Protein 7M3W (pdb70)

B-factor: mean 64.28, std 18.41, range [33.6, 178.97]

Foldseek 3Di:
DDDDDADCVVLVQWDWDADPLQEIETEQEDPDQSAQEPSNLQSLLPVQVRLLVHPSHQEYEYAYPDQARYPYHDLVLLVQLLPDPVSVVVSLVSLLSNLVSLLVRLRAYEYQGGAEQEAPRLSSQQSGPAHEFEQAHWYFPCQVQLFFFSQRHLQLPVCVFQNPVVSCVCRNPRDTDGPVVCVVSGRHHYYDHNVCRRVVRVVVRSVSSVDDRCVSRVVSNVVSVSSVVCSVRSVVRSVRRSVRSNPDQNVQSSVCVVVVHGRDGD/DDDDDAADLVVLVQWDWDQDPLQEIETEQEDPDQSAQEPSNLQSLLPCQVRLLPHPSHQAYEYAYPDQAGYAYHDLNLLVQLLPDPVSVVVSLVSLLSNLVRLLVRLRAYEYQGGAEQEAVRLQSQQSGPAHEHEQAHWYFPCQVQLFFFSQRHLQLPVCVFQNPVVSCVCRNPRPTDGPNNCVVSGSHHYYDHSVCRVVVRVVVRSVSSVDDRCVSRVVSNVVSVSSVVCSVVSSVRSVRRSVRSNPDQNVQSSVCVVVVHGGDGD/DDDDDADDLPVQVQWDWDADPLQEIEIEQEDPDQSAQEPSNLQSLLPVQVRLLVHPSHQEYEYAYPDQHRYPYHDPNLLVLLQPPPVSVVVSLVSLLSNLVSLLVRLRAYEYQGGAEAEAPSLSNQQSGPAHEFEQAHWYFPCQVQLFFFSQRHLQLPVCVFQNDVVSCVCRNPRDTDGPNNCCVRGSHVYYDHNVCRVVVRVVVRSVSSVDDRCVSSVVSNVVSVSSVVCSVRSSVRSVRRSVRSNPDRNVQSVVCVVVVHGGDGD

Nearest PDB structures (foldseek):
  7m3w-assembly1_B  TM=1.004E+00  e=3.078E-55  Mycobacterium avium subsp. paratuberculosis K-10
  3q1t-assembly1_C  TM=1.002E+00  e=2.397E-49  Mycobacterium avium 104
  3qk8-assembly1_A  TM=9.993E-01  e=1.112E-45  Mycobacterium marinum M
  3qk8-assembly1_B  TM=9.950E-01  e=5.186E-44  Mycobacterium marinum M
  1wz8-assembly1_E  TM=9.823E-01  e=2.712E-31  Thermus thermophilus HB8

Secondary structure (DSSP, 8-state):
-------GGG-TTEEEEE-TTSEEEEEE--HHHHEE-HHHHHHHHHSHHHHHT-TT-SEEEEEESSS-SB-EE-HHHHHHHHH-HHHHHHHHHHHHHHHHHHHT--S-EEEEE-S-EEHHHHHHHHHSSEEEEETT-EEE--HHHHTS---SSHHHHTHHHH-HHHHHHHHHH---EEHHHHHHHTSSSEEE-GGGHHHHHHHHHHHHHTS-HHHHHHHHHHHTHHHHTTHHHHHHHHHHHHHHTTSHHHHHHHHHHHTTS-----/--------GGG-TTEEEEE-TTSEEEEEE--HHHHEE-HHHHHHHHHHHHHHHT-TT--EEEEEESSS-SB-EE-HHHHHHHHH-HHHHHHHHHHHHHHHHHHHT--S-EEEEE-S-EEHHHHHHHHHSSEEEEETT-EEE--HHHHTS---SSHHHHHHHHH-HHHHHHHHHH---EEHHHHHHHTSSSEEE-GGGHHHHHHHHHHHHHTS-HHHHHHHHHHHHHHHHTTHHHHHHHHHHHHHHTTSHHHHHHHHHHHTTS-----/--------GGG-TTEEEEE-TTSEEEEEE--HHHHEE-HHHHHHHHHHHHHHHT-TT-SEEEEEESSS-SB-EE-HHHHHHHHH-HHHHHHHHHHHHHHHHHHHT--S-EEEEE-S-EEHHHHHHHHHSSEEEEETT-EEE--HHHHTS---SSHHHHHHHHH-HHHHHHHHHH---EEHHHHHHHTSSSEEE-GGGHHHHHHHHHHHHHTS-HHHHHHHHHHHHHHHHTTHHHHHHHHHHHHHHTTSHHHHHHHHHHHTTS-----

Organism: Mycolicibacterium paratuberculosis (strain ATCC BAA-968 / K-10) (NCBI:txid262316)

Solvent-accessible surface area: 28340 Å² total; per-residue (Å²): 199,121,80,116,134,49,54,41,151,80,4,94,29,10,85,32,86,87,36,124,81,7,11,1,24,0,0,0,67,26,121,55,109,5,26,0,16,58,86,6,15,61,0,0,0,34,0,0,68,44,0,48,70,18,126,54,3,51,0,0,9,0,44,8,66,56,89,2,1,0,36,2,30,21,92,96,9,20,58,53,4,35,67,70,140,125,6,41,54,78,5,56,76,1,5,97,28,5,0,98,22,5,8,41,2,33,3,2,2,0,0,5,0,31,18,31,0,33,9,11,0,0,0,0,0,7,10,8,2,0,2,0,0,0,90,90,0,23,4,42,7,14,14,7,131,35,2,0,0,3,0,14,0,0,2,5,0,4,3,6,7,8,7,3,8,6,0,6,24,24,1,3,32,2,79,69,3,85,0,93,57,0,30,85,20,6,1,0,0,39,23,31,76,58,141,66,1,72,72,37,0,42,31,17,0,16,140,6,3,62,12,0,48,95,0,6,25,58,3,4,77,1,1,2,42,4,5,57,92,9,16,105,8,5,95,53,1,6,26,31,11,13,118,8,11,73,19,107,21,0,97,36,3,9,36,3,51,113,119,100,65,89,27,161,22,153,189,152,115,80,118,136,47,52,41,140,84,6,96,30,10,92,34,80,90,35,122,66,10,9,1,22,0,0,0,74,27,119,56,108,6,20,0,17,55,88,6,14,71,0,1,0,29,0,0,67,46,0,48,73,18,128,55,2,41,0,0,7,0,36,6,69,53,91,3,1,0,36,2,25,22,81,101,9,23,61,53,4,31,67,69,140,125,3,43,49,80,6,59,77,2,6,91,30,6,0,40,34,5,4,64,2,29,3,2,2,0,0,5,0,24,15,32,0,36,10,13,0,0,0,0,0,7,10,7,2,0,2,0,0,0,91,91,0,22,1,42,7,15,15,6,61,27,2,0,1,3,0,12,0,0,2,0,0,2,2,6,8,9,8,2,6,5,0,5,24,26,0,3,38,18,81,76,2,84,0,97,56,0,24,79,22,4,0,0,0,39,21,34,77,57,142,66,2,83,75,37,0,42,40,25,0,12,157,5,1,101,12,0,57,96,1,7,23,59,4,3,77,1,1,1,36,12,5,46,135,21,5,107,10,0,80,49,2,6,25,31,11,14,117,8,11,80,20,108,24,0,108,41,3,7,31,3,124,111,102,103,101,90,36,78,29,168,191,148,119,80,116,136,46,50,34,137,87,5,98,30,10,97,35,75,99,34,156,58,2,8,2,23,0,0,0,69,28,119,55,105,5,23,0,20,56,88,6,12,73,0,1,0,34,0,0,68,48,0,47,71,17,125,53,4,73,0,0,9,0,34,11,60,51,69,2,0,0,37,2,28,22,90,102,9,18,62,56,4,35,66,70,137,123,4,43,50,80,5,57,78,2,9,97,24,4,1,95,21,5,8,42,1,30,3,2,1,0,0,5,0,90,14,33,0,38,8,13,0,0,0,0,0,7,10,6,2,0,2,0,0,0,90,94,0,22,2,44,6,14,15,7,61,35,2,0,1,2,0,12,0,0,2,4,0,4,2,7,7,9,8,3,7,6,0,5,26,24,0,3,42,17,83,76,2,78,0,95,54,0,29,85,23,5,1,0,0,36,22,30,76,30,120,70,0,82,80,38,0,42,30,17,0,12,144,9,4,80,21,1,69,98,1,7,27,58,3,4,75,1,1,3,39,17,6,53,133,9,17,104,13,4,92,51,1,6,26,31,13,14,118,6,12,77,19,108,22,0,105,46,3,6,35,3,58,124,112,98,109,89,31,70,31,154

Sequence (800 aa):
VSHPPVDYHDFPSLRCELGDDGVLTVVLDSPGLNSVGPQMHRDLADIWPVIDRDPAVRAVLVRGEGKAFSSGGSFDLIDETIGDYQGRVRIMREARDLVHHNMINCDTPVVSAIRGPAVGAGLVVALLADISVAGRTAKLIDGHTKLGVAAGDHAAICWPLLVGMAKAKYYLLTCETLLGEEAERIGLVSLCVDDDDVLSTAAGIAGKLAQGAQHAIQWTKRSLNHWYRMMMGPTFETSVGLEFLSFSGPDVQEGLAAHREKRAARFTPVSHPPVDYHHDFPSLRCELGDDGVLTVVLDSPGLNSVGPQMHRDLADIWPVIDRDPAVRAVLVRGEGKAFSSGGSFDLIDETIGDYQGRVRIMREARDLVHHNMINCDTPVVSAIRGPAVGAGLVVALLADISVAGRTAKLIDGHTKLGVAAGDHAAICWPLLVGMAKAKYYLLTCETLLGEEAERIGLVSLCVDDDDVLSTAAGIAGKLAQGAQHAIQWTKRSLNHWYRMMMGPTFETSVGLEFLSFSGPDVQEGLAAHREKRAARFTPVSHPPVDYHDFPSLRCELGDDGVLTVVLDSPGLNSVGPQMHRDLADIWPVIDRDPAVRAVLVRGEGKAFSSGGSFDLIDETIGDYQGRVRIMREARDLVHHNMINCDTPVVSAIRGPAVGAGLVVALLADISVAGRTAKLIDGHTKLGVAAGDHAAICWPLLVGMAKAKYYLLTCETLLGEEAERIGLVSLCVDDDDVLSTAAGIAGKLAQGAQQHAIQWTKRSLNHWYRMMMGPTFETSVGLEFLSFSGPDVQEGLAAHREKRAARFT

Structure (mmCIF, N/CA/C/O backbone):
data_7M3W
#
_entry.id   7M3W
#
_cell.length_a   131.600
_cell.length_b   131.600
_cell.length_c   107.810
_cell.angle_alpha   90.000
_cell.angle_beta   90.000
_cell.angle_gamma   90.000
#
_symmetry.space_group_name_H-M   'P 42 21 2'
#
loop_
_entity.id
_entity.type
_entity.pdbx_description
1 polymer 'Enoyl-CoA hydratase EchA15'
2 water water
#
loop_
_atom_site.group_PDB
_atom_site.id
_atom_site.type_symbol
_atom_site.label_atom_id
_atom_site.label_alt_id
_atom_site.label_comp_id
_atom_site.label_asym_id
_atom_site.label_entity_id
_atom_site.label_seq_id
_atom_site.pdbx_PDB_ins_code
_atom_site.Cartn_x
_atom_site.Cartn_y
_atom_site.Cartn_z
_atom_site.occupancy
_atom_site.B_iso_or_equiv
_atom_site.auth_seq_id
_atom_site.auth_comp_id
_atom_site.auth_asym_id
_atom_site.auth_atom_id
_atom_site.pdbx_PDB_model_num
ATOM 1 N N . VAL A 1 25 ? -67.91779 39.28578 -4.86140 1.000 86.24068 3 VAL A N 1
ATOM 2 C CA . VAL A 1 25 ? -67.35192 37.99399 -5.26894 1.000 94.57444 3 VAL A CA 1
ATOM 3 C C . VAL A 1 25 ? -67.93079 36.80786 -4.49182 1.000 91.36522 3 VAL A C 1
ATOM 4 O O . VAL A 1 25 ? -67.80891 36.73857 -3.27031 1.000 89.49065 3 VAL A O 1
ATOM 8 N N . SER A 1 26 ? -68.56116 35.87629 -5.20614 1.000 94.02546 4 SER A N 1
ATOM 9 C CA . SER A 1 26 ? -69.20789 34.72949 -4.57567 1.000 106.54837 4 SER A CA 1
ATOM 10 C C . SER A 1 26 ? -68.16778 33.64930 -4.26363 1.000 118.77453 4 SER A C 1
ATOM 11 O O . SER A 1 26 ? -67.46519 33.17554 -5.16414 1.000 104.48367 4 SER A O 1
ATOM 14 N N . HIS A 1 27 ? -68.07413 33.25453 -2.98716 1.000 146.75714 5 HIS A N 1
ATOM 15 C CA . HIS A 1 27 ? -67.11767 32.26800 -2.49162 1.000 145.44411 5 HIS A CA 1
ATOM 16 C C . HIS A 1 27 ? -67.83956 31.10102 -1.81983 1.000 161.81276 5 HIS A C 1
ATOM 17 O O . HIS A 1 27 ? -68.85227 31.31000 -1.14241 1.000 163.82175 5 HIS A O 1
ATOM 19 N N . PRO A 1 28 ? -67.35224 29.87044 -1.99570 1.000 170.99739 6 PRO A N 1
ATOM 20 C CA . PRO A 1 28 ? -68.11346 28.71095 -1.53403 1.000 171.11956 6 PRO A CA 1
ATOM 21 C C . PRO A 1 28 ? -68.24986 28.71556 -0.01958 1.000 177.61586 6 PRO A C 1
ATOM 22 O O . PRO A 1 28 ? -67.37694 29.23465 0.69699 1.000 178.97496 6 PRO A O 1
ATOM 26 N N . PRO A 1 29 ? -69.32819 28.13154 0.49976 1.000 175.56411 7 PRO A N 1
ATOM 27 C CA . PRO A 1 29 ? -69.56393 28.16137 1.94953 1.000 168.35407 7 PRO A CA 1
ATOM 28 C C . PRO A 1 29 ? -68.63845 27.22583 2.71489 1.000 161.51634 7 PRO A C 1
ATOM 29 O O . PRO A 1 29 ? -68.01757 26.31532 2.15973 1.000 160.90427 7 PRO A O 1
ATOM 33 N N . VAL A 1 30 ? -68.55561 27.47573 4.02267 1.000 144.53829 8 VAL A N 1
ATOM 34 C CA . VAL A 1 30 ? -67.63354 26.78303 4.91770 1.000 125.17390 8 VAL A CA 1
ATOM 35 C C . VAL A 1 30 ? -68.43406 26.07506 6.00345 1.000 119.03242 8 VAL A C 1
ATOM 36 O O . VAL A 1 30 ? -69.18615 26.71475 6.75206 1.000 106.71458 8 VAL A O 1
ATOM 40 N N . ASP A 1 31 ? -68.26568 24.75786 6.08835 1.000 126.07984 9 ASP A N 1
ATOM 41 C CA . ASP A 1 31 ? -68.70204 23.97732 7.23542 1.000 121.24457 9 ASP A CA 1
ATOM 42 C C . ASP A 1 31 ? -67.71394 22.83458 7.42219 1.000 116.53771 9 ASP A C 1
ATOM 43 O O . ASP A 1 31 ? -67.23317 22.25501 6.44393 1.000 115.61561 9 ASP A O 1
ATOM 45 N N . TYR A 1 32 ? -67.41212 22.51908 8.67999 1.000 104.65240 10 TYR A N 1
ATOM 46 C CA . TYR A 1 32 ? -66.36663 21.56475 9.01987 1.000 91.32525 10 TYR A CA 1
ATOM 47 C C . TYR A 1 32 ? -66.88174 20.13707 9.11161 1.000 96.90784 10 TYR A C 1
ATOM 48 O O . TYR A 1 32 ? -66.21954 19.28927 9.72081 1.000 82.99913 10 TYR A O 1
ATOM 57 N N . HIS A 1 33 ? -68.05650 19.85859 8.53936 1.000 114.77070 11 HIS A N 1
ATOM 58 C CA . HIS A 1 33 ? -68.51244 18.48076 8.41622 1.000 114.98534 11 HIS A CA 1
ATOM 59 C C . HIS A 1 33 ? -67.53323 17.64045 7.60714 1.000 112.36483 11 HIS A C 1
ATOM 60 O O . HIS A 1 33 ? -67.49922 16.41598 7.76482 1.000 110.56395 11 HIS A O 1
ATOM 67 N N . ASP A 1 34 ? -66.72150 18.27568 6.76690 1.000 97.90635 12 ASP A N 1
ATOM 68 C CA . ASP A 1 34 ? -65.77352 17.58747 5.90544 1.000 92.55937 12 ASP A CA 1
ATOM 69 C C . ASP A 1 34 ? -64.51136 17.12809 6.63658 1.000 81.89332 12 ASP A C 1
ATOM 70 O O . ASP A 1 34 ? -63.64885 16.49938 6.01748 1.000 84.71721 12 ASP A O 1
ATOM 75 N N . PHE A 1 35 ? -64.38177 17.40293 7.93051 1.000 78.92564 13 PHE A N 1
ATOM 76 C CA . PHE A 1 35 ? -63.21838 16.99965 8.72195 1.000 71.70210 13 PHE A CA 1
ATOM 77 C C . PHE A 1 35 ? -63.73272 16.21340 9.91942 1.000 69.30348 13 PHE A C 1
ATOM 78 O O . PHE A 1 35 ? -63.74890 16.71390 11.05132 1.000 68.59773 13 PHE A O 1
ATOM 86 N N . PRO A 1 36 ? -64.12606 14.95621 9.70844 1.000 70.63028 14 PRO A N 1
ATOM 87 C CA . PRO A 1 36 ? -64.89798 14.24206 10.73808 1.000 72.01714 14 PRO A CA 1
ATOM 88 C C . PRO A 1 36 ? -64.12172 13.88529 11.99378 1.000 72.70257 14 PRO A C 1
ATOM 89 O O . PRO A 1 36 ? -64.75692 13.67512 13.03486 1.000 77.13185 14 PRO A O 1
ATOM 93 N N . SER A 1 37 ? -62.79044 13.79050 11.94527 1.000 67.49450 15 SER A N 1
ATOM 94 C CA . SER A 1 37 ? -62.04947 13.36108 13.12624 1.000 65.77207 15 SER A CA 1
ATOM 95 C C . SER A 1 37 ? -61.79967 14.48594 14.12260 1.000 68.52545 15 SER A C 1
ATOM 96 O O . SER A 1 37 ? -61.39215 14.20391 15.25684 1.000 73.15493 15 SER A O 1
ATOM 99 N N . LEU A 1 38 ? -62.05508 15.73599 13.74310 1.000 72.62808 16 LEU A N 1
ATOM 100 C CA . LEU A 1 38 ? -61.74781 16.90560 14.55936 1.000 70.50015 16 LEU A CA 1
ATOM 101 C C . LEU A 1 38 ? -63.04003 17.58448 15.00287 1.000 69.47915 16 LEU A C 1
ATOM 102 O O . LEU A 1 38 ? -63.95107 17.78984 14.19032 1.000 70.88208 16 LEU A O 1
ATOM 107 N N . ARG A 1 39 ? -63.13582 17.89235 16.29637 1.000 68.57055 17 ARG A N 1
ATOM 108 C CA . ARG A 1 39 ? -64.26473 18.64940 16.82909 1.000 73.37429 17 ARG A CA 1
ATOM 109 C C . ARG A 1 39 ? -63.93680 20.13490 16.76447 1.000 74.85710 17 ARG A C 1
ATOM 110 O O . ARG A 1 39 ? -62.91047 20.57005 17.29560 1.000 78.27764 17 ARG A O 1
ATOM 118 N N . CYS A 1 40 ? -64.80988 20.91133 16.12537 1.000 75.85237 18 CYS A N 1
ATOM 119 C CA . CYS A 1 40 ? -64.55703 22.32706 15.87838 1.000 76.80169 18 CYS A CA 1
ATOM 120 C C . CYS A 1 40 ? -65.71554 23.15149 16.40957 1.000 86.71632 18 CYS A C 1
ATOM 121 O O . CYS A 1 40 ? -66.85739 22.98729 15.96599 1.000 83.08717 18 CYS A O 1
ATOM 124 N N . GLU A 1 41 ? -65.41782 24.04159 17.34834 1.000 97.88767 19 GLU A N 1
ATOM 125 C CA . GLU A 1 41 ? -66.42061 24.88269 17.98651 1.000 103.45609 19 GLU A CA 1
ATOM 126 C C . GLU A 1 41 ? -66.02213 26.34368 17.80831 1.000 96.78634 19 GLU A C 1
ATOM 127 O O . GLU A 1 41 ? -64.89956 26.73719 18.15271 1.000 92.96026 19 GLU A O 1
ATOM 133 N N . LEU A 1 42 ? -66.93174 27.13233 17.24091 1.000 85.74498 20 LEU A N 1
ATOM 134 C CA . LEU A 1 42 ? -66.71126 28.54946 16.99029 1.000 82.44560 20 LEU A CA 1
ATOM 135 C C . LEU A 1 42 ? -67.38956 29.35376 18.09077 1.000 80.99053 20 LEU A C 1
ATOM 136 O O . LEU A 1 42 ? -68.59677 29.21068 18.31141 1.000 79.01779 20 LEU A O 1
ATOM 141 N N . GLY A 1 43 ? -66.61173 30.21027 18.77417 1.000 83.75214 21 GLY A N 1
ATOM 142 C CA . GLY A 1 43 ? -67.13447 30.98567 19.88196 1.000 86.34994 21 GLY A CA 1
ATOM 143 C C . GLY A 1 43 ? -67.63076 32.37196 19.48180 1.000 86.53507 21 GLY A C 1
ATOM 144 O O . GLY A 1 43 ? -67.44933 32.83422 18.35629 1.000 83.62700 21 GLY A O 1
ATOM 145 N N . ASP A 1 44 ? -68.27269 33.04100 20.44599 1.000 99.59482 22 ASP A N 1
ATOM 146 C CA . ASP A 1 44 ? -68.78045 34.38754 20.19773 1.000 103.04130 22 ASP A CA 1
ATOM 147 C C . ASP A 1 44 ? -67.64790 35.37877 19.94665 1.000 101.18674 22 ASP A C 1
ATOM 148 O O . ASP A 1 44 ? -67.84689 36.37814 19.24478 1.000 100.85142 22 ASP A O 1
ATOM 150 N N . ASP A 1 45 ? -66.45766 35.12348 20.50677 1.000 89.07859 23 ASP A N 1
ATOM 151 C CA . ASP A 1 45 ? -65.31092 36.00816 20.32865 1.000 77.70327 23 ASP A CA 1
ATOM 152 C C . ASP A 1 45 ? -64.65039 35.86804 18.96301 1.000 79.49159 23 ASP A C 1
ATOM 153 O O . ASP A 1 45 ? -63.88501 36.75696 18.57090 1.000 76.63063 23 ASP A O 1
ATOM 158 N N . GLY A 1 46 ? -64.96802 34.81090 18.21634 1.000 81.42801 24 GLY A N 1
ATOM 159 C CA . GLY A 1 46 ? -64.30374 34.49969 16.96888 1.000 77.47964 24 GLY A CA 1
ATOM 160 C C . GLY A 1 46 ? -63.22141 33.44124 17.05153 1.000 79.73337 24 GLY A C 1
ATOM 161 O O . GLY A 1 46 ? -62.60025 33.13546 16.02346 1.000 75.24039 24 GLY A O 1
ATOM 162 N N . VAL A 1 47 ? -62.96648 32.87903 18.23159 1.000 75.58478 25 VAL A N 1
ATOM 163 C CA . VAL A 1 47 ? -61.94927 31.83892 18.37932 1.000 73.23873 25 VAL A CA 1
ATOM 164 C C . VAL A 1 47 ? -62.54465 30.48421 18.01101 1.000 73.17960 25 VAL A C 1
ATOM 165 O O . VAL A 1 47 ? -63.56499 30.06019 18.57262 1.000 76.99735 25 VAL A O 1
ATOM 169 N N . LEU A 1 48 ? -61.89451 29.79124 17.08065 1.000 70.61351 26 LEU A N 1
ATOM 170 C CA . LEU A 1 48 ? -62.26768 28.42966 16.71089 1.000 75.83151 26 LEU A CA 1
ATOM 171 C C . LEU A 1 48 ? -61.45010 27.42403 17.51360 1.000 76.30011 26 LEU A C 1
ATOM 172 O O . LEU A 1 48 ? -60.21944 27.37484 17.39395 1.000 70.41728 26 LEU A O 1
ATOM 177 N N . THR A 1 49 ? -62.12842 26.62434 18.32853 1.000 81.11562 27 THR A N 1
ATOM 178 C CA . THR A 1 49 ? -61.46099 25.57135 19.07762 1.000 74.60354 27 THR A CA 1
ATOM 179 C C . THR A 1 49 ? -61.43559 24.31070 18.22357 1.000 73.79486 27 THR A C 1
ATOM 180 O O . THR A 1 49 ? -62.49105 23.81318 17.81668 1.000 77.34834 27 THR A O 1
ATOM 184 N N . VAL A 1 50 ? -60.23375 23.80963 17.94517 1.000 64.47890 28 VAL A N 1
ATOM 185 C CA . VAL A 1 50 ? -60.02700 22.57079 17.19879 1.000 68.14070 28 VAL A CA 1
ATOM 186 C C . VAL A 1 50 ? -59.44876 21.54731 18.16574 1.000 62.89792 28 VAL A C 1
ATOM 187 O O . VAL A 1 50 ? -58.32484 21.71098 18.65527 1.000 61.68413 28 VAL A O 1
ATOM 191 N N . VAL A 1 51 ? -60.20258 20.48398 18.42689 1.000 62.85390 29 VAL A N 1
ATOM 192 C CA . VAL A 1 51 ? -59.85873 19.51092 19.45566 1.000 63.64625 29 VAL A CA 1
ATOM 193 C C . VAL A 1 51 ? -59.50568 18.18562 18.79866 1.000 67.06667 29 VAL A C 1
ATOM 194 O O . VAL A 1 51 ? -60.28595 17.64889 18.00203 1.000 69.37209 29 VAL A O 1
ATOM 198 N N . LEU A 1 52 ? -58.33273 17.65766 19.14145 1.000 67.01898 30 LEU A N 1
ATOM 199 C CA . LEU A 1 52 ? -57.91162 16.32703 18.72105 1.000 62.44355 30 LEU A CA 1
ATOM 200 C C . LEU A 1 52 ? -58.40564 15.34599 19.77017 1.000 67.16699 30 LEU A C 1
ATOM 201 O O . LEU A 1 52 ? -57.88097 15.31107 20.88549 1.000 68.85129 30 LEU A O 1
ATOM 206 N N . ASP A 1 53 ? -59.40255 14.54027 19.41184 1.000 73.01528 31 ASP A N 1
ATOM 207 C CA . ASP A 1 53 ? -60.05258 13.62577 20.34710 1.000 76.01117 31 ASP A CA 1
ATOM 208 C C . ASP A 1 53 ? -60.17480 12.26088 19.67839 1.000 78.58810 31 ASP A C 1
ATOM 209 O O . ASP A 1 53 ? -60.92541 12.10158 18.70824 1.000 77.91672 31 ASP A O 1
ATOM 214 N N . SER A 1 54 ? -59.43422 11.28731 20.19458 1.000 77.97856 32 SER A N 1
ATOM 215 C CA . SER A 1 54 ? -59.35012 9.95625 19.60914 1.000 75.34230 32 SER A CA 1
ATOM 216 C C . SER A 1 54 ? -58.71716 9.02061 20.63761 1.000 76.07105 32 SER A C 1
ATOM 217 O O . SER A 1 54 ? -58.01310 9.48061 21.53922 1.000 79.72541 32 SER A O 1
ATOM 220 N N . PRO A 1 55 ? -58.95954 7.71257 20.52253 1.000 78.31595 33 PRO A N 1
ATOM 221 C CA . PRO A 1 55 ? -58.43434 6.77487 21.52365 1.000 78.71232 33 PRO A CA 1
ATOM 222 C C . PRO A 1 55 ? -56.91445 6.74240 21.54716 1.000 76.40110 33 PRO A C 1
ATOM 223 O O . PRO A 1 55 ? -56.24837 6.98848 20.53870 1.000 74.73029 33 PRO A O 1
ATOM 227 N N . GLY A 1 56 ? -56.36965 6.42097 22.72127 1.000 76.72500 34 GLY A N 1
ATOM 228 C CA . GLY A 1 56 ? -54.93905 6.21565 22.86138 1.000 76.53904 34 GLY A CA 1
ATOM 229 C C . GLY A 1 56 ? -54.14351 7.49751 22.99781 1.000 75.58907 34 GLY A C 1
ATOM 230 O O . GLY A 1 56 ? -53.13547 7.68601 22.30723 1.000 72.18618 34 GLY A O 1
ATOM 231 N N . LEU A 1 57 ? -54.58908 8.38082 23.89792 1.000 77.67696 35 LEU A N 1
ATOM 232 C CA . LEU A 1 57 ? -53.98272 9.69946 24.09487 1.000 71.95279 35 LEU A CA 1
ATOM 233 C C . LEU A 1 57 ? -54.01061 10.51429 22.80441 1.000 72.59446 35 LEU A C 1
ATOM 234 O O . LEU A 1 57 ? -53.01040 11.11410 22.39919 1.000 71.95419 35 LEU A O 1
ATOM 239 N N . ASN A 1 58 ? -55.18476 10.54536 22.16878 1.000 69.44542 36 ASN A N 1
ATOM 240 C CA . ASN A 1 58 ? -55.41503 11.32273 20.95316 1.000 67.95612 36 ASN A CA 1
ATOM 241 C C . ASN A 1 58 ? -54.41123 10.93997 19.86367 1.000 71.12121 36 ASN A C 1
ATOM 242 O O . ASN A 1 58 ? -53.67668 11.77671 19.33047 1.000 72.74315 36 ASN A O 1
ATOM 247 N N . SER A 1 59 ? -54.38472 9.64794 19.54538 1.000 70.75117 37 SER A N 1
ATOM 248 C CA . SER A 1 59 ? -53.48570 9.15303 18.51476 1.000 68.38660 37 SER A CA 1
ATOM 249 C C . SER A 1 59 ? -54.03617 9.49340 17.13430 1.000 65.15159 37 SER A C 1
ATOM 250 O O . SER A 1 59 ? -55.24980 9.46906 16.89868 1.000 65.23713 37 SER A O 1
ATOM 253 N N . VAL A 1 60 ? -53.12951 9.84135 16.23037 1.000 61.38879 38 VAL A N 1
ATOM 254 C CA . VAL A 1 60 ? -53.48373 10.30778 14.89787 1.000 62.87716 38 VAL A CA 1
ATOM 255 C C . VAL A 1 60 ? -53.67038 9.09582 13.99474 1.000 65.79126 38 VAL A C 1
ATOM 256 O O . VAL A 1 60 ? -52.70054 8.43576 13.62115 1.000 69.38733 38 VAL A O 1
ATOM 260 N N . GLY A 1 61 ? -54.92041 8.81238 13.63054 1.000 68.35907 39 GLY A N 1
ATOM 261 C CA . GLY A 1 61 ? -55.21565 7.73727 12.71234 1.000 66.03273 39 GLY A CA 1
ATOM 262 C C . GLY A 1 61 ? -55.07867 8.16493 11.26540 1.000 66.13912 39 GLY A C 1
ATOM 263 O O . GLY A 1 61 ? -54.62794 9.27462 10.94322 1.000 65.07650 39 GLY A O 1
ATOM 264 N N . PRO A 1 62 ? -55.44400 7.25604 10.35638 1.000 64.82567 40 PRO A N 1
ATOM 265 C CA . PRO A 1 62 ? -55.39139 7.60318 8.92757 1.000 62.26554 40 PRO A CA 1
ATOM 266 C C . PRO A 1 62 ? -56.25662 8.79649 8.57503 1.000 63.89958 40 PRO A C 1
ATOM 267 O O . PRO A 1 62 ? -55.85934 9.62386 7.74726 1.000 62.24179 40 PRO A O 1
ATOM 271 N N . GLN A 1 63 ? -57.44259 8.90038 9.17883 1.000 65.36256 41 GLN A N 1
ATOM 272 C CA . GLN A 1 63 ? -58.34325 9.99822 8.85206 1.000 63.72388 41 GLN A CA 1
ATOM 273 C C . GLN A 1 63 ? -57.86508 11.30624 9.46827 1.000 62.11760 41 GLN A C 1
ATOM 274 O O . GLN A 1 63 ? -57.85906 12.34960 8.80369 1.000 61.96449 41 GLN A O 1
ATOM 280 N N . MET A 1 64 ? -57.46963 11.27536 10.74690 1.000 63.50674 42 MET A N 1
ATOM 281 C CA . MET A 1 64 ? -57.01942 12.49923 11.40981 1.000 61.80426 42 MET A CA 1
ATOM 282 C C . MET A 1 64 ? -55.70503 13.01925 10.83911 1.000 55.59846 42 MET A C 1
ATOM 283 O O . MET A 1 64 ? -55.41853 14.21105 10.96074 1.000 52.29838 42 MET A O 1
ATOM 288 N N . HIS A 1 65 ? -54.90608 12.15900 10.21062 1.000 59.59459 43 HIS A N 1
ATOM 289 C CA . HIS A 1 65 ? -53.70916 12.64323 9.54046 1.000 53.25879 43 HIS A CA 1
ATOM 290 C C . HIS A 1 65 ? -54.09182 13.51374 8.35675 1.000 56.26150 43 HIS A C 1
ATOM 291 O O . HIS A 1 65 ? -53.47976 14.56115 8.12581 1.000 58.58890 43 HIS A O 1
ATOM 298 N N . ARG A 1 66 ? -55.13736 13.11835 7.62382 1.000 56.02289 44 ARG A N 1
ATOM 299 C CA . ARG A 1 66 ? -55.60192 13.92578 6.50018 1.000 60.70408 44 ARG A CA 1
ATOM 300 C C . ARG A 1 66 ? -56.33807 15.17287 6.97754 1.000 63.52709 44 ARG A C 1
ATOM 301 O O . ARG A 1 66 ? -56.13812 16.26404 6.42902 1.000 60.83098 44 ARG A O 1
ATOM 309 N N . ASP A 1 67 ? -57.19625 15.02767 7.99304 1.000 58.67317 45 ASP A N 1
ATOM 310 C CA . ASP A 1 67 ? -57.96631 16.16179 8.49101 1.000 57.72340 45 ASP A CA 1
ATOM 311 C C . ASP A 1 67 ? -57.05035 17.27452 8.98971 1.000 56.78100 45 ASP A C 1
ATOM 312 O O . ASP A 1 67 ? -57.21517 18.44497 8.62357 1.000 57.76433 45 ASP A O 1
ATOM 317 N N . LEU A 1 68 ? -56.06673 16.92428 9.81844 1.000 56.32493 46 LEU A N 1
ATOM 318 C CA . LEU A 1 68 ? -55.11283 17.91797 10.29750 1.000 52.96504 46 LEU A CA 1
ATOM 319 C C . LEU A 1 68 ? -54.40037 18.61676 9.14286 1.000 58.09831 46 LEU A C 1
ATOM 320 O O . LEU A 1 68 ? -54.12796 19.82114 9.21160 1.000 56.05285 46 LEU A O 1
ATOM 325 N N . ALA A 1 69 ? -54.09991 17.88469 8.06730 1.000 55.42007 47 ALA A N 1
ATOM 326 C CA . ALA A 1 69 ? -53.37362 18.48987 6.95536 1.000 52.11119 47 ALA A CA 1
ATOM 327 C C . ALA A 1 69 ? -54.25398 19.45755 6.17383 1.000 52.38903 47 ALA A C 1
ATOM 328 O O . ALA A 1 69 ? -53.81318 20.55356 5.81044 1.000 52.87118 47 ALA A O 1
ATOM 330 N N . ASP A 1 70 ? -55.50493 19.08889 5.92933 1.000 53.02086 48 ASP A N 1
ATOM 331 C CA . ASP A 1 70 ? -56.33029 19.78051 4.94913 1.000 57.82644 48 ASP A CA 1
ATOM 332 C C . ASP A 1 70 ? -57.27457 20.81807 5.54990 1.000 57.70495 48 ASP A C 1
ATOM 333 O O . ASP A 1 70 ? -57.97492 21.50430 4.79349 1.000 54.94553 48 ASP A O 1
ATOM 338 N N . ILE A 1 71 ? -57.30564 20.96230 6.87692 1.000 53.80339 49 ILE A N 1
ATOM 339 C CA . ILE A 1 71 ? -58.26981 21.87046 7.49394 1.000 58.42487 49 ILE A CA 1
ATOM 340 C C . ILE A 1 71 ? -57.84528 23.33298 7.36451 1.000 60.53704 49 ILE A C 1
ATOM 341 O O . ILE A 1 71 ? -58.69996 24.22897 7.32340 1.000 58.51200 49 ILE A O 1
ATOM 346 N N . TRP A 1 72 ? -56.54422 23.60561 7.28689 1.000 54.92333 50 TRP A N 1
ATOM 347 C CA . TRP A 1 72 ? -56.06000 24.96860 7.46467 1.000 51.97063 50 TRP A CA 1
ATOM 348 C C . TRP A 1 72 ? -56.47104 25.89950 6.32571 1.000 53.16856 50 TRP A C 1
ATOM 349 O O . TRP A 1 72 ? -56.88610 27.03292 6.60155 1.000 56.47714 50 TRP A O 1
ATOM 360 N N . PRO A 1 73 ? -56.41912 25.48363 5.05569 1.000 54.82382 51 PRO A N 1
ATOM 361 C CA . PRO A 1 73 ? -56.93337 26.37648 4.00026 1.000 54.00969 51 PRO A CA 1
ATOM 362 C C . PRO A 1 73 ? -58.39043 26.75918 4.18348 1.000 55.65566 51 PRO A C 1
ATOM 363 O O . PRO A 1 73 ? -58.77704 27.86963 3.80198 1.000 61.16496 51 PRO A O 1
ATOM 367 N N . VAL A 1 74 ? -59.20830 25.88443 4.77171 1.000 60.45399 52 VAL A N 1
ATOM 368 C CA . VAL A 1 74 ? -60.62221 26.19652 4.96660 1.000 58.96081 52 VAL A CA 1
ATOM 369 C C . VAL A 1 74 ? -60.80288 27.19912 6.09748 1.000 59.07596 52 VAL A C 1
ATOM 370 O O . VAL A 1 74 ? -61.58513 28.14873 5.98173 1.000 67.76330 52 VAL A O 1
ATOM 374 N N . ILE A 1 75 ? -60.06806 27.02091 7.19632 1.000 57.54685 53 ILE A N 1
ATOM 375 C CA . ILE A 1 75 ? -60.12295 27.97828 8.29756 1.000 61.51949 53 ILE A CA 1
ATOM 376 C C . ILE A 1 75 ? -59.70361 29.36312 7.82114 1.000 60.81407 53 ILE A C 1
ATOM 377 O O . ILE A 1 75 ? -60.31955 30.37466 8.18236 1.000 65.64635 53 ILE A O 1
ATOM 382 N N . ASP A 1 76 ? -58.64920 29.43339 7.00368 1.000 61.44986 54 ASP A N 1
ATOM 383 C CA . ASP A 1 76 ? -58.14238 30.73464 6.58350 1.000 61.74836 54 ASP A CA 1
ATOM 384 C C . ASP A 1 76 ? -59.11737 31.44053 5.64570 1.000 62.75499 54 ASP A C 1
ATOM 385 O O . ASP A 1 76 ? -59.13333 32.67655 5.59026 1.000 65.50954 54 ASP A O 1
ATOM 390 N N . ARG A 1 77 ? -59.94425 30.68136 4.92184 1.000 65.77440 55 ARG A N 1
ATOM 391 C CA . ARG A 1 77 ? -60.96980 31.24242 4.05113 1.000 64.44126 55 ARG A CA 1
ATOM 392 C C . ARG A 1 77 ? -62.27143 31.50423 4.78863 1.000 67.61997 55 ARG A C 1
ATOM 393 O O . ARG A 1 77 ? -63.25566 31.91057 4.15991 1.000 72.62584 55 ARG A O 1
ATOM 395 N N . ASP A 1 78 ? -62.29768 31.29729 6.10360 1.000 66.32605 56 ASP A N 1
ATOM 396 C CA . ASP A 1 78 ? -63.52933 31.41805 6.86918 1.000 70.73476 56 ASP A CA 1
ATOM 397 C C . ASP A 1 78 ? -63.70329 32.85219 7.35461 1.000 68.50702 56 ASP A C 1
ATOM 398 O O . ASP A 1 78 ? -62.92878 33.30040 8.21056 1.000 74.41589 56 ASP A O 1
ATOM 403 N N . PRO A 1 79 ? -64.70903 33.58753 6.88057 1.000 69.18074 57 PRO A N 1
ATOM 404 C CA . PRO A 1 79 ? -64.91298 34.95726 7.37836 1.000 69.30039 57 PRO A CA 1
ATOM 405 C C . PRO A 1 79 ? -65.25192 35.03612 8.85729 1.000 70.04469 57 PRO A C 1
ATOM 406 O O . PRO A 1 79 ? -65.03354 36.08575 9.47382 1.000 76.89872 57 PRO A O 1
ATOM 410 N N . ALA A 1 80 ? -65.82631 33.98580 9.43897 1.000 70.45705 58 ALA A N 1
ATOM 411 C CA . ALA A 1 80 ? -66.23344 34.03770 10.83855 1.000 73.11752 58 ALA A CA 1
ATOM 412 C C . ALA A 1 80 ? -65.08724 33.78179 11.81070 1.000 74.26788 58 ALA A C 1
ATOM 413 O O . ALA A 1 80 ? -65.22340 34.09414 13.00123 1.000 82.51723 58 ALA A O 1
ATOM 415 N N . VAL A 1 81 ? -63.97618 33.21880 11.34704 1.000 68.64944 59 VAL A N 1
ATOM 416 C CA . VAL A 1 81 ? -62.88502 32.81212 12.22369 1.000 75.14278 59 VAL A CA 1
ATOM 417 C C . VAL A 1 81 ? -61.79950 33.87736 12.21206 1.000 79.08978 59 VAL A C 1
ATOM 418 O O . VAL A 1 81 ? -61.26054 34.21930 11.14993 1.000 81.75716 59 VAL A O 1
ATOM 422 N N . ARG A 1 82 ? -61.44780 34.36948 13.40288 1.000 84.23522 60 ARG A N 1
ATOM 423 C CA . ARG A 1 82 ? -60.37712 35.34128 13.56631 1.000 84.49099 60 ARG A CA 1
ATOM 424 C C . ARG A 1 82 ? -59.16562 34.77265 14.28012 1.000 78.32003 60 ARG A C 1
ATOM 425 O O . ARG A 1 82 ? -58.10603 35.40624 14.25204 1.000 75.43231 60 ARG A O 1
ATOM 433 N N . ALA A 1 83 ? -59.30271 33.61859 14.93180 1.000 70.67628 61 ALA A N 1
ATOM 434 C CA . ALA A 1 83 ? -58.21270 32.96260 15.64124 1.000 65.47109 61 ALA A CA 1
ATOM 435 C C . ALA A 1 83 ? -58.55690 31.48872 15.82468 1.000 64.90709 61 ALA A C 1
ATOM 436 O O . ALA A 1 83 ? -59.71600 31.08781 15.70646 1.000 68.97711 61 ALA A O 1
ATOM 438 N N . VAL A 1 84 ? -57.53261 30.68146 16.10047 1.000 60.59322 62 VAL A N 1
ATOM 439 C CA . VAL A 1 84 ? -57.67990 29.23660 16.26330 1.000 63.40275 62 VAL A CA 1
ATOM 440 C C . VAL A 1 84 ? -57.00479 28.81709 17.56252 1.000 62.10852 62 VAL A C 1
ATOM 441 O O . VAL A 1 84 ? -55.87907 29.24484 17.84133 1.000 60.62474 62 VAL A O 1
ATOM 445 N N . LEU A 1 85 ? -57.69240 27.99169 18.36009 1.000 65.66383 63 LEU A N 1
ATOM 446 C CA . LEU A 1 85 ? -57.12457 27.39745 19.57147 1.000 61.13960 63 LEU A CA 1
ATOM 447 C C . LEU A 1 85 ? -57.13294 25.88012 19.41547 1.000 62.69463 63 LEU A C 1
ATOM 448 O O . LEU A 1 85 ? -58.20341 25.26696 19.37463 1.000 70.32527 63 LEU A O 1
ATOM 453 N N . VAL A 1 86 ? -55.94279 25.27472 19.32589 1.000 56.64380 64 VAL A N 1
ATOM 454 C CA . VAL A 1 86 ? -55.78991 23.83226 19.13805 1.000 58.06181 64 VAL A CA 1
ATOM 455 C C . VAL A 1 86 ? -55.38650 23.19136 20.45539 1.000 60.50159 64 VAL A C 1
ATOM 456 O O . VAL A 1 86 ? -54.48239 23.67812 21.14664 1.000 64.08106 64 VAL A O 1
ATOM 460 N N . ARG A 1 87 ? -56.01301 22.06674 20.77960 1.000 61.08118 65 ARG A N 1
ATOM 461 C CA . ARG A 1 87 ? -55.69734 21.35025 22.00622 1.000 60.10579 65 ARG A CA 1
ATOM 462 C C . ARG A 1 87 ? -56.07125 19.89418 21.81364 1.000 65.36355 65 ARG A C 1
ATOM 463 O O . ARG A 1 87 ? -56.76543 19.52980 20.86241 1.000 67.93833 65 ARG A O 1
ATOM 471 N N . GLY A 1 88 ? -55.60376 19.06635 22.73779 1.000 65.48920 66 GLY A N 1
ATOM 472 C CA . GLY A 1 88 ? -56.00718 17.67950 22.80955 1.000 64.33644 66 GLY A CA 1
ATOM 473 C C . GLY A 1 88 ? -57.04226 17.49306 23.90370 1.000 73.77391 66 GLY A C 1
ATOM 474 O O . GLY A 1 88 ? -57.05952 18.22112 24.89452 1.000 75.21974 66 GLY A O 1
ATOM 475 N N . GLU A 1 89 ? -57.91956 16.51393 23.70415 1.000 72.65770 67 GLU A N 1
ATOM 476 C CA . GLU A 1 89 ? -58.94235 16.19391 24.68728 1.000 72.48961 67 GLU A CA 1
ATOM 477 C C . GLU A 1 89 ? -58.31094 15.43464 25.84586 1.000 75.66286 67 GLU A C 1
ATOM 478 O O . GLU A 1 89 ? -57.52120 14.50879 25.63988 1.000 77.79674 67 GLU A O 1
ATOM 484 N N . GLY A 1 90 ? -58.65467 15.83848 27.06468 1.000 76.22392 68 GLY A N 1
ATOM 485 C CA . GLY A 1 90 ? -58.11382 15.19339 28.24585 1.000 85.37258 68 GLY A CA 1
ATOM 486 C C . GLY A 1 90 ? -56.76247 15.75938 28.64869 1.000 89.66607 68 GLY A C 1
ATOM 487 O O . GLY A 1 90 ? -56.47114 16.94114 28.45695 1.000 87.78622 68 GLY A O 1
ATOM 488 N N . LYS A 1 91 ? -55.93986 14.89546 29.24268 1.000 98.62999 69 LYS A N 1
ATOM 489 C CA . LYS A 1 91 ? -54.62024 15.27152 29.74421 1.000 95.21925 69 LYS A CA 1
ATOM 490 C C . LYS A 1 91 ? -53.50334 14.94072 28.75574 1.000 90.11261 69 LYS A C 1
ATOM 491 O O . LYS A 1 91 ? -52.44623 14.44522 29.15429 1.000 91.76920 69 LYS A O 1
ATOM 493 N N . ALA A 1 92 ? -53.70991 15.19392 27.46286 1.000 82.93528 70 ALA A N 1
ATOM 494 C CA . ALA A 1 92 ? -52.70504 14.89479 26.44894 1.000 74.45000 70 ALA A CA 1
ATOM 495 C C . ALA A 1 92 ? -53.02064 15.66779 25.17459 1.000 69.44653 70 ALA A C 1
ATOM 496 O O . ALA A 1 92 ? -54.18036 15.74712 24.76463 1.000 71.69661 70 ALA A O 1
ATOM 498 N N . PHE A 1 93 ? -51.98600 16.20965 24.53560 1.000 62.14656 71 PHE A N 1
ATOM 499 C CA . PHE A 1 93 ? -52.19822 16.84696 23.24301 1.000 62.34304 71 PHE A CA 1
ATOM 500 C C . PHE A 1 93 ? -52.44192 15.79912 22.16549 1.000 61.44372 71 PHE A C 1
ATOM 501 O O . PHE A 1 93 ? -53.57130 15.64880 21.68996 1.000 62.34461 71 PHE A O 1
ATOM 509 N N . SER A 1 94 ? -51.39460 15.07169 21.77832 1.000 61.57534 72 SER A N 1
ATOM 510 C CA . SER A 1 94 ? -51.54107 13.95040 20.86102 1.000 65.23521 72 SER A CA 1
ATOM 511 C C . SER A 1 94 ? -50.31798 13.05471 20.96711 1.000 67.67211 72 SER A C 1
ATOM 512 O O . SER A 1 94 ? -49.18340 13.53560 20.97585 1.000 65.33881 72 SER A O 1
ATOM 515 N N . SER A 1 95 ? -50.56210 11.74995 20.99717 1.000 70.36696 73 SER A N 1
ATOM 516 C CA . SER A 1 95 ? -49.50206 10.76211 21.11096 1.000 70.26485 73 SER A CA 1
ATOM 517 C C . SER A 1 95 ? -48.87737 10.39362 19.77080 1.000 75.13244 73 SER A C 1
ATOM 518 O O . SER A 1 95 ? -48.03505 9.48942 19.73341 1.000 78.42265 73 SER A O 1
ATOM 521 N N . GLY A 1 96 ? -49.26962 11.05629 18.68222 1.000 68.75716 74 GLY A N 1
ATOM 522 C CA . GLY A 1 96 ? -48.66459 10.84036 17.37882 1.000 66.88774 74 GLY A CA 1
ATOM 523 C C . GLY A 1 96 ? -49.39569 9.83053 16.51522 1.000 64.64870 74 GLY A C 1
ATOM 524 O O . GLY A 1 96 ? -50.51879 9.39988 16.79606 1.000 65.17819 74 GLY A O 1
ATOM 525 N N . GLY A 1 97 ? -48.70555 9.41887 15.45367 1.000 68.61145 75 GLY A N 1
ATOM 526 C CA . GLY A 1 97 ? -49.31630 8.52717 14.47996 1.000 65.32056 75 GLY A CA 1
ATOM 527 C C . GLY A 1 97 ? -49.65991 7.17215 15.07539 1.000 66.94310 75 GLY A C 1
ATOM 528 O O . GLY A 1 97 ? -48.89178 6.59239 15.84622 1.000 69.72734 75 GLY A O 1
ATOM 529 N N . SER A 1 98 ? -50.82503 6.65700 14.68765 1.000 69.45725 76 SER A N 1
ATOM 530 C CA . SER A 1 98 ? -51.31166 5.38362 15.18625 1.000 68.01342 76 SER A CA 1
ATOM 531 C C . SER A 1 98 ? -50.53736 4.23408 14.54998 1.000 71.42198 76 SER A C 1
ATOM 532 O O . SER A 1 98 ? -49.77817 4.41121 13.59287 1.000 67.38421 76 SER A O 1
ATOM 535 N N . PHE A 1 99 ? -50.72410 3.03620 15.11551 1.000 74.39575 77 PHE A N 1
ATOM 536 C CA . PHE A 1 99 ? -50.04654 1.85629 14.58552 1.000 73.16651 77 PHE A CA 1
ATOM 537 C C . PHE A 1 99 ? -50.53458 1.50104 13.18486 1.000 69.15037 77 PHE A C 1
ATOM 538 O O . PHE A 1 99 ? -49.74535 1.02891 12.35904 1.000 70.44748 77 PHE A O 1
ATOM 546 N N . ASP A 1 100 ? -51.82031 1.72107 12.89570 1.000 70.59468 78 ASP A N 1
ATOM 547 C CA . ASP A 1 100 ? -52.32493 1.47970 11.54685 1.000 73.02064 78 ASP A CA 1
ATOM 548 C C . ASP A 1 100 ? -51.76309 2.48512 10.54986 1.000 72.50062 78 ASP A C 1
ATOM 549 O O . ASP A 1 100 ? -51.54787 2.14959 9.38055 1.000 68.94147 78 ASP A O 1
ATOM 554 N N . LEU A 1 101 ? -51.53348 3.72139 10.98588 1.000 70.92120 79 LEU A N 1
ATOM 555 C CA . LEU A 1 101 ? -50.92423 4.70321 10.10194 1.000 64.61491 79 LEU A CA 1
ATOM 556 C C . LEU A 1 101 ? -49.49094 4.31271 9.76316 1.000 66.81886 79 LEU A C 1
ATOM 557 O O . LEU A 1 101 ? -49.07334 4.41021 8.60444 1.000 70.08605 79 LEU A O 1
ATOM 562 N N . ILE A 1 102 ? -48.72787 3.85283 10.75800 1.000 67.64234 80 ILE A N 1
ATOM 563 C CA . ILE A 1 102 ? -47.36375 3.39529 10.50549 1.000 67.93847 80 ILE A CA 1
ATOM 564 C C . ILE A 1 102 ? -47.37243 2.10982 9.68069 1.000 65.86033 80 ILE A C 1
ATOM 565 O O . ILE A 1 102 ? -46.50937 1.90600 8.82014 1.000 65.26056 80 ILE A O 1
ATOM 570 N N . ASP A 1 103 ? -48.33860 1.21890 9.93500 1.000 66.60519 81 ASP A N 1
ATOM 571 C CA . ASP A 1 103 ? -48.43952 -0.01745 9.15815 1.000 71.04052 81 ASP A CA 1
ATOM 572 C C . ASP A 1 103 ? -48.66739 0.25895 7.67761 1.000 69.30010 81 ASP A C 1
ATOM 573 O O . ASP A 1 103 ? -48.03529 -0.36666 6.81659 1.000 68.27096 81 ASP A O 1
ATOM 578 N N . GLU A 1 104 ? -49.56764 1.19156 7.36096 1.000 66.32028 82 GLU A N 1
ATOM 579 C CA . GLU A 1 104 ? -49.85222 1.48972 5.96259 1.000 65.39308 82 GLU A CA 1
ATOM 580 C C . GLU A 1 104 ? -48.65494 2.12359 5.27260 1.000 68.67528 82 GLU A C 1
ATOM 581 O O . GLU A 1 104 ? -48.36876 1.80374 4.11322 1.000 72.14512 82 GLU A O 1
ATOM 587 N N . THR A 1 105 ? -47.94555 3.02473 5.96265 1.000 64.14010 83 THR A N 1
ATOM 588 C CA . THR A 1 105 ? -46.73493 3.60142 5.38456 1.000 62.56555 83 THR A CA 1
ATOM 589 C C . THR A 1 105 ? -45.72283 2.52259 5.02643 1.000 66.21433 83 THR A C 1
ATOM 590 O O . THR A 1 105 ? -45.09533 2.58681 3.96328 1.000 67.73411 83 THR A O 1
ATOM 594 N N . ILE A 1 106 ? -45.53631 1.53212 5.90703 1.000 65.03404 84 ILE A N 1
ATOM 595 C CA . ILE A 1 106 ? -44.53262 0.49855 5.66021 1.000 67.79678 84 ILE A CA 1
ATOM 596 C C . ILE A 1 106 ? -44.96376 -0.43400 4.53370 1.000 70.14246 84 ILE A C 1
ATOM 597 O O . ILE A 1 106 ? -44.12818 -0.89533 3.74589 1.000 68.15419 84 ILE A O 1
ATOM 602 N N . GLY A 1 107 ? -46.25989 -0.69788 4.40575 1.000 70.78697 85 GLY A N 1
ATOM 603 C CA . GLY A 1 107 ? -46.69719 -1.81469 3.59258 1.000 71.60440 85 GLY A CA 1
ATOM 604 C C . GLY A 1 107 ? -47.17083 -1.52599 2.18248 1.000 71.63438 85 GLY A C 1
ATOM 605 O O . GLY A 1 107 ? -47.17787 -2.43497 1.34498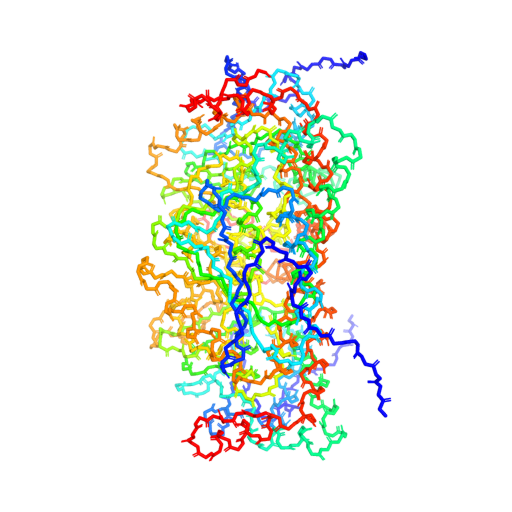 1.000 77.75374 85 GLY A O 1
ATOM 606 N N . ASP A 1 108 ? -47.60925 -0.29868 1.90587 1.000 66.16638 86 ASP A N 1
ATOM 607 C CA . ASP A 1 108 ? -48.27256 0.01339 0.64481 1.000 66.51388 86 ASP A CA 1
ATOM 608 C C . ASP A 1 108 ? -47.66683 1.27016 0.03713 1.000 59.00806 86 ASP A C 1
ATOM 609 O O . ASP A 1 108 ? -47.63640 2.31605 0.69165 1.000 60.69127 86 ASP A O 1
ATOM 614 N N . TYR A 1 109 ? -47.22806 1.18184 -1.22642 1.000 61.62264 87 TYR A N 1
ATOM 615 C CA . TYR A 1 109 ? -46.62981 2.34135 -1.89411 1.000 58.60537 87 TYR A CA 1
ATOM 616 C C . TYR A 1 109 ? -47.65052 3.46057 -2.08376 1.000 60.34307 87 TYR A C 1
ATOM 617 O O . TYR A 1 109 ? -47.36932 4.62313 -1.76306 1.000 58.27277 87 TYR A O 1
ATOM 626 N N . GLN A 1 110 ? -48.84111 3.13519 -2.61499 1.000 53.81712 88 GLN A N 1
ATOM 627 C CA . GLN A 1 110 ? -49.83053 4.18011 -2.87316 1.000 54.78730 88 GLN A CA 1
ATOM 628 C C . GLN A 1 110 ? -50.33427 4.81111 -1.57923 1.000 57.15516 88 GLN A C 1
ATOM 629 O O . GLN A 1 110 ? -50.56349 6.02758 -1.52455 1.000 55.29686 88 GLN A O 1
ATOM 635 N N . GLY A 1 111 ? -50.48230 4.01275 -0.52102 1.000 56.97710 89 GLY A N 1
ATOM 636 C CA . GLY A 1 111 ? -50.82823 4.58152 0.77061 1.000 55.38390 89 GLY A CA 1
ATOM 637 C C . GLY A 1 111 ? -49.71160 5.44040 1.33124 1.000 57.49678 89 GLY A C 1
ATOM 638 O O . GLY A 1 111 ? -49.96404 6.48656 1.94100 1.000 56.71337 89 GLY A O 1
ATOM 639 N N . ARG A 1 112 ? -48.45900 5.01662 1.12301 1.000 55.23505 90 ARG A N 1
ATOM 640 C CA . ARG A 1 112 ? -47.31842 5.78860 1.60818 1.000 55.97753 90 ARG A CA 1
ATOM 641 C C . ARG A 1 112 ? -47.24463 7.15425 0.92858 1.000 54.13568 90 ARG A C 1
ATOM 642 O O . ARG A 1 112 ? -46.97107 8.16713 1.57947 1.000 50.53500 90 ARG A O 1
ATOM 650 N N . VAL A 1 113 ? -47.51792 7.20631 -0.37353 1.000 51.80353 91 VAL A N 1
ATOM 651 C CA . VAL A 1 113 ? -47.50635 8.48020 -1.07960 1.000 49.80978 91 VAL A CA 1
ATOM 652 C C . VAL A 1 113 ? -48.62021 9.38094 -0.55853 1.000 52.61139 91 VAL A C 1
ATOM 653 O O . VAL A 1 113 ? -48.43072 10.58972 -0.38424 1.000 56.56702 91 VAL A O 1
ATOM 657 N N . ARG A 1 114 ? -49.79363 8.81011 -0.28089 1.000 57.48505 92 ARG A N 1
ATOM 658 C CA . ARG A 1 114 ? -50.89388 9.62092 0.22578 1.000 52.98573 92 ARG A CA 1
ATOM 659 C C . ARG A 1 114 ? -50.54500 10.20088 1.58818 1.000 56.82574 92 ARG A C 1
ATOM 660 O O . ARG A 1 114 ? -50.67382 11.41120 1.81177 1.000 56.16246 92 ARG A O 1
ATOM 668 N N . ILE A 1 115 ? -50.04745 9.35311 2.49619 1.000 57.86799 93 ILE A N 1
ATOM 669 C CA . ILE A 1 115 ? -49.66374 9.82161 3.82818 1.000 57.35395 93 ILE A CA 1
ATOM 670 C C . ILE A 1 115 ? -48.53383 10.83817 3.74170 1.000 50.22106 93 ILE A C 1
ATOM 671 O O . ILE A 1 115 ? -48.52996 11.83837 4.46544 1.000 53.24315 93 ILE A O 1
ATOM 676 N N . MET A 1 116 ? -47.58187 10.61845 2.82903 1.000 52.79629 94 MET A N 1
ATOM 677 C CA . MET A 1 116 ? -46.45288 11.53541 2.65574 1.000 49.25197 94 MET A CA 1
ATOM 678 C C . MET A 1 116 ? -46.92006 12.90713 2.18619 1.000 55.03594 94 MET A C 1
ATOM 679 O O . MET A 1 116 ? -46.40165 13.94095 2.63447 1.000 46.92376 94 MET A O 1
ATOM 684 N N . ARG A 1 117 ? -47.88307 12.92794 1.25839 1.000 54.19135 95 ARG A N 1
ATOM 685 C CA . ARG A 1 117 ? -48.44881 14.18212 0.78573 1.000 55.62026 95 ARG A CA 1
ATOM 686 C C . ARG A 1 117 ? -49.13380 14.92499 1.92247 1.000 55.16705 95 ARG A C 1
ATOM 687 O O . ARG A 1 117 ? -49.07849 16.15885 1.99703 1.000 55.66454 95 ARG A O 1
ATOM 695 N N . GLU A 1 118 ? -49.78311 14.18863 2.82207 1.000 55.12059 96 GLU A N 1
ATOM 696 C CA . GLU A 1 118 ? -50.47063 14.82952 3.93461 1.000 54.00152 96 GLU A CA 1
ATOM 697 C C . GLU A 1 118 ? -49.48153 15.41781 4.92400 1.000 47.05008 96 GLU A C 1
ATOM 698 O O . GLU A 1 118 ? -49.69445 16.51928 5.43840 1.000 45.27821 96 GLU A O 1
ATOM 704 N N . ALA A 1 119 ? -48.39826 14.68938 5.20983 1.000 47.81480 97 ALA A N 1
ATOM 705 C CA . ALA A 1 119 ? -47.38324 15.19933 6.12753 1.000 51.99794 97 ALA A CA 1
ATOM 706 C C . ALA A 1 119 ? -46.74055 16.46494 5.57705 1.000 47.85864 97 ALA A C 1
ATOM 707 O O . ALA A 1 119 ? -46.51940 17.43419 6.31245 1.000 40.31611 97 ALA A O 1
ATOM 709 N N . ARG A 1 120 ? -46.45508 16.47712 4.27557 1.000 48.46730 98 ARG A N 1
ATOM 710 C CA . ARG A 1 120 ? -45.94095 17.67830 3.63542 1.000 44.72410 98 ARG A CA 1
ATOM 711 C C . ARG A 1 120 ? -46.95319 18.81449 3.73212 1.000 50.72407 98 ARG A C 1
ATOM 712 O O . ARG A 1 120 ? -46.61434 19.93145 4.14352 1.000 49.59640 98 ARG A O 1
ATOM 720 N N . ASP A 1 121 ? -48.21492 18.54020 3.37817 1.000 45.94706 99 ASP A N 1
ATOM 721 C CA . ASP A 1 121 ? -49.21058 19.60450 3.32541 1.000 43.69043 99 ASP A CA 1
ATOM 722 C C . ASP A 1 121 ? -49.62742 20.09367 4.70307 1.000 44.04622 99 ASP A C 1
ATOM 723 O O . ASP A 1 121 ? -50.16814 21.19412 4.80556 1.000 46.18360 99 ASP A O 1
ATOM 728 N N . LEU A 1 122 ? -49.42776 19.30129 5.75724 1.000 46.54930 100 LEU A N 1
ATOM 729 C CA . LEU A 1 122 ? -49.71587 19.79191 7.10214 1.000 42.86776 100 LEU A CA 1
ATOM 730 C C . LEU A 1 122 ? -48.82753 20.98483 7.43955 1.000 47.59282 100 LEU A C 1
ATOM 731 O O . LEU A 1 122 ? -49.31286 22.06372 7.80182 1.000 47.71312 100 LEU A O 1
ATOM 736 N N . VAL A 1 123 ? -47.51579 20.81122 7.29087 1.000 47.22469 101 VAL A N 1
ATOM 737 C CA . VAL A 1 123 ? -46.57272 21.88666 7.56695 1.000 44.64219 101 VAL A CA 1
ATOM 738 C C . VAL A 1 123 ? -46.83050 23.06610 6.64354 1.000 44.12892 101 VAL A C 1
ATOM 739 O O . VAL A 1 123 ? -46.94400 24.21282 7.09065 1.000 46.68720 101 VAL A O 1
ATOM 743 N N . HIS A 1 124 ? -46.92637 22.80738 5.33949 1.000 39.28860 102 HIS A N 1
ATOM 744 C CA A HIS A 1 124 ? -47.08391 23.89149 4.37389 0.519 45.93516 102 HIS A CA 1
ATOM 745 C CA B HIS A 1 124 ? -47.04290 23.93594 4.43344 0.481 44.28107 102 HIS A CA 1
ATOM 746 C C . HIS A 1 124 ? -48.36492 24.67056 4.62603 1.000 50.51196 102 HIS A C 1
ATOM 747 O O . HIS A 1 124 ? -48.39348 25.90200 4.51691 1.000 50.11076 102 HIS A O 1
ATOM 760 N N . ASN A 1 125 ? -49.44403 23.96521 4.97112 1.000 50.06270 103 ASN A N 1
ATOM 761 C CA . ASN A 1 125 ? -50.72107 24.65145 5.14764 1.000 47.34635 103 ASN A CA 1
ATOM 762 C C . ASN A 1 125 ? -50.79418 25.42464 6.45617 1.000 50.04334 103 ASN A C 1
ATOM 763 O O . ASN A 1 125 ? -51.37585 26.51447 6.49495 1.000 50.78342 103 ASN A O 1
ATOM 768 N N . MET A 1 126 ? -50.22268 24.89010 7.53653 1.000 49.59330 104 MET A N 1
ATOM 769 C CA . MET A 1 126 ? -50.17683 25.66482 8.76915 1.000 43.74129 104 MET A CA 1
ATOM 770 C C . MET A 1 126 ? -49.36400 26.93219 8.56267 1.000 49.21003 104 MET A C 1
ATOM 771 O O . MET A 1 126 ? -49.76453 28.01540 9.00649 1.000 57.76995 104 MET A O 1
ATOM 776 N N . ILE A 1 127 ? -48.24369 26.82496 7.84195 1.000 51.09785 105 ILE A N 1
ATOM 777 C CA . ILE A 1 127 ? -47.39330 27.98782 7.58845 1.000 51.77925 105 ILE A CA 1
ATOM 778 C C . ILE A 1 127 ? -48.10407 29.00380 6.70318 1.000 51.57125 105 ILE A C 1
ATOM 779 O O . ILE A 1 127 ? -47.98655 30.21504 6.91415 1.000 54.23698 105 ILE A O 1
ATOM 784 N N . ASN A 1 128 ? -48.84778 28.53756 5.70339 1.000 52.99074 106 ASN A N 1
ATOM 785 C CA . ASN A 1 128 ? -49.50797 29.42522 4.75713 1.000 50.11668 106 ASN A CA 1
ATOM 786 C C . ASN A 1 128 ? -50.88806 29.86766 5.22810 1.000 50.25041 106 ASN A C 1
ATOM 787 O O . ASN A 1 128 ? -51.62047 30.50265 4.46358 1.000 47.94509 106 ASN A O 1
ATOM 792 N N . CYS A 1 129 ? -51.24688 29.55891 6.46998 1.000 50.04119 107 CYS A N 1
ATOM 793 C CA . CYS A 1 129 ? -52.49779 30.00905 7.06534 1.000 50.47263 107 CYS A CA 1
ATOM 794 C C . CYS A 1 129 ? -52.24422 31.34616 7.74772 1.000 57.01552 107 CYS A C 1
ATOM 795 O O . CYS A 1 129 ? -51.53355 31.39912 8.75222 1.000 56.59770 107 CYS A O 1
ATOM 798 N N . ASP A 1 130 ? -52.83321 32.42801 7.21514 1.000 58.61115 108 ASP A N 1
ATOM 799 C CA . ASP A 1 130 ? -52.63480 33.74201 7.82079 1.000 54.41896 108 ASP A CA 1
ATOM 800 C C . ASP A 1 130 ? -53.35166 33.87670 9.16104 1.000 57.18678 108 ASP A C 1
ATOM 801 O O . ASP A 1 130 ? -52.95641 34.71559 9.97284 1.000 62.45845 108 ASP A O 1
ATOM 806 N N . THR A 1 131 ? -54.37790 33.06861 9.41452 1.000 58.71292 109 THR A N 1
ATOM 807 C CA . THR A 1 131 ? -55.16168 33.18730 10.64563 1.000 57.08833 109 THR A CA 1
ATOM 808 C C . THR A 1 131 ? -54.33299 32.76937 11.85803 1.000 54.03581 109 THR A C 1
ATOM 809 O O . THR A 1 131 ? -53.67214 31.72840 11.81716 1.000 54.55461 109 THR A O 1
ATOM 813 N N . PRO A 1 132 ? -54.35597 33.53380 12.95250 1.000 57.74139 110 PRO A N 1
ATOM 814 C CA . PRO A 1 132 ? -53.53932 33.17892 14.12712 1.000 54.82468 110 PRO A CA 1
ATOM 815 C C . PRO A 1 132 ? -53.97222 31.86599 14.77149 1.000 53.51246 110 PRO A C 1
ATOM 816 O O . PRO A 1 132 ? -55.16256 31.57412 14.90336 1.000 57.69016 110 PRO A O 1
ATOM 820 N N . VAL A 1 133 ? -52.98556 31.08042 15.19677 1.000 53.98774 111 VAL A N 1
ATOM 821 C CA . VAL A 1 133 ? -53.21112 29.77733 15.81468 1.000 56.34905 111 VAL A CA 1
ATOM 822 C C . VAL A 1 133 ? -52.49467 29.73189 17.16078 1.000 56.36454 111 VAL A C 1
ATOM 823 O O . VAL A 1 133 ? -51.31274 30.08860 17.25017 1.000 53.95635 111 VAL A O 1
ATOM 827 N N . VAL A 1 134 ? -53.20246 29.27574 18.19820 1.000 54.43400 112 VAL A N 1
ATOM 828 C CA . VAL A 1 134 ? -52.65086 29.11010 19.54069 1.000 53.66777 112 VAL A CA 1
ATOM 829 C C . VAL A 1 134 ? -52.83057 27.65641 19.95338 1.000 57.18452 112 VAL A C 1
ATOM 830 O O . VAL A 1 134 ? -53.92762 27.10353 19.82111 1.000 62.91597 112 VAL A O 1
ATOM 834 N N . SER A 1 135 ? -51.76820 27.04444 20.47036 1.000 57.20732 113 SER A N 1
ATOM 835 C CA . SER A 1 135 ? -51.80001 25.65249 20.90357 1.000 56.76207 113 SER A CA 1
ATOM 836 C C . SER A 1 135 ? -51.75181 25.57478 22.42611 1.000 56.12530 113 SER A C 1
ATOM 837 O O . SER A 1 135 ? -51.11721 26.40739 23.08292 1.000 56.28573 113 SER A O 1
ATOM 840 N N . ALA A 1 136 ? -52.48584 24.61585 22.98458 1.000 58.45824 114 ALA A N 1
ATOM 841 C CA . ALA A 1 136 ? -52.52387 24.36199 24.42431 1.000 58.72648 114 ALA A CA 1
ATOM 842 C C . ALA A 1 136 ? -51.94367 22.96780 24.64110 1.000 57.97357 114 ALA A C 1
ATOM 843 O O . ALA A 1 136 ? -52.62904 21.96191 24.43872 1.000 60.78460 114 ALA A O 1
ATOM 845 N N . ILE A 1 137 ? -50.66662 22.91113 24.99200 1.000 58.93710 115 ILE A N 1
ATOM 846 C CA . ILE A 1 137 ? -49.91862 21.66427 25.10144 1.000 61.23282 115 ILE A CA 1
ATOM 847 C C . ILE A 1 137 ? -49.89449 21.24509 26.57039 1.000 65.88398 115 ILE A C 1
ATOM 848 O O . ILE A 1 137 ? -49.06066 21.71564 27.34942 1.000 66.64761 115 ILE A O 1
ATOM 853 N N . ARG A 1 138 ? -50.80665 20.35621 26.95934 1.000 68.20628 116 ARG A N 1
ATOM 854 C CA . ARG A 1 138 ? -50.76989 19.69736 28.26385 1.000 70.15362 116 ARG A CA 1
ATOM 855 C C . ARG A 1 138 ? -50.54924 18.20999 28.02406 1.000 68.93801 116 ARG A C 1
ATOM 856 O O . ARG A 1 138 ? -51.28258 17.58787 27.24803 1.000 70.34504 116 ARG A O 1
ATOM 858 N N . GLY A 1 139 ? -49.50255 17.65508 28.62011 1.000 65.43777 117 GLY A N 1
ATOM 859 C CA . GLY A 1 139 ? -49.26334 16.24473 28.46470 1.000 59.87676 117 GLY A CA 1
ATOM 860 C C . GLY A 1 139 ? -48.41631 15.98547 27.24354 1.000 63.97442 117 GLY A C 1
ATOM 861 O O . GLY A 1 139 ? -47.74203 16.88259 26.73202 1.000 68.78453 117 GLY A O 1
ATOM 862 N N . PRO A 1 140 ? -48.43163 14.75177 26.74610 1.000 60.98535 118 PRO A N 1
ATOM 863 C CA . PRO A 1 140 ? -47.54572 14.40578 25.63108 1.000 61.68312 118 PRO A CA 1
ATOM 864 C C . PRO A 1 140 ? -47.99079 15.03650 24.31598 1.000 61.73918 118 PRO A C 1
ATOM 865 O O . PRO A 1 140 ? -49.18522 15.15546 24.03018 1.000 61.49209 118 PRO A O 1
ATOM 869 N N . ALA A 1 141 ? -47.00305 15.44502 23.51636 1.000 56.83190 119 ALA A N 1
ATOM 870 C CA . ALA A 1 141 ? -47.20564 15.87135 22.13472 1.000 56.58017 119 ALA A CA 1
ATOM 871 C C . ALA A 1 141 ? -46.14234 15.17974 21.29392 1.000 57.93489 119 ALA A C 1
ATOM 872 O O . ALA A 1 141 ? -44.94795 15.42742 21.47923 1.000 60.01120 119 ALA A O 1
ATOM 874 N N . VAL A 1 142 ? -46.56372 14.28729 20.40211 1.000 54.92539 120 VAL A N 1
ATOM 875 C CA . VAL A 1 142 ? -45.63769 13.44353 19.66006 1.000 61.60046 120 VAL A CA 1
ATOM 876 C C . VAL A 1 142 ? -45.96535 13.50989 18.17512 1.000 61.03566 120 VAL A C 1
ATOM 877 O O . VAL A 1 142 ? -47.13204 13.60154 17.78095 1.000 59.69418 120 VAL A O 1
ATOM 881 N N . GLY A 1 143 ? -44.91700 13.43945 17.35199 1.000 59.98613 121 GLY A N 1
ATOM 882 C CA . GLY A 1 143 ? -45.03933 13.32319 15.91185 1.000 58.00763 121 GLY A CA 1
ATOM 883 C C . GLY A 1 143 ? -46.01024 14.28950 15.27000 1.000 57.04085 121 GLY A C 1
ATOM 884 O O . GLY A 1 143 ? -45.84115 15.50696 15.38639 1.000 54.63979 121 GLY A O 1
ATOM 885 N N . ALA A 1 144 ? -47.03016 13.75039 14.58754 1.000 62.03043 122 ALA A N 1
ATOM 886 C CA . ALA A 1 144 ? -48.00404 14.58456 13.88355 1.000 59.58839 122 ALA A CA 1
ATOM 887 C C . ALA A 1 144 ? -48.72104 15.54557 14.82021 1.000 58.07763 122 ALA A C 1
ATOM 888 O O . ALA A 1 144 ? -49.17347 16.61198 14.38559 1.000 57.30157 122 ALA A O 1
ATOM 890 N N . GLY A 1 145 ? -48.84822 15.18797 16.09868 1.000 61.90033 123 GLY A N 1
ATOM 891 C CA . GLY A 1 145 ? -49.42625 16.11955 17.05208 1.000 61.88266 123 GLY A CA 1
ATOM 892 C C . GLY A 1 145 ? -48.46706 17.23623 17.42573 1.000 58.74269 123 GLY A C 1
ATOM 893 O O . GLY A 1 145 ? -48.85974 18.40510 17.50384 1.000 55.90365 123 GLY A O 1
ATOM 894 N N . LEU A 1 146 ? -47.19104 16.89628 17.64107 1.000 55.81788 124 LEU A N 1
ATOM 895 C CA . LEU A 1 146 ? -46.19016 17.91279 17.94594 1.000 52.31634 124 LEU A CA 1
ATOM 896 C C . LEU A 1 146 ? -46.01851 18.88600 16.78927 1.000 52.99934 124 LEU A C 1
ATOM 897 O O . LEU A 1 146 ? -45.65723 20.04743 17.00684 1.000 48.61614 124 LEU A O 1
ATOM 902 N N . VAL A 1 147 ? -46.27247 18.43233 15.55880 1.000 51.19720 125 VAL A N 1
ATOM 903 C CA . VAL A 1 147 ? -46.22596 19.32394 14.40323 1.000 49.64224 125 VAL A CA 1
ATOM 904 C C . VAL A 1 147 ? -47.23519 20.45370 14.56119 1.000 51.52780 125 VAL A C 1
ATOM 905 O O . VAL A 1 147 ? -46.92516 21.62299 14.31349 1.000 50.82853 125 VAL A O 1
ATOM 909 N N . VAL A 1 148 ? -48.47432 20.11184 14.92215 1.000 50.32330 126 VAL A N 1
ATOM 910 C CA . VAL A 1 148 ? -49.50206 21.12587 15.13279 1.000 49.75395 126 VAL A CA 1
ATOM 911 C C . VAL A 1 148 ? -49.18176 21.96346 16.36337 1.000 50.49665 126 VAL A C 1
ATOM 912 O O . VAL A 1 148 ? -49.43431 23.17456 16.39583 1.000 46.03932 126 VAL A O 1
ATOM 916 N N . ALA A 1 149 ? -48.64822 21.32476 17.40581 1.000 53.40992 127 ALA A N 1
ATOM 917 C CA . ALA A 1 149 ? -48.37731 22.02847 18.65575 1.000 54.63632 127 ALA A CA 1
ATOM 918 C C . ALA A 1 149 ? -47.31073 23.10489 18.48124 1.000 51.66191 127 ALA A C 1
ATOM 919 O O . ALA A 1 149 ? -47.43365 24.19828 19.04467 1.000 52.14415 127 ALA A O 1
ATOM 921 N N . LEU A 1 150 ? -46.24158 22.80772 17.73182 1.000 49.91834 128 LEU A N 1
ATOM 922 C CA . LEU A 1 150 ? -45.11725 23.73283 17.63596 1.000 46.56495 128 LEU A CA 1
ATOM 923 C C . LEU A 1 150 ? -45.20366 24.67365 16.44606 1.000 49.13255 128 LEU A C 1
ATOM 924 O O . LEU A 1 150 ? -44.61997 25.76405 16.49797 1.000 50.24319 128 LEU A O 1
ATOM 929 N N . LEU A 1 151 ? -45.90515 24.29137 15.37560 1.000 46.89976 129 LEU A N 1
ATOM 930 C CA . LEU A 1 151 ? -46.06744 25.20516 14.25163 1.000 44.16197 129 LEU A CA 1
ATOM 931 C C . LEU A 1 151 ? -47.16188 26.23108 14.48345 1.000 50.33053 129 LEU A C 1
ATOM 932 O O . LEU A 1 151 ? -47.31756 27.14162 13.66001 1.000 52.72030 129 LEU A O 1
ATOM 937 N N . ALA A 1 152 ? -47.92470 26.09777 15.56643 1.000 53.88410 130 ALA A N 1
ATOM 938 C CA . ALA A 1 152 ? -48.83787 27.15391 15.96376 1.000 48.05708 130 ALA A CA 1
ATOM 939 C C . ALA A 1 152 ? -48.05625 28.43017 16.24358 1.000 52.45076 130 ALA A C 1
ATOM 940 O O . ALA A 1 152 ? -46.87810 28.39934 16.60830 1.000 49.59977 130 ALA A O 1
ATOM 942 N N . ASP A 1 153 ? -48.73791 29.56507 16.09615 1.000 53.15632 131 ASP A N 1
ATOM 943 C CA . ASP A 1 153 ? -48.08064 30.85442 16.27390 1.000 50.89705 131 ASP A CA 1
ATOM 944 C C . ASP A 1 153 ? -47.60288 31.03755 17.70647 1.000 55.09318 131 ASP A C 1
ATOM 945 O O . ASP A 1 153 ? -46.43560 31.36842 17.95043 1.000 58.98677 131 ASP A O 1
ATOM 950 N N . ILE A 1 154 ? -48.49698 30.83854 18.66548 1.000 52.09519 132 ILE A N 1
ATOM 951 C CA . ILE A 1 154 ? -48.18359 30.93873 20.08159 1.000 53.47538 132 ILE A CA 1
ATOM 952 C C . ILE A 1 154 ? -48.47758 29.58948 20.72080 1.000 55.79619 132 ILE A C 1
ATOM 953 O O . ILE A 1 154 ? -49.59251 29.06754 20.59802 1.000 56.98532 132 ILE A O 1
ATOM 958 N N . SER A 1 155 ? -47.48024 29.02187 21.39046 1.000 58.63453 133 SER A N 1
ATOM 959 C CA . SER A 1 155 ? -47.59678 27.71576 22.02201 1.000 55.28649 133 SER A CA 1
ATOM 960 C C . SER A 1 155 ? -47.50207 27.87254 23.53668 1.000 54.55323 133 SER A C 1
ATOM 961 O O . SER A 1 155 ? -46.57994 28.52358 24.04574 1.000 51.54452 133 SER A O 1
ATOM 964 N N . VAL A 1 156 ? -48.48638 27.32104 24.24371 1.000 55.90302 134 VAL A N 1
ATOM 965 C CA . VAL A 1 156 ? -48.52913 27.32365 25.70191 1.000 61.44514 134 VAL A CA 1
ATOM 966 C C . VAL A 1 156 ? -48.31732 25.88601 26.16628 1.000 62.30775 134 VAL A C 1
ATOM 967 O O . VAL A 1 156 ? -49.15189 25.01247 25.90521 1.000 58.91552 134 VAL A O 1
ATOM 971 N N . ALA A 1 157 ? -47.21393 25.63435 26.86075 1.000 61.91223 135 ALA A N 1
ATOM 972 C CA . ALA A 1 157 ? -46.86810 24.29228 27.30620 1.000 61.26747 135 ALA A CA 1
ATOM 973 C C . ALA A 1 157 ? -46.91564 24.21016 28.82560 1.000 68.87323 135 ALA A C 1
ATOM 974 O O . ALA A 1 157 ? -46.46859 25.12962 29.52034 1.000 71.82483 135 ALA A O 1
ATOM 976 N N . GLY A 1 158 ? -47.47423 23.10967 29.33437 1.000 66.73244 136 GLY A N 1
ATOM 977 C CA . GLY A 1 158 ? -47.43904 22.84705 30.76061 1.000 66.45693 136 GLY A CA 1
ATOM 978 C C . GLY A 1 158 ? -46.05909 22.44414 31.24209 1.000 67.71756 136 GLY A C 1
ATOM 979 O O . GLY A 1 158 ? -45.20679 21.99400 30.47355 1.000 65.20729 136 GLY A O 1
ATOM 980 N N . ARG A 1 159 ? -45.84096 22.61891 32.55100 1.000 67.32556 137 ARG A N 1
ATOM 981 C CA . ARG A 1 159 ? -44.52579 22.35068 33.12936 1.000 63.37393 137 ARG A CA 1
ATOM 982 C C . ARG A 1 159 ? -44.08111 20.91654 32.87899 1.000 68.28523 137 ARG A C 1
ATOM 983 O O . ARG A 1 159 ? -42.91771 20.67222 32.53571 1.000 72.31045 137 ARG A O 1
ATOM 991 N N . THR A 1 160 ? -44.98545 19.95329 33.05570 1.000 67.09970 138 THR A N 1
ATOM 992 C CA . THR A 1 160 ? -44.65457 18.54091 32.94243 1.000 65.31131 138 THR A CA 1
ATOM 993 C C . THR A 1 160 ? -45.06711 17.95110 31.59836 1.000 64.21931 138 THR A C 1
ATOM 994 O O . THR A 1 160 ? -45.13193 16.72522 31.46426 1.000 73.88887 138 THR A O 1
ATOM 998 N N . ALA A 1 161 ? -45.35179 18.78939 30.60380 1.000 63.62427 139 ALA A N 1
ATOM 999 C CA . ALA A 1 161 ? -45.78417 18.28692 29.30579 1.000 62.25272 139 ALA A CA 1
ATOM 1000 C C . ALA A 1 161 ? -44.60901 17.66651 28.55912 1.000 65.76209 139 ALA A C 1
ATOM 1001 O O . ALA A 1 161 ? -43.58783 18.32494 28.33588 1.000 68.51460 139 ALA A O 1
ATOM 1003 N N . LYS A 1 162 ? -44.75457 16.40668 28.15565 1.000 60.07011 140 LYS A N 1
ATOM 1004 C CA . LYS A 1 162 ? -43.68913 15.71657 27.43820 1.000 65.83097 140 LYS A CA 1
ATOM 1005 C C . LYS A 1 162 ? -43.74937 16.06228 25.94688 1.000 65.58960 140 LYS A C 1
ATOM 1006 O O . LYS A 1 162 ? -44.74967 15.78062 25.27518 1.000 60.08992 140 LYS A O 1
ATOM 1008 N N . LEU A 1 163 ? -42.66945 16.66216 25.42697 1.000 59.48469 141 LEU A N 1
ATOM 1009 C CA . LEU A 1 163 ? -42.54020 17.01632 24.01229 1.000 58.94177 141 LEU A CA 1
ATOM 1010 C C . LEU A 1 163 ? -41.47089 16.11617 23.39298 1.000 62.20501 141 LEU A C 1
ATOM 1011 O O . LEU A 1 163 ? -40.28831 16.22621 23.73661 1.000 65.70415 141 LEU A O 1
ATOM 1016 N N . ILE A 1 164 ? -41.88624 15.21322 22.49793 1.000 63.31752 142 ILE A N 1
ATOM 1017 C CA . ILE A 1 164 ? -41.00192 14.20463 21.90800 1.000 60.85733 142 ILE A CA 1
ATOM 1018 C C . ILE A 1 164 ? -41.24863 14.13208 20.40458 1.000 58.34603 142 ILE A C 1
ATOM 1019 O O . ILE A 1 164 ? -42.33445 13.72884 19.97233 1.000 60.77212 142 ILE A O 1
ATOM 1024 N N . ASP A 1 165 ? -40.23379 14.48151 19.60671 1.000 54.71011 143 ASP A N 1
ATOM 1025 C CA . ASP A 1 165 ? -40.31211 14.24930 18.16399 1.000 55.73796 143 ASP A CA 1
ATOM 1026 C C . ASP A 1 165 ? -40.41586 12.75546 17.85110 1.000 58.33801 143 ASP A C 1
ATOM 1027 O O . ASP A 1 165 ? -41.32244 12.31962 17.12690 1.000 57.13814 143 ASP A O 1
ATOM 1032 N N . GLY A 1 166 ? -39.48055 11.95908 18.37417 1.000 54.95427 144 GLY A N 1
ATOM 1033 C CA . GLY A 1 166 ? -39.63067 10.52011 18.46107 1.000 52.21572 144 GLY A CA 1
ATOM 1034 C C . GLY A 1 166 ? -39.23244 9.70878 17.24732 1.000 56.42049 144 GLY A C 1
ATOM 1035 O O . GLY A 1 166 ? -39.27626 8.47211 17.31412 1.000 56.67881 144 GLY A O 1
ATOM 1036 N N . HIS A 1 167 ? -38.80380 10.34548 16.15901 1.000 55.51180 145 HIS A N 1
ATOM 1037 C CA . HIS A 1 167 ? -38.59741 9.60588 14.91991 1.000 49.25632 145 HIS A CA 1
ATOM 1038 C C . HIS A 1 167 ? -37.39903 8.66495 15.00906 1.000 50.95381 145 HIS A C 1
ATOM 1039 O O . HIS A 1 167 ? -37.51075 7.47675 14.68842 1.000 55.69007 145 HIS A O 1
ATOM 1046 N N . THR A 1 168 ? -36.24120 9.16451 15.44268 1.000 54.00847 146 THR A N 1
ATOM 1047 C CA . THR A 1 168 ? -35.06549 8.29847 15.43798 1.000 55.59089 146 THR A CA 1
ATOM 1048 C C . THR A 1 168 ? -35.20641 7.14474 16.42311 1.000 51.43554 146 THR A C 1
ATOM 1049 O O . THR A 1 168 ? -34.61604 6.08589 16.20707 1.000 49.21537 146 THR A O 1
ATOM 1053 N N . LYS A 1 169 ? -35.96960 7.32253 17.50357 1.000 56.35292 147 LYS A N 1
ATOM 1054 C CA . LYS A 1 169 ? -36.25859 6.19219 18.38589 1.000 60.20115 147 LYS A CA 1
ATOM 1055 C C . LYS A 1 169 ? -37.16351 5.17111 17.70900 1.000 61.04012 147 LYS A C 1
ATOM 1056 O O . LYS A 1 169 ? -37.10366 3.97951 18.03507 1.000 60.27124 147 LYS A O 1
ATOM 1062 N N . LEU A 1 170 ? -38.02157 5.62614 16.78916 1.000 59.23181 148 LEU A N 1
ATOM 1063 C CA . LEU A 1 170 ? -38.85989 4.73201 15.99828 1.000 56.23737 148 LEU A CA 1
ATOM 1064 C C . LEU A 1 170 ? -38.07656 4.08034 14.86878 1.000 56.53890 148 LEU A C 1
ATOM 1065 O O . LEU A 1 170 ? -38.43349 2.98514 14.42016 1.000 60.08727 148 LEU A O 1
ATOM 1070 N N . GLY A 1 171 ? -37.02663 4.73093 14.39564 1.000 55.17083 149 GLY A N 1
ATOM 1071 C CA . GLY A 1 171 ? -36.20691 4.20732 13.33143 1.000 54.70534 149 GLY A CA 1
ATOM 1072 C C . GLY A 1 171 ? -36.36159 4.87188 11.98071 1.000 51.28585 149 GLY A C 1
ATOM 1073 O O . GLY A 1 171 ? -36.06311 4.22914 10.96309 1.000 58.53542 149 GLY A O 1
ATOM 1074 N N . VAL A 1 172 ? -36.83085 6.11986 11.93260 1.000 52.11273 150 VAL A N 1
ATOM 1075 C CA . VAL A 1 172 ? -36.97282 6.86415 10.68957 1.000 52.41321 150 VAL A CA 1
ATOM 1076 C C . VAL A 1 172 ? -36.45627 8.27787 10.91107 1.000 50.26693 150 VAL A C 1
ATOM 1077 O O . VAL A 1 172 ? -36.34374 8.75734 12.04191 1.000 45.86392 150 VAL A O 1
ATOM 1081 N N . ALA A 1 173 ? -36.13588 8.93910 9.80338 1.000 49.24969 151 ALA A N 1
ATOM 1082 C CA . ALA A 1 173 ? -35.63795 10.30377 9.84777 1.000 47.49741 151 ALA A CA 1
ATOM 1083 C C . ALA A 1 173 ? -36.74227 11.25289 10.30992 1.000 49.95809 151 ALA A C 1
ATOM 1084 O O . ALA A 1 173 ? -37.92803 11.04347 10.03786 1.000 50.26735 151 ALA A O 1
ATOM 1086 N N . ALA A 1 174 ? -36.34377 12.31536 11.01059 1.000 42.64727 152 ALA A N 1
ATOM 1087 C CA . ALA A 1 174 ? -37.30663 13.24393 11.60018 1.000 44.25107 152 ALA A CA 1
ATOM 1088 C C . ALA A 1 174 ? -37.75780 14.21893 10.51662 1.000 50.69802 152 ALA A C 1
ATOM 1089 O O . ALA A 1 174 ? -37.22761 15.32206 10.35693 1.000 51.15136 152 ALA A O 1
ATOM 1091 N N . GLY A 1 175 ? -38.75779 13.78993 9.74470 1.000 50.22516 153 GLY A N 1
ATOM 1092 C CA . GLY A 1 175 ? -39.17428 14.55758 8.59012 1.000 47.06966 153 GLY A CA 1
ATOM 1093 C C . GLY A 1 175 ? -40.62301 15.00838 8.54572 1.000 48.68170 153 GLY A C 1
ATOM 1094 O O . GLY A 1 175 ? -41.17609 15.12842 7.45112 1.000 48.47823 153 GLY A O 1
ATOM 1095 N N . ASP A 1 176 ? -41.25892 15.29029 9.68981 1.000 53.16020 154 ASP A N 1
ATOM 1096 C CA . ASP A 1 176 ? -42.64152 15.76412 9.66781 1.000 53.81568 154 ASP A CA 1
ATOM 1097 C C . ASP A 1 176 ? -42.81243 17.23888 10.02101 1.000 54.14796 154 ASP A C 1
ATOM 1098 O O . ASP A 1 176 ? -43.92333 17.76030 9.85742 1.000 51.44388 154 ASP A O 1
ATOM 1103 N N . HIS A 1 177 ? -41.75549 17.91905 10.48836 1.000 48.95641 155 HIS A N 1
ATOM 1104 C CA . HIS A 1 177 ? -41.77451 19.36381 10.72640 1.000 47.91814 155 HIS A CA 1
ATOM 1105 C C . HIS A 1 177 ? -40.41874 19.90562 11.18427 1.000 47.18725 155 HIS A C 1
ATOM 1106 O O . HIS A 1 177 ? -40.03021 21.01370 10.79444 1.000 39.77473 155 HIS A O 1
ATOM 1113 N N . ALA A 1 178 ? -39.68750 19.12412 11.99156 1.000 46.20250 156 ALA A N 1
ATOM 1114 C CA . ALA A 1 178 ? -38.58385 19.67334 12.77802 1.000 41.16601 156 ALA A CA 1
ATOM 1115 C C . ALA A 1 178 ? -37.48794 20.29177 11.91927 1.000 40.77941 156 ALA A C 1
ATOM 1116 O O . ALA A 1 178 ? -36.83477 21.24620 12.35205 1.000 38.20711 156 ALA A O 1
ATOM 1118 N N . ALA A 1 179 ? -37.26509 19.77784 10.71049 1.000 42.72915 157 ALA A N 1
ATOM 1119 C CA . ALA A 1 179 ? -36.21219 20.34211 9.87414 1.000 36.02305 157 ALA A CA 1
ATOM 1120 C C . ALA A 1 179 ? -36.55837 21.71003 9.29518 1.000 39.75219 157 ALA A C 1
ATOM 1121 O O . ALA A 1 179 ? -35.68451 22.33770 8.68775 1.000 45.70341 157 ALA A O 1
ATOM 1123 N N . ILE A 1 180 ? -37.80055 22.17970 9.42926 1.000 40.62414 158 ILE A N 1
ATOM 1124 C CA . ILE A 1 180 ? -38.16736 23.49956 8.91970 1.000 39.32364 158 ILE A CA 1
ATOM 1125 C C . ILE A 1 180 ? -38.12888 24.57253 9.99101 1.000 37.03101 158 ILE A C 1
ATOM 1126 O O . ILE A 1 180 ? -38.18140 25.75986 9.64847 1.000 38.15361 158 ILE A O 1
ATOM 1131 N N . CYS A 1 181 ? -38.05584 24.20545 11.27337 1.000 38.27747 159 CYS A N 1
ATOM 1132 C CA . CYS A 1 181 ? -38.23075 25.21120 12.31050 1.000 38.94649 159 CYS A CA 1
ATOM 1133 C C . CYS A 1 181 ? -37.27012 25.07987 13.49352 1.000 41.78932 159 CYS A C 1
ATOM 1134 O O . CYS A 1 181 ? -36.82235 26.10567 14.01991 1.000 46.65146 159 CYS A O 1
ATOM 1137 N N . TRP A 1 182 ? -36.95961 23.85748 13.93433 1.000 36.36953 160 TRP A N 1
ATOM 1138 C CA . TRP A 1 182 ? -36.25279 23.67629 15.20653 1.000 40.70200 160 TRP A CA 1
ATOM 1139 C C . TRP A 1 182 ? -34.95418 24.47168 15.35873 1.000 41.77374 160 TRP A C 1
ATOM 1140 O O . TRP A 1 182 ? -34.72912 25.01152 16.45681 1.000 44.76733 160 TRP A O 1
ATOM 1151 N N . PRO A 1 183 ? -34.05292 24.55420 14.36863 1.000 41.42789 161 PRO A N 1
ATOM 1152 C CA . PRO A 1 183 ? -32.88119 25.43505 14.54912 1.000 40.06646 161 PRO A CA 1
ATOM 1153 C C . PRO A 1 183 ? -33.25829 26.87689 14.82480 1.000 41.99682 161 PRO A C 1
ATOM 1154 O O . PRO A 1 183 ? -32.60586 27.53648 15.64305 1.000 49.48070 161 PRO A O 1
ATOM 1158 N N . LEU A 1 184 ? -34.31728 27.37718 14.18727 1.000 42.93390 162 LEU A N 1
ATOM 1159 C CA . LEU A 1 184 ? -34.77689 28.74455 14.38766 1.000 41.38329 162 LEU A CA 1
ATOM 1160 C C . LEU A 1 184 ? -35.62216 28.90880 15.64414 1.000 47.04440 162 LEU A C 1
ATOM 1161 O O . LEU A 1 184 ? -36.08315 30.02065 15.92441 1.000 50.59900 162 LEU A O 1
ATOM 1166 N N . LEU A 1 185 ? -35.82460 27.84318 16.41536 1.000 45.90433 163 LEU A N 1
ATOM 1167 C CA . LEU A 1 185 ? -36.48920 27.93347 17.70511 1.000 40.85056 163 LEU A CA 1
ATOM 1168 C C . LEU A 1 185 ? -35.49777 27.81142 18.85626 1.000 42.68290 163 LEU A C 1
ATOM 1169 O O . LEU A 1 185 ? -35.49125 28.64032 19.76741 1.000 48.74491 163 LEU A O 1
ATOM 1174 N N . VAL A 1 186 ? -34.63112 26.80502 18.81842 1.000 45.60943 164 VAL A N 1
ATOM 1175 C CA . VAL A 1 186 ? -33.73869 26.50656 19.93321 1.000 47.29641 164 VAL A CA 1
ATOM 1176 C C . VAL A 1 186 ? -32.26328 26.62248 19.57618 1.000 44.48770 164 VAL A C 1
ATOM 1177 O O . VAL A 1 186 ? -31.41640 26.47390 20.46736 1.000 43.24120 164 VAL A O 1
ATOM 1181 N N . GLY A 1 187 ? -31.91588 26.87203 18.32660 1.000 39.75670 165 GLY A N 1
ATOM 1182 C CA . GLY A 1 187 ? -30.50560 26.81468 17.99936 1.000 38.89873 165 GLY A CA 1
ATOM 1183 C C . GLY A 1 187 ? -30.09663 25.42120 17.57692 1.000 48.72641 165 GLY A C 1
ATOM 1184 O O . GLY A 1 187 ? -30.71396 24.42068 17.93871 1.000 54.79506 165 GLY A O 1
ATOM 1185 N N . MET A 1 188 ? -29.03647 25.35148 16.77473 1.000 45.32533 166 MET A N 1
ATOM 1186 C CA . MET A 1 188 ? -28.68524 24.06682 16.18517 1.000 44.12937 166 MET A CA 1
ATOM 1187 C C . MET A 1 188 ? -28.20423 23.06894 17.23431 1.000 50.51712 166 MET A C 1
ATOM 1188 O O . MET A 1 188 ? -28.44208 21.86238 17.09278 1.000 50.85013 166 MET A O 1
ATOM 1193 N N . ALA A 1 189 ? -27.53740 23.54252 18.29081 1.000 50.00701 167 ALA A N 1
ATOM 1194 C CA . ALA A 1 189 ? -26.98350 22.61986 19.27815 1.000 47.93478 167 ALA A CA 1
ATOM 1195 C C . ALA A 1 189 ? -28.08747 21.90570 20.05024 1.000 52.46432 167 ALA A C 1
ATOM 1196 O O . ALA A 1 189 ? -27.98044 20.70358 20.32516 1.000 53.43726 167 ALA A O 1
ATOM 1198 N N . LYS A 1 190 ? -29.14504 22.62741 20.43170 1.000 50.58438 168 LYS A N 1
ATOM 1199 C CA . LYS A 1 190 ? -30.26088 21.97206 21.10683 1.000 48.52698 168 LYS A CA 1
ATOM 1200 C C . LYS A 1 190 ? -31.10281 21.17029 20.12171 1.000 49.42748 168 LYS A C 1
ATOM 1201 O O . LYS A 1 190 ? -31.61642 20.09861 20.46478 1.000 50.68421 168 LYS A O 1
ATOM 1207 N N . ALA A 1 191 ? -31.27031 21.68129 18.89889 1.000 46.43057 169 ALA A N 1
ATOM 1208 C CA . ALA A 1 191 ? -32.05218 20.96521 17.89530 1.000 45.58100 169 ALA A CA 1
ATOM 1209 C C . ALA A 1 191 ? -31.46731 19.58339 17.62901 1.000 53.36042 169 ALA A C 1
ATOM 1210 O O . ALA A 1 191 ? -32.17443 18.57054 17.69105 1.000 51.99090 169 ALA A O 1
ATOM 1212 N N . LYS A 1 192 ? -30.16528 19.52345 17.34543 1.000 51.68736 170 LYS A N 1
ATOM 1213 C CA . LYS A 1 192 ? -29.53340 18.24659 17.04680 1.000 47.02499 170 LYS A CA 1
ATOM 1214 C C . LYS A 1 192 ? -29.58128 17.31921 18.25248 1.000 45.95048 170 LYS A C 1
ATOM 1215 O O . LYS A 1 192 ? -29.73333 16.10201 18.10769 1.000 49.10477 170 LYS A O 1
ATOM 1221 N N . TYR A 1 193 ? -29.46890 17.87224 19.45363 1.000 44.65554 171 TYR A N 1
ATOM 1222 C CA . TYR A 1 193 ? -29.45426 17.02170 20.63686 1.000 51.50491 171 TYR A CA 1
ATOM 1223 C C . TYR A 1 193 ? -30.78044 16.28625 20.80976 1.000 55.81042 171 TYR A C 1
ATOM 1224 O O . TYR A 1 193 ? -30.81304 15.05508 20.94192 1.000 51.94134 171 TYR A O 1
ATOM 1233 N N . TYR A 1 194 ? -31.89066 17.02518 20.81171 1.000 53.93081 172 TYR A N 1
ATOM 1234 C CA . TYR A 1 194 ? -33.17492 16.38653 21.05877 1.000 51.15938 172 TYR A CA 1
ATOM 1235 C C . TYR A 1 194 ? -33.67162 15.60180 19.84646 1.000 47.75913 172 TYR A C 1
ATOM 1236 O O . TYR A 1 194 ? -34.33190 14.57653 20.01989 1.000 49.84638 172 TYR A O 1
ATOM 1245 N N . LEU A 1 195 ? -33.35241 16.02736 18.62160 1.000 45.22907 173 LEU A N 1
ATOM 1246 C CA . LEU A 1 195 ? -33.87186 15.30733 17.46016 1.000 44.68512 173 LEU A CA 1
ATOM 1247 C C . LEU A 1 195 ? -33.10417 14.02367 17.16708 1.000 52.85355 173 LEU A C 1
ATOM 1248 O O . LEU A 1 195 ? -33.69551 13.04540 16.68914 1.000 54.08234 173 LEU A O 1
ATOM 1253 N N . LEU A 1 196 ? -31.79845 14.00306 17.42213 1.000 52.32902 174 LEU A N 1
ATOM 1254 C CA . LEU A 1 196 ? -31.02704 12.79936 17.14751 1.000 46.82395 174 LEU A CA 1
ATOM 1255 C C . LEU A 1 196 ? -31.15865 11.76320 18.25286 1.000 50.99199 174 LEU A C 1
ATOM 1256 O O . LEU A 1 196 ? -31.09880 10.56253 17.96878 1.000 57.96384 174 LEU A O 1
ATOM 1261 N N . THR A 1 197 ? -31.29716 12.20078 19.50965 1.000 50.85218 175 THR A N 1
ATOM 1262 C CA . THR A 1 197 ? -31.34435 11.30207 20.66013 1.000 49.30249 175 THR A CA 1
ATOM 1263 C C . THR A 1 197 ? -32.74362 11.06729 21.20585 1.000 54.27554 175 THR A C 1
ATOM 1264 O O . THR A 1 197 ? -32.93857 10.10984 21.96367 1.000 63.53040 175 THR A O 1
ATOM 1268 N N . CYS A 1 198 ? -33.69311 11.95090 20.90497 1.000 56.04148 176 CYS A N 1
ATOM 1269 C CA . CYS A 1 198 ? -35.08082 11.84941 21.35667 1.000 58.09372 176 CYS A CA 1
ATOM 1270 C C . CYS A 1 198 ? -35.21070 11.80873 22.87646 1.000 57.90859 176 CYS A C 1
ATOM 1271 O O . CYS A 1 198 ? -36.20849 11.30588 23.40227 1.000 61.57108 176 CYS A O 1
ATOM 1274 N N . GLU A 1 199 ? -34.23267 12.35176 23.59710 1.000 58.22333 177 GLU A N 1
ATOM 1275 C CA . GLU A 1 199 ? -34.40474 12.55454 25.02770 1.000 61.39599 177 GLU A CA 1
ATOM 1276 C C . GLU A 1 199 ? -35.61459 13.44019 25.26775 1.000 61.26021 177 GLU A C 1
ATOM 1277 O O . GLU A 1 199 ? -35.82406 14.43475 24.56881 1.000 62.53183 177 GLU A O 1
ATOM 1283 N N . THR A 1 200 ? -36.41734 13.06626 26.25423 1.000 64.17573 178 THR A N 1
ATOM 1284 C CA . THR A 1 200 ? -37.66209 13.77672 26.50832 1.000 67.92496 178 THR A CA 1
ATOM 1285 C C . THR A 1 200 ? -37.38936 15.21277 26.93087 1.000 66.26300 178 THR A C 1
ATOM 1286 O O . THR A 1 200 ? -36.53508 15.47429 27.78207 1.000 71.79598 178 THR A O 1
ATOM 1290 N N . LEU A 1 201 ? -38.09585 16.14411 26.30099 1.000 64.19985 179 LEU A N 1
ATOM 1291 C CA . LEU A 1 201 ? -38.02161 17.56397 26.62083 1.000 62.06057 179 LEU A CA 1
ATOM 1292 C C . LEU A 1 201 ? -39.29856 17.96087 27.34821 1.000 65.06532 179 LEU A C 1
ATOM 1293 O O . LEU A 1 201 ? -40.38082 17.96739 26.75157 1.000 64.73379 179 LEU A O 1
ATOM 1298 N N . LEU A 1 202 ? -39.17387 18.29487 28.63006 1.000 59.30810 180 LEU A N 1
ATOM 1299 C CA . LEU A 1 202 ? -40.33895 18.72546 29.38294 1.000 61.50099 180 LEU A CA 1
ATOM 1300 C C . LEU A 1 202 ? -40.66606 20.17859 29.05331 1.000 65.68472 180 LEU A C 1
ATOM 1301 O O . LEU A 1 202 ? -39.82279 20.93446 28.56230 1.000 69.13497 180 LEU A O 1
ATOM 1306 N N . GLY A 1 203 ? -41.91174 20.56566 29.34534 1.000 63.37730 181 GLY A N 1
ATOM 1307 C CA . GLY A 1 203 ? -42.40213 21.86584 28.90912 1.000 59.59450 181 GLY A CA 1
ATOM 1308 C C . GLY A 1 203 ? -41.64664 23.03202 29.51426 1.000 62.25920 181 GLY A C 1
ATOM 1309 O O . GLY A 1 203 ? -41.38486 24.02951 28.83671 1.000 66.33659 181 GLY A O 1
ATOM 1310 N N . GLU A 1 204 ? -41.28427 22.92502 30.79399 1.000 63.35789 182 GLU A N 1
ATOM 1311 C CA . GLU A 1 204 ? -40.56716 24.01342 31.45281 1.000 65.70159 182 GLU A CA 1
ATOM 1312 C C . GLU A 1 204 ? -39.21675 24.27008 30.79171 1.000 65.75631 182 GLU A C 1
ATOM 1313 O O . GLU A 1 204 ? -38.82434 25.42618 30.59085 1.000 62.43739 182 GLU A O 1
ATOM 1319 N N . GLU A 1 205 ? -38.48219 23.20153 30.46357 1.000 64.11418 183 GLU A N 1
ATOM 1320 C CA . GLU A 1 205 ? -37.19999 23.36262 29.78721 1.000 59.57646 183 GLU A CA 1
ATOM 1321 C C . GLU A 1 205 ? -37.38179 23.77172 28.33288 1.000 60.42252 183 GLU A C 1
ATOM 1322 O O . GLU A 1 205 ? -36.52505 24.46582 27.77820 1.000 61.60330 183 GLU A O 1
ATOM 1328 N N . ALA A 1 206 ? -38.48811 23.36546 27.70461 1.000 60.83204 184 ALA A N 1
ATOM 1329 C CA . ALA A 1 206 ? -38.73535 23.74705 26.31847 1.000 57.26485 184 ALA A CA 1
ATOM 1330 C C . ALA A 1 206 ? -38.87211 25.26000 26.17429 1.000 62.04665 184 ALA A C 1
ATOM 1331 O O . ALA A 1 206 ? -38.38913 25.84439 25.19587 1.000 58.48521 184 ALA A O 1
ATOM 1333 N N . GLU A 1 207 ? -39.52463 25.91433 27.14004 1.000 58.40894 185 GLU A N 1
ATOM 1334 C CA . GLU A 1 207 ? -39.64996 27.36740 27.08260 1.000 58.66450 185 GLU A CA 1
ATOM 1335 C C . GLU A 1 207 ? -38.29458 28.03731 27.28276 1.000 61.63391 185 GLU A C 1
ATOM 1336 O O . GLU A 1 207 ? -37.97987 29.03376 26.61966 1.000 63.05621 185 GLU A O 1
ATOM 1342 N N . ARG A 1 208 ? -37.46256 27.46881 28.15696 1.000 62.04187 186 ARG A N 1
ATOM 1343 C CA . ARG A 1 208 ? -36.16394 28.05727 28.46874 1.000 58.31381 186 ARG A CA 1
ATOM 1344 C C . ARG A 1 208 ? -35.25281 28.08633 27.24444 1.000 61.84938 186 ARG A C 1
ATOM 1345 O O . ARG A 1 208 ? -34.54508 29.07611 27.00895 1.000 62.59465 186 ARG A O 1
ATOM 1353 N N . ILE A 1 209 ? -35.25787 27.01047 26.44900 1.000 57.90043 187 ILE A N 1
ATOM 1354 C CA . ILE A 1 209 ? -34.41916 26.95847 25.25451 1.000 52.73549 187 ILE A CA 1
ATOM 1355 C C . ILE A 1 209 ? -35.09260 27.63807 24.07673 1.000 55.25498 187 ILE A C 1
ATOM 1356 O O . ILE A 1 209 ? -34.45325 27.84254 23.03493 1.000 56.88100 187 ILE A O 1
ATOM 1361 N N . GLY A 1 210 ? -36.36480 27.99021 24.21128 1.000 53.19719 188 GLY A N 1
ATOM 1362 C CA . GLY A 1 210 ? -37.05012 28.76341 23.20473 1.000 52.44888 188 GLY A CA 1
ATOM 1363 C C . GLY A 1 210 ? -37.92063 27.98182 22.25872 1.000 51.21080 188 GLY A C 1
ATOM 1364 O O . GLY A 1 210 ? -38.28926 28.51773 21.21180 1.000 55.14804 188 GLY A O 1
ATOM 1365 N N . LEU A 1 211 ? -38.27219 26.74206 22.59149 1.000 51.68581 189 LEU A N 1
ATOM 1366 C CA . LEU A 1 211 ? -39.09440 25.94689 21.69151 1.000 49.75943 189 LEU A CA 1
ATOM 1367 C C . LEU A 1 211 ? -40.56428 26.35180 21.73805 1.000 55.07359 189 LEU A C 1
ATOM 1368 O O . LEU A 1 211 ? -41.24135 26.30674 20.70290 1.000 55.77164 189 LEU A O 1
ATOM 1373 N N . VAL A 1 212 ? -41.07104 26.77505 22.89985 1.000 55.17690 190 VAL A N 1
A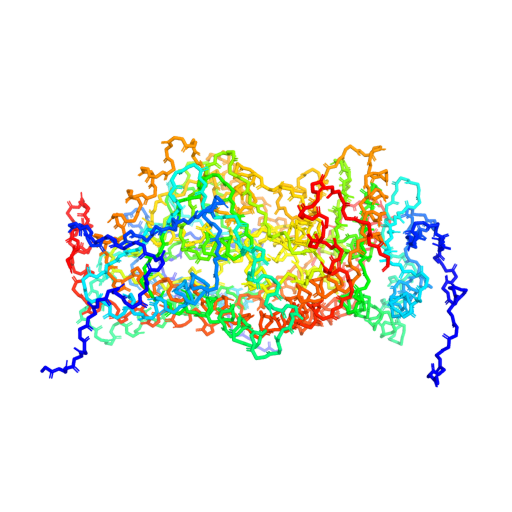TOM 1374 C CA . VAL A 1 212 ? -42.45849 27.20376 23.02108 1.000 55.11334 190 VAL A CA 1
ATOM 1375 C C . VAL A 1 212 ? -42.51851 28.63548 23.55076 1.000 57.98021 190 VAL A C 1
ATOM 1376 O O . VAL A 1 212 ? -41.57098 29.15025 24.15053 1.000 57.46593 190 VAL A O 1
ATOM 1380 N N . SER A 1 213 ? -43.67341 29.27357 23.33479 1.000 57.09663 191 SER A N 1
ATOM 1381 C CA . SER A 1 213 ? -43.81734 30.68871 23.66747 1.000 57.05698 191 SER A CA 1
ATOM 1382 C C . SER A 1 213 ? -43.91444 30.90569 25.17390 1.000 62.04302 191 SER A C 1
ATOM 1383 O O . SER A 1 213 ? -43.26270 31.80335 25.72320 1.000 62.64743 191 SER A O 1
ATOM 1386 N N . LEU A 1 214 ? -44.72396 30.09826 25.85997 1.000 59.75738 192 LEU A N 1
ATOM 1387 C CA . LEU A 1 214 ? -44.99366 30.29937 27.27534 1.000 58.99754 192 LEU A CA 1
ATOM 1388 C C . LEU A 1 214 ? -45.02165 28.96080 27.98998 1.000 63.64086 192 LEU A C 1
ATOM 1389 O O . LEU A 1 214 ? -45.35479 27.93351 27.39754 1.000 65.16791 192 LEU A O 1
ATOM 1394 N N . CYS A 1 215 ? -44.71162 28.98766 29.28312 1.000 64.29272 193 CYS A N 1
ATOM 1395 C CA . CYS A 1 215 ? -44.85278 27.81424 30.13312 1.000 64.94775 193 CYS A CA 1
ATOM 1396 C C . CYS A 1 215 ? -45.57263 28.21722 31.41162 1.000 62.58518 193 CYS A C 1
ATOM 1397 O O . CYS A 1 215 ? -45.11039 29.10346 32.13356 1.000 67.83781 193 CYS A O 1
ATOM 1400 N N . VAL A 1 216 ? -46.69521 27.56149 31.69802 1.000 68.91529 194 VAL A N 1
ATOM 1401 C CA . VAL A 1 216 ? -47.47232 27.82486 32.89887 1.000 70.37685 194 VAL A CA 1
ATOM 1402 C C . VAL A 1 216 ? -47.72584 26.50595 33.61643 1.000 73.95445 194 VAL A C 1
ATOM 1403 O O . VAL A 1 216 ? -47.46513 25.42381 33.08789 1.000 72.41094 194 VAL A O 1
ATOM 1407 N N . ASP A 1 217 ? -48.25643 26.61382 34.83463 1.000 71.31758 195 ASP A N 1
ATOM 1408 C CA . ASP A 1 217 ? -48.64250 25.42894 35.58596 1.000 72.42557 195 ASP A CA 1
ATOM 1409 C C . ASP A 1 217 ? -49.61918 24.59449 34.76346 1.000 76.00086 195 ASP A C 1
ATOM 1410 O O . ASP A 1 217 ? -50.41278 25.12569 33.97995 1.000 79.09080 195 ASP A O 1
ATOM 1415 N N . ASP A 1 218 ? -49.56552 23.27156 34.96022 1.000 76.57297 196 ASP A N 1
ATOM 1416 C CA . ASP A 1 218 ? -50.31543 22.35889 34.09698 1.000 77.51268 196 ASP A CA 1
ATOM 1417 C C . ASP A 1 218 ? -51.79994 22.69899 34.06317 1.000 82.01513 196 ASP A C 1
ATOM 1418 O O . ASP A 1 218 ? -52.42081 22.66762 32.99381 1.000 80.62461 196 ASP A O 1
ATOM 1423 N N . ASP A 1 219 ? -52.38554 23.04386 35.21576 1.000 82.88903 197 ASP A N 1
ATOM 1424 C CA . ASP A 1 219 ? -53.80504 23.38582 35.25161 1.000 85.90309 197 ASP A CA 1
ATOM 1425 C C . ASP A 1 219 ? -54.13111 24.70869 34.56700 1.000 87.28240 197 ASP A C 1
ATOM 1426 O O . ASP A 1 219 ? -55.31674 25.00312 34.37418 1.000 89.45750 197 ASP A O 1
ATOM 1431 N N . ASP A 1 220 ? -53.13049 25.50171 34.18480 1.000 80.44371 198 ASP A N 1
ATOM 1432 C CA . ASP A 1 220 ? -53.36238 26.81386 33.59859 1.000 74.72413 198 ASP A CA 1
ATOM 1433 C C . ASP A 1 220 ? -53.05092 26.85894 32.11075 1.000 74.76597 198 ASP A C 1
ATOM 1434 O O . ASP A 1 220 ? -53.06369 27.94259 31.52576 1.000 73.69800 198 ASP A O 1
ATOM 1439 N N . VAL A 1 221 ? -52.76907 25.71549 31.48446 1.000 74.82994 199 VAL A N 1
ATOM 1440 C CA . VAL A 1 221 ? -52.33295 25.71432 30.08710 1.000 73.41625 199 VAL A CA 1
ATOM 1441 C C . VAL A 1 221 ? -53.47561 26.10088 29.15590 1.000 68.66040 199 VAL A C 1
ATOM 1442 O O . VAL A 1 221 ? -53.30355 26.91441 28.24035 1.000 68.66425 199 VAL A O 1
ATOM 1446 N N . LEU A 1 222 ? -54.64476 25.48501 29.33665 1.000 69.05900 200 LEU A N 1
ATOM 1447 C CA . LEU A 1 222 ? -55.75121 25.76773 28.43012 1.000 70.30006 200 LEU A CA 1
ATOM 1448 C C . LEU A 1 222 ? -56.34785 27.14622 28.69564 1.000 71.41646 200 LEU A C 1
ATOM 1449 O O . LEU A 1 222 ? -56.66382 27.88043 27.75079 1.000 68.43808 200 LEU A O 1
ATOM 1454 N N . SER A 1 223 ? -56.49822 27.52390 29.96980 1.000 70.86446 201 SER A N 1
ATOM 1455 C CA . SER A 1 223 ? -57.01352 28.85548 30.27193 1.000 72.61193 201 SER A CA 1
ATOM 1456 C C . SER A 1 223 ? -56.08027 29.94013 29.74380 1.000 74.34900 201 SER A C 1
ATOM 1457 O O . SER A 1 223 ? -56.53895 30.94277 29.18592 1.000 80.36632 201 SER A O 1
ATOM 1460 N N . THR A 1 224 ? -54.76595 29.74770 29.88566 1.000 72.47053 202 THR A N 1
ATOM 1461 C CA . THR A 1 224 ? -53.81686 30.74092 29.38754 1.000 70.39655 202 THR A CA 1
ATOM 1462 C C . THR A 1 224 ? -53.87748 30.83338 27.87173 1.000 67.68291 202 THR A C 1
ATOM 1463 O O . THR A 1 224 ? -53.91287 31.93227 27.30438 1.000 63.29321 202 THR A O 1
ATOM 1467 N N . ALA A 1 225 ? -53.89136 29.68162 27.20116 1.000 66.11029 203 ALA A N 1
ATOM 1468 C CA . ALA A 1 225 ? -53.99294 29.67236 25.74857 1.000 66.23466 203 ALA A CA 1
ATOM 1469 C C . ALA A 1 225 ? -55.32564 30.25569 25.28527 1.000 69.28746 203 ALA A C 1
ATOM 1470 O O . ALA A 1 225 ? -55.36664 31.04971 24.33639 1.000 66.01721 203 ALA A O 1
ATOM 1472 N N . ALA A 1 226 ? -56.42784 29.88540 25.94752 1.000 68.64150 204 ALA A N 1
ATOM 1473 C CA . ALA A 1 226 ? -57.72552 30.41984 25.54891 1.000 62.96697 204 ALA A CA 1
ATOM 1474 C C . ALA A 1 226 ? -57.73550 31.93883 25.62923 1.000 69.38319 204 ALA A C 1
ATOM 1475 O O . ALA A 1 226 ? -58.26811 32.61521 24.73923 1.000 66.01743 204 ALA A O 1
ATOM 1477 N N . GLY A 1 227 ? -57.12890 32.49067 26.68153 1.000 68.72209 205 GLY A N 1
ATOM 1478 C CA . GLY A 1 227 ? -57.07720 33.93436 26.82524 1.000 64.31764 205 GLY A CA 1
ATOM 1479 C C . GLY A 1 227 ? -56.27117 34.60446 25.73264 1.000 67.46736 205 GLY A C 1
ATOM 1480 O O . GLY A 1 227 ? -56.65539 35.66132 25.22654 1.000 75.61736 205 GLY A O 1
ATOM 1481 N N . ILE A 1 228 ? -55.14511 33.99879 25.35042 1.000 71.56289 206 ILE A N 1
ATOM 1482 C CA . ILE A 1 228 ? -54.32731 34.55764 24.27572 1.000 69.16688 206 ILE A CA 1
ATOM 1483 C C . ILE A 1 228 ? -55.10720 34.55896 22.96865 1.000 67.33567 206 ILE A C 1
ATOM 1484 O O . ILE A 1 228 ? -55.18663 35.57779 22.27165 1.000 68.54343 206 ILE A O 1
ATOM 1489 N N . ALA A 1 229 ? -55.72382 33.42119 22.63740 1.000 68.97200 207 ALA A N 1
ATOM 1490 C CA . ALA A 1 229 ? -56.49475 33.31534 21.40385 1.000 66.88717 207 ALA A CA 1
ATOM 1491 C C . ALA A 1 229 ? -57.66568 34.29054 21.38571 1.000 68.88666 207 ALA A C 1
ATOM 1492 O O . ALA A 1 229 ? -58.01200 34.83019 20.32641 1.000 63.25164 207 ALA A O 1
ATOM 1494 N N . GLY A 1 230 ? -58.27127 34.54362 22.54636 1.000 67.25404 208 GLY A N 1
ATOM 1495 C CA . GLY A 1 230 ? -59.37391 35.48820 22.60095 1.000 69.08388 208 GLY A CA 1
ATOM 1496 C C . GLY A 1 230 ? -58.95939 36.89038 22.20902 1.000 65.88008 208 GLY A C 1
ATOM 1497 O O . GLY A 1 230 ? -59.61576 37.53981 21.39230 1.000 73.33910 208 GLY A O 1
ATOM 1498 N N . LYS A 1 231 ? -57.86361 37.37782 22.79342 1.000 69.01339 209 LYS A N 1
ATOM 1499 C CA . LYS A 1 231 ? -57.39488 38.72812 22.49984 1.000 67.30461 209 LYS A CA 1
ATOM 1500 C C . LYS A 1 231 ? -56.92382 38.87636 21.05533 1.000 67.37664 209 LYS A C 1
ATOM 1501 O O . LYS A 1 231 ? -57.01445 39.97058 20.48886 1.000 68.15434 209 LYS A O 1
ATOM 1507 N N . LEU A 1 232 ? -56.43312 37.79911 20.43739 1.000 69.24789 210 LEU A N 1
ATOM 1508 C CA . LEU A 1 232 ? -56.02860 37.88357 19.03628 1.000 68.09510 210 LEU A CA 1
ATOM 1509 C C . LEU A 1 232 ? -57.23550 38.02729 18.11789 1.000 72.10625 210 LEU A C 1
ATOM 1510 O O . LEU A 1 232 ? -57.16684 38.72231 17.09626 1.000 74.62689 210 LEU A O 1
ATOM 1515 N N . ALA A 1 233 ? -58.34458 37.36861 18.45338 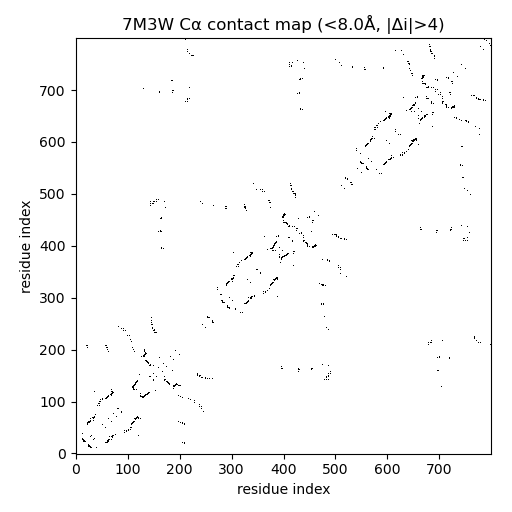1.000 70.96048 211 ALA A N 1
ATOM 1516 C CA . ALA A 1 233 ? -59.54683 37.51027 17.64697 1.000 74.00343 211 ALA A CA 1
ATOM 1517 C C . ALA A 1 233 ? -60.19747 38.87792 17.81940 1.000 78.20074 211 ALA A C 1
ATOM 1518 O O . ALA A 1 233 ? -60.98615 39.28798 16.96121 1.000 84.25982 211 ALA A O 1
ATOM 1520 N N . GLN A 1 234 ? -59.87018 39.60125 18.88894 1.000 74.85571 212 GLN A N 1
ATOM 1521 C CA . GLN A 1 234 ? -60.43080 40.92195 19.14158 1.000 79.83315 212 GLN A CA 1
ATOM 1522 C C . GLN A 1 234 ? -59.46889 42.05053 18.77561 1.000 72.34048 212 GLN A C 1
ATOM 1523 O O . GLN A 1 234 ? -59.77429 43.21703 19.03294 1.000 82.85234 212 GLN A O 1
ATOM 1525 N N . GLY A 1 235 ? -58.32537 41.73391 18.16970 1.000 67.31221 213 GLY A N 1
ATOM 1526 C CA . GLY A 1 235 ? -57.33516 42.72469 17.81548 1.000 69.76012 213 GLY A CA 1
ATOM 1527 C C . GLY A 1 235 ? -57.44850 43.18770 16.37238 1.000 75.20694 213 GLY A C 1
ATOM 1528 O O . GLY A 1 235 ? -58.44155 42.94911 15.68178 1.000 79.14035 213 GLY A O 1
ATOM 1529 N N . ALA A 1 236 ? -56.40166 43.88507 15.92201 1.000 71.09306 214 ALA A N 1
ATOM 1530 C CA . ALA A 1 236 ? -56.34001 44.39446 14.55515 1.000 72.78926 214 ALA A CA 1
ATOM 1531 C C . ALA A 1 236 ? -56.00999 43.23616 13.62380 1.000 71.85127 214 ALA A C 1
ATOM 1532 O O . ALA A 1 236 ? -54.89120 42.71621 13.64908 1.000 68.32329 214 ALA A O 1
ATOM 1534 N N . GLN A 1 237 ? -56.97281 42.83622 12.78719 1.000 72.98340 215 GLN A N 1
ATOM 1535 C CA . GLN A 1 237 ? -56.82837 41.57991 12.05640 1.000 70.77728 215 GLN A CA 1
ATOM 1536 C C . GLN A 1 237 ? -55.75651 41.67366 10.97545 1.000 67.91972 215 GLN A C 1
ATOM 1537 O O . GLN A 1 237 ? -54.88089 40.80715 10.88607 1.000 64.24973 215 GLN A O 1
ATOM 1543 N N . HIS A 1 238 ? -55.80816 42.71034 10.13533 1.000 75.95580 216 HIS A N 1
ATOM 1544 C CA . HIS A 1 238 ? -54.77740 42.85729 9.10696 1.000 69.17574 216 HIS A CA 1
ATOM 1545 C C . HIS A 1 238 ? -53.39333 43.05587 9.72262 1.000 62.78979 216 HIS A C 1
ATOM 1546 O O . HIS A 1 238 ? -52.39639 42.58267 9.17152 1.000 63.84724 216 HIS A O 1
ATOM 1553 N N . ALA A 1 239 ? -53.30599 43.73274 10.86631 1.000 65.65534 217 ALA A N 1
ATOM 1554 C CA . ALA A 1 239 ? -52.00793 43.89545 11.51052 1.000 63.06028 217 ALA A CA 1
ATOM 1555 C C . ALA A 1 239 ? -51.47243 42.55561 12.00818 1.000 60.44561 217 ALA A C 1
ATOM 1556 O O . ALA A 1 239 ? -50.31975 42.19697 11.74208 1.000 58.63587 217 ALA A O 1
ATOM 1558 N N . ILE A 1 240 ? -52.30473 41.79031 12.71322 1.000 58.74518 218 ILE A N 1
ATOM 1559 C CA . ILE A 1 240 ? -51.85445 40.51833 13.26750 1.000 57.49502 218 ILE A CA 1
ATOM 1560 C C . ILE A 1 240 ? -51.51481 39.52838 12.15633 1.000 61.69257 218 ILE A C 1
ATOM 1561 O O . ILE A 1 240 ? -50.48162 38.84751 12.20753 1.000 58.93829 218 ILE A O 1
ATOM 1566 N N . GLN A 1 241 ? -52.36755 39.43510 11.13160 1.000 58.17213 219 GLN A N 1
ATOM 1567 C CA . GLN A 1 241 ? -52.17062 38.41634 10.10530 1.000 54.50877 219 GLN A CA 1
ATOM 1568 C C . GLN A 1 241 ? -50.98738 38.73728 9.20522 1.000 58.68111 219 GLN A C 1
ATOM 1569 O O . GLN A 1 241 ? -50.19990 37.84462 8.86262 1.000 54.99575 219 GLN A O 1
ATOM 1575 N N . TRP A 1 242 ? -50.81946 40.00462 8.83327 1.000 61.07487 220 TRP A N 1
ATOM 1576 C CA . TRP A 1 242 ? -49.72187 40.32483 7.93143 1.000 58.04645 220 TRP A CA 1
ATOM 1577 C C . TRP A 1 242 ? -48.37414 40.25687 8.64068 1.000 55.56001 220 TRP A C 1
ATOM 1578 O O . TRP A 1 242 ? -47.37811 39.85656 8.02688 1.000 56.15217 220 TRP A O 1
ATOM 1589 N N . THR A 1 243 ? -48.32459 40.61015 9.92886 1.000 52.44836 221 THR A N 1
ATOM 1590 C CA . THR A 1 243 ? -47.10222 40.40766 10.70077 1.000 55.75156 221 THR A CA 1
ATOM 1591 C C . THR A 1 243 ? -46.75690 38.92591 10.79983 1.000 58.98816 221 THR A C 1
ATOM 1592 O O . THR A 1 243 ? -45.58920 38.53487 10.66668 1.000 54.64168 221 THR A O 1
ATOM 1596 N N . LYS A 1 244 ? -47.76740 38.08764 11.02986 1.000 60.86194 222 LYS A N 1
ATOM 1597 C CA . LYS A 1 244 ? -47.55335 36.64836 11.08577 1.000 52.26639 222 LYS A CA 1
ATOM 1598 C C . LYS A 1 244 ? -47.07479 36.10847 9.74219 1.000 55.23222 222 LYS A C 1
ATOM 1599 O O . LYS A 1 244 ? -46.15790 35.28041 9.68797 1.000 56.53678 222 LYS A O 1
ATOM 1605 N N . ARG A 1 245 ? -47.68778 36.56341 8.64370 1.000 56.66429 223 ARG A N 1
ATOM 1606 C CA . ARG A 1 245 ? -47.31378 36.06118 7.32355 1.000 52.97164 223 ARG A CA 1
ATOM 1607 C C . ARG A 1 245 ? -45.88323 36.44534 6.96569 1.000 54.79395 223 ARG A C 1
ATOM 1608 O O . ARG A 1 245 ? -45.12938 35.62420 6.42907 1.000 56.81149 223 ARG A O 1
ATOM 1616 N N . SER A 1 246 ? -45.48723 37.68614 7.25758 1.000 52.52116 224 SER A N 1
ATOM 1617 C CA . SER A 1 246 ? -44.12065 38.09960 6.96708 1.000 51.45237 224 SER A CA 1
ATOM 1618 C C . SER A 1 246 ? -43.12997 37.25528 7.75242 1.000 49.97347 224 SER A C 1
ATOM 1619 O O . SER A 1 246 ? -42.14315 36.76150 7.19607 1.000 52.83786 224 SER A O 1
ATOM 1622 N N . LEU A 1 247 ? -43.39748 37.05286 9.04834 1.000 50.70477 225 LEU A N 1
ATOM 1623 C CA . LEU A 1 247 ? -42.53213 36.21020 9.86833 1.000 50.40138 225 LEU A CA 1
ATOM 1624 C C . LEU A 1 247 ? -42.48183 34.77985 9.34517 1.000 54.18277 225 LEU A C 1
ATOM 1625 O O . LEU A 1 247 ? -41.46295 34.09706 9.49699 1.000 51.66873 225 LEU A O 1
ATOM 1630 N N . ASN A 1 248 ? -43.55264 34.31745 8.70510 1.000 54.13331 226 ASN A N 1
ATOM 1631 C CA . ASN A 1 248 ? -43.59978 32.94513 8.22671 1.000 50.84448 226 ASN A CA 1
ATOM 1632 C C . ASN A 1 248 ? -42.74193 32.72884 6.99583 1.000 50.52700 226 ASN A C 1
ATOM 1633 O O . ASN A 1 248 ? -42.54846 31.57479 6.59595 1.000 54.33559 226 ASN A O 1
ATOM 1638 N N . HIS A 1 249 ? -42.25080 33.80457 6.37048 1.000 50.57724 227 HIS A N 1
ATOM 1639 C CA . HIS A 1 249 ? -41.31237 33.64095 5.26622 1.000 51.79949 227 HIS A CA 1
ATOM 1640 C C . HIS A 1 249 ? -40.04667 32.94106 5.72709 1.000 51.52748 227 HIS A C 1
ATOM 1641 O O . HIS A 1 249 ? -39.39732 32.24974 4.93700 1.000 50.77965 227 HIS A O 1
ATOM 1648 N N . TRP A 1 250 ? -39.67548 33.12789 6.99603 1.000 53.05700 228 TRP A N 1
ATOM 1649 C CA . TRP A 1 250 ? -38.51979 32.43542 7.55001 1.000 46.25096 228 TRP A CA 1
ATOM 1650 C C . TRP A 1 250 ? -38.66937 30.92409 7.42362 1.000 46.95447 228 TRP A C 1
ATOM 1651 O O . TRP A 1 250 ? -37.74105 30.23520 6.99147 1.000 52.49652 228 TRP A O 1
ATOM 1662 N N . TYR A 1 251 ? -39.83687 30.38744 7.78471 1.000 48.04684 229 TYR A N 1
ATOM 1663 C CA . TYR A 1 251 ? -40.08630 28.96200 7.58707 1.000 42.33625 229 TYR A CA 1
ATOM 1664 C C . TYR A 1 251 ? -40.22916 28.63562 6.10013 1.000 46.24780 229 TYR A C 1
ATOM 1665 O O . TYR A 1 251 ? -39.66045 27.65180 5.61301 1.000 43.74303 229 TYR A O 1
ATOM 1674 N N . ARG A 1 252 ? -40.99658 29.44964 5.36332 1.000 47.81176 230 ARG A N 1
ATOM 1675 C CA . ARG A 1 252 ? -41.20764 29.18832 3.94307 1.000 41.27910 230 ARG A CA 1
ATOM 1676 C C . ARG A 1 252 ? -39.88743 29.08867 3.18830 1.000 44.13958 230 ARG A C 1
ATOM 1677 O O . ARG A 1 252 ? -39.75064 28.26080 2.28090 1.000 41.38109 230 ARG A O 1
ATOM 1685 N N . MET A 1 253 ? -38.89709 29.91549 3.55631 1.000 50.69614 231 MET A N 1
ATOM 1686 C CA A MET A 1 253 ? -37.59277 29.90425 2.89713 0.492 44.70482 231 MET A CA 1
ATOM 1687 C CA B MET A 1 253 ? -37.61444 29.88222 2.86241 0.508 44.87483 231 MET A CA 1
ATOM 1688 C C . MET A 1 253 ? -36.80248 28.63500 3.17933 1.000 45.81328 231 MET A C 1
ATOM 1689 O O . MET A 1 253 ? -35.78770 28.40088 2.51745 1.000 42.83307 231 MET A O 1
ATOM 1698 N N . MET A 1 254 ? -37.22247 27.83648 4.16339 1.000 45.76958 232 MET A N 1
ATOM 1699 C CA . MET A 1 254 ? -36.60875 26.55212 4.47250 1.000 41.21336 232 MET A CA 1
ATOM 1700 C C . MET A 1 254 ? -37.41237 25.37947 3.91498 1.000 45.22486 232 MET A C 1
ATOM 1701 O O . MET A 1 254 ? -37.21707 24.23520 4.34811 1.000 43.49485 232 MET A O 1
ATOM 1706 N N . GLY A 1 255 ? -38.34007 25.65298 3.00019 1.000 39.97886 233 GLY A N 1
ATOM 1707 C CA . GLY A 1 255 ? -39.15131 24.64622 2.36342 1.000 39.35946 233 GLY A CA 1
ATOM 1708 C C . GLY A 1 255 ? -38.37703 23.48658 1.76653 1.000 44.84693 233 GLY A C 1
ATOM 1709 O O . GLY A 1 255 ? -38.58757 22.32425 2.13670 1.000 46.16045 233 GLY A O 1
ATOM 1710 N N . PRO A 1 256 ? -37.46167 23.76979 0.82935 1.000 44.01812 234 PRO A N 1
ATOM 1711 C CA . PRO A 1 256 ? -36.69405 22.66520 0.21912 1.000 43.93373 234 PRO A CA 1
ATOM 1712 C C . PRO A 1 256 ? -35.98975 21.79510 1.24591 1.000 43.93178 234 PRO A C 1
ATOM 1713 O O . PRO A 1 256 ? -35.96763 20.56548 1.10833 1.000 45.72472 234 PRO A O 1
ATOM 1717 N N . THR A 1 257 ? -35.44962 22.40552 2.30238 1.000 44.98619 235 THR A N 1
ATOM 1718 C CA . THR A 1 257 ? -34.81879 21.62867 3.36053 1.000 42.55709 235 THR A CA 1
ATOM 1719 C C . THR A 1 257 ? -35.82623 20.72732 4.05743 1.000 45.38399 235 THR A C 1
ATOM 1720 O O . THR A 1 257 ? -35.53106 19.56015 4.33983 1.000 45.79137 235 THR A O 1
ATOM 1724 N N . PHE A 1 258 ? -37.02486 21.24821 4.33853 1.000 45.66957 236 PHE A N 1
ATOM 1725 C CA . PHE A 1 258 ? -38.04722 20.43302 4.98440 1.000 42.76219 236 PHE A CA 1
ATOM 1726 C C . PHE A 1 258 ? -38.45751 19.27261 4.09406 1.000 44.17351 236 PHE A C 1
ATOM 1727 O O . PHE A 1 258 ? -38.57880 18.13190 4.55787 1.000 45.18993 236 PHE A O 1
ATOM 1735 N N . GLU A 1 259 ? -38.67088 19.54084 2.80842 1.000 41.92818 237 GLU A N 1
ATOM 1736 C CA . GLU A 1 259 ? -39.09130 18.47561 1.91168 1.000 40.54731 237 GLU A CA 1
ATOM 1737 C C . GLU A 1 259 ? -37.97801 17.46845 1.67952 1.000 45.64136 237 GLU A C 1
ATOM 1738 O O . GLU A 1 259 ? -38.25616 16.29870 1.39420 1.000 49.98260 237 GLU A O 1
ATOM 1744 N N . THR A 1 260 ? -36.71933 17.89100 1.81156 1.000 45.06326 238 THR A N 1
ATOM 1745 C CA . THR A 1 260 ? -35.62703 16.92448 1.81688 1.000 47.02387 238 THR A CA 1
ATOM 1746 C C . THR A 1 260 ? -35.77091 15.97189 2.99329 1.000 46.31264 238 THR A C 1
ATOM 1747 O O . THR A 1 260 ? -35.57738 14.75994 2.85093 1.000 49.44593 238 THR A O 1
ATOM 1751 N N . SER A 1 261 ? -36.09716 16.50657 4.17122 1.000 47.39906 239 SER A N 1
ATOM 1752 C CA . SER A 1 261 ? -36.28225 15.64721 5.33136 1.000 47.01869 239 SER A CA 1
ATOM 1753 C C . SER A 1 261 ? -37.53661 14.78971 5.19325 1.000 50.64064 239 SER A C 1
ATOM 1754 O O . SER A 1 261 ? -37.54509 13.63190 5.62985 1.000 50.84702 239 SER A O 1
ATOM 1757 N N . VAL A 1 262 ? -38.59930 15.32168 4.57508 1.000 50.35455 240 VAL A N 1
ATOM 1758 C CA . VAL A 1 262 ? -39.80633 14.51661 4.39224 1.000 46.97963 240 VAL A CA 1
ATOM 1759 C C . VAL A 1 262 ? -39.48878 13.28548 3.56007 1.000 47.41826 240 VAL A C 1
ATOM 1760 O O . VAL A 1 262 ? -39.81940 12.15643 3.94306 1.000 46.13045 240 VAL A O 1
ATOM 1764 N N . GLY A 1 263 ? -38.80491 13.48609 2.42606 1.000 49.53028 241 GLY A N 1
ATOM 1765 C CA . GLY A 1 263 ? -38.46352 12.36869 1.55807 1.000 43.12216 241 GLY A CA 1
ATOM 1766 C C . GLY A 1 263 ? -37.53634 11.37683 2.22824 1.000 48.66642 241 GLY A C 1
ATOM 1767 O O . GLY A 1 263 ? -37.68120 10.16447 2.05509 1.000 50.98831 241 GLY A O 1
ATOM 1768 N N . LEU A 1 264 ? -36.58418 11.87547 3.02228 1.000 47.77540 242 LEU A N 1
ATOM 1769 C CA . LEU A 1 264 ? -35.68990 10.97776 3.74635 1.000 50.49355 242 LEU A CA 1
ATOM 1770 C C . LEU A 1 264 ? -36.45601 10.11669 4.74653 1.000 49.82921 242 LEU A C 1
ATOM 1771 O O . LEU A 1 264 ? -36.16679 8.92311 4.89570 1.000 52.03655 242 LEU A O 1
ATOM 1776 N N . GLU A 1 265 ? -37.45023 10.69614 5.42467 1.000 47.08216 243 GLU A N 1
ATOM 1777 C CA . GLU A 1 265 ? -38.25260 9.92369 6.36937 1.000 47.91708 243 GLU A CA 1
ATOM 1778 C C . GLU A 1 265 ? -38.98629 8.78200 5.67828 1.000 49.70021 243 GLU A C 1
ATOM 1779 O O . GLU A 1 265 ? -38.98138 7.63990 6.15674 1.000 51.12270 243 GLU A O 1
ATOM 1785 N N . PHE A 1 266 ? -39.65317 9.07374 4.56776 1.000 47.48583 244 PHE A N 1
ATOM 1786 C CA . PHE A 1 266 ? -40.45731 8.03936 3.94092 1.000 47.91412 244 PHE A CA 1
ATOM 1787 C C . PHE A 1 266 ? -39.62836 7.04512 3.14020 1.000 52.75860 244 PHE A C 1
ATOM 1788 O O . PHE A 1 266 ? -40.09351 5.92342 2.91083 1.000 60.43678 244 PHE A O 1
ATOM 1796 N N . LEU A 1 267 ? -38.40674 7.40557 2.74106 1.000 52.30074 245 LEU A N 1
ATOM 1797 C CA . LEU A 1 267 ? -37.48969 6.39086 2.23322 1.000 52.31494 245 LEU A CA 1
ATOM 1798 C C . LEU A 1 267 ? -37.10035 5.41445 3.33702 1.000 54.72152 245 LEU A C 1
ATOM 1799 O O . LEU A 1 267 ? -37.01001 4.20211 3.10198 1.000 55.92536 245 LEU A O 1
ATOM 1804 N N . SER A 1 268 ? -36.89275 5.92342 4.55496 1.000 50.75861 246 SER A N 1
ATOM 1805 C CA . SER A 1 268 ? -36.45579 5.07884 5.66100 1.000 53.06559 246 SER A CA 1
ATOM 1806 C C . SER A 1 268 ? -37.55558 4.15043 6.16410 1.000 53.74380 246 SER A C 1
ATOM 1807 O O . SER A 1 268 ? -37.24717 3.16653 6.85157 1.000 52.66919 246 SER A O 1
ATOM 1810 N N . PHE A 1 269 ? -38.82645 4.45719 5.87141 1.000 53.82590 247 PHE A N 1
ATOM 1811 C CA . PHE A 1 269 ? -39.91739 3.55925 6.24173 1.000 52.70690 247 PHE A CA 1
ATOM 1812 C C . PHE A 1 269 ? -39.83850 2.22184 5.50990 1.000 58.74532 247 PHE A C 1
ATOM 1813 O O . PHE A 1 269 ? -40.42921 1.23481 5.97322 1.000 65.95204 247 PHE A O 1
ATOM 1821 N N . SER A 1 270 ? -39.11708 2.15878 4.39011 1.000 56.28236 248 SER A N 1
ATOM 1822 C CA . SER A 1 270 ? -38.88925 0.90387 3.68523 1.000 57.52355 248 SER A CA 1
ATOM 1823 C C . SER A 1 270 ? -37.66863 0.15378 4.20420 1.000 57.99729 248 SER A C 1
ATOM 1824 O O . SER A 1 270 ? -37.35970 -0.92795 3.69418 1.000 60.59574 248 SER A O 1
ATOM 1827 N N . GLY A 1 271 ? -36.99718 0.67854 5.22599 1.000 57.54621 249 GLY A N 1
ATOM 1828 C CA . GLY A 1 271 ? -35.80669 0.06716 5.76408 1.000 59.22972 249 GLY A CA 1
ATOM 1829 C C . GLY A 1 271 ? -36.08891 -0.91502 6.88216 1.000 63.92441 249 GLY A C 1
ATOM 1830 O O . GLY A 1 271 ? -37.23192 -1.08108 7.32668 1.000 65.74084 249 GLY A O 1
ATOM 1831 N N . PRO A 1 272 ? -35.04058 -1.61255 7.34056 1.000 66.02330 250 PRO A N 1
ATOM 1832 C CA . PRO A 1 272 ? -35.23009 -2.61486 8.40114 1.000 65.60295 250 PRO A CA 1
ATOM 1833 C C . PRO A 1 272 ? -35.34125 -2.03459 9.80325 1.000 59.71056 250 PRO A C 1
ATOM 1834 O O . PRO A 1 272 ? -35.89253 -2.70842 10.68182 1.000 66.82042 250 PRO A O 1
ATOM 1838 N N . ASP A 1 273 ? -34.84348 -0.81830 10.04021 1.000 60.94808 251 ASP A N 1
ATOM 1839 C CA . ASP A 1 273 ? -34.85730 -0.24695 11.38668 1.000 65.96307 251 ASP A CA 1
ATOM 1840 C C . ASP A 1 273 ? -36.27965 0.00560 11.88265 1.000 66.21852 251 ASP A C 1
ATOM 1841 O O . ASP A 1 273 ? -36.56896 -0.20414 13.06722 1.000 67.43300 251 ASP A O 1
ATOM 1846 N N . VAL A 1 274 ? -37.17250 0.49225 11.01130 1.000 66.64108 252 VAL A N 1
ATOM 1847 C CA . VAL A 1 274 ? -38.51085 0.86382 11.46846 1.000 64.61977 252 VAL A CA 1
ATOM 1848 C C . VAL A 1 274 ? -39.30532 -0.36450 11.89238 1.000 69.96524 252 VAL A C 1
ATOM 1849 O O . VAL A 1 274 ? -40.03613 -0.32838 12.88852 1.000 73.78429 252 VAL A O 1
ATOM 1853 N N . GLN A 1 275 ? -39.17340 -1.46898 11.15450 1.000 72.65129 253 GLN A N 1
ATOM 1854 C CA . GLN A 1 275 ? -39.86926 -2.69823 11.52373 1.000 72.12736 253 GLN A CA 1
ATOM 1855 C C . GLN A 1 275 ? -39.46412 -3.15417 12.91822 1.000 73.85619 253 GLN A C 1
ATOM 1856 O O . GLN A 1 275 ? -40.28509 -3.69712 13.66648 1.000 81.37925 253 GLN A O 1
ATOM 1862 N N . GLU A 1 276 ? -38.19781 -2.94463 13.28377 1.000 66.39460 254 GLU A N 1
ATOM 1863 C CA . GLU A 1 276 ? -37.77858 -3.19960 14.65570 1.000 70.92148 254 GLU A CA 1
ATOM 1864 C C . GLU A 1 276 ? -38.31823 -2.13247 15.59849 1.000 77.84930 254 GLU A C 1
ATOM 1865 O O . GLU A 1 276 ? -38.78846 -2.45054 16.69625 1.000 79.00097 254 GLU A O 1
ATOM 1871 N N . GLY A 1 277 ? -38.24776 -0.86110 15.19457 1.000 71.79431 255 GLY A N 1
ATOM 1872 C CA . GLY A 1 277 ? -38.76306 0.20598 16.03961 1.000 69.95998 255 GLY A CA 1
ATOM 1873 C C . GLY A 1 277 ? -40.26464 0.12681 16.23016 1.000 72.79500 255 GLY A C 1
ATOM 1874 O O . GLY A 1 277 ? -40.78521 0.47687 17.29380 1.000 73.61348 255 GLY A O 1
ATOM 1875 N N . LEU A 1 278 ? -40.98253 -0.29872 15.18714 1.000 74.15594 256 LEU A N 1
ATOM 1876 C CA . LEU A 1 278 ? -42.42437 -0.48807 15.29265 1.000 72.95138 256 LEU A CA 1
ATOM 1877 C C . LEU A 1 278 ? -42.75711 -1.66455 16.19990 1.000 79.69366 256 LEU A C 1
ATOM 1878 O O . LEU A 1 278 ? -43.67008 -1.57822 17.03095 1.000 80.13218 256 LEU A O 1
ATOM 1883 N N . ALA A 1 279 ? -42.04191 -2.78073 16.04139 1.000 76.34980 257 ALA A N 1
ATOM 1884 C CA . ALA A 1 279 ? -42.22729 -3.90181 16.95370 1.000 78.41087 257 ALA A CA 1
ATOM 1885 C C . ALA A 1 279 ? -41.87980 -3.50416 18.38146 1.000 80.88303 257 ALA A C 1
ATOM 1886 O O . ALA A 1 279 ? -42.50255 -3.99142 19.33170 1.000 84.87071 257 ALA A O 1
ATOM 1888 N N . ALA A 1 280 ? -40.89061 -2.62013 18.54961 1.000 79.22449 258 ALA A N 1
ATOM 1889 C CA . ALA A 1 280 ? -40.50253 -2.17669 19.88448 1.000 79.93364 258 ALA A CA 1
ATOM 1890 C C . ALA A 1 280 ? -41.60607 -1.36027 20.54339 1.000 84.48054 258 ALA A C 1
ATOM 1891 O O . ALA A 1 280 ? -41.86148 -1.51106 21.74550 1.000 83.58179 258 ALA A O 1
ATOM 1893 N N . HIS A 1 281 ? -42.28261 -0.50215 19.77286 1.000 85.03006 259 HIS A N 1
ATOM 1894 C CA . HIS A 1 281 ? -43.41637 0.23479 20.32208 1.000 82.15581 259 HIS A CA 1
ATOM 1895 C C . HIS A 1 281 ? -44.57630 -0.70353 20.65561 1.000 84.43588 259 HIS A C 1
ATOM 1896 O O . HIS A 1 281 ? -45.19874 -0.57756 21.71612 1.000 83.38678 259 HIS A O 1
ATOM 1898 N N . ARG A 1 282 ? -44.86857 -1.66801 19.77922 1.000 79.66328 260 ARG A N 1
ATOM 1899 C CA . ARG A 1 282 ? -45.97553 -2.58021 20.04150 1.000 80.57722 260 ARG A CA 1
ATOM 1900 C C . ARG A 1 282 ? -45.70361 -3.50778 21.21621 1.000 86.05875 260 ARG A C 1
ATOM 1901 O O . ARG A 1 282 ? -46.65426 -4.05785 21.78179 1.000 82.95979 260 ARG A O 1
ATOM 1909 N N . GLU A 1 283 ? -44.43761 -3.71840 21.57778 1.000 86.52861 261 GLU A N 1
ATOM 1910 C CA . GLU A 1 283 ? -44.08492 -4.56496 22.71105 1.000 83.29381 261 GLU A CA 1
ATOM 1911 C C . GLU A 1 283 ? -43.62370 -3.75667 23.92563 1.000 86.02223 261 GLU A C 1
ATOM 1912 O O . GLU A 1 283 ? -43.20547 -4.34909 24.92874 1.000 85.06441 261 GLU A O 1
ATOM 1918 N N . LYS A 1 284 ? -43.71515 -2.41939 23.86155 1.000 88.26047 262 LYS A N 1
ATOM 1919 C CA . LYS A 1 284 ? -43.39140 -1.51686 24.97600 1.000 84.20124 262 LYS A CA 1
ATOM 1920 C C . LYS A 1 284 ? -41.95297 -1.71665 25.45556 1.000 86.91088 262 LYS A C 1
ATOM 1921 O O . LYS A 1 284 ? -41.67690 -1.84070 26.65358 1.000 85.86185 262 LYS A O 1
ATOM 1923 N N . ARG A 1 285 ? -41.02346 -1.70510 24.50096 1.000 85.23164 263 ARG A N 1
ATOM 1924 C CA . ARG A 1 285 ? -39.61630 -1.93763 24.78540 1.000 85.64006 263 ARG A CA 1
ATOM 1925 C C . ARG A 1 285 ? -38.76642 -0.97528 23.97190 1.000 85.70908 263 ARG A C 1
ATOM 1926 O O . ARG A 1 285 ? -39.23667 -0.32878 23.02887 1.000 80.59543 263 ARG A O 1
ATOM 1934 N N . ALA A 1 286 ? -37.49226 -0.89773 24.34569 1.000 88.24425 264 ALA A N 1
ATOM 1935 C CA . ALA A 1 286 ? -36.53832 -0.10145 23.59561 1.000 86.01829 264 ALA A CA 1
ATOM 1936 C C . ALA A 1 286 ? -36.14119 -0.85444 22.34082 1.000 84.89800 264 ALA A C 1
ATOM 1937 O O . ALA A 1 286 ? -36.00349 -2.08232 22.35352 1.000 90.23162 264 ALA A O 1
ATOM 1939 N N . ALA A 1 287 ? -35.95533 -0.11414 21.25439 1.000 81.99164 265 ALA A N 1
ATOM 1940 C CA . ALA A 1 287 ? -35.61635 -0.74111 19.99056 1.000 77.35196 265 ALA A CA 1
ATOM 1941 C C . ALA A 1 287 ? -34.13541 -1.07218 19.98150 1.000 85.31594 265 ALA A C 1
ATOM 1942 O O . ALA A 1 287 ? -33.30061 -0.22461 20.31194 1.000 90.80376 265 ALA A O 1
ATOM 1944 N N . ARG A 1 288 ? -33.81334 -2.30105 19.58859 1.000 78.70078 266 ARG A N 1
ATOM 1945 C CA . ARG A 1 288 ? -32.43245 -2.75826 19.46791 1.000 84.62494 266 ARG A CA 1
ATOM 1946 C C . ARG A 1 288 ? -32.11155 -2.81680 17.97864 1.000 85.78505 266 ARG A C 1
ATOM 1947 O O . ARG A 1 288 ? -32.27712 -3.85284 17.33115 1.000 89.48406 266 ARG A O 1
ATOM 1955 N N . PHE A 1 289 ? -31.62721 -1.69481 17.44277 1.000 82.06331 267 PHE A N 1
ATOM 1956 C CA . PHE A 1 289 ? -31.35867 -1.57555 16.01890 1.000 82.08612 267 PHE A CA 1
ATOM 1957 C C . PHE A 1 289 ? -30.03566 -2.24910 15.67229 1.000 91.08983 267 PHE A C 1
ATOM 1958 O O . PHE A 1 289 ? -29.11838 -2.32184 16.49688 1.000 95.91757 267 PHE A O 1
ATOM 1966 N N . THR A 1 290 ? -29.94773 -2.75976 14.44555 1.000 97.83028 268 THR A N 1
ATOM 1967 C CA . THR A 1 290 ? -28.71389 -3.38554 13.96548 1.000 105.74036 268 THR A CA 1
ATOM 1968 C C . THR A 1 290 ? -28.26120 -2.77170 12.63992 1.000 104.54549 268 THR A C 1
ATOM 1969 O O . THR A 1 290 ? -29.05125 -2.60875 11.70470 1.000 99.23648 268 THR A O 1
ATOM 1973 N N . PRO B 1 24 ? -21.28221 -6.94916 -5.66664 1.000 125.25169 2 PRO B N 1
ATOM 1974 C CA . PRO B 1 24 ? -20.21582 -6.29304 -4.90232 1.000 114.06742 2 PRO B CA 1
ATOM 1975 C C . PRO B 1 24 ? -19.63282 -5.07203 -5.60882 1.000 111.15789 2 PRO B C 1
ATOM 1976 O O . PRO B 1 24 ? -18.94939 -5.23194 -6.62068 1.000 112.54460 2 PRO B O 1
ATOM 1980 N N . VAL B 1 25 ? -19.90744 -3.87729 -5.08971 1.000 102.31171 3 VAL B N 1
ATOM 1981 C CA . VAL B 1 25 ? -19.22846 -2.66133 -5.52875 1.000 93.41899 3 VAL B CA 1
ATOM 1982 C C . VAL B 1 25 ? -17.96474 -2.51110 -4.68889 1.000 92.66122 3 VAL B C 1
ATOM 1983 O O . VAL B 1 25 ? -18.03461 -2.38118 -3.46196 1.000 95.54508 3 VAL B O 1
ATOM 1987 N N . SER B 1 26 ? -16.80831 -2.53086 -5.34503 1.000 97.23522 4 SER B N 1
ATOM 1988 C CA . SER B 1 26 ? -15.53058 -2.53654 -4.64225 1.000 97.63689 4 SER B CA 1
ATOM 1989 C C . SER B 1 26 ? -15.14873 -1.12336 -4.20748 1.000 101.24450 4 SER B C 1
ATOM 1990 O O . SER B 1 26 ? -15.03475 -0.21974 -5.04118 1.000 94.25679 4 SER B O 1
ATOM 1993 N N . HIS B 1 27 ? -14.94853 -0.93328 -2.89992 1.000 130.17626 5 HIS B N 1
ATOM 1994 C CA . HIS B 1 27 ? -14.57015 0.34963 -2.31915 1.000 132.14784 5 HIS B CA 1
ATOM 1995 C C . HIS B 1 27 ? -13.26843 0.20262 -1.53095 1.000 142.30715 5 HIS B C 1
ATOM 1996 O O . HIS B 1 27 ? -13.07600 -0.80187 -0.84142 1.000 149.88392 5 HIS B O 1
ATOM 1998 N N . PRO B 1 28 ? -12.35117 1.17293 -1.63653 1.000 138.13883 6 PRO B N 1
ATOM 1999 C CA . PRO B 1 28 ? -11.02600 0.97912 -1.03047 1.000 141.35918 6 PRO B CA 1
ATOM 2000 C C . PRO B 1 28 ? -11.09456 0.97374 0.48041 1.000 145.53394 6 PRO B C 1
ATOM 2001 O O . PRO B 1 28 ? -11.96045 1.62799 1.08605 1.000 144.56150 6 PRO B O 1
ATOM 2005 N N . PRO B 1 29 ? -10.19033 0.24561 1.14614 1.000 140.30372 7 PRO B N 1
ATOM 2006 C CA . PRO B 1 29 ? -10.20971 0.18754 2.61487 1.000 132.89988 7 PRO B CA 1
ATOM 2007 C C . PRO B 1 29 ? -9.69588 1.46872 3.26375 1.000 127.47355 7 PRO B C 1
ATOM 2008 O O . PRO B 1 29 ? -9.05090 2.31533 2.64052 1.000 123.70616 7 PRO B O 1
ATOM 2012 N N . VAL B 1 30 ? -9.99959 1.59129 4.55555 1.000 125.21203 8 VAL B N 1
ATOM 2013 C CA . VAL B 1 30 ? -9.75502 2.79439 5.34342 1.000 107.56132 8 VAL B CA 1
ATOM 2014 C C . VAL B 1 30 ? -8.80479 2.45876 6.48305 1.000 109.53162 8 VAL B C 1
ATOM 2015 O O . VAL B 1 30 ? -9.05129 1.51573 7.24312 1.000 108.31348 8 VAL B O 1
ATOM 2019 N N . ASP B 1 31 ? -7.71303 3.22013 6.58693 1.000 114.33162 9 ASP B N 1
ATOM 2020 C CA . ASP B 1 31 ? -6.86569 3.22780 7.77287 1.000 106.86466 9 ASP B CA 1
ATOM 2021 C C . ASP B 1 31 ? -6.37290 4.64810 8.01563 1.000 106.81350 9 ASP B C 1
ATOM 2022 O O . ASP B 1 31 ? -6.07400 5.38413 7.06980 1.000 103.94650 9 ASP B O 1
ATOM 2024 N N . TYR B 1 32 ? -6.31266 5.03480 9.29075 1.000 88.95105 10 TYR B N 1
ATOM 2025 C CA . TYR B 1 32 ? -6.05436 6.41390 9.67648 1.000 76.49957 10 TYR B CA 1
ATOM 2026 C C . TYR B 1 32 ? -4.57843 6.71512 9.87094 1.000 80.84410 10 TYR B C 1
ATOM 2027 O O . TYR B 1 32 ? -4.23200 7.64257 10.61023 1.000 73.82293 10 TYR B O 1
ATOM 2036 N N . HIS B 1 33 ? -3.69666 5.94729 9.24269 1.000 87.21614 11 HIS B N 1
ATOM 2037 C CA A HIS B 1 33 ? -2.28098 6.27440 9.29077 0.494 87.10494 11 HIS B CA 1
ATOM 2038 C CA B HIS B 1 33 ? -2.28191 6.28413 9.30111 0.506 87.10644 11 HIS B CA 1
ATOM 2039 C C . HIS B 1 33 ? -1.96912 7.53817 8.50404 1.000 82.33098 11 HIS B C 1
ATOM 2040 O O . HIS B 1 33 ? -0.88519 8.10609 8.67109 1.000 82.22615 11 HIS B O 1
ATOM 2053 N N . ASP B 1 34 ? -2.89421 7.98169 7.65210 1.000 82.06852 12 ASP B N 1
ATOM 2054 C CA . ASP B 1 34 ? -2.71784 9.18470 6.84997 1.000 78.96033 12 ASP B CA 1
ATOM 2055 C C . ASP B 1 34 ? -2.94101 10.46051 7.64797 1.000 72.56667 12 ASP B C 1
ATOM 2056 O O . ASP B 1 34 ? -2.79301 11.55263 7.09066 1.000 69.10583 12 ASP B O 1
ATOM 2061 N N . PHE B 1 35 ? -3.28754 10.34738 8.92935 1.000 71.24870 13 PHE B N 1
ATOM 2062 C CA . PHE B 1 35 ? -3.54959 11.49230 9.79863 1.000 65.64595 13 PHE B CA 1
ATOM 2063 C C . PHE B 1 35 ? -2.65078 11.34147 11.01451 1.000 66.01040 13 PHE B C 1
ATOM 2064 O O . PHE B 1 35 ? -3.10870 10.97961 12.10732 1.000 68.56682 13 PHE B O 1
ATOM 2072 N N . PRO B 1 36 ? -1.35732 11.62915 10.86000 1.000 64.22905 14 PRO B N 1
ATOM 2073 C CA . PRO B 1 36 ? -0.38961 11.26481 11.90844 1.000 64.81201 14 PRO B CA 1
ATOM 2074 C C . PRO B 1 36 ? -0.51085 12.07868 13.18904 1.000 65.97712 14 PRO B C 1
ATOM 2075 O O . PRO B 1 36 ? -0.04671 11.61469 14.23988 1.000 64.47196 14 PRO B O 1
ATOM 2079 N N . SER B 1 37 ? -1.08980 13.27703 13.13843 1.000 63.57618 15 SER B N 1
ATOM 2080 C CA . SER B 1 37 ? -1.21050 14.11606 14.32336 1.000 61.75385 15 SER B CA 1
ATOM 2081 C C . SER B 1 37 ? -2.41100 13.75161 15.18825 1.000 63.52195 15 SER B C 1
ATOM 2082 O O . SER B 1 37 ? -2.52582 14.25788 16.31260 1.000 64.72028 15 SER B O 1
ATOM 2085 N N . LEU B 1 38 ? -3.30458 12.89850 14.69466 1.000 66.23132 16 LEU B N 1
ATOM 2086 C CA . LEU B 1 38 ? -4.53264 12.54534 15.39262 1.000 66.51141 16 LEU B CA 1
ATOM 2087 C C . LEU B 1 38 ? -4.47819 11.08468 15.82051 1.000 67.22610 16 LEU B C 1
ATOM 2088 O O . LEU B 1 38 ? -4.17946 10.20212 15.00565 1.000 64.55300 16 LEU B O 1
ATOM 2093 N N . ARG B 1 39 ? -4.75841 10.83824 17.09984 1.000 61.64522 17 ARG B N 1
ATOM 2094 C CA . ARG B 1 39 ? -4.89239 9.48734 17.61320 1.000 62.40646 17 ARG B CA 1
ATOM 2095 C C . ARG B 1 39 ? -6.34434 9.07769 17.44651 1.000 67.21137 17 ARG B C 1
ATOM 2096 O O . ARG B 1 39 ? -7.24914 9.80872 17.86113 1.000 66.71809 17 ARG B O 1
ATOM 2104 N N . CYS B 1 40 ? -6.56305 7.92470 16.82146 1.000 70.39654 18 CYS B N 1
ATOM 2105 C CA . CYS B 1 40 ? -7.89786 7.45142 16.48139 1.000 62.77367 18 CYS B CA 1
ATOM 2106 C C . CYS B 1 40 ? -8.07593 6.06002 17.05852 1.000 69.20871 18 CYS B C 1
ATOM 2107 O O . CYS B 1 40 ? -7.29721 5.15385 16.74540 1.000 78.22996 18 CYS B O 1
ATOM 2110 N N . GLU B 1 41 ? -9.08043 5.89400 17.91186 1.000 68.34901 19 GLU B N 1
ATOM 2111 C CA . GLU B 1 41 ? -9.34586 4.61891 18.56398 1.000 73.10215 19 GLU B CA 1
ATOM 2112 C C . GLU B 1 41 ? -10.76584 4.19281 18.22674 1.000 69.75808 19 GLU B C 1
ATOM 2113 O O . GLU B 1 41 ? -11.71610 4.95048 18.45164 1.000 71.83909 19 GLU B O 1
ATOM 2119 N N . LEU B 1 42 ? -10.90598 2.99632 17.66964 1.000 72.33716 20 LEU B N 1
ATOM 2120 C CA . LEU B 1 42 ? -12.20745 2.44115 17.33034 1.000 72.67206 20 LEU B CA 1
ATOM 2121 C C . LEU B 1 42 ? -12.59356 1.46624 18.43075 1.000 72.27450 20 LEU B C 1
ATOM 2122 O O . LEU B 1 42 ? -11.85996 0.51364 18.69955 1.000 76.67113 20 LEU B O 1
ATOM 2127 N N . GLY B 1 43 ? -13.73638 1.69678 19.05488 1.000 71.78163 21 GLY B N 1
ATOM 2128 C CA . GLY B 1 43 ? -14.16946 0.85415 20.14734 1.000 75.62242 21 GLY B CA 1
ATOM 2129 C C . GLY B 1 43 ? -15.06749 -0.26995 19.67787 1.000 83.75418 21 GLY B C 1
ATOM 2130 O O . GLY B 1 43 ? -15.47425 -0.32471 18.51612 1.000 82.38213 21 GLY B O 1
ATOM 2131 N N . ASP B 1 44 ? -15.38398 -1.17361 20.61139 1.000 81.40056 22 ASP B N 1
ATOM 2132 C CA . ASP B 1 44 ? -16.26551 -2.28553 20.27183 1.000 87.51023 22 ASP B CA 1
ATOM 2133 C C . ASP B 1 44 ? -17.66205 -1.80026 19.88174 1.000 93.63074 22 ASP B C 1
ATOM 2134 O O . ASP B 1 44 ? -18.34430 -2.45785 19.08669 1.000 96.17504 22 ASP B O 1
ATOM 2136 N N . ASP B 1 45 ? -18.09704 -0.64650 20.40488 1.000 89.78143 23 ASP B N 1
ATOM 2137 C CA . ASP B 1 45 ? -19.41983 -0.10711 20.09585 1.000 86.39315 23 ASP B CA 1
ATOM 2138 C C . ASP B 1 45 ? -19.51907 0.52825 18.71338 1.000 78.97368 23 ASP B C 1
ATOM 2139 O O . ASP B 1 45 ? -20.63480 0.80712 18.25840 1.000 80.43500 23 ASP B O 1
ATOM 2144 N N . GLY B 1 46 ? -18.40379 0.76335 18.03324 1.000 77.93174 24 GLY B N 1
ATOM 2145 C CA . GLY B 1 46 ? -18.43798 1.48066 16.77865 1.000 72.93475 24 GLY B CA 1
ATOM 2146 C C . GLY B 1 46 ? -18.11949 2.95468 16.88626 1.000 71.67791 24 GLY B C 1
ATOM 2147 O O . GLY B 1 46 ? -18.18606 3.65999 15.87165 1.000 72.46838 24 GLY B O 1
ATOM 2148 N N . VAL B 1 47 ? -17.82193 3.44969 18.08403 1.000 72.36608 25 VAL B N 1
ATOM 2149 C CA . VAL B 1 47 ? -17.46821 4.85240 18.27388 1.000 70.71038 25 VAL B CA 1
ATOM 2150 C C . VAL B 1 47 ? -15.98642 5.03264 17.97228 1.000 68.12738 25 VAL B C 1
ATOM 2151 O O . VAL B 1 47 ? -15.13780 4.30175 18.50043 1.000 64.92672 25 VAL B O 1
ATOM 2155 N N . LEU B 1 48 ? -15.67271 5.97952 17.08925 1.000 63.83004 26 LEU B N 1
ATOM 2156 C CA . LEU B 1 48 ? -14.28836 6.35498 16.81557 1.000 63.46477 26 LEU B CA 1
ATOM 2157 C C . LEU B 1 48 ? -13.92405 7.56721 17.67050 1.000 60.83578 26 LEU B C 1
ATOM 2158 O O . LEU B 1 48 ? -14.46688 8.65917 17.48105 1.000 63.07264 26 LEU B O 1
ATOM 2163 N N . THR B 1 49 ? -12.99512 7.38188 18.59952 1.000 61.22515 27 THR B N 1
ATOM 2164 C CA . THR B 1 49 ? -12.52436 8.46663 19.44882 1.000 63.76361 27 THR B CA 1
ATOM 2165 C C . THR B 1 49 ? -11.35471 9.14947 18.75032 1.000 63.52148 27 THR B C 1
ATOM 2166 O O . THR B 1 49 ? -10.36905 8.48980 18.40238 1.000 64.02325 27 THR B O 1
ATOM 2170 N N . VAL B 1 50 ? -11.47096 10.45614 18.52210 1.000 59.36159 28 VAL B N 1
ATOM 2171 C CA . VAL B 1 50 ? -10.41962 11.23909 17.87851 1.000 57.65690 28 VAL B CA 1
ATOM 2172 C C . VAL B 1 50 ? -9.84853 12.18981 18.92406 1.000 63.36563 28 VAL B C 1
ATOM 2173 O O . VAL B 1 50 ? -10.56412 13.05054 19.45141 1.000 65.55000 28 VAL B O 1
ATOM 2177 N N . VAL B 1 51 ? -8.56336 12.03622 19.22939 1.000 63.97465 29 VAL B N 1
ATOM 2178 C CA . VAL B 1 51 ? -7.92421 12.75031 20.32650 1.000 64.41882 29 VAL B CA 1
ATOM 2179 C C . VAL B 1 51 ? -6.93552 13.75569 19.75276 1.000 66.67324 29 VAL B C 1
ATOM 2180 O O . VAL B 1 51 ? -6.06421 13.39737 18.95166 1.000 67.91855 29 VAL B O 1
ATOM 2184 N N . LEU B 1 52 ? -7.07606 15.01314 20.15859 1.000 66.57862 30 LEU B N 1
ATOM 2185 C CA . LEU B 1 52 ? -6.11296 16.05526 19.82720 1.000 64.28206 30 LEU B CA 1
ATOM 2186 C C . LEU B 1 52 ? -5.06136 16.09066 20.92767 1.000 74.15109 30 LEU B C 1
ATOM 2187 O O . LEU B 1 52 ? -5.35862 16.47054 22.06404 1.000 78.23410 30 LEU B O 1
ATOM 2192 N N . ASP B 1 53 ? -3.83877 15.67493 20.60238 1.000 80.41908 31 ASP B N 1
ATOM 2193 C CA . ASP B 1 53 ? -2.75249 15.58934 21.57776 1.000 81.11635 31 ASP B CA 1
ATOM 2194 C C . ASP B 1 53 ? -1.50073 16.20157 20.96233 1.000 83.78281 31 ASP B C 1
ATOM 2195 O O . ASP B 1 53 ? -0.94323 15.65406 20.00451 1.000 86.16011 31 ASP B O 1
ATOM 2200 N N . SER B 1 54 ? -1.06319 17.32775 21.51153 1.000 76.55357 32 SER B N 1
ATOM 2201 C CA . SER B 1 54 ? 0.06159 18.08095 20.97523 1.000 78.42125 32 SER B CA 1
ATOM 2202 C C . SER B 1 54 ? 0.51457 19.08617 22.03346 1.000 79.66147 32 SER B C 1
ATOM 2203 O O . SER B 1 54 ? -0.25460 19.41781 22.94273 1.000 76.06831 32 SER B O 1
ATOM 2206 N N . PRO B 1 55 ? 1.75815 19.56531 21.94041 1.000 83.90963 33 PRO B N 1
ATOM 2207 C CA . PRO B 1 55 ? 2.27353 20.48833 22.96159 1.000 82.12552 33 PRO B CA 1
ATOM 2208 C C . PRO B 1 55 ? 1.47937 21.78510 23.02665 1.000 76.35094 33 PRO B C 1
ATOM 2209 O O . PRO B 1 55 ? 0.87640 22.22281 22.04421 1.000 78.93455 33 PRO B O 1
ATOM 2213 N N . GLY B 1 56 ? 1.46028 22.38525 24.21442 1.000 76.48543 34 GLY B N 1
ATOM 2214 C CA . GLY B 1 56 ? 0.87100 23.70239 24.37178 1.000 77.61903 34 GLY B CA 1
ATOM 2215 C C . GLY B 1 56 ? -0.64070 23.68609 24.45011 1.000 72.76665 34 GLY B C 1
ATOM 2216 O O . GLY B 1 56 ? -1.30092 24.47291 23.76595 1.000 69.92061 34 GLY B O 1
ATOM 2217 N N . LEU B 1 57 ? -1.19456 22.80382 25.29084 1.000 74.68165 35 LEU B N 1
ATOM 2218 C CA . LEU B 1 57 ? -2.64543 22.60855 25.41178 1.000 77.30715 35 LEU B CA 1
ATOM 2219 C C . LEU B 1 57 ? -3.27427 22.21533 24.07541 1.000 73.71647 35 LEU B C 1
ATOM 2220 O O . LEU B 1 57 ? -4.25591 22.81261 23.62768 1.000 69.39895 35 LEU B O 1
ATOM 2225 N N . ASN B 1 58 ? -2.68718 21.20204 23.43457 1.000 73.67146 36 ASN B N 1
ATOM 2226 C CA . ASN B 1 58 ? -3.19786 20.64022 22.18404 1.000 68.21972 36 ASN B CA 1
ATOM 2227 C C . ASN B 1 58 ? -3.34243 21.72344 21.11895 1.000 69.74827 36 ASN B C 1
ATOM 2228 O O . ASN B 1 58 ? -4.41393 21.93867 20.55316 1.000 72.25596 36 ASN B O 1
ATOM 2233 N N . SER B 1 59 ? -2.24156 22.41752 20.85933 1.000 73.02773 37 SER B N 1
ATOM 2234 C CA . SER B 1 59 ? -2.25325 23.44980 19.83737 1.000 70.51013 37 SER B CA 1
ATOM 2235 C C . SER B 1 59 ? -2.19240 22.81166 18.45512 1.000 68.10059 37 SER B C 1
ATOM 2236 O O . SER B 1 59 ? -1.50247 21.80816 18.23974 1.000 65.69644 37 SER B O 1
ATOM 2239 N N . VAL B 1 60 ? -2.93363 23.39477 17.52055 1.000 65.86763 38 VAL B N 1
ATOM 2240 C CA . VAL B 1 60 ? -3.03796 22.87185 16.16462 1.000 63.78638 38 VAL B CA 1
ATOM 2241 C C . VAL B 1 60 ? -1.85613 23.40819 15.36555 1.000 62.67609 38 VAL B C 1
ATOM 2242 O O . VAL B 1 60 ? -1.79188 24.60173 15.06527 1.000 64.58830 38 VAL B O 1
ATOM 2246 N N . GLY B 1 61 ? -0.90890 22.53047 15.04210 1.000 63.96386 39 GLY B N 1
ATOM 2247 C CA . GLY B 1 61 ? 0.21003 22.88700 14.20471 1.000 65.05046 39 GLY B CA 1
ATOM 2248 C C . GLY B 1 61 ? -0.14484 22.77022 12.73756 1.000 62.74868 39 GLY B C 1
ATOM 2249 O O . GLY B 1 61 ? -1.28942 22.48389 12.38054 1.000 62.60185 39 GLY B O 1
ATOM 2250 N N . PRO B 1 62 ? 0.83517 22.98006 11.85351 1.000 67.52440 40 PRO B N 1
ATOM 2251 C CA . PRO B 1 62 ? 0.54932 22.85999 10.40958 1.000 68.96996 40 PRO B CA 1
ATOM 2252 C C . PRO B 1 62 ? 0.00862 21.49752 9.99531 1.000 67.48951 40 PRO B C 1
ATOM 2253 O O . PRO B 1 62 ? -0.87023 21.42689 9.12695 1.000 64.70986 40 PRO B O 1
ATOM 2257 N N . GLN B 1 63 ? 0.51808 20.41179 10.58399 1.000 66.76674 41 GLN B N 1
ATOM 2258 C CA . GLN B 1 63 ? 0.06005 19.07539 10.21419 1.000 63.78888 41 GLN B CA 1
ATOM 2259 C C . GLN B 1 63 ? -1.33956 18.79464 10.75248 1.000 61.73717 41 GLN B C 1
ATOM 2260 O O . GLN B 1 63 ? -2.18569 18.23111 10.04816 1.000 60.84732 41 GLN B O 1
ATOM 2266 N N . MET B 1 64 ? -1.59111 19.13585 12.01820 1.000 59.87897 42 MET B N 1
ATOM 2267 C CA . MET B 1 64 ? -2.90605 18.87803 12.59053 1.000 58.16352 42 MET B CA 1
ATOM 2268 C C . MET B 1 64 ? -3.99030 19.74327 11.95946 1.000 57.27350 42 MET B C 1
ATOM 2269 O O . MET B 1 64 ? -5.17409 19.38115 12.01292 1.000 51.66036 42 MET B O 1
ATOM 2274 N N . HIS B 1 65 ? -3.61805 20.87402 11.35936 1.000 56.80780 43 HIS B N 1
ATOM 2275 C CA . HIS B 1 65 ? -4.61324 21.68423 10.66917 1.000 53.77942 43 HIS B CA 1
ATOM 2276 C C . HIS B 1 65 ? -5.12946 20.96686 9.43087 1.000 52.71181 43 HIS B C 1
ATOM 2277 O O . HIS B 1 65 ? -6.32997 21.00283 9.14064 1.000 48.89945 43 HIS B O 1
ATOM 2284 N N . ARG B 1 66 ? -4.24168 20.28582 8.70279 1.000 55.12936 44 ARG B N 1
ATOM 2285 C CA . ARG B 1 66 ? -4.68819 19.53114 7.54133 1.000 52.85983 44 ARG B CA 1
ATOM 2286 C C . ARG B 1 66 ? -5.42732 18.27433 7.96731 1.000 50.82540 44 ARG B C 1
ATOM 2287 O O . ARG B 1 66 ? -6.47828 17.94838 7.40726 1.000 54.77282 44 ARG B O 1
ATOM 2295 N N . ASP B 1 67 ? -4.90601 17.57388 8.97529 1.000 52.80822 45 ASP B N 1
ATOM 2296 C CA . ASP B 1 67 ? -5.52624 16.33148 9.42814 1.000 57.63849 45 ASP B CA 1
ATOM 2297 C C . ASP B 1 67 ? -6.95578 16.55753 9.91097 1.000 52.07570 45 ASP B C 1
ATOM 2298 O O . ASP B 1 67 ? -7.87466 15.83753 9.50258 1.000 52.74798 45 ASP B O 1
ATOM 2303 N N . LEU B 1 68 ? -7.16765 17.55296 10.78078 1.000 49.72325 46 LEU B N 1
ATOM 2304 C CA . LEU B 1 68 ? -8.52654 17.85005 11.22162 1.000 44.47852 46 LEU B CA 1
ATOM 2305 C C . LEU B 1 68 ? -9.43557 18.14328 10.03377 1.000 52.14703 46 LEU B C 1
ATOM 2306 O O . LEU B 1 68 ? -10.60667 17.74193 10.01982 1.000 54.39806 46 LEU B O 1
ATOM 2311 N N . ALA B 1 69 ? -8.90480 18.81113 9.00901 1.000 47.57688 47 ALA B N 1
ATOM 2312 C CA . ALA B 1 69 ? -9.74174 19.19831 7.88115 1.000 45.19457 47 ALA B CA 1
ATOM 2313 C C . ALA B 1 69 ? -10.13610 17.99711 7.03370 1.000 51.44955 47 ALA B C 1
ATOM 2314 O O . ALA B 1 69 ? -11.28989 17.89346 6.60024 1.000 50.87596 47 ALA B O 1
ATOM 2316 N N . ASP B 1 70 ? -9.20126 17.08052 6.79002 1.000 48.95627 48 ASP B N 1
ATOM 2317 C CA . ASP B 1 70 ? -9.37024 16.05888 5.76723 1.000 49.21534 48 ASP B CA 1
ATOM 2318 C C . ASP B 1 70 ? -9.83014 14.70859 6.30716 1.000 54.94019 48 ASP B C 1
ATOM 2319 O O . ASP B 1 70 ? -10.07740 13.79252 5.51027 1.000 55.60140 48 ASP B O 1
ATOM 2324 N N . ILE B 1 71 ? -9.96422 14.55334 7.62483 1.000 52.26734 49 ILE B N 1
ATOM 2325 C CA . ILE B 1 71 ? -10.25436 13.22152 8.14638 1.000 53.31162 49 ILE B CA 1
ATOM 2326 C C . ILE B 1 71 ? -11.72015 12.84794 7.95416 1.000 56.91370 49 ILE B C 1
ATOM 2327 O O . ILE B 1 71 ? -12.04269 11.66216 7.79919 1.000 55.48085 49 ILE B O 1
ATOM 2332 N N . TRP B 1 72 ? -12.62247 13.83867 7.92238 1.000 53.27102 50 TRP B N 1
ATOM 2333 C CA . TRP B 1 72 ? -14.05586 13.59113 8.03399 1.000 48.58793 50 TRP B CA 1
ATOM 2334 C C . TRP B 1 72 ? -14.61897 12.86118 6.81580 1.000 52.33508 50 TRP B C 1
ATOM 2335 O O . TRP B 1 72 ? -15.42125 11.93364 6.98864 1.000 52.45477 50 TRP B O 1
ATOM 2346 N N . PRO B 1 73 ? -14.23762 13.21376 5.58184 1.000 51.86406 51 PRO B N 1
ATOM 2347 C CA . PRO B 1 73 ? -14.70500 12.40602 4.44377 1.000 50.43398 51 PRO B CA 1
ATOM 2348 C C . PRO B 1 73 ? -14.27109 10.95656 4.53073 1.000 53.85937 51 PRO B C 1
ATOM 2349 O O . PRO B 1 73 ? -14.99718 10.07220 4.05906 1.000 59.82909 51 PRO B O 1
ATOM 2353 N N . VAL B 1 74 ? -13.11755 10.68409 5.14251 1.000 55.16520 52 VAL B N 1
ATOM 2354 C CA . VAL B 1 74 ? -12.64892 9.30870 5.27613 1.000 55.28814 52 VAL B CA 1
ATOM 2355 C C . VAL B 1 74 ? -13.45902 8.56807 6.33379 1.000 55.68751 52 VAL B C 1
ATOM 2356 O O . VAL B 1 74 ? -13.81844 7.39990 6.15152 1.000 58.82914 52 VAL B O 1
ATOM 2360 N N . ILE B 1 75 ? -13.75030 9.23161 7.45644 1.000 54.27886 53 ILE B N 1
ATOM 2361 C CA . ILE B 1 75 ? -14.57364 8.63710 8.50987 1.000 55.78034 53 ILE B CA 1
ATOM 2362 C C . ILE B 1 75 ? -15.97248 8.31426 7.99891 1.000 59.91356 53 ILE B C 1
ATOM 2363 O O . ILE B 1 75 ? -16.56340 7.28571 8.35716 1.000 59.92052 53 ILE B O 1
ATOM 2368 N N . ASP B 1 76 ? -16.53862 9.20462 7.18444 1.000 57.43802 54 ASP B N 1
ATOM 2369 C CA . ASP B 1 76 ? -17.91433 9.03228 6.73659 1.000 54.87954 54 ASP B CA 1
ATOM 2370 C C . ASP B 1 76 ? -18.07606 7.82397 5.82387 1.000 60.82762 54 ASP B C 1
ATOM 2371 O O . ASP B 1 76 ? -19.17091 7.25394 5.74637 1.000 68.08667 54 ASP B O 1
ATOM 2376 N N . ARG B 1 77 ? -17.01583 7.43733 5.11399 1.000 61.05698 55 ARG B N 1
ATOM 2377 C CA . ARG B 1 77 ? -17.01098 6.27462 4.23762 1.000 53.01376 55 ARG B CA 1
ATOM 2378 C C . ARG B 1 77 ? -16.59234 4.98531 4.94936 1.000 61.79133 55 ARG B C 1
ATOM 2379 O O . ARG B 1 77 ? -16.45156 3.94546 4.29162 1.000 65.52156 55 ARG B O 1
ATOM 2381 N N . ASP B 1 78 ? -16.38915 5.02407 6.27163 1.000 60.54745 56 ASP B N 1
ATOM 2382 C CA . ASP B 1 78 ? -15.89560 3.86586 7.01216 1.000 59.12968 56 ASP B CA 1
ATOM 2383 C C . ASP B 1 78 ? -17.06083 2.99989 7.47177 1.000 57.52089 56 ASP B C 1
ATOM 2384 O O . ASP B 1 78 ? -17.82863 3.42894 8.34822 1.000 59.60586 56 ASP B O 1
ATOM 2389 N N . PRO B 1 79 ? -17.20210 1.77262 6.96266 1.000 59.59328 57 PRO B N 1
ATOM 2390 C CA . PRO B 1 79 ? -18.30365 0.90706 7.41671 1.000 55.82339 57 PRO B CA 1
ATOM 2391 C C . PRO B 1 79 ? -18.21052 0.54528 8.88312 1.000 59.22620 57 PRO B C 1
ATOM 2392 O O . PRO B 1 79 ? -19.23796 0.26693 9.51705 1.000 58.81279 57 PRO B O 1
ATOM 2396 N N . ALA B 1 80 ? -17.00182 0.54459 9.44380 1.000 61.08044 58 ALA B N 1
ATOM 2397 C CA . ALA B 1 80 ? -16.81442 0.18328 10.83901 1.000 58.08144 58 ALA B CA 1
ATOM 2398 C C . ALA B 1 80 ? -17.17399 1.31234 11.79215 1.000 60.52390 58 ALA B C 1
ATOM 2399 O O . ALA B 1 80 ? -17.38361 1.05030 12.98249 1.000 59.00700 58 ALA B O 1
ATOM 2401 N N . VAL B 1 81 ? -17.25166 2.55037 11.31048 1.000 56.55703 59 VAL B N 1
ATOM 2402 C CA . VAL B 1 81 ? -17.46895 3.69626 12.17964 1.000 62.25533 59 VAL B CA 1
ATOM 2403 C C . VAL B 1 81 ? -18.94128 4.05931 12.14302 1.000 64.66050 59 VAL B C 1
ATOM 2404 O O . VAL B 1 81 ? -19.50677 4.32132 11.07165 1.000 64.12317 59 VAL B O 1
ATOM 2408 N N . ARG B 1 82 ? -19.54347 4.10612 13.32520 1.000 63.12942 60 ARG B N 1
ATOM 2409 C CA . ARG B 1 82 ? -20.93071 4.48476 13.48285 1.000 65.89520 60 ARG B CA 1
ATOM 2410 C C . ARG B 1 82 ? -21.12874 5.81261 14.19523 1.000 63.75172 60 ARG B C 1
ATOM 2411 O O . ARG B 1 82 ? -22.19322 6.41734 14.04719 1.000 62.54271 60 ARG B O 1
ATOM 2419 N N . ALA B 1 83 ? -20.12333 6.29439 14.92203 1.000 65.87882 61 ALA B N 1
ATOM 2420 C CA . ALA B 1 83 ? -20.20334 7.57315 15.61174 1.000 58.45891 61 ALA B CA 1
ATOM 2421 C C . ALA B 1 83 ? -18.78973 8.04068 15.91502 1.000 59.25809 61 ALA B C 1
ATOM 2422 O O . ALA B 1 83 ? -17.84388 7.24488 15.92164 1.000 59.33700 61 ALA B O 1
ATOM 2424 N N . VAL B 1 84 ? -18.65778 9.34085 16.18185 1.000 55.20359 62 VAL B N 1
ATOM 2425 C CA . VAL B 1 84 ? -17.35970 9.95814 16.42718 1.000 52.31145 62 VAL B CA 1
ATOM 2426 C C . VAL B 1 84 ? -17.41291 10.72988 17.73339 1.000 56.16364 62 VAL B C 1
ATOM 2427 O O . VAL B 1 84 ? -18.36169 11.48127 17.97607 1.000 55.95397 62 VAL B O 1
ATOM 2431 N N . LEU B 1 85 ? -16.40102 10.53264 18.57623 1.000 58.97140 63 LEU B N 1
ATOM 2432 C CA . LEU B 1 85 ? -16.22890 11.28562 19.81412 1.000 57.01195 63 LEU B CA 1
ATOM 2433 C C . LEU B 1 85 ? -14.89946 12.03195 19.71630 1.000 56.91742 63 LEU B C 1
ATOM 2434 O O . LEU B 1 85 ? -13.83418 11.40435 19.70266 1.000 57.13492 63 LEU B O 1
ATOM 2439 N N . VAL B 1 86 ? -14.96435 13.36896 19.63244 1.000 56.91256 64 VAL B N 1
ATOM 2440 C CA . VAL B 1 86 ? -13.78717 14.22756 19.49011 1.000 55.49774 64 VAL B CA 1
ATOM 2441 C C . VAL B 1 86 ? -13.48733 14.86914 20.83043 1.000 55.80613 64 VAL B C 1
ATOM 2442 O O . VAL B 1 86 ? -14.39318 15.37791 21.50052 1.000 58.25188 64 VAL B O 1
ATOM 2446 N N . ARG B 1 87 ? -12.21989 14.86480 21.21767 1.000 58.83240 65 ARG B N 1
ATOM 2447 C CA . ARG B 1 87 ? -11.83161 15.50510 22.46379 1.000 63.81509 65 ARG B CA 1
ATOM 2448 C C . ARG B 1 87 ? -10.34400 15.81711 22.42413 1.000 67.63384 65 ARG B C 1
ATOM 2449 O O . ARG B 1 87 ? -9.60806 15.34370 21.55411 1.000 69.29828 65 ARG B O 1
ATOM 2457 N N . GLY B 1 88 ? -9.91569 16.62192 23.38880 1.000 68.76406 66 GLY B N 1
ATOM 2458 C CA . GLY B 1 88 ? -8.51366 16.89895 23.61026 1.000 69.85144 66 GLY B CA 1
ATOM 2459 C C . GLY B 1 88 ? -7.99621 16.05986 24.76352 1.000 79.58975 66 GLY B C 1
ATOM 2460 O O . GLY B 1 88 ? -8.75246 15.66202 25.64813 1.000 84.50515 66 GLY B O 1
ATOM 2461 N N . GLU B 1 89 ? -6.69884 15.76428 24.73068 1.000 81.94535 67 GLU B N 1
ATOM 2462 C CA . GLU B 1 89 ? -6.08287 14.96903 25.78558 1.000 86.91942 67 GLU B CA 1
ATOM 2463 C C . GLU B 1 89 ? -5.87513 15.81426 27.03691 1.000 89.52628 67 GLU B C 1
ATOM 2464 O O . GLU B 1 89 ? -5.38677 16.94765 26.96260 1.000 88.73964 67 GLU B O 1
ATOM 2470 N N . GLY B 1 90 ? -6.25441 15.25726 28.18661 1.000 87.32475 68 GLY B N 1
ATOM 2471 C CA . GLY B 1 90 ? -6.08684 15.95628 29.44429 1.000 86.26474 68 GLY B CA 1
ATOM 2472 C C . GLY B 1 90 ? -7.22025 16.92424 29.74672 1.000 89.01254 68 GLY B C 1
ATOM 2473 O O . GLY B 1 90 ? -8.37034 16.73701 29.34063 1.000 92.37219 68 GLY B O 1
ATOM 2474 N N . LYS B 1 91 ? -6.87447 17.98530 30.46922 1.000 90.89571 69 LYS B N 1
ATOM 2475 C CA . LYS B 1 91 ? -7.84783 18.97828 30.91598 1.000 92.71008 69 LYS B CA 1
ATOM 2476 C C . LYS B 1 91 ? -7.93836 20.17399 29.97503 1.000 91.05353 69 LYS B C 1
ATOM 2477 O O . LYS B 1 91 ? -8.04289 21.31930 30.42669 1.000 91.11318 69 LYS B O 1
ATOM 2479 N N . ALA B 1 92 ? -7.92203 19.93190 28.66389 1.000 81.17196 70 ALA B N 1
ATOM 2480 C CA . ALA B 1 92 ? -8.00765 20.98847 27.66271 1.000 74.28771 70 ALA B CA 1
ATOM 2481 C C . ALA B 1 92 ? -8.43335 20.36365 26.34397 1.000 68.09542 70 ALA B C 1
ATOM 2482 O O . ALA B 1 92 ? -7.95015 19.29058 25.98391 1.000 75.67921 70 ALA B O 1
ATOM 2484 N N . PHE B 1 93 ? -9.33490 21.03742 25.62881 1.000 64.98940 71 PHE B N 1
ATOM 2485 C CA . PHE B 1 93 ? -9.72055 20.57121 24.29553 1.000 66.08359 71 PHE B CA 1
ATOM 2486 C C . PHE B 1 93 ? -8.62379 20.87542 23.27642 1.000 64.14212 71 PHE B C 1
ATOM 2487 O O . PHE B 1 93 ? -7.87715 19.98383 22.85960 1.000 62.71205 71 PHE B O 1
ATOM 2495 N N . SER B 1 94 ? -8.49525 22.14594 22.89859 1.000 60.00354 72 SER B N 1
ATOM 2496 C CA . SER B 1 94 ? -7.42518 22.61345 22.02968 1.000 62.44657 72 SER B CA 1
ATOM 2497 C C . SER B 1 94 ? -7.31167 24.12167 22.15861 1.000 66.38560 72 SER B C 1
ATOM 2498 O O . SER B 1 94 ? -8.32896 24.81954 22.20761 1.000 65.17562 72 SER B O 1
ATOM 2501 N N . SER B 1 95 ? -6.07261 24.61318 22.20729 1.000 66.43840 73 SER B N 1
ATOM 2502 C CA . SER B 1 95 ? -5.79664 26.03973 22.31799 1.000 65.78290 73 SER B CA 1
ATOM 2503 C C . SER B 1 95 ? -5.76953 26.74153 20.96693 1.000 61.19374 73 SER B C 1
ATOM 2504 O O . SER B 1 95 ? -5.47176 27.93843 20.91485 1.000 66.13407 73 SER B O 1
ATOM 2507 N N . GLY B 1 96 ? -6.06140 26.03562 19.88320 1.000 60.54586 74 GLY B N 1
ATOM 2508 C CA . GLY B 1 96 ? -6.11616 26.65679 18.57723 1.000 61.16102 74 GLY B CA 1
ATOM 2509 C C . GLY B 1 96 ? -4.79660 26.56263 17.84359 1.000 64.41947 74 GLY B C 1
ATOM 2510 O O . GLY B 1 96 ? -3.88937 25.81099 18.20916 1.000 72.41272 74 GLY B O 1
ATOM 2511 N N . GLY B 1 97 ? -4.68712 27.36826 16.79103 1.000 64.14487 75 GLY B N 1
ATOM 2512 C CA . GLY B 1 97 ? -3.49484 27.32317 15.96123 1.000 64.50407 75 GLY B CA 1
ATOM 2513 C C . GLY B 1 97 ? -2.25693 27.75998 16.72584 1.000 69.13803 75 GLY B C 1
ATOM 2514 O O . GLY B 1 97 ? -2.29105 28.70355 17.51956 1.000 71.08468 75 GLY B O 1
ATOM 2515 N N . SER B 1 98 ? -1.15335 27.05239 16.48626 1.000 67.68768 76 SER B N 1
ATOM 2516 C CA . SER B 1 98 ? 0.10204 27.36866 17.14580 1.000 72.06978 76 SER B CA 1
ATOM 2517 C C . SER B 1 98 ? 0.71988 28.62401 16.53295 1.000 72.16940 76 SER B C 1
ATOM 2518 O O . SER B 1 98 ? 0.30833 29.10563 15.47175 1.000 67.14426 76 SER B O 1
ATOM 2521 N N . PHE B 1 99 ? 1.74049 29.14845 17.21673 1.000 74.89490 77 PHE B N 1
ATOM 2522 C CA . PHE B 1 99 ? 2.39046 30.36543 16.74192 1.000 75.30360 77 PHE B CA 1
ATOM 2523 C C . PHE B 1 99 ? 3.05097 30.14591 15.38553 1.000 77.94584 77 PHE B C 1
ATOM 2524 O O . PHE B 1 99 ? 3.05745 31.05372 14.54246 1.000 73.35257 77 PHE B O 1
ATOM 2532 N N . ASP B 1 100 ? 3.57218 28.93591 15.14518 1.000 78.45898 78 ASP B N 1
ATOM 2533 C CA . ASP B 1 100 ? 4.16991 28.60661 13.85464 1.000 75.27792 78 ASP B CA 1
ATOM 2534 C C . ASP B 1 100 ? 3.12898 28.56676 12.74378 1.000 72.88752 78 ASP B C 1
ATOM 2535 O O . ASP B 1 100 ? 3.42259 28.93748 11.60050 1.000 69.76205 78 ASP B O 1
ATOM 2540 N N . LEU B 1 101 ? 1.91204 28.12558 13.05525 1.000 68.91735 79 LEU B N 1
ATOM 2541 C CA . LEU B 1 101 ? 0.86531 28.13304 12.04538 1.000 66.47339 79 LEU B CA 1
ATOM 2542 C C . LEU B 1 101 ? 0.48276 29.55771 11.65857 1.000 66.82444 79 LEU B C 1
ATOM 2543 O O . LEU B 1 101 ? 0.27324 29.84893 10.47411 1.000 62.88634 79 LEU B O 1
ATOM 2548 N N . ILE B 1 102 ? 0.37636 30.45691 12.64149 1.000 65.80618 80 ILE B N 1
ATOM 2549 C CA . ILE B 1 102 ? 0.04445 31.84757 12.34042 1.000 62.92122 80 ILE B CA 1
ATOM 2550 C C . ILE B 1 102 ? 1.19321 32.53973 11.61260 1.000 64.29524 80 ILE B C 1
ATOM 2551 O O . ILE B 1 102 ? 0.96621 33.33859 10.69461 1.000 62.35912 80 ILE B O 1
ATOM 2556 N N . ASP B 1 103 ? 2.44123 32.24026 11.99244 1.000 63.74139 81 ASP B N 1
ATOM 2557 C CA . ASP B 1 103 ? 3.57950 32.84892 11.30463 1.000 65.33610 81 ASP B CA 1
ATOM 2558 C C . ASP B 1 103 ? 3.59246 32.48156 9.82364 1.000 62.19234 81 ASP B C 1
ATOM 2559 O O . ASP B 1 103 ? 3.85288 33.33654 8.96853 1.000 58.87093 81 ASP B O 1
ATOM 2564 N N . GLU B 1 104 ? 3.29511 31.21961 9.49605 1.000 62.24437 82 GLU B N 1
ATOM 2565 C CA . GLU B 1 104 ? 3.27192 30.81886 8.09194 1.000 58.47354 82 GLU B CA 1
ATOM 2566 C C . GLU B 1 104 ? 2.16600 31.52986 7.31692 1.000 62.00330 82 GLU B C 1
ATOM 2567 O O . GLU B 1 104 ? 2.38477 31.96296 6.17995 1.000 65.13310 82 GLU B O 1
ATOM 2573 N N . THR B 1 105 ? 0.97847 31.67648 7.91788 1.000 58.39018 83 THR B N 1
ATOM 2574 C CA . THR B 1 105 ? -0.10444 32.39043 7.24785 1.000 56.77498 83 THR B CA 1
ATOM 2575 C C . THR B 1 105 ? 0.32053 33.81084 6.88454 1.000 61.89738 83 THR B C 1
ATOM 2576 O O . THR B 1 105 ? 0.09108 34.26905 5.75897 1.000 62.59480 83 THR B O 1
ATOM 2580 N N . ILE B 1 106 ? 0.97804 34.50859 7.81273 1.000 62.32898 84 ILE B N 1
ATOM 2581 C CA . ILE B 1 106 ? 1.36920 35.89633 7.57602 1.000 61.13709 84 ILE B CA 1
ATOM 2582 C C . ILE B 1 106 ? 2.49694 35.99256 6.55174 1.000 62.79382 84 ILE B C 1
ATOM 2583 O O . ILE B 1 106 ? 2.55561 36.95370 5.77368 1.000 64.29580 84 ILE B O 1
ATOM 2588 N N . GLY B 1 107 ? 3.39266 35.00742 6.51337 1.000 59.86295 85 GLY B N 1
ATOM 2589 C CA . GLY B 1 107 ? 4.66228 35.18512 5.83537 1.000 58.65567 85 GLY B CA 1
ATOM 2590 C C . GLY B 1 107 ? 4.78427 34.65162 4.42394 1.000 61.23437 85 GLY B C 1
ATOM 2591 O O . GLY B 1 107 ? 5.66615 35.08771 3.67890 1.000 63.37579 85 GLY B O 1
ATOM 2592 N N . ASP B 1 108 ? 3.94728 33.68417 4.05456 1.000 63.12731 86 ASP B N 1
ATOM 2593 C CA . ASP B 1 108 ? 4.06288 32.97489 2.78352 1.000 66.63115 86 ASP B CA 1
ATOM 2594 C C . ASP B 1 108 ? 2.70745 32.93534 2.09350 1.000 60.51670 86 ASP B C 1
ATOM 2595 O O . ASP B 1 108 ? 1.71198 32.54327 2.70909 1.000 59.23265 86 ASP B O 1
ATOM 2600 N N . TYR B 1 109 ? 2.66868 33.34869 0.82199 1.000 62.31936 87 TYR B N 1
ATOM 2601 C CA . TYR B 1 109 ? 1.41177 33.32573 0.07393 1.000 60.98173 87 TYR B CA 1
ATOM 2602 C C . TYR B 1 109 ? 0.93163 31.89821 -0.14456 1.000 63.58400 87 TYR B C 1
ATOM 2603 O O . TYR B 1 109 ? -0.24945 31.59351 0.06253 1.000 56.53971 87 TYR B O 1
ATOM 2612 N N . GLN B 1 110 ? 1.82861 31.01388 -0.60063 1.000 69.47446 88 GLN B N 1
ATOM 2613 C CA . GLN B 1 110 ? 1.43436 29.62992 -0.85342 1.000 70.16427 88 GLN B CA 1
ATOM 2614 C C . GLN B 1 110 ? 1.06642 28.91819 0.44194 1.000 65.57887 88 GLN B C 1
ATOM 2615 O O . GLN B 1 110 ? 0.13254 28.10652 0.46651 1.000 62.83512 88 GLN B O 1
ATOM 2621 N N . GLY B 1 111 ? 1.76798 29.23204 1.53379 1.000 58.93668 89 GLY B N 1
ATOM 2622 C CA . GLY B 1 111 ? 1.37519 28.69725 2.82468 1.000 57.82318 89 GLY B CA 1
ATOM 2623 C C . GLY B 1 111 ? 0.04827 29.25761 3.29645 1.000 55.24591 89 GLY B C 1
ATOM 2624 O O . GLY B 1 111 ? -0.76336 28.53888 3.88536 1.000 53.29807 89 GLY B O 1
ATOM 2625 N N . ARG B 1 112 ? -0.18978 30.54830 3.04652 1.000 55.66690 90 ARG B N 1
ATOM 2626 C CA . ARG B 1 112 ? -1.45925 31.15905 3.42613 1.000 51.40532 90 ARG B CA 1
ATOM 2627 C C . ARG B 1 112 ? -2.61913 30.53942 2.65608 1.000 52.80459 90 ARG B C 1
ATOM 2628 O O . ARG B 1 112 ? -3.70574 30.33132 3.21205 1.000 50.39360 90 ARG B O 1
ATOM 2636 N N . VAL B 1 113 ? -2.41227 30.25535 1.36832 1.000 52.68748 91 VAL B N 1
ATOM 2637 C CA . VAL B 1 113 ? -3.46430 29.65103 0.55769 1.000 50.52178 91 VAL B CA 1
ATOM 2638 C C . VAL B 1 113 ? -3.76005 28.22788 1.00811 1.000 51.96423 91 VAL B C 1
ATOM 2639 O O . VAL B 1 113 ? -4.92641 27.82509 1.08989 1.000 50.08599 91 VAL B O 1
ATOM 2643 N N . ARG B 1 114 ? -2.72202 27.44971 1.32808 1.000 55.22911 92 ARG B N 1
ATOM 2644 C CA . ARG B 1 114 ? -2.95021 26.08005 1.77576 1.000 47.49218 92 ARG B CA 1
ATOM 2645 C C . ARG B 1 114 ? -3.75390 26.06103 3.06142 1.000 48.04325 92 ARG B C 1
ATOM 2646 O O . ARG B 1 114 ? -4.74913 25.33739 3.17380 1.000 47.59375 92 ARG B O 1
ATOM 2654 N N . ILE B 1 115 ? -3.34266 26.87389 4.03673 1.000 48.07726 93 ILE B N 1
ATOM 2655 C CA . ILE B 1 115 ? -4.04238 26.94828 5.31402 1.000 47.07599 93 ILE B CA 1
ATOM 2656 C C . ILE B 1 115 ? -5.45748 27.47149 5.11731 1.000 47.44457 93 ILE B C 1
ATOM 2657 O O . ILE B 1 115 ? -6.37924 27.07920 5.84119 1.000 45.87781 93 ILE B O 1
ATOM 2662 N N . MET B 1 116 ? -5.65084 28.37656 4.15387 1.000 48.52671 94 MET B N 1
ATOM 2663 C CA . MET B 1 116 ? -6.98590 28.89279 3.86254 1.000 44.41376 94 MET B CA 1
ATOM 2664 C C . MET B 1 116 ? -7.90102 27.79299 3.33429 1.000 47.82745 94 MET B C 1
ATOM 2665 O O . MET B 1 116 ? -9.06905 27.70299 3.73023 1.000 46.25031 94 MET B O 1
ATOM 2670 N N . ARG B 1 117 ? -7.39462 26.95102 2.43085 1.000 46.53537 95 ARG B N 1
ATOM 2671 C CA . ARG B 1 117 ? -8.20333 25.84511 1.93664 1.000 41.94132 95 ARG B CA 1
ATOM 2672 C C . ARG B 1 117 ? -8.53683 24.87351 3.06021 1.000 47.76838 95 ARG B C 1
ATOM 2673 O O . ARG B 1 117 ? -9.65846 24.36090 3.13324 1.000 49.02005 95 ARG B O 1
ATOM 2681 N N . GLU B 1 118 ? -7.58460 24.64145 3.96840 1.000 47.76963 96 GLU B N 1
ATOM 2682 C CA . GLU B 1 118 ? -7.79861 23.71605 5.07893 1.000 46.92666 96 GLU B CA 1
ATOM 2683 C C . GLU B 1 118 ? -8.83756 24.25988 6.05630 1.000 48.17536 96 GLU B C 1
ATOM 2684 O O . GLU B 1 118 ? -9.60568 23.48746 6.64656 1.000 43.65625 96 GLU B O 1
ATOM 2690 N N . ALA B 1 119 ? -8.82817 25.58051 6.29071 1.000 45.88727 97 ALA B N 1
ATOM 2691 C CA . ALA B 1 119 ? -9.84291 26.20137 7.13988 1.000 45.77172 97 ALA B CA 1
ATOM 2692 C C . ALA B 1 119 ? -11.22963 26.09955 6.51541 1.000 44.76872 97 ALA B C 1
ATOM 2693 O O . ALA B 1 119 ? -12.20937 25.78986 7.20451 1.000 38.24243 97 ALA B O 1
ATOM 2695 N N . ARG B 1 120 ? -11.32434 26.35475 5.20879 1.000 46.13071 98 ARG B N 1
ATOM 2696 C CA . ARG B 1 120 ? -12.59239 26.22814 4.49622 1.000 42.66985 98 ARG B CA 1
ATOM 2697 C C . ARG B 1 120 ? -13.09695 24.78919 4.52458 1.000 47.67439 98 ARG B C 1
ATOM 2698 O O . ARG B 1 120 ? -14.26059 24.53291 4.85772 1.000 47.65383 98 ARG B O 1
ATOM 2706 N N . ASP B 1 121 ? -12.22525 23.83083 4.18390 1.000 46.73731 99 ASP B N 1
ATOM 2707 C CA . ASP B 1 121 ? -12.63456 22.43675 4.08043 1.000 38.39394 99 ASP B CA 1
ATOM 2708 C C . ASP B 1 121 ? -12.90260 21.80416 5.43659 1.000 42.25722 99 ASP B C 1
ATOM 2709 O O . ASP B 1 121 ? -13.61169 20.79674 5.49983 1.000 41.31772 99 ASP B O 1
ATOM 2714 N N . LEU B 1 122 ? -12.33623 22.34094 6.51988 1.000 46.01218 100 LEU B N 1
ATOM 2715 C CA . LEU B 1 122 ? -12.65965 21.80658 7.83977 1.000 40.52069 100 LEU B CA 1
ATOM 2716 C C . LEU B 1 122 ? -14.14590 21.95759 8.10997 1.000 43.10047 100 LEU B C 1
ATOM 2717 O O . LEU B 1 122 ? -14.83189 20.98794 8.46296 1.000 45.74107 100 LEU B O 1
ATOM 2722 N N . VAL B 1 123 ? -14.65812 23.17876 7.93138 1.000 41.05314 101 VAL B N 1
ATOM 2723 C CA . VAL B 1 123 ? -16.07784 23.45741 8.12360 1.000 42.49683 101 VAL B CA 1
ATOM 2724 C C . VAL B 1 123 ? -16.92561 22.65663 7.13889 1.000 42.36088 101 VAL B C 1
ATOM 2725 O O . VAL B 1 123 ? -17.87104 21.96131 7.52772 1.000 38.64893 101 VAL B O 1
ATOM 2729 N N . HIS B 1 124 ? -16.59387 22.72855 5.84815 1.000 40.50685 102 HIS B N 1
ATOM 2730 C CA A HIS B 1 124 ? -17.45136 22.07074 4.87386 0.502 44.53780 102 HIS B CA 1
ATOM 2731 C CA B HIS B 1 124 ? -17.40167 22.06400 4.82884 0.498 42.22730 102 HIS B CA 1
ATOM 2732 C C . HIS B 1 124 ? -17.41672 20.55051 5.00922 1.000 47.55889 102 HIS B C 1
ATOM 2733 O O . HIS B 1 124 ? -18.43294 19.89855 4.74365 1.000 48.88140 102 HIS B O 1
ATOM 2746 N N . ASN B 1 125 ? -16.29779 19.96514 5.45350 1.000 47.56498 103 ASN B N 1
ATOM 2747 C CA . ASN B 1 125 ? -16.26659 18.51126 5.60020 1.000 43.46395 103 ASN B CA 1
ATOM 2748 C C . ASN B 1 125 ? -16.98739 18.03602 6.85626 1.000 46.86146 103 ASN B C 1
ATOM 2749 O O . ASN B 1 125 ? -17.65816 16.99626 6.82504 1.000 50.84026 103 ASN B O 1
ATOM 2754 N N . MET B 1 126 ? -16.88416 18.77133 7.96590 1.000 41.52998 104 MET B N 1
ATOM 2755 C CA . MET B 1 126 ? -17.64146 18.36553 9.14465 1.000 44.48534 104 MET B CA 1
ATOM 2756 C C . MET B 1 126 ? -19.13777 18.39422 8.86008 1.000 49.58083 104 MET B C 1
ATOM 2757 O O . MET B 1 126 ? -19.87344 17.46869 9.23622 1.000 48.69247 104 MET B O 1
ATOM 2762 N N . ILE B 1 127 ? -19.59702 19.42983 8.15557 1.000 48.76954 105 ILE B N 1
ATOM 2763 C CA . ILE B 1 127 ? -21.01682 19.54869 7.84721 1.000 48.75609 105 ILE B CA 1
ATOM 2764 C C . ILE B 1 127 ? -21.45485 18.45687 6.87394 1.000 48.30297 105 ILE B C 1
ATOM 2765 O O . ILE B 1 127 ? -22.56341 17.91697 6.98655 1.000 47.42838 105 ILE B O 1
ATOM 2770 N N . ASN B 1 128 ? -20.60673 18.11641 5.90024 1.000 47.53553 106 ASN B N 1
ATOM 2771 C CA . ASN B 1 128 ? -20.97554 17.12755 4.89426 1.000 48.22935 106 ASN B CA 1
ATOM 2772 C C . ASN B 1 128 ? -20.68741 15.70250 5.34624 1.000 46.34661 106 ASN B C 1
ATOM 2773 O O . ASN B 1 128 ? -20.88477 14.76303 4.56699 1.000 47.35276 106 ASN B O 1
ATOM 2778 N N . CYS B 1 129 ? -20.29337 15.52339 6.60363 1.000 40.84052 107 CYS B N 1
ATOM 2779 C CA . CYS B 1 129 ? -20.10648 14.20594 7.19437 1.000 44.48447 107 CYS B CA 1
ATOM 2780 C C . CYS B 1 129 ? -21.41089 13.75915 7.84472 1.000 47.92927 107 CYS B C 1
ATOM 2781 O O . CYS B 1 129 ? -21.79811 14.29445 8.88456 1.000 49.26964 107 CYS B O 1
ATOM 2784 N N . ASP B 1 130 ? -22.06502 12.74348 7.26896 1.000 49.02054 108 ASP B N 1
ATOM 2785 C CA . ASP B 1 130 ? -23.33611 12.27436 7.81923 1.000 47.99356 108 ASP B CA 1
ATOM 2786 C C . ASP B 1 130 ? -23.17219 11.51349 9.13154 1.000 49.79340 108 ASP B C 1
ATOM 2787 O O . ASP B 1 130 ? -24.14434 11.38781 9.88053 1.000 51.76987 108 ASP B O 1
ATOM 2792 N N . THR B 1 131 ? -21.98695 10.99073 9.41813 1.000 53.31607 109 THR B N 1
ATOM 2793 C CA . THR B 1 131 ? -21.78550 10.20903 10.63621 1.000 51.25546 109 THR B CA 1
ATOM 2794 C C . THR B 1 131 ? -21.89359 11.11595 11.86082 1.000 50.16209 109 THR B C 1
ATOM 2795 O O . THR B 1 131 ? -21.33224 12.21656 11.86125 1.000 48.36111 109 THR B O 1
ATOM 2799 N N . PRO B 1 132 ? -22.61075 10.70322 12.90664 1.000 49.40128 110 PRO B N 1
ATOM 2800 C CA . PRO B 1 132 ? -22.78816 11.57480 14.07698 1.000 49.64238 110 PRO B CA 1
ATOM 2801 C C . PRO B 1 132 ? -21.47344 11.85536 14.79154 1.000 52.14988 110 PRO B C 1
ATOM 2802 O O . PRO B 1 132 ? -20.63892 10.96528 14.97699 1.000 55.13334 110 PRO B O 1
ATOM 2806 N N . VAL B 1 133 ? -21.31232 13.09860 15.23455 1.000 48.48220 111 VAL B N 1
ATOM 2807 C CA . VAL B 1 133 ? -20.10130 13.53661 15.91724 1.000 51.01945 111 VAL B CA 1
ATOM 2808 C C . VAL B 1 133 ? -20.49390 14.12668 17.26459 1.000 50.61360 111 VAL B C 1
ATOM 2809 O O . VAL B 1 133 ? -21.45489 14.89584 17.35106 1.000 53.26642 111 VAL B O 1
ATOM 2813 N N . VAL B 1 134 ? -19.77721 13.73007 18.31444 1.000 50.12698 112 VAL B N 1
ATOM 2814 C CA . VAL B 1 134 ? -19.98944 14.20456 19.67761 1.000 47.02703 112 VAL B CA 1
ATOM 2815 C C . VAL B 1 134 ? -18.67775 14.78199 20.19207 1.000 54.58485 112 VAL B C 1
ATOM 2816 O O . VAL B 1 134 ? -17.63299 14.13127 20.08775 1.000 57.54872 112 VAL B O 1
ATOM 2820 N N . SER B 1 135 ? -18.72435 15.98450 20.76135 1.000 55.22196 113 SER B N 1
ATOM 2821 C CA . SER B 1 135 ? -17.52079 16.63959 21.26059 1.000 52.89796 113 SER B CA 1
ATOM 2822 C C . SER B 1 135 ? -17.52566 16.70300 22.78144 1.000 49.91280 113 SER B C 1
ATOM 2823 O O . SER B 1 135 ? -18.56283 16.95222 23.40093 1.000 53.76001 113 SER B O 1
ATOM 2826 N N . ALA B 1 136 ? -16.35472 16.49338 23.37696 1.000 55.55180 114 ALA B N 1
ATOM 2827 C CA . ALA B 1 136 ? -16.16823 16.52979 24.82808 1.000 54.74893 114 ALA B CA 1
ATOM 2828 C C . ALA B 1 136 ? -15.23636 17.69448 25.15979 1.000 60.25975 114 ALA B C 1
ATOM 2829 O O . ALA B 1 136 ? -14.00951 17.55205 25.15293 1.000 63.11831 114 ALA B O 1
ATOM 2831 N N . ILE B 1 137 ? -15.82986 18.84008 25.48321 1.000 62.48637 115 ILE B N 1
ATOM 2832 C CA . ILE B 1 137 ? -15.10759 20.09430 25.67089 1.000 59.27131 115 ILE B CA 1
ATOM 2833 C C . ILE B 1 137 ? -14.84334 20.26210 27.16245 1.000 61.99099 115 ILE B C 1
ATOM 2834 O O . ILE B 1 137 ? -15.71716 20.68803 27.92122 1.000 63.55226 115 ILE B O 1
ATOM 2839 N N . ARG B 1 138 ? -13.64094 19.89818 27.58845 1.000 61.17689 116 ARG B N 1
ATOM 2840 C CA . ARG B 1 138 ? -13.14072 20.19080 28.92500 1.000 60.98702 116 ARG B CA 1
ATOM 2841 C C . ARG B 1 138 ? -11.97497 21.15001 28.75194 1.000 65.78480 116 ARG B C 1
ATOM 2842 O O . ARG B 1 138 ? -11.09927 20.90782 27.91629 1.000 70.02880 116 ARG B O 1
ATOM 2844 N N . GLY B 1 139 ? -12.02224 22.28974 29.43599 1.000 64.88827 117 GLY B N 1
ATOM 2845 C CA . GLY B 1 139 ? -10.92246 23.21865 29.35030 1.000 62.11768 117 GLY B CA 1
ATOM 2846 C C . GLY B 1 139 ? -11.10386 24.17914 28.19708 1.000 60.84020 117 GLY B C 1
ATOM 2847 O O . GLY B 1 139 ? -12.21386 24.38257 27.69867 1.000 61.69099 117 GLY B O 1
ATOM 2848 N N . PRO B 1 140 ? -10.01169 24.79737 27.75578 1.000 62.79089 118 PRO B N 1
ATOM 2849 C CA . PRO B 1 140 ? -10.11324 25.81835 26.70553 1.000 56.14655 118 PRO B CA 1
ATOM 2850 C C . PRO B 1 140 ? -10.42453 25.21701 25.34336 1.000 53.65849 118 PRO B C 1
ATOM 2851 O O . PRO B 1 140 ? -9.93433 24.14597 24.98546 1.000 60.11121 118 PRO B O 1
ATOM 2855 N N . ALA B 1 141 ? -11.23484 25.93304 24.57185 1.000 55.50755 119 ALA B N 1
ATOM 2856 C CA . ALA B 1 141 ? -11.47816 25.61734 23.16771 1.000 57.12147 119 ALA B CA 1
ATOM 2857 C C . ALA B 1 141 ? -11.33304 26.92298 22.39616 1.000 59.26818 119 ALA B C 1
ATOM 2858 O O . ALA B 1 141 ? -12.14562 27.83767 22.56425 1.000 58.12250 119 ALA B O 1
ATOM 2860 N N . VAL B 1 142 ? -10.29848 27.02006 21.55930 1.000 58.90640 120 VAL B N 1
ATOM 2861 C CA . VAL B 1 142 ? -9.92062 28.28009 20.92640 1.000 58.90066 120 VAL B CA 1
ATOM 2862 C C . VAL B 1 142 ? -9.77305 28.08836 19.42401 1.000 57.57189 120 VAL B C 1
ATOM 2863 O O . VAL B 1 142 ? -9.30727 27.03793 18.96813 1.000 58.26744 120 VAL B O 1
ATOM 2867 N N . GLY B 1 143 ? -10.16297 29.11362 18.65870 1.000 53.70805 121 GLY B N 1
ATOM 2868 C CA . GLY B 1 143 ? -9.92418 29.16601 17.22654 1.000 55.20053 121 GLY B CA 1
ATOM 2869 C C . GLY B 1 143 ? -10.24821 27.89199 16.46815 1.000 59.74840 121 GLY B C 1
ATOM 2870 O O . GLY B 1 143 ? -11.39886 27.44102 16.44149 1.000 56.52874 121 GLY B O 1
ATOM 2871 N N . ALA B 1 144 ? -9.23369 27.31678 15.81576 1.000 58.82300 122 ALA B N 1
ATOM 2872 C CA . ALA B 1 144 ? -9.45343 26.09489 15.05047 1.000 58.76087 122 ALA B CA 1
ATOM 2873 C C . ALA B 1 144 ? -9.97719 24.96757 15.93172 1.000 58.01114 122 ALA B C 1
ATOM 2874 O O . ALA B 1 144 ? -10.65414 24.05611 15.44138 1.000 54.65651 122 ALA B O 1
ATOM 2876 N N . GLY B 1 145 ? -9.66459 25.00435 17.22714 1.000 63.68479 123 GLY B N 1
ATOM 2877 C CA . GLY B 1 145 ? -10.18113 23.99118 18.13323 1.000 64.45486 123 GLY B CA 1
ATOM 2878 C C . GLY B 1 145 ? -11.64930 24.18977 18.45560 1.000 61.47651 123 GLY B C 1
ATOM 2879 O O . GLY B 1 145 ? -12.40519 23.21993 18.57024 1.000 59.32929 123 GLY B O 1
ATOM 2880 N N . LEU B 1 146 ? -12.06264 25.44607 18.65118 1.000 56.01636 124 LEU B N 1
ATOM 2881 C CA . LEU B 1 146 ? -13.47263 25.73923 18.88607 1.000 55.99487 124 LEU B CA 1
ATOM 2882 C C . LEU B 1 146 ? -14.32914 25.37077 17.67387 1.000 51.92868 124 LEU B C 1
ATOM 2883 O O . LEU B 1 146 ? -15.52283 25.08319 17.82103 1.000 47.57786 124 LEU B O 1
ATOM 2888 N N . VAL B 1 147 ? -13.74102 25.37123 16.47386 1.000 52.71418 125 VAL B N 1
ATOM 2889 C CA . VAL B 1 147 ? -14.47804 24.96614 15.27890 1.000 49.16072 125 VAL B CA 1
ATOM 2890 C C . VAL B 1 147 ? -14.95715 23.52572 15.40792 1.000 50.06764 125 VAL B C 1
ATOM 2891 O O . VAL B 1 147 ? -16.13790 23.22262 15.19903 1.000 52.26310 125 VAL B O 1
ATOM 2895 N N . VAL B 1 148 ? -14.04782 22.61790 15.76509 1.000 51.62455 126 VAL B N 1
ATOM 2896 C CA . VAL B 1 148 ? -14.40917 21.21081 15.90212 1.000 47.95555 126 VAL B CA 1
ATOM 2897 C C . VAL B 1 148 ? -15.37409 21.02586 17.06493 1.000 48.20854 126 VAL B C 1
ATOM 2898 O O . VAL B 1 148 ? -16.33606 20.25736 16.97562 1.000 49.02099 126 VAL B O 1
ATOM 2902 N N . ALA B 1 149 ? -15.15807 21.76370 18.15596 1.000 50.11292 127 ALA B N 1
ATOM 2903 C CA . ALA B 1 149 ? -15.97936 21.60654 19.35273 1.000 50.37798 127 ALA B CA 1
ATOM 2904 C C . ALA B 1 149 ? -17.43784 21.96842 19.09257 1.000 48.04042 127 ALA B C 1
ATOM 2905 O O . ALA B 1 149 ? -18.34653 21.26399 19.54844 1.000 49.74897 127 ALA B O 1
ATOM 2907 N N . LEU B 1 150 ? -17.68138 23.05785 18.35733 1.000 47.79023 128 LEU B N 1
ATOM 2908 C CA . LEU B 1 150 ? -19.02369 23.60310 18.18987 1.000 45.20962 128 LEU B CA 1
ATOM 2909 C C . LEU B 1 150 ? -19.74272 23.06931 16.95825 1.000 49.60415 128 LEU B C 1
ATOM 2910 O O . LEU B 1 150 ? -20.97922 23.08097 16.92299 1.000 46.74402 128 LEU B O 1
ATOM 2915 N N . LEU B 1 151 ? -19.00763 22.62259 15.94249 1.000 50.94577 129 LEU B N 1
ATOM 2916 C CA . LEU B 1 151 ? -19.62755 22.03987 14.75855 1.000 50.19016 129 LEU B CA 1
ATOM 2917 C C . LEU B 1 151 ? -19.99810 20.57255 14.94019 1.000 52.10026 129 LEU B C 1
ATOM 2918 O O . LEU B 1 151 ? -20.66292 20.00753 14.06352 1.000 51.78180 129 LEU B O 1
ATOM 2923 N N . ALA B 1 152 ? -19.58220 19.94218 16.03763 1.000 50.49069 130 ALA B N 1
ATOM 2924 C CA . ALA B 1 152 ? -20.07570 18.61233 16.34607 1.000 48.15956 130 ALA B CA 1
ATOM 2925 C C . ALA B 1 152 ? -21.58727 18.66155 16.53800 1.000 51.77319 130 ALA B C 1
ATOM 2926 O O . ALA B 1 152 ? -22.15955 19.69797 16.89468 1.000 54.14325 130 ALA B O 1
ATOM 2928 N N . ASP B 1 153 ? -22.23529 17.51482 16.30513 1.000 50.48802 131 ASP B N 1
ATOM 2929 C CA . ASP B 1 153 ? -23.69087 17.45408 16.38794 1.000 45.78536 131 ASP B CA 1
ATOM 2930 C C . ASP B 1 153 ? -24.16182 17.73294 17.80853 1.000 48.60429 131 ASP B C 1
ATOM 2931 O O . ASP B 1 153 ? -25.02734 18.58656 18.03815 1.000 51.20137 131 ASP B O 1
ATOM 2936 N N . ILE B 1 154 ? -23.60117 17.01971 18.77553 1.000 47.99044 132 ILE B N 1
ATOM 2937 C CA . ILE B 1 154 ? -23.91150 17.20719 20.18463 1.000 51.94775 132 ILE B CA 1
ATOM 2938 C C . ILE B 1 154 ? -22.60756 17.58997 20.86705 1.000 52.91980 132 ILE B C 1
ATOM 2939 O O . ILE B 1 154 ? -21.60538 16.87144 20.74563 1.000 50.47865 132 ILE B O 1
ATOM 2944 N N . SER B 1 155 ? -22.60534 18.72975 21.55102 1.000 48.38673 133 SER B N 1
ATOM 2945 C CA . SER B 1 155 ? -21.40796 19.23227 22.20929 1.000 51.84810 133 SER B CA 1
ATOM 2946 C C . SER B 1 155 ? -21.61371 19.23200 23.71909 1.000 55.03558 133 SER B C 1
ATOM 2947 O O . SER B 1 155 ? -22.60177 19.78686 24.21916 1.000 54.27913 133 SER B O 1
ATOM 2950 N N . VAL B 1 156 ? -20.67912 18.60857 24.43538 1.000 52.24917 134 VAL B N 1
ATOM 2951 C CA . VAL B 1 156 ? -20.70131 18.52125 25.88981 1.000 56.73558 134 VAL B CA 1
ATOM 2952 C C . VAL B 1 156 ? -19.56424 19.37521 26.43840 1.000 61.10948 134 VAL B C 1
ATOM 2953 O O . VAL B 1 156 ? -18.38903 19.09891 26.16755 1.000 63.60676 134 VAL B O 1
ATOM 2957 N N . ALA B 1 157 ? -19.90786 20.41781 27.19637 1.000 57.01428 135 ALA B N 1
ATOM 2958 C CA . ALA B 1 157 ? -18.93000 21.35005 27.74796 1.000 60.42452 135 ALA B CA 1
ATOM 2959 C C . ALA B 1 157 ? -18.89124 21.28934 29.27306 1.000 65.39484 135 ALA B C 1
ATOM 2960 O O . ALA B 1 157 ? -19.93563 21.22520 29.93090 1.000 66.88075 135 ALA B O 1
ATOM 2962 N N . GLY B 1 158 ? -17.68029 21.32480 29.83419 1.000 65.50494 136 GLY B N 1
ATOM 2963 C CA . GLY B 1 158 ? -17.54142 21.44781 31.26954 1.000 66.77540 136 GLY B CA 1
ATOM 2964 C C . GLY B 1 158 ? -17.91919 22.83382 31.75906 1.000 71.54571 136 GLY B C 1
ATOM 2965 O O . GLY B 1 158 ? -17.91964 23.81199 31.00861 1.000 70.71100 136 GLY B O 1
ATOM 2966 N N . ARG B 1 159 ? -18.26239 22.91236 33.05060 1.000 71.80711 137 ARG B N 1
ATOM 2967 C CA . ARG B 1 159 ? -18.72837 24.17675 33.61774 1.000 70.74898 137 ARG B CA 1
ATOM 2968 C C . ARG B 1 159 ? -17.69193 25.27781 33.44191 1.000 73.44009 137 ARG B C 1
ATOM 2969 O O . ARG B 1 159 ? -18.03205 26.40742 33.06934 1.000 73.47924 137 ARG B O 1
ATOM 2977 N N . THR B 1 160 ? -16.41754 24.95850 33.67576 1.000 74.52725 138 THR B N 1
ATOM 2978 C CA . THR B 1 160 ? -15.33717 25.93370 33.66206 1.000 72.32439 138 THR B CA 1
ATOM 2979 C C . THR B 1 160 ? -14.58620 25.95809 32.33441 1.000 70.66087 138 THR B C 1
ATOM 2980 O O . THR B 1 160 ? -13.49479 26.53439 32.25735 1.000 73.29431 138 THR B O 1
ATOM 2984 N N . ALA B 1 161 ? -15.15840 25.36711 31.28714 1.000 67.08345 139 ALA B N 1
ATOM 2985 C CA . ALA B 1 161 ? -14.50979 25.34270 29.98386 1.000 63.92034 139 ALA B CA 1
ATOM 2986 C C . ALA B 1 161 ? -14.57457 26.72478 29.34597 1.000 65.77212 139 ALA B C 1
ATOM 2987 O O . ALA B 1 161 ? -15.65650 27.30423 29.20972 1.000 68.94598 139 ALA B O 1
ATOM 2989 N N . LYS B 1 162 ? -13.41605 27.26212 28.97694 1.000 63.19350 140 LYS B N 1
ATOM 2990 C CA . LYS B 1 162 ? -13.34805 28.55469 28.31135 1.000 61.45866 140 LYS B CA 1
ATOM 2991 C C . LYS B 1 162 ? -13.56970 28.35173 26.81695 1.000 58.24884 140 LYS B C 1
ATOM 2992 O O . LYS B 1 162 ? -12.81912 27.61145 26.17722 1.000 58.98851 140 LYS B O 1
ATOM 2994 N 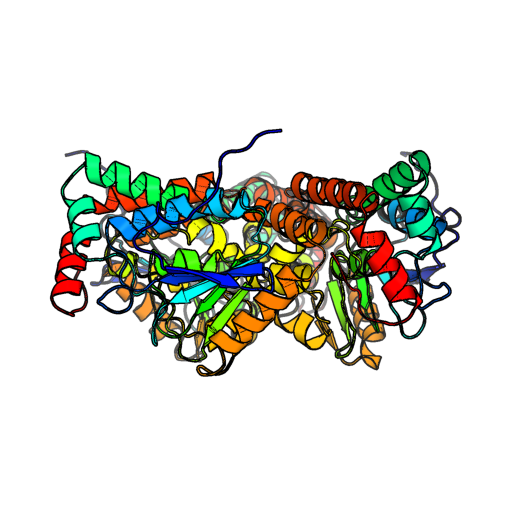N . LEU B 1 163 ? -14.60964 28.97831 26.26339 1.000 58.43143 141 LEU B N 1
ATOM 2995 C CA . LEU B 1 163 ? -14.90324 28.91854 24.82924 1.000 58.05390 141 LEU B CA 1
ATOM 2996 C C . LEU B 1 163 ? -14.66368 30.29815 24.23269 1.000 60.57865 141 LEU B C 1
ATOM 2997 O O . LEU B 1 163 ? -15.43609 31.23246 24.48573 1.000 63.77167 141 LEU B O 1
ATOM 3002 N N . ILE B 1 164 ? -13.61906 30.41703 23.41527 1.000 58.61263 142 ILE B N 1
ATOM 3003 C CA . ILE B 1 164 ? -13.18132 31.70192 22.88499 1.000 58.29939 142 ILE B CA 1
ATOM 3004 C C . ILE B 1 164 ? -12.91154 31.55497 21.39689 1.000 55.30317 142 ILE B C 1
ATOM 3005 O O . ILE B 1 164 ? -11.98615 30.83423 21.00256 1.000 51.55902 142 ILE B O 1
ATOM 3010 N N . ASP B 1 165 ? -13.68626 32.26737 20.57336 1.000 55.02269 143 ASP B N 1
ATOM 3011 C CA . ASP B 1 165 ? -13.34250 32.36672 19.15671 1.000 50.04443 143 ASP B CA 1
ATOM 3012 C C . ASP B 1 165 ? -11.98941 33.05204 18.98258 1.000 51.52932 143 ASP B C 1
ATOM 3013 O O . ASP B 1 165 ? -11.09963 32.53153 18.29965 1.000 54.04096 143 ASP B O 1
ATOM 3018 N N . GLY B 1 166 ? -11.82663 34.23918 19.57381 1.000 50.60322 144 GLY B N 1
ATOM 3019 C CA . GLY B 1 166 ? -10.51945 34.82911 19.77246 1.000 46.51416 144 GLY B CA 1
ATOM 3020 C C . GLY B 1 166 ? -9.94354 35.60509 18.60845 1.000 47.57618 144 GLY B C 1
ATOM 3021 O O . GLY B 1 166 ? -8.84941 36.17662 18.75419 1.000 47.19231 144 GLY B O 1
ATOM 3022 N N . HIS B 1 167 ? -10.64770 35.67533 17.47372 1.000 44.41831 145 HIS B N 1
ATOM 3023 C CA . HIS B 1 167 ? -10.05036 36.22836 16.26010 1.000 45.56356 145 HIS B CA 1
ATOM 3024 C C . HIS B 1 167 ? -9.83179 37.74012 16.35286 1.000 47.38355 145 HIS B C 1
ATOM 3025 O O . HIS B 1 167 ? -8.72961 38.22957 16.08069 1.000 44.28227 145 HIS B O 1
ATOM 3032 N N . THR B 1 168 ? -10.85844 38.50460 16.73849 1.000 47.12719 146 THR B N 1
ATOM 3033 C CA . THR B 1 168 ? -10.67859 39.95203 16.74489 1.000 45.32032 146 THR B CA 1
ATOM 3034 C C . THR B 1 168 ? -9.65381 40.37528 17.79019 1.000 48.64742 146 THR B C 1
ATOM 3035 O O . THR B 1 168 ? -8.94224 41.36585 17.58711 1.000 54.14244 146 THR B O 1
ATOM 3039 N N . LYS B 1 169 ? -9.53822 39.62941 18.89382 1.000 45.89085 147 LYS B N 1
ATOM 3040 C CA . LYS B 1 169 ? -8.47741 39.91372 19.85692 1.000 51.18490 147 LYS B CA 1
ATOM 3041 C C . LYS B 1 169 ? -7.10800 39.58571 19.27591 1.000 50.71747 147 LYS B C 1
ATOM 3042 O O . LYS B 1 169 ? -6.10557 40.19962 19.66468 1.000 53.91536 147 LYS B O 1
ATOM 3044 N N . LEU B 1 170 ? -7.04548 38.63131 18.34348 1.000 49.28888 148 LEU B N 1
ATOM 3045 C CA . LEU B 1 170 ? -5.78856 38.36041 17.65874 1.000 53.06875 148 LEU B CA 1
ATOM 3046 C C . LEU B 1 170 ? -5.47878 39.42787 16.61480 1.000 54.47503 148 LEU B C 1
ATOM 3047 O O . LEU B 1 170 ? -4.30471 39.73096 16.37056 1.000 58.99923 148 LEU B O 1
ATOM 3052 N N . GLY B 1 171 ? -6.50437 40.03706 16.03794 1.000 52.64455 149 GLY B N 1
ATOM 3053 C CA . GLY B 1 171 ? -6.34996 41.04066 15.01274 1.000 51.17063 149 GLY B CA 1
ATOM 3054 C C . GLY B 1 171 ? -6.70709 40.59451 13.60370 1.000 49.78194 149 GLY B C 1
ATOM 3055 O O . GLY B 1 171 ? -6.22745 41.21509 12.64143 1.000 51.99195 149 GLY B O 1
ATOM 3056 N N . VAL B 1 172 ? -7.52561 39.54782 13.45526 1.000 48.81643 150 VAL B N 1
ATOM 3057 C CA . VAL B 1 172 ? -7.97305 39.04659 12.16252 1.000 47.17025 150 VAL B CA 1
ATOM 3058 C C . VAL B 1 172 ? -9.46869 38.78623 12.26151 1.000 48.87929 150 VAL B C 1
ATOM 3059 O O . VAL B 1 172 ? -10.01797 38.57903 13.34650 1.000 46.71642 150 VAL B O 1
ATOM 3063 N N . ALA B 1 173 ? -10.11926 38.76523 11.10044 1.000 51.55138 151 ALA B N 1
ATOM 3064 C CA . ALA B 1 173 ? -11.56269 38.58400 11.03768 1.000 43.05275 151 ALA B CA 1
ATOM 3065 C C . ALA B 1 173 ? -11.94301 37.17931 11.48982 1.000 46.98493 151 ALA B C 1
ATOM 3066 O O . ALA B 1 173 ? -11.18657 36.21863 11.31703 1.000 51.06782 151 ALA B O 1
ATOM 3068 N N . ALA B 1 174 ? -13.12745 37.06487 12.09014 1.000 43.06343 152 ALA B N 1
ATOM 3069 C CA . ALA B 1 174 ? -13.57503 35.79983 12.66536 1.000 40.86378 152 ALA B CA 1
ATOM 3070 C C . ALA B 1 174 ? -14.15787 34.95423 11.53984 1.000 43.99647 152 ALA B C 1
ATOM 3071 O O . ALA B 1 174 ? -15.37202 34.86699 11.34192 1.000 45.24860 152 ALA B O 1
ATOM 3073 N N . GLY B 1 175 ? -13.26605 34.30342 10.79435 1.000 42.14323 153 GLY B N 1
ATOM 3074 C CA . GLY B 1 175 ? -13.69254 33.61172 9.59330 1.000 43.69669 153 GLY B CA 1
ATOM 3075 C C . GLY B 1 175 ? -13.37465 32.13337 9.45426 1.000 45.46228 153 GLY B C 1
ATOM 3076 O O . GLY B 1 175 ? -13.19117 31.65713 8.32975 1.000 43.58856 153 GLY B O 1
ATOM 3077 N N . ASP B 1 176 ? -13.31320 31.38243 10.55546 1.000 45.86920 154 ASP B N 1
ATOM 3078 C CA . ASP B 1 176 ? -13.04327 29.95394 10.45794 1.000 45.02290 154 ASP B CA 1
ATOM 3079 C C . ASP B 1 176 ? -14.24153 29.07381 10.79464 1.000 47.12915 154 ASP B C 1
ATOM 3080 O O . ASP B 1 176 ? -14.11771 27.84556 10.69397 1.000 48.16138 154 ASP B O 1
ATOM 3085 N N . HIS B 1 177 ? -15.36097 29.65459 11.25254 1.000 41.58837 155 HIS B N 1
ATOM 3086 C CA . HIS B 1 177 ? -16.60066 28.90497 11.44755 1.000 44.79289 155 HIS B CA 1
ATOM 3087 C C . HIS B 1 177 ? -17.75202 29.79008 11.92635 1.000 46.30246 155 HIS B C 1
ATOM 3088 O O . HIS B 1 177 ? -18.90921 29.55869 11.55628 1.000 45.23480 155 HIS B O 1
ATOM 3095 N N . ALA B 1 178 ? -17.45496 30.79932 12.75063 1.000 43.50959 156 ALA B N 1
ATOM 3096 C CA . ALA B 1 178 ? -18.50992 31.46284 13.51196 1.000 40.17725 156 ALA B CA 1
ATOM 3097 C C . ALA B 1 178 ? -19.55783 32.10124 12.61217 1.000 42.69423 156 ALA B C 1
ATOM 3098 O O . ALA B 1 178 ? -20.73483 32.15924 12.97998 1.000 46.58174 156 ALA B O 1
ATOM 3100 N N . ALA B 1 179 ? -19.16574 32.56253 11.42698 1.000 40.56431 157 ALA B N 1
ATOM 3101 C CA . ALA B 1 179 ? -20.12647 33.18552 10.53134 1.000 39.47436 157 ALA B CA 1
ATOM 3102 C C . ALA B 1 179 ? -21.09584 32.19023 9.90230 1.000 44.60406 157 ALA B C 1
ATOM 3103 O O . ALA B 1 179 ? -22.06613 32.61571 9.26672 1.000 44.99894 157 ALA B O 1
ATOM 3105 N N . ILE B 1 180 ? -20.87500 30.88757 10.05161 1.000 43.02356 158 ILE B N 1
ATOM 3106 C CA . ILE B 1 180 ? -21.80046 29.92096 9.48015 1.000 41.59206 158 ILE B CA 1
ATOM 3107 C C . ILE B 1 180 ? -22.81887 29.42942 10.49616 1.000 46.92871 158 ILE B C 1
ATOM 3108 O O . ILE B 1 180 ? -23.85226 28.87192 10.09576 1.000 44.01528 158 ILE B O 1
ATOM 3113 N N . CYS B 1 181 ? -22.58476 29.64445 11.78826 1.000 46.38753 159 CYS B N 1
ATOM 3114 C CA . CYS B 1 181 ? -23.41939 28.96493 12.76506 1.000 44.59192 159 CYS B CA 1
ATOM 3115 C C . CYS B 1 181 ? -23.80930 29.83578 13.95679 1.000 46.25989 159 CYS B C 1
ATOM 3116 O O . CYS B 1 181 ? -24.96263 29.78506 14.39083 1.000 52.24190 159 CYS B O 1
ATOM 3119 N N . TRP B 1 182 ? -22.89305 30.65274 14.47551 1.000 47.45329 160 TRP B N 1
ATOM 3120 C CA . TRP B 1 182 ? -23.14871 31.33145 15.74537 1.000 42.96689 160 TRP B CA 1
ATOM 3121 C C . TRP B 1 182 ? -24.48839 32.05663 15.79505 1.000 44.85252 160 TRP B C 1
ATOM 3122 O O . TRP B 1 182 ? -25.17091 31.94814 16.82842 1.000 44.34090 160 TRP B O 1
ATOM 3133 N N . PRO B 1 183 ? -24.92210 32.80124 14.76664 1.000 43.48973 161 PRO B N 1
ATOM 3134 C CA . PRO B 1 183 ? -26.27135 33.38743 14.83891 1.000 44.71451 161 PRO B CA 1
ATOM 3135 C C . PRO B 1 183 ? -27.35337 32.34480 15.02315 1.000 47.14825 161 PRO B C 1
ATOM 3136 O O . PRO B 1 183 ? -28.31995 32.57762 15.75958 1.000 49.82609 161 PRO B O 1
ATOM 3140 N N . LEU B 1 184 ? -27.20835 31.18771 14.38474 1.000 46.64173 162 LEU B N 1
ATOM 3141 C CA . LEU B 1 184 ? -28.18701 30.11863 14.51736 1.000 44.02288 162 LEU B CA 1
ATOM 3142 C C . LEU B 1 184 ? -27.97772 29.28856 15.77344 1.000 44.38952 162 LEU B C 1
ATOM 3143 O O . LEU B 1 184 ? -28.68607 28.29809 15.96561 1.000 48.51003 162 LEU B O 1
ATOM 3148 N N . LEU B 1 185 ? -27.01514 29.65050 16.61723 1.000 46.55322 163 LEU B N 1
ATOM 3149 C CA . LEU B 1 185 ? -26.79123 28.99713 17.90081 1.000 46.23282 163 LEU B CA 1
ATOM 3150 C C . LEU B 1 185 ? -27.26412 29.83955 19.07604 1.000 46.72805 163 LEU B C 1
ATOM 3151 O O . LEU B 1 185 ? -28.01964 29.36469 19.92567 1.000 50.99498 163 LEU B O 1
ATOM 3156 N N . VAL B 1 186 ? -26.85809 31.10249 19.13405 1.000 51.11180 164 VAL B N 1
ATOM 3157 C CA . VAL B 1 186 ? -27.15201 31.95468 20.27937 1.000 51.16062 164 VAL B CA 1
ATOM 3158 C C . VAL B 1 186 ? -28.00475 33.16223 19.92193 1.000 50.14475 164 VAL B C 1
ATOM 3159 O O . VAL B 1 186 ? -28.44168 33.88131 20.83342 1.000 52.66696 164 VAL B O 1
ATOM 3163 N N . GLY B 1 187 ? -28.28980 33.39115 18.65073 1.000 51.84208 165 GLY B N 1
ATOM 3164 C CA . GLY B 1 187 ? -28.93339 34.62677 18.24078 1.000 55.08587 165 GLY B CA 1
ATOM 3165 C C . GLY B 1 187 ? -27.91785 35.69532 17.89323 1.000 55.56053 165 GLY B C 1
ATOM 3166 O O . GLY B 1 187 ? -26.77716 35.69025 18.35783 1.000 58.66883 165 GLY B O 1
ATOM 3167 N N . MET B 1 188 ? -28.33801 36.63131 17.03882 1.000 53.97599 166 MET B N 1
ATOM 3168 C CA . MET B 1 188 ? -27.38390 37.59833 16.50358 1.000 51.04510 166 MET B CA 1
ATOM 3169 C C . MET B 1 188 ? -26.84164 38.52942 17.58283 1.000 51.97078 166 MET B C 1
ATOM 3170 O O . MET B 1 188 ? -25.68789 38.96466 17.49481 1.000 50.51930 166 MET B O 1
ATOM 3175 N N . ALA B 1 189 ? -27.65039 38.85355 18.59844 1.000 55.38798 167 ALA B N 1
ATOM 3176 C CA . ALA B 1 189 ? -27.20705 39.80764 19.61127 1.000 52.59206 167 ALA B CA 1
ATOM 3177 C C . ALA B 1 189 ? -26.06771 39.23721 20.44958 1.000 54.40351 167 ALA B C 1
ATOM 3178 O O . ALA B 1 189 ? -25.08954 39.94104 20.73009 1.000 52.19712 167 ALA B O 1
ATOM 3180 N N . LYS B 1 190 ? -26.17896 37.96381 20.85926 1.000 56.71879 168 LYS B N 1
ATOM 3181 C CA . LYS B 1 190 ? -25.08778 37.30326 21.57676 1.000 53.95659 168 LYS B CA 1
ATOM 3182 C C . LYS B 1 190 ? -23.95208 36.93671 20.63272 1.000 53.28987 168 LYS B C 1
ATOM 3183 O O . LYS B 1 190 ? -22.77548 37.02997 21.00314 1.000 46.80910 168 LYS B O 1
ATOM 3189 N N . ALA B 1 191 ? -24.28893 36.50748 19.41154 1.000 56.28355 169 ALA B N 1
ATOM 3190 C CA . ALA B 1 191 ? -23.26081 36.18175 18.43055 1.000 51.39468 169 ALA B CA 1
ATOM 3191 C C . ALA B 1 191 ? -22.36962 37.38665 18.18425 1.000 50.18664 169 ALA B C 1
ATOM 3192 O O . ALA B 1 191 ? -21.14199 37.29190 18.26554 1.000 50.89198 169 ALA B O 1
ATOM 3194 N N . LYS B 1 192 ? -22.97474 38.53837 17.89608 1.000 50.05774 170 LYS B N 1
ATOM 3195 C CA . LYS B 1 192 ? -22.17652 39.73034 17.65710 1.000 51.26662 170 LYS B CA 1
ATOM 3196 C C . LYS B 1 192 ? -21.41152 40.13684 18.90919 1.000 51.79782 170 LYS B C 1
ATOM 3197 O O . LYS B 1 192 ? -20.26816 40.59886 18.82008 1.000 52.64309 170 LYS B O 1
ATOM 3203 N N . TYR B 1 193 ? -22.00722 39.94927 20.08822 1.000 51.91671 171 TYR B N 1
ATOM 3204 C CA . TYR B 1 193 ? -21.33946 40.40268 21.30522 1.000 52.16836 171 TYR B CA 1
ATOM 3205 C C . TYR B 1 193 ? -20.04705 39.63605 21.56046 1.000 53.16234 171 TYR B C 1
ATOM 3206 O O . TYR B 1 193 ? -18.98558 40.24534 21.74032 1.000 57.79526 171 TYR B O 1
ATOM 3215 N N . TYR B 1 194 ? -20.11022 38.29780 21.58308 1.000 51.19759 172 TYR B N 1
ATOM 3216 C CA . TYR B 1 194 ? -18.91716 37.52525 21.92277 1.000 50.05785 172 TYR B CA 1
ATOM 3217 C C . TYR B 1 194 ? -17.91407 37.49075 20.77706 1.000 49.74625 172 TYR B C 1
ATOM 3218 O O . TYR B 1 194 ? -16.70550 37.44336 21.02222 1.000 50.17624 172 TYR B O 1
ATOM 3227 N N . LEU B 1 195 ? -18.37526 37.54506 19.52884 1.000 50.65906 173 LEU B N 1
ATOM 3228 C CA . LEU B 1 195 ? -17.42815 37.46063 18.42508 1.000 47.75138 173 LEU B CA 1
ATOM 3229 C C . LEU B 1 195 ? -16.67558 38.76830 18.23466 1.000 48.86066 173 LEU B C 1
ATOM 3230 O O . LEU B 1 195 ? -15.48106 38.74707 17.92153 1.000 49.19710 173 LEU B O 1
ATOM 3235 N N . LEU B 1 196 ? -17.32643 39.90988 18.47211 1.000 52.62458 174 LEU B N 1
ATOM 3236 C CA . LEU B 1 196 ? -16.63523 41.18435 18.30126 1.000 48.13286 174 LEU B CA 1
ATOM 3237 C C . LEU B 1 196 ? -15.74518 41.53030 19.49229 1.000 51.71398 174 LEU B C 1
ATOM 3238 O O . LEU B 1 196 ? -14.69232 42.14944 19.29954 1.000 59.28193 174 LEU B O 1
ATOM 3243 N N . THR B 1 197 ? -16.12703 41.14312 20.71841 1.000 52.69707 175 THR B N 1
ATOM 3244 C CA . THR B 1 197 ? -15.35571 41.51063 21.90568 1.000 53.97531 175 THR B CA 1
ATOM 3245 C C . THR B 1 197 ? -14.44441 40.40542 22.41693 1.000 52.87629 175 THR B C 1
ATOM 3246 O O . THR B 1 197 ? -13.54184 40.69660 23.20420 1.000 64.16518 175 THR B O 1
ATOM 3250 N N . CYS B 1 198 ? -14.68890 39.15185 22.04105 1.000 56.43153 176 CYS B N 1
ATOM 3251 C CA . CYS B 1 198 ? -13.86958 38.01079 22.46465 1.000 59.41883 176 CYS B CA 1
ATOM 3252 C C . CYS B 1 198 ? -13.82107 37.87394 23.98010 1.000 63.51191 176 CYS B C 1
ATOM 3253 O O . CYS B 1 198 ? -12.85615 37.34552 24.54031 1.000 67.94181 176 CYS B O 1
ATOM 3256 N N . GLU B 1 199 ? -14.85951 38.35887 24.64856 1.000 64.85547 177 GLU B N 1
ATOM 3257 C CA . GLU B 1 199 ? -15.02243 38.07585 26.06325 1.000 69.20645 177 GLU B CA 1
ATOM 3258 C C . GLU B 1 199 ? -15.09663 36.57182 26.27509 1.000 73.66393 177 GLU B C 1
ATOM 3259 O O . GLU B 1 199 ? -15.68547 35.84201 25.47042 1.000 66.11732 177 GLU B O 1
ATOM 3265 N N . THR B 1 200 ? -14.44415 36.10170 27.33243 1.000 84.99839 178 THR B N 1
ATOM 3266 C CA . THR B 1 200 ? -14.41666 34.67175 27.58673 1.000 84.53198 178 THR B CA 1
ATOM 3267 C C . THR B 1 200 ? -15.82565 34.17882 27.86148 1.000 81.73231 178 THR B C 1
ATOM 3268 O O . THR B 1 200 ? -16.54389 34.74351 28.69029 1.000 82.54013 178 THR B O 1
ATOM 3272 N N . LEU B 1 201 ? -16.22147 33.13140 27.15150 1.000 70.91260 179 LEU B N 1
ATOM 3273 C CA . LEU B 1 201 ? -17.51519 32.49472 27.34400 1.000 65.67953 179 LEU B CA 1
ATOM 3274 C C . LEU B 1 201 ? -17.25614 31.16655 28.04618 1.000 64.29240 179 LEU B C 1
ATOM 3275 O O . LEU B 1 201 ? -16.65800 30.25663 27.46353 1.000 60.97157 179 LEU B O 1
ATOM 3280 N N . LEU B 1 202 ? -17.68106 31.06623 29.30321 1.000 64.26426 180 LEU B N 1
ATOM 3281 C CA . LEU B 1 202 ? -17.50871 29.83074 30.04828 1.000 60.34088 180 LEU B CA 1
ATOM 3282 C C . LEU B 1 202 ? -18.57857 28.81601 29.65196 1.000 63.80096 180 LEU B C 1
ATOM 3283 O O . LEU B 1 202 ? -19.62101 29.15773 29.08374 1.000 68.51301 180 LEU B O 1
ATOM 3288 N N . GLY B 1 203 ? -18.30447 27.54710 29.95434 1.000 61.91295 181 GLY B N 1
ATOM 3289 C CA . GLY B 1 203 ? -19.18155 26.48684 29.48388 1.000 64.44341 181 GLY B CA 1
ATOM 3290 C C . GLY B 1 203 ? -20.58671 26.57826 30.04917 1.000 63.12105 181 GLY B C 1
ATOM 3291 O O . GLY B 1 203 ? -21.56768 26.34055 29.33865 1.000 61.32140 181 GLY B O 1
ATOM 3292 N N . GLU B 1 204 ? -20.70598 26.93426 31.33043 1.000 57.34583 182 GLU B N 1
ATOM 3293 C CA . GLU B 1 204 ? -22.02599 27.00868 31.94871 1.000 67.08783 182 GLU B CA 1
ATOM 3294 C C . GLU B 1 204 ? -22.89649 28.05783 31.26927 1.000 68.75360 182 GLU B C 1
ATOM 3295 O O . GLU B 1 204 ? -24.08161 27.81667 31.00275 1.000 66.10385 182 GLU B O 1
ATOM 3301 N N . GLU B 1 205 ? -22.32334 29.23043 30.98308 1.000 65.96923 183 GLU B N 1
ATOM 3302 C CA . GLU B 1 205 ? -23.06014 30.26723 30.27197 1.000 64.56025 183 GLU B CA 1
ATOM 3303 C C . GLU B 1 205 ? -23.27155 29.90630 28.80694 1.000 61.68154 183 GLU B C 1
ATOM 3304 O O . GLU B 1 205 ? -24.28851 30.28851 28.21647 1.000 63.83463 183 GLU B O 1
ATOM 3310 N N . ALA B 1 206 ? -22.35084 29.14968 28.21190 1.000 59.57717 184 ALA B N 1
ATOM 3311 C CA . ALA B 1 206 ? -22.51615 28.77376 26.81382 1.000 59.96118 184 ALA B CA 1
ATOM 3312 C C . ALA B 1 206 ? -23.76806 27.92627 26.60505 1.000 60.37880 184 ALA B C 1
ATOM 3313 O O . ALA B 1 206 ? -24.50323 28.12323 25.63124 1.000 59.04668 184 ALA B O 1
ATOM 3315 N N . GLU B 1 207 ? -24.04909 27.00555 27.52824 1.000 57.26566 185 GLU B N 1
ATOM 3316 C CA . GLU B 1 207 ? -25.23043 26.15688 27.39655 1.000 58.64995 185 GLU B CA 1
ATOM 3317 C C . GLU B 1 207 ? -26.52462 26.95137 27.55575 1.000 64.83120 185 GLU B C 1
ATOM 3318 O O . GLU B 1 207 ? -27.53845 26.62242 26.92597 1.000 63.68786 185 GLU B O 1
ATOM 3324 N N . ARG B 1 208 ? -26.52967 27.96425 28.42972 1.000 73.14893 186 ARG B N 1
ATOM 3325 C CA . ARG B 1 208 ? -27.75574 28.71982 28.67459 1.000 70.62024 186 ARG B CA 1
ATOM 3326 C C . ARG B 1 208 ? -28.20026 29.47790 27.43081 1.000 67.86739 186 ARG B C 1
ATOM 3327 O O . ARG B 1 208 ? -29.40269 29.58465 27.15721 1.000 70.81795 186 ARG B O 1
ATOM 3335 N N . ILE B 1 209 ? -27.25069 30.04434 26.68382 1.000 56.69602 187 ILE B N 1
ATOM 3336 C CA . ILE B 1 209 ? -27.60746 30.79557 25.48612 1.000 60.13748 187 ILE B CA 1
ATOM 3337 C C . ILE B 1 209 ? -27.75865 29.90676 24.25741 1.000 59.22696 187 ILE B C 1
ATOM 3338 O O . ILE B 1 209 ? -28.26769 30.37438 23.22385 1.000 62.52536 187 ILE B O 1
ATOM 3343 N N . GLY B 1 210 ? -27.35711 28.64376 24.33476 1.000 54.25752 188 GLY B N 1
ATOM 3344 C CA . GLY B 1 210 ? -27.57879 27.70429 23.25590 1.000 51.51917 188 GLY B CA 1
ATOM 3345 C C . GLY B 1 210 ? -26.39763 27.43562 22.34928 1.000 52.74400 188 GLY B C 1
ATOM 3346 O O . GLY B 1 210 ? -26.59318 26.88033 21.26264 1.000 51.92200 188 GLY B O 1
ATOM 3347 N N . LEU B 1 211 ? -25.18050 27.78938 22.76259 1.000 50.50286 189 LEU B N 1
ATOM 3348 C CA . LEU B 1 211 ? -24.01660 27.55372 21.91705 1.000 50.39313 189 LEU B CA 1
ATOM 3349 C C . LEU B 1 211 ? -23.59100 26.08862 21.94343 1.000 51.62222 189 LEU B C 1
ATOM 3350 O O . LEU B 1 211 ? -23.08389 25.56743 20.93878 1.000 49.38528 189 LEU B O 1
ATOM 3355 N N . VAL B 1 212 ? -23.79100 25.41632 23.07482 1.000 50.56927 190 VAL B N 1
ATOM 3356 C CA . VAL B 1 212 ? -23.46759 24.00755 23.23013 1.000 53.64036 190 VAL B CA 1
ATOM 3357 C C . VAL B 1 212 ? -24.73148 23.26265 23.64230 1.000 54.91115 190 VAL B C 1
ATOM 3358 O O . VAL B 1 212 ? -25.72437 23.86012 24.06671 1.000 52.95527 190 VAL B O 1
ATOM 3362 N N . SER B 1 213 ? -24.68675 21.93401 23.47791 1.000 54.45723 191 SER B N 1
ATOM 3363 C CA . SER B 1 213 ? -25.83849 21.07847 23.74075 1.000 50.06262 191 SER B CA 1
ATOM 3364 C C . SER B 1 213 ? -26.06806 20.88285 25.23670 1.000 54.96323 191 SER B C 1
ATOM 3365 O O . SER B 1 213 ? -27.20483 20.96418 25.71621 1.000 53.33189 191 SER B O 1
ATOM 3368 N N . LEU B 1 214 ? -25.00465 20.60076 25.98650 1.000 57.37910 192 LEU B N 1
ATOM 3369 C CA . LEU B 1 214 ? -25.12593 20.26113 27.39694 1.000 59.42706 192 LEU B CA 1
ATOM 3370 C C . LEU B 1 214 ? -23.98435 20.88399 28.18725 1.000 61.44777 192 LEU B C 1
ATOM 3371 O O . LEU B 1 214 ? -22.91807 21.18954 27.64623 1.000 59.65750 192 LEU B O 1
ATOM 3376 N N . CYS B 1 215 ? -24.22881 21.07586 29.48322 1.000 62.67915 193 CYS B N 1
ATOM 3377 C CA . CYS B 1 215 ? -23.19129 21.45983 30.43117 1.000 66.72944 193 CYS B CA 1
ATOM 3378 C C . CYS B 1 215 ? -23.28456 20.55978 31.65476 1.000 71.66705 193 CYS B C 1
ATOM 3379 O O . CYS B 1 215 ? -24.32216 20.52083 32.32481 1.000 73.13714 193 CYS B O 1
ATOM 3382 N N . VAL B 1 216 ? -22.19482 19.85293 31.95265 1.000 72.62413 194 VAL B N 1
ATOM 3383 C CA . VAL B 1 216 ? -22.09162 18.99603 33.12591 1.000 75.33020 194 VAL B CA 1
ATOM 3384 C C . VAL B 1 216 ? -20.80392 19.35652 33.85918 1.000 74.04705 194 VAL B C 1
ATOM 3385 O O . VAL B 1 216 ? -19.98485 20.13492 33.36929 1.000 75.33462 194 VAL B O 1
ATOM 3389 N N . ASP B 1 217 ? -20.63691 18.78625 35.05242 1.000 74.69039 195 ASP B N 1
ATOM 3390 C CA . ASP B 1 217 ? -19.41763 19.00835 35.82092 1.000 76.31887 195 ASP B CA 1
ATOM 3391 C C . ASP B 1 217 ? -18.18555 18.61912 35.01107 1.000 78.51971 195 ASP B C 1
ATOM 3392 O O . ASP B 1 217 ? -18.23464 17.73088 34.15784 1.000 82.34680 195 ASP B O 1
ATOM 3397 N N . ASP B 1 218 ? -17.07048 19.30973 35.27811 1.000 79.25746 196 ASP B N 1
ATOM 3398 C CA . ASP B 1 218 ? -15.85041 19.0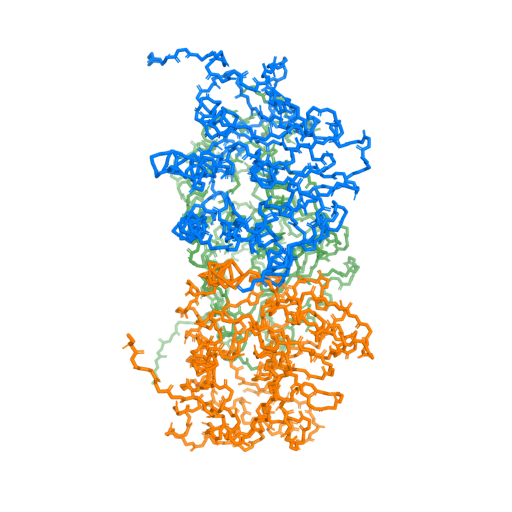9388 34.49835 1.000 80.19773 196 ASP B CA 1
ATOM 3399 C C . ASP B 1 218 ? -15.42089 17.63298 34.53605 1.000 83.78712 196 ASP B C 1
ATOM 3400 O O . ASP B 1 218 ? -14.96456 17.08117 33.52711 1.000 80.78929 196 ASP B O 1
ATOM 3405 N N . ASP B 1 219 ? -15.54780 16.99592 35.70081 1.000 90.48598 197 ASP B N 1
ATOM 3406 C CA . ASP B 1 219 ? -15.15097 15.60632 35.86979 1.000 90.98767 197 ASP B CA 1
ATOM 3407 C C . ASP B 1 219 ? -16.05774 14.63121 35.12963 1.000 92.21637 197 ASP B C 1
ATOM 3408 O O . ASP B 1 219 ? -15.71443 13.44702 35.02679 1.000 92.95290 197 ASP B O 1
ATOM 3413 N N . ASP B 1 220 ? -17.19782 15.09085 34.61992 1.000 80.97329 198 ASP B N 1
ATOM 3414 C CA . ASP B 1 220 ? -18.17326 14.22388 33.97779 1.000 75.66613 198 ASP B CA 1
ATOM 3415 C C . ASP B 1 220 ? -18.29660 14.46583 32.47715 1.000 75.83509 198 ASP B C 1
ATOM 3416 O O . ASP B 1 220 ? -19.20772 13.91918 31.84792 1.000 71.69285 198 ASP B O 1
ATOM 3421 N N . VAL B 1 221 ? -17.41431 15.27746 31.89021 1.000 72.67279 199 VAL B N 1
ATOM 3422 C CA . VAL B 1 221 ? -17.55563 15.64072 30.48125 1.000 69.74749 199 VAL B CA 1
ATOM 3423 C C . VAL B 1 221 ? -17.28430 14.43840 29.58758 1.000 70.00258 199 VAL B C 1
ATOM 3424 O O . VAL B 1 221 ? -18.03861 14.15644 28.64798 1.000 67.32243 199 VAL B O 1
ATOM 3428 N N . LEU B 1 222 ? -16.19851 13.71434 29.86344 1.000 74.53433 200 LEU B N 1
ATOM 3429 C CA . LEU B 1 222 ? -15.81653 12.60428 28.99971 1.000 72.37035 200 LEU B CA 1
ATOM 3430 C C . LEU B 1 222 ? -16.77401 11.42799 29.15395 1.000 67.54820 200 LEU B C 1
ATOM 3431 O O . LEU B 1 222 ? -17.17822 10.81562 28.16122 1.000 63.63560 200 LEU B O 1
ATOM 3436 N N . SER B 1 223 ? -17.16115 11.10359 30.38488 1.000 72.08190 201 SER B N 1
ATOM 3437 C CA . SER B 1 223 ? -18.12464 10.02694 30.57830 1.000 72.42296 201 SER B CA 1
ATOM 3438 C C . SER B 1 223 ? -19.47980 10.36603 29.95303 1.000 73.80598 201 SER B C 1
ATOM 3439 O O . SER B 1 223 ? -20.12408 9.49682 29.35402 1.000 76.73570 201 SER B O 1
ATOM 3442 N N . THR B 1 224 ? -19.92463 11.62495 30.05775 1.000 70.48392 202 THR B N 1
ATOM 3443 C CA . THR B 1 224 ? -21.21878 11.98769 29.47815 1.000 66.11829 202 THR B CA 1
ATOM 3444 C C . THR B 1 224 ? -21.19129 11.88693 27.95706 1.000 66.12986 202 THR B C 1
ATOM 3445 O O . THR B 1 224 ? -22.09611 11.30399 27.34893 1.000 69.23493 202 THR B O 1
ATOM 3449 N N . ALA B 1 225 ? -20.14931 12.44104 27.32852 1.000 63.69706 203 ALA B N 1
ATOM 3450 C CA . ALA B 1 225 ? -20.03440 12.41460 25.87002 1.000 61.65405 203 ALA B CA 1
ATOM 3451 C C . ALA B 1 225 ? -19.87779 10.99462 25.32490 1.000 63.58287 203 ALA B C 1
ATOM 3452 O O . ALA B 1 225 ? -20.46944 10.65153 24.29292 1.000 64.04493 203 ALA B O 1
ATOM 3454 N N . ALA B 1 226 ? -19.05241 10.16703 25.97317 1.000 65.29750 204 ALA B N 1
ATOM 3455 C CA . ALA B 1 226 ? -18.87617 8.79655 25.50360 1.000 60.48248 204 ALA B CA 1
ATOM 3456 C C . ALA B 1 226 ? -20.19887 8.04678 25.50594 1.000 66.53360 204 ALA B C 1
ATOM 3457 O O . ALA B 1 226 ? -20.51045 7.32138 24.55358 1.000 66.11023 204 ALA B O 1
ATOM 3459 N N . GLY B 1 227 ? -21.00046 8.23155 26.56016 1.000 66.79513 205 GLY B N 1
ATOM 3460 C CA . GLY B 1 227 ? -22.30206 7.58304 26.62156 1.000 63.51915 205 GLY B CA 1
ATOM 3461 C C . GLY B 1 227 ? -23.24798 8.07352 25.54411 1.000 59.48683 205 GLY B C 1
ATOM 3462 O O . GLY B 1 227 ? -24.02147 7.29924 24.98157 1.000 63.41497 205 GLY B O 1
ATOM 3463 N N . ILE B 1 228 ? -23.21781 9.37292 25.26223 1.000 62.73514 206 ILE B N 1
ATOM 3464 C CA . ILE B 1 228 ? -24.04648 9.92287 24.19550 1.000 64.89306 206 ILE B CA 1
ATOM 3465 C C . ILE B 1 228 ? -23.61996 9.34243 22.85150 1.000 64.83803 206 ILE B C 1
ATOM 3466 O O . ILE B 1 228 ? -24.45260 8.89160 22.05277 1.000 64.49765 206 ILE B O 1
ATOM 3471 N N . ALA B 1 229 ? -22.31037 9.34504 22.58382 1.000 60.85830 207 ALA B N 1
ATOM 3472 C CA . ALA B 1 229 ? -21.81124 8.79502 21.32730 1.000 62.59787 207 ALA B CA 1
ATOM 3473 C C . ALA B 1 229 ? -22.10756 7.30575 21.21109 1.000 65.67579 207 ALA B C 1
ATOM 3474 O O . ALA B 1 229 ? -22.36293 6.80658 20.11010 1.000 65.14623 207 ALA B O 1
ATOM 3476 N N . GLY B 1 230 ? -22.07494 6.58371 22.33209 1.000 76.03681 208 GLY B N 1
ATOM 3477 C CA . GLY B 1 230 ? -22.39817 5.16620 22.30191 1.000 73.14821 208 GLY B CA 1
ATOM 3478 C C . GLY B 1 230 ? -23.82382 4.90446 21.85726 1.000 74.69049 208 GLY B C 1
ATOM 3479 O O . GLY B 1 230 ? -24.07003 4.07633 20.97605 1.000 78.92011 208 GLY B O 1
ATOM 3480 N N . LYS B 1 231 ? -24.78437 5.62455 22.44851 1.000 70.25390 209 LYS B N 1
ATOM 3481 C CA . LYS B 1 231 ? -26.18718 5.41173 22.10142 1.000 67.32820 209 LYS B CA 1
ATOM 3482 C C . LYS B 1 231 ? -26.47236 5.76817 20.64676 1.000 66.61241 209 LYS B C 1
ATOM 3483 O O . LYS B 1 231 ? -27.35775 5.16572 20.02850 1.000 68.03162 209 LYS B O 1
ATOM 3489 N N . LEU B 1 232 ? -25.72441 6.72029 20.07789 1.000 62.21339 210 LEU B N 1
ATOM 3490 C CA . LEU B 1 232 ? -25.90216 7.06505 18.66961 1.000 59.91446 210 LEU B CA 1
ATOM 3491 C C . LEU B 1 232 ? -25.37505 5.96359 17.75706 1.000 63.96224 210 LEU B C 1
ATOM 3492 O O . LEU B 1 232 ? -25.96441 5.67891 16.70722 1.000 66.60255 210 LEU B O 1
ATOM 3497 N N . ALA B 1 233 ? -24.26072 5.33628 18.13576 1.000 67.07567 211 ALA B N 1
ATOM 3498 C CA . ALA B 1 233 ? -23.71616 4.25165 17.33387 1.000 68.28762 211 ALA B CA 1
ATOM 3499 C C . ALA B 1 233 ? -24.56729 2.99391 17.43009 1.000 74.44589 211 ALA B C 1
ATOM 3500 O O . ALA B 1 233 ? -24.45391 2.11517 16.57002 1.000 78.81464 211 ALA B O 1
ATOM 3502 N N . GLN B 1 234 ? -25.42557 2.90101 18.44425 1.000 70.11117 212 GLN B N 1
ATOM 3503 C CA . GLN B 1 234 ? -26.32297 1.77193 18.64116 1.000 70.42337 212 GLN B CA 1
ATOM 3504 C C . GLN B 1 234 ? -27.75558 2.06550 18.19800 1.000 69.49938 212 GLN B C 1
ATOM 3505 O O . GLN B 1 234 ? -28.64887 1.24591 18.43550 1.000 69.91342 212 GLN B O 1
ATOM 3511 N N . GLY B 1 235 ? -27.99355 3.21627 17.56809 1.000 63.80016 213 GLY B N 1
ATOM 3512 C CA . GLY B 1 235 ? -29.31231 3.59907 17.11878 1.000 63.34673 213 GLY B CA 1
ATOM 3513 C C . GLY B 1 235 ? -29.54650 3.26210 15.65704 1.000 65.30094 213 GLY B C 1
ATOM 3514 O O . GLY B 1 235 ? -28.79458 2.51683 15.02825 1.000 76.30781 213 GLY B O 1
ATOM 3515 N N . ALA B 1 236 ? -30.62675 3.82182 15.11420 1.000 61.79053 214 ALA B N 1
ATOM 3516 C CA . ALA B 1 236 ? -30.99983 3.59548 13.71800 1.000 64.97088 214 ALA B CA 1
ATOM 3517 C C . ALA B 1 236 ? -30.09596 4.42464 12.81132 1.000 62.69556 214 ALA B C 1
ATOM 3518 O O . ALA B 1 236 ? -30.21855 5.65186 12.76772 1.000 61.49399 214 ALA B O 1
ATOM 3520 N N . GLN B 1 237 ? -29.20570 3.75755 12.06550 1.000 66.10069 215 GLN B N 1
ATOM 3521 C CA . GLN B 1 237 ? -28.12361 4.47045 11.38963 1.000 63.06954 215 GLN B CA 1
ATOM 3522 C C . GLN B 1 237 ? -28.66198 5.46860 10.37776 1.000 64.53632 215 GLN B C 1
ATOM 3523 O O . GLN B 1 237 ? -28.30710 6.65315 10.40854 1.000 61.42043 215 GLN B O 1
ATOM 3529 N N . HIS B 1 238 ? -29.51658 5.00607 9.46272 1.000 66.12670 216 HIS B N 1
ATOM 3530 C CA . HIS B 1 238 ? -30.04204 5.89963 8.43552 1.000 55.93500 216 HIS B CA 1
ATOM 3531 C C . HIS B 1 238 ? -30.94848 6.96464 9.03224 1.000 54.76288 216 HIS B C 1
ATOM 3532 O O . HIS B 1 238 ? -30.99496 8.08880 8.52349 1.000 54.87231 216 HIS B O 1
ATOM 3539 N N . ALA B 1 239 ? -31.67105 6.63666 10.10500 1.000 58.55716 217 ALA B N 1
ATOM 3540 C CA . ALA B 1 239 ? -32.52995 7.62733 10.74421 1.000 46.53989 217 ALA B CA 1
ATOM 3541 C C . ALA B 1 239 ? -31.70490 8.74775 11.36265 1.000 52.97584 217 ALA B C 1
ATOM 3542 O O . ALA B 1 239 ? -31.99730 9.93352 11.16131 1.000 53.63360 217 ALA B O 1
ATOM 3544 N N . ILE B 1 240 ? -30.66874 8.39354 12.12454 1.000 53.42480 218 ILE B N 1
ATOM 3545 C CA . ILE B 1 240 ? -29.85131 9.41503 12.76603 1.000 50.30866 218 ILE B CA 1
ATOM 3546 C C . ILE B 1 240 ? -29.10602 10.22687 11.71856 1.000 52.84784 218 ILE B C 1
ATOM 3547 O O . ILE B 1 240 ? -29.01857 11.45819 11.80763 1.000 41.94484 218 ILE B O 1
ATOM 3552 N N . GLN B 1 241 ? -28.55907 9.54854 10.70906 1.000 52.85791 219 GLN B N 1
ATOM 3553 C CA . GLN B 1 241 ? -27.71240 10.22647 9.73791 1.000 50.00123 219 GLN B CA 1
ATOM 3554 C C . GLN B 1 241 ? -28.51407 11.11775 8.80069 1.000 52.23618 219 GLN B C 1
ATOM 3555 O O . GLN B 1 241 ? -28.04913 12.20314 8.42839 1.000 49.60810 219 GLN B O 1
ATOM 3561 N N . TRP B 1 242 ? -29.69871 10.67178 8.37420 1.000 51.05900 220 TRP B N 1
ATOM 3562 C CA . TRP B 1 242 ? -30.48556 11.50708 7.47056 1.000 49.51878 220 TRP B CA 1
ATOM 3563 C C . TRP B 1 242 ? -31.14382 12.66842 8.21175 1.000 48.68178 220 TRP B C 1
ATOM 3564 O O . TRP B 1 242 ? -31.30512 13.75428 7.63925 1.000 49.15188 220 TRP B O 1
ATOM 3575 N N . THR B 1 243 ? -31.52339 12.46768 9.47629 1.000 45.02584 221 THR B N 1
ATOM 3576 C CA . THR B 1 243 ? -31.99918 13.58725 10.27935 1.000 43.59177 221 THR B CA 1
ATOM 3577 C C . THR B 1 243 ? -30.89522 14.61595 10.46452 1.000 46.79633 221 THR B C 1
ATOM 3578 O O . THR B 1 243 ? -31.11695 15.82260 10.30706 1.000 48.73036 221 THR B O 1
ATOM 3582 N N . LYS B 1 244 ? -29.68319 14.14483 10.74829 1.000 49.21719 222 LYS B N 1
ATOM 3583 C CA . LYS B 1 244 ? -28.54851 15.04106 10.90666 1.000 44.34611 222 LYS B CA 1
ATOM 3584 C C . LYS B 1 244 ? -28.26208 15.79491 9.61718 1.000 43.90017 222 LYS B C 1
ATOM 3585 O O . LYS B 1 244 ? -27.99102 16.99811 9.64162 1.000 44.47607 222 LYS B O 1
ATOM 3591 N N . ARG B 1 245 ? -28.31956 15.10063 8.47936 1.000 48.72082 223 ARG B N 1
ATOM 3592 C CA . ARG B 1 245 ? -28.01767 15.73057 7.19775 1.000 46.19435 223 ARG B CA 1
ATOM 3593 C C . ARG B 1 245 ? -29.03876 16.80866 6.84518 1.000 46.92879 223 ARG B C 1
ATOM 3594 O O . ARG B 1 245 ? -28.67658 17.87875 6.33752 1.000 42.69091 223 ARG B O 1
ATOM 3602 N N . SER B 1 246 ? -30.32305 16.54048 7.08924 1.000 49.71253 224 SER B N 1
ATOM 3603 C CA . SER B 1 246 ? -31.34948 17.53382 6.78689 1.000 49.13674 224 SER B CA 1
ATOM 3604 C C . SER B 1 246 ? -31.13886 18.79759 7.60192 1.000 48.84353 224 SER B C 1
ATOM 3605 O O . SER B 1 246 ? -31.21268 19.90950 7.06681 1.000 49.34600 224 SER B O 1
ATOM 3608 N N . LEU B 1 247 ? -30.86477 18.64440 8.90401 1.000 45.20074 225 LEU B N 1
ATOM 3609 C CA . LEU B 1 247 ? -30.60618 19.80764 9.74617 1.000 45.32355 225 LEU B CA 1
ATOM 3610 C C . LEU B 1 247 ? -29.39374 20.59107 9.26263 1.000 45.35104 225 LEU B C 1
ATOM 3611 O O . LEU B 1 247 ? -29.36694 21.82278 9.37745 1.000 46.72968 225 LEU B O 1
ATOM 3616 N N . ASN B 1 248 ? -28.42173 19.90977 8.65095 1.000 44.30848 226 ASN B N 1
ATOM 3617 C CA . ASN B 1 248 ? -27.19161 20.56144 8.22594 1.000 42.93004 226 ASN B CA 1
ATOM 3618 C C . ASN B 1 248 ? -27.39329 21.46641 7.01652 1.000 42.31426 226 ASN B C 1
ATOM 3619 O O . ASN B 1 248 ? -26.51250 22.27926 6.72299 1.000 44.74931 226 ASN B O 1
ATOM 3624 N N . HIS B 1 249 ? -28.52978 21.36455 6.32187 1.000 42.96821 227 HIS B N 1
ATOM 3625 C CA . HIS B 1 249 ? -28.80157 22.28100 5.22024 1.000 42.33964 227 HIS B CA 1
ATOM 3626 C C . HIS B 1 249 ? -28.88789 23.71375 5.71334 1.000 44.21211 227 HIS B C 1
ATOM 3627 O O . HIS B 1 249 ? -28.60001 24.64420 4.95579 1.000 42.17564 227 HIS B O 1
ATOM 3634 N N . TRP B 1 250 ? -29.30799 23.90467 6.96872 1.000 43.34763 228 TRP B N 1
ATOM 3635 C CA . TRP B 1 250 ? -29.32700 25.23431 7.56892 1.000 41.93230 228 TRP B CA 1
ATOM 3636 C C . TRP B 1 250 ? -27.94470 25.87267 7.53569 1.000 43.00634 228 TRP B C 1
ATOM 3637 O O . TRP B 1 250 ? -27.81335 27.06544 7.23491 1.000 45.26341 228 TRP B O 1
ATOM 3648 N N . TYR B 1 251 ? -26.90529 25.10535 7.88436 1.000 42.19402 229 TYR B N 1
ATOM 3649 C CA . TYR B 1 251 ? -25.53351 25.58885 7.73521 1.000 42.41732 229 TYR B CA 1
ATOM 3650 C C . TYR B 1 251 ? -25.14696 25.67650 6.26639 1.000 44.44412 229 TYR B C 1
ATOM 3651 O O . TYR B 1 251 ? -24.63338 26.70428 5.80699 1.000 43.35782 229 TYR B O 1
ATOM 3660 N N . ARG B 1 252 ? -25.43154 24.61459 5.50552 1.000 43.99899 230 ARG B N 1
ATOM 3661 C CA . ARG B 1 252 ? -25.03704 24.57444 4.10448 1.000 40.45874 230 ARG B CA 1
ATOM 3662 C C . ARG B 1 252 ? -25.56069 25.79020 3.34553 1.000 42.63659 230 ARG B C 1
ATOM 3663 O O . ARG B 1 252 ? -24.85323 26.34303 2.49546 1.000 44.50424 230 ARG B O 1
ATOM 3671 N N . MET B 1 253 ? -26.77284 26.25799 3.67269 1.000 42.45413 231 MET B N 1
ATOM 3672 C CA A MET B 1 253 ? -27.31302 27.41675 2.97066 0.512 43.57423 231 MET B CA 1
ATOM 3673 C CA B MET B 1 253 ? -27.33435 27.42463 2.99534 0.488 44.01437 231 MET B CA 1
ATOM 3674 C C . MET B 1 253 ? -26.59188 28.70697 3.34150 1.000 44.11185 231 MET B C 1
ATOM 3675 O O . MET B 1 253 ? -26.69667 29.68697 2.59877 1.000 45.32155 231 MET B O 1
ATOM 3684 N N . MET B 1 254 ? -25.85279 28.72879 4.45079 1.000 44.05956 232 MET B N 1
ATOM 3685 C CA . MET B 1 254 ? -25.02153 29.87560 4.80605 1.000 44.28665 232 MET B CA 1
ATOM 3686 C C . MET B 1 254 ? -23.59076 29.72027 4.31324 1.000 45.84213 232 MET B C 1
ATOM 3687 O O . MET B 1 254 ? -22.71278 30.48461 4.73494 1.000 44.51474 232 MET B O 1
ATOM 3692 N N . GLY B 1 255 ? -23.34716 28.74452 3.43832 1.000 43.70992 233 GLY B N 1
ATOM 3693 C CA . GLY B 1 255 ? -22.04320 28.48704 2.88340 1.000 42.41334 233 GLY B CA 1
ATOM 3694 C C . GLY B 1 255 ? -21.35711 29.71158 2.31380 1.000 40.56794 233 GLY B C 1
ATOM 3695 O O . GLY B 1 255 ? -20.25775 30.06920 2.74199 1.000 43.90909 233 GLY B O 1
ATOM 3696 N N . PRO B 1 256 ? -21.97289 30.36893 1.32217 1.000 41.73445 234 PRO B N 1
ATOM 3697 C CA . PRO B 1 256 ? -21.33945 31.57726 0.75704 1.000 43.83891 234 PRO B CA 1
ATOM 3698 C C . PRO B 1 256 ? -21.03521 32.64330 1.79756 1.000 43.76818 234 PRO B C 1
ATOM 3699 O O . PRO B 1 256 ? -20.02554 33.35125 1.67266 1.000 42.94138 234 PRO B O 1
ATOM 3703 N N . THR B 1 257 ? -21.89585 32.80234 2.80873 1.000 45.83723 235 THR B N 1
ATOM 3704 C CA . THR B 1 257 ? -21.59323 33.75182 3.87414 1.000 40.19419 235 THR B CA 1
ATOM 3705 C C . THR B 1 257 ? -20.34852 33.32172 4.62766 1.000 42.82767 235 THR B C 1
ATOM 3706 O O . THR B 1 257 ? -19.45454 34.13438 4.88580 1.000 44.94063 235 THR B O 1
ATOM 3710 N N . PHE B 1 258 ? -20.24437 32.03023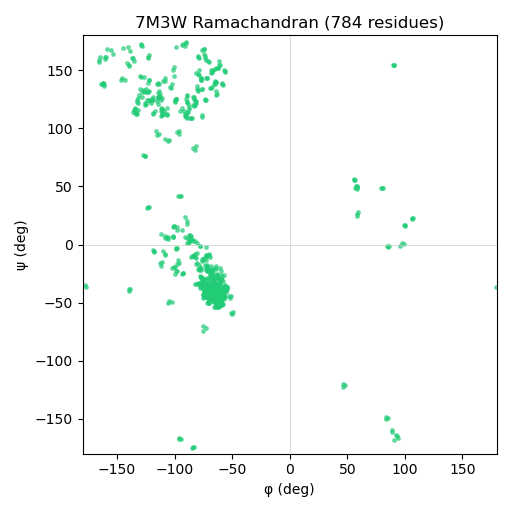 4.93601 1.000 44.46085 236 PHE B N 1
ATOM 3711 C CA . PHE B 1 258 ? -19.06375 31.54610 5.63588 1.000 41.63794 236 PHE B CA 1
ATOM 3712 C C . PHE B 1 258 ? -17.80437 31.74343 4.80366 1.000 41.77965 236 PHE B C 1
ATOM 3713 O O . PHE B 1 258 ? -16.78541 32.21254 5.31880 1.000 44.28776 236 PHE B O 1
ATOM 3721 N N . GLU B 1 259 ? -17.85432 31.41380 3.51128 1.000 40.20144 237 GLU B N 1
ATOM 3722 C CA . GLU B 1 259 ? -16.65841 31.55632 2.69463 1.000 41.25673 237 GLU B CA 1
ATOM 3723 C C . GLU B 1 259 ? -16.26949 33.01162 2.52047 1.000 46.00578 237 GLU B C 1
ATOM 3724 O O . GLU B 1 259 ? -15.08871 33.30056 2.28103 1.000 45.25948 237 GLU B O 1
ATOM 3730 N N . THR B 1 260 ? -17.23677 33.92479 2.65046 1.000 44.11816 238 THR B N 1
ATOM 3731 C CA . THR B 1 260 ? -16.93115 35.34914 2.70934 1.000 40.61960 238 THR B CA 1
ATOM 3732 C C . THR B 1 260 ? -16.08905 35.68049 3.93522 1.000 43.64557 238 THR B C 1
ATOM 3733 O O . THR B 1 260 ? -15.12926 36.46248 3.85114 1.000 42.22081 238 THR B O 1
ATOM 3737 N N . SER B 1 261 ? -16.44272 35.10860 5.09148 1.000 42.09550 239 SER B N 1
ATOM 3738 C CA . SER B 1 261 ? -15.66411 35.36816 6.29567 1.000 38.90828 239 SER B CA 1
ATOM 3739 C C . SER B 1 261 ? -14.27699 34.75595 6.19523 1.000 42.86895 239 SER B C 1
ATOM 3740 O O . SER B 1 261 ? -13.31641 35.32114 6.72983 1.000 45.01286 239 SER B O 1
ATOM 3743 N N . VAL B 1 262 ? -14.14817 33.61045 5.51895 1.000 43.45305 240 VAL B N 1
ATOM 3744 C CA . VAL B 1 262 ? -12.83034 33.00335 5.34503 1.000 45.66445 240 VAL B CA 1
ATOM 3745 C C . VAL B 1 262 ? -11.90770 33.95848 4.60238 1.000 44.20649 240 VAL B C 1
ATOM 3746 O O . VAL B 1 262 ? -10.76404 34.18656 5.01070 1.000 50.37289 240 VAL B O 1
ATOM 3750 N N . GLY B 1 263 ? -12.38445 34.51655 3.48908 1.000 42.88412 241 GLY B N 1
ATOM 3751 C CA . GLY B 1 263 ? -11.54538 35.41276 2.71287 1.000 42.36389 241 GLY B CA 1
ATOM 3752 C C . GLY B 1 263 ? -11.20869 36.68587 3.45812 1.000 46.43083 241 GLY B C 1
ATOM 3753 O O . GLY B 1 263 ? -10.07027 37.15760 3.41112 1.000 44.50226 241 GLY B O 1
ATOM 3754 N N . LEU B 1 264 ? -12.18265 37.24407 4.18192 1.000 46.97246 242 LEU B N 1
ATOM 3755 C CA . LEU B 1 264 ? -11.90495 38.44547 4.95928 1.000 44.47914 242 LEU B CA 1
ATOM 3756 C C . LEU B 1 264 ? -10.85928 38.16750 6.03251 1.000 45.16446 242 LEU B C 1
ATOM 3757 O O . LEU B 1 264 ? -9.99364 39.01159 6.29504 1.000 47.72793 242 LEU B O 1
ATOM 3762 N N . GLU B 1 265 ? -10.90705 36.98186 6.64952 1.000 43.60308 243 GLU B N 1
ATOM 3763 C CA . GLU B 1 265 ? -9.89204 36.62528 7.63831 1.000 44.81370 243 GLU B CA 1
ATOM 3764 C C . GLU B 1 265 ? -8.50326 36.60765 7.01192 1.000 49.69118 243 GLU B C 1
ATOM 3765 O O . GLU B 1 265 ? -7.55537 37.21258 7.53718 1.000 51.59321 243 GLU B O 1
ATOM 3771 N N . PHE B 1 266 ? -8.36470 35.93221 5.87297 1.000 45.90807 244 PHE B N 1
ATOM 3772 C CA . PHE B 1 266 ? -7.04191 35.77525 5.29536 1.000 48.05836 244 PHE B CA 1
ATOM 3773 C C . PHE B 1 266 ? -6.55175 37.02915 4.58476 1.000 50.59846 244 PHE B C 1
ATOM 3774 O O . PHE B 1 266 ? -5.33457 37.19699 4.43615 1.000 54.62118 244 PHE B O 1
ATOM 3782 N N . LEU B 1 267 ? -7.45348 37.93603 4.19544 1.000 49.21824 245 LEU B N 1
ATOM 3783 C CA . LEU B 1 267 ? -7.01387 39.26312 3.76948 1.000 49.56420 245 LEU B CA 1
ATOM 3784 C C . LEU B 1 267 ? -6.41935 40.05612 4.93190 1.000 52.23828 245 LEU B C 1
ATOM 3785 O O . LEU B 1 267 ? -5.41372 40.76097 4.76120 1.000 52.69562 245 LEU B O 1
ATOM 3790 N N . SER B 1 268 ? -7.01177 39.94093 6.12564 1.000 52.20535 246 SER B N 1
ATOM 3791 C CA . SER B 1 268 ? -6.51365 40.68363 7.28196 1.000 54.94046 246 SER B CA 1
ATOM 3792 C C . SER B 1 268 ? -5.17149 40.15172 7.78985 1.000 53.91870 246 SER B C 1
ATOM 3793 O O . SER B 1 268 ? -4.44514 40.88406 8.47377 1.000 52.58291 246 SER B O 1
ATOM 3796 N N . PHE B 1 269 ? -4.82216 38.90029 7.47909 1.000 52.74914 247 PHE B N 1
ATOM 3797 C CA . PHE B 1 269 ? -3.52018 38.39056 7.89395 1.000 54.35525 247 PHE B CA 1
ATOM 3798 C C . PHE B 1 269 ? -2.38147 39.15041 7.23799 1.000 56.92942 247 PHE B C 1
ATOM 3799 O O . PHE B 1 269 ? -1.24068 39.05606 7.70714 1.000 63.27070 247 PHE B O 1
ATOM 3807 N N . SER B 1 270 ? -2.65103 39.87078 6.14829 1.000 56.38804 248 SER B N 1
ATOM 3808 C CA . SER B 1 270 ? -1.65204 40.73842 5.53533 1.000 58.47277 248 SER B CA 1
ATOM 3809 C C . SER B 1 270 ? -1.65234 42.15464 6.10632 1.000 59.87429 248 SER B C 1
ATOM 3810 O O . SER B 1 270 ? -0.85658 42.98744 5.65906 1.000 60.24078 248 SER B O 1
ATOM 3813 N N . GLY B 1 271 ? -2.50352 42.44586 7.08718 1.000 58.91339 249 GLY B N 1
ATOM 3814 C CA . GLY B 1 271 ? -2.56447 43.76702 7.65658 1.000 58.69744 249 GLY B CA 1
ATOM 3815 C C . GLY B 1 271 ? -1.63614 43.91426 8.84155 1.000 65.72275 249 GLY B C 1
ATOM 3816 O O . GLY B 1 271 ? -1.07357 42.93787 9.35361 1.000 67.01669 249 GLY B O 1
ATOM 3817 N N . PRO B 1 272 ? -1.47845 45.15142 9.32073 1.000 67.93895 250 PRO B N 1
ATOM 3818 C CA . PRO B 1 272 ? -0.54844 45.39184 10.43502 1.000 65.70135 250 PRO B CA 1
ATOM 3819 C C . PRO B 1 272 ? -1.09734 45.01977 11.80444 1.000 63.67384 250 PRO B C 1
ATOM 3820 O O . PRO B 1 272 ? -0.30171 44.80243 12.72937 1.000 67.95817 250 PRO B O 1
ATOM 3824 N N . ASP B 1 273 ? -2.41870 44.93829 11.96791 1.000 62.06017 251 ASP B N 1
ATOM 3825 C CA . ASP B 1 273 ? -2.97983 44.72414 13.29609 1.000 61.07587 251 ASP B CA 1
ATOM 3826 C C . ASP B 1 273 ? -2.59172 43.35965 13.85558 1.000 65.30404 251 ASP B C 1
ATOM 3827 O O . ASP B 1 273 ? -2.23030 43.25104 15.03296 1.000 65.80121 251 ASP B O 1
ATOM 3832 N N . VAL B 1 274 ? -2.62540 42.31160 13.02122 1.000 69.03623 252 VAL B N 1
ATOM 3833 C CA . VAL B 1 274 ? -2.38079 40.95431 13.51348 1.000 60.32813 252 VAL B CA 1
ATOM 3834 C C . VAL B 1 274 ? -0.94671 40.81729 14.00450 1.000 63.76687 252 VAL B C 1
ATOM 3835 O O . VAL B 1 274 ? -0.68180 40.13691 15.00380 1.000 60.70784 252 VAL B O 1
ATOM 3839 N N . GLN B 1 275 ? -0.00495 41.48205 13.32620 1.000 63.89788 253 GLN B N 1
ATOM 3840 C CA . GLN B 1 275 ? 1.38265 41.45726 13.76470 1.000 59.82399 253 GLN B CA 1
ATOM 3841 C C . GLN B 1 275 ? 1.48520 41.91317 15.20973 1.000 63.90695 253 GLN B C 1
ATOM 3842 O O . GLN B 1 275 ? 2.23910 41.33581 16.00470 1.000 64.46077 253 GLN B O 1
ATOM 3848 N N . GLU B 1 276 ? 0.68947 42.92154 15.57471 1.000 62.31045 254 GLU B N 1
ATOM 3849 C CA . GLU B 1 276 ? 0.64696 43.38583 16.95404 1.000 59.38021 254 GLU B CA 1
ATOM 3850 C C . GLU B 1 276 ? -0.10043 42.40541 17.84469 1.000 60.35750 254 GLU B C 1
ATOM 3851 O O . GLU B 1 276 ? 0.34047 42.12138 18.96189 1.000 63.43792 254 GLU B O 1
ATOM 3857 N N . GLY B 1 277 ? -1.22653 41.86987 17.37600 1.000 60.71887 255 GLY B N 1
ATOM 3858 C CA . GLY B 1 277 ? -1.96140 40.93021 18.20324 1.000 60.01805 255 GLY B CA 1
ATOM 3859 C C . GLY B 1 277 ? -1.16883 39.66795 18.47122 1.000 61.68923 255 GLY B C 1
ATOM 3860 O O . GLY B 1 277 ? -1.15821 39.15376 19.59241 1.000 60.50759 255 GLY B O 1
ATOM 3861 N N . LEU B 1 278 ? -0.44120 39.18911 17.46307 1.000 59.93167 256 LEU B N 1
ATOM 3862 C CA . LEU B 1 278 ? 0.40170 38.01733 17.65914 1.000 59.21599 256 LEU B CA 1
ATOM 3863 C C . LEU B 1 278 ? 1.55564 38.33748 18.59245 1.000 64.89008 256 LEU B C 1
ATOM 3864 O O . LEU B 1 278 ? 1.86007 37.56941 19.51357 1.000 64.87795 256 LEU B O 1
ATOM 3869 N N . ALA B 1 279 ? 2.19864 39.48682 18.37574 1.000 68.80254 257 ALA B N 1
ATOM 3870 C CA . ALA B 1 279 ? 3.27843 39.90137 19.25769 1.000 63.19325 257 ALA B CA 1
ATOM 3871 C C . ALA B 1 279 ? 2.78354 40.06470 20.68778 1.000 62.30041 257 ALA B C 1
ATOM 3872 O O . ALA B 1 279 ? 3.46277 39.65516 21.63250 1.000 63.40361 257 ALA B O 1
ATOM 3874 N N . ALA B 1 280 ? 1.56847 40.59067 20.86264 1.000 66.29769 258 ALA B N 1
ATOM 3875 C CA . ALA B 1 280 ? 1.01807 40.75539 22.20453 1.000 63.42874 258 ALA B CA 1
ATOM 3876 C C . ALA B 1 280 ? 0.75687 39.40703 22.85590 1.000 67.55399 258 ALA B C 1
ATOM 3877 O O . ALA B 1 280 ? 0.94868 39.24883 24.06700 1.000 66.53875 258 ALA B O 1
ATOM 3879 N N . HIS B 1 281 ? 0.32458 38.42143 22.06612 1.000 67.64739 259 HIS B N 1
ATOM 3880 C CA . HIS B 1 281 ? 0.11687 37.08342 22.60643 1.000 70.00800 259 HIS B CA 1
ATOM 3881 C C . HIS B 1 281 ? 1.43373 36.44406 23.05322 1.000 72.53468 259 HIS B C 1
ATOM 3882 O O . HIS B 1 281 ? 1.51645 35.88432 24.15396 1.000 69.78092 259 HIS B O 1
ATOM 3889 N N . ARG B 1 282 ? 2.48568 36.55844 22.23523 1.000 67.40007 260 ARG B N 1
ATOM 3890 C CA . ARG B 1 282 ? 3.78827 35.99981 22.57997 1.000 62.11921 260 ARG B CA 1
ATOM 3891 C C . ARG B 1 282 ? 4.45251 36.72142 23.74878 1.000 70.30623 260 ARG B C 1
ATOM 3892 O O . ARG B 1 282 ? 5.39856 36.18206 24.34243 1.000 66.50922 260 ARG B O 1
ATOM 3900 N N . GLU B 1 283 ? 4.01481 37.94222 24.05699 1.000 68.69150 261 GLU B N 1
ATOM 3901 C CA . GLU B 1 283 ? 4.65267 38.78522 25.05860 1.000 63.11157 261 GLU B CA 1
ATOM 3902 C C . GLU B 1 283 ? 3.86023 38.89584 26.35670 1.000 67.10189 261 GLU B C 1
ATOM 3903 O O . GLU B 1 283 ? 4.25083 39.66724 27.24072 1.000 68.20426 261 GLU B O 1
ATOM 3909 N N . LYS B 1 284 ? 2.75922 38.14928 26.49177 1.000 66.04568 262 LYS B N 1
ATOM 3910 C CA . LYS B 1 284 ? 1.96752 38.10122 27.72819 1.000 70.15922 262 LYS B CA 1
ATOM 3911 C C . LYS B 1 284 ? 1.48828 39.49701 28.14753 1.000 72.10909 262 LYS B C 1
ATOM 3912 O O . LYS B 1 284 ? 1.65664 39.92336 29.29597 1.000 78.10297 262 LYS B O 1
ATOM 3914 N N . ARG B 1 285 ? 0.91509 40.22311 27.18265 1.000 68.13025 263 ARG B N 1
ATOM 3915 C CA . ARG B 1 285 ? 0.40600 41.57734 27.37316 1.000 68.61438 263 ARG B CA 1
ATOM 3916 C C . ARG B 1 285 ? -0.84608 41.78524 26.52514 1.000 72.23531 263 ARG B C 1
ATOM 3917 O O . ARG B 1 285 ? -1.18810 40.97139 25.65914 1.000 71.20564 263 ARG B O 1
ATOM 3925 N N . ALA B 1 286 ? -1.53052 42.89771 26.78406 1.000 70.73435 264 ALA B N 1
ATOM 3926 C CA . ALA B 1 286 ? -2.66297 43.32176 25.97153 1.000 68.93670 264 ALA B CA 1
ATOM 3927 C C . ALA B 1 286 ? -2.18071 43.98671 24.68500 1.000 72.51715 264 ALA B C 1
ATOM 3928 O O . ALA B 1 286 ? -1.13826 44.65107 24.65569 1.000 68.47683 264 ALA B O 1
ATOM 3930 N N . ALA B 1 287 ? -2.94294 43.79378 23.60948 1.000 71.19699 265 ALA B N 1
ATOM 3931 C CA . ALA B 1 287 ? -2.56951 44.36163 22.32087 1.000 68.11422 265 ALA B CA 1
ATOM 3932 C C . ALA B 1 287 ? -2.94922 45.83690 22.26302 1.000 68.06640 265 ALA B C 1
ATOM 3933 O O . ALA B 1 287 ? -4.05911 46.21261 22.64840 1.000 75.50570 265 ALA B O 1
ATOM 3935 N N . ARG B 1 288 ? -2.01691 46.67479 21.80784 1.000 71.31317 266 ARG B N 1
ATOM 3936 C CA . ARG B 1 288 ? -2.24543 48.10784 21.60010 1.000 68.83840 266 ARG B CA 1
ATOM 3937 C C . ARG B 1 288 ? -2.29878 48.36236 20.09209 1.000 68.54679 266 ARG B C 1
ATOM 3938 O O . ARG B 1 288 ? -1.27044 48.59240 19.45347 1.000 65.21396 266 ARG B O 1
ATOM 3940 N N . PHE B 1 289 ? -3.49813 48.29154 19.51596 1.000 68.43595 267 PHE B N 1
ATOM 3941 C CA . PHE B 1 289 ? -3.63523 48.49628 18.07955 1.000 70.73182 267 PHE B CA 1
ATOM 3942 C C . PHE B 1 289 ? -3.67275 49.98015 17.72030 1.000 76.40490 267 PHE B C 1
ATOM 3943 O O . PHE B 1 289 ? -4.17224 50.81452 18.48143 1.000 79.58696 267 PHE B O 1
ATOM 3951 N N . THR B 1 290 ? -3.13313 50.30176 16.54323 1.000 78.85068 268 THR B N 1
ATOM 3952 C CA . THR B 1 290 ? -3.18104 51.66542 15.99934 1.000 87.31034 268 THR B CA 1
ATOM 3953 C C . THR B 1 290 ? -3.69603 51.67022 14.55603 1.000 84.80208 268 THR B C 1
ATOM 3954 O O . THR B 1 290 ? -3.34839 50.80176 13.74908 1.000 79.30069 268 THR B O 1
ATOM 3958 N N . PRO C 1 24 ? -3.31071 60.49872 -4.99611 1.000 123.61652 2 PRO C N 1
ATOM 3959 C CA . PRO C 1 24 ? -4.41034 60.49683 -4.02573 1.000 118.55367 2 PRO C CA 1
ATOM 3960 C C . PRO C 1 24 ? -5.79048 60.42021 -4.67256 1.000 111.86129 2 PRO C C 1
ATOM 3961 O O . PRO C 1 24 ? -5.97358 60.87490 -5.80525 1.000 111.05575 2 PRO C O 1
ATOM 3965 N N . VAL C 1 25 ? -6.74431 59.83926 -3.94760 1.000 102.75230 3 VAL C N 1
ATOM 3966 C CA . VAL C 1 25 ? -8.14924 59.80597 -4.34160 1.000 94.03748 3 VAL C CA 1
ATOM 3967 C C . VAL C 1 25 ? -8.89981 60.79049 -3.45186 1.000 90.52958 3 VAL C C 1
ATOM 3968 O O . VAL C 1 25 ? -8.93995 60.62566 -2.22614 1.000 94.45386 3 VAL C O 1
ATOM 3972 N N . SER C 1 26 ? -9.48457 61.81584 -4.06390 1.000 89.30686 4 SER C N 1
ATOM 3973 C CA . SER C 1 26 ? -10.15081 62.88255 -3.32424 1.000 94.47688 4 SER C CA 1
ATOM 3974 C C . SER C 1 26 ? -11.56873 62.44412 -2.94698 1.000 105.30598 4 SER C C 1
ATOM 3975 O O . SER C 1 26 ? -12.36557 62.07594 -3.81793 1.000 95.42902 4 SER C O 1
ATOM 3978 N N . HIS C 1 27 ? -11.88016 62.47190 -1.64616 1.000 126.88401 5 HIS C N 1
ATOM 3979 C CA . HIS C 1 27 ? -13.17036 62.08249 -1.08243 1.000 125.48757 5 HIS C CA 1
ATOM 3980 C C . HIS C 1 27 ? -13.76941 63.25379 -0.30497 1.000 143.46300 5 HIS C C 1
ATOM 3981 O O . HIS C 1 27 ? -13.02979 64.00810 0.33768 1.000 144.82207 5 HIS C O 1
ATOM 3983 N N . PRO C 1 28 ? -15.08974 63.45890 -0.37544 1.000 159.47292 6 PRO C N 1
ATOM 3984 C CA . PRO C 1 28 ? -15.66959 64.68406 0.18557 1.000 162.39239 6 PRO C CA 1
ATOM 3985 C C . PRO C 1 28 ? -15.52782 64.72803 1.68788 1.000 168.89235 6 PRO C C 1
ATOM 3986 O O . PRO C 1 28 ? -15.51586 63.67926 2.36252 1.000 168.94846 6 PRO C O 1
ATOM 3990 N N . PRO C 1 29 ? -15.42184 65.91913 2.28287 1.000 149.19322 7 PRO C N 1
ATOM 3991 C CA . PRO C 1 29 ? -15.30917 66.00934 3.74042 1.000 137.13553 7 PRO C CA 1
ATOM 3992 C C . PRO C 1 29 ? -16.64852 65.72031 4.40836 1.000 128.37597 7 PRO C C 1
ATOM 3993 O O . PRO C 1 29 ? -17.71476 65.78966 3.79093 1.000 126.07777 7 PRO C O 1
ATOM 3997 N N . VAL C 1 30 ? -16.57782 65.37903 5.69484 1.000 125.54879 8 VAL C N 1
ATOM 3998 C CA . VAL C 1 30 ? -17.73411 64.91935 6.46059 1.000 109.32602 8 VAL C CA 1
ATOM 3999 C C . VAL C 1 30 ? -17.95444 65.83741 7.65447 1.000 111.95914 8 VAL C C 1
ATOM 4000 O O . VAL C 1 30 ? -17.05345 66.02250 8.48238 1.000 107.25230 8 VAL C O 1
ATOM 4004 N N . ASP C 1 31 ? -19.15204 66.40710 7.74073 1.000 117.36370 9 ASP C N 1
ATOM 4005 C CA . ASP C 1 31 ? -19.63577 67.02161 8.96665 1.000 115.34026 9 ASP C CA 1
ATOM 4006 C C . ASP C 1 31 ? -21.13856 66.77578 9.01914 1.000 111.32179 9 ASP C C 1
ATOM 4007 O O . ASP C 1 31 ? -21.80971 66.77369 7.98275 1.000 110.10781 9 ASP C O 1
ATOM 4009 N N . TYR C 1 32 ? -21.65340 66.53237 10.22356 1.000 92.88246 10 TYR C N 1
ATOM 4010 C CA . TYR C 1 32 ? -23.01727 66.05915 10.40931 1.000 82.93753 10 TYR C CA 1
ATOM 4011 C C . TYR C 1 32 ? -24.02966 67.18517 10.54266 1.000 92.56181 10 TYR C C 1
ATOM 4012 O O . TYR C 1 32 ? -25.12820 66.96272 11.06412 1.000 86.94201 10 TYR C O 1
ATOM 4021 N N . HIS C 1 33 ? -23.68650 68.38429 10.07518 1.000 106.81748 11 HIS C N 1
ATOM 4022 C CA . HIS C 1 33 ? -24.65110 69.47297 10.01262 1.000 104.55298 11 HIS C CA 1
ATOM 4023 C C . HIS C 1 33 ? -25.83270 69.13409 9.11349 1.000 102.09649 11 HIS C C 1
ATOM 4024 O O . HIS C 1 33 ? -26.89154 69.75802 9.23889 1.000 100.94477 11 HIS C O 1
ATOM 4031 N N . ASP C 1 34 ? -25.67720 68.15666 8.21473 1.000 95.35087 12 ASP C N 1
ATOM 4032 C CA . ASP C 1 34 ? -26.74581 67.74629 7.30967 1.000 93.50214 12 ASP C CA 1
ATOM 4033 C C . ASP C 1 34 ? -27.85075 66.97159 8.00970 1.000 86.60394 12 ASP C C 1
ATOM 4034 O O . ASP C 1 34 ? -28.82319 66.59073 7.34760 1.000 84.35447 12 ASP C O 1
ATOM 4039 N N . PHE C 1 35 ? -27.71476 66.71719 9.31321 1.000 84.83386 13 PHE C N 1
ATOM 4040 C CA . PHE C 1 35 ? -28.68404 65.95069 10.09699 1.000 78.34692 13 PHE C CA 1
ATOM 4041 C C . PHE C 1 35 ? -29.08004 66.75856 11.32870 1.000 75.50018 13 PHE C C 1
ATOM 4042 O O . PHE C 1 35 ? -28.60652 66.48974 12.44043 1.000 80.18143 13 PHE C O 1
ATOM 4050 N N . PRO C 1 36 ? -29.94556 67.76408 11.16587 1.000 77.12965 14 PRO C N 1
ATOM 4051 C CA . PRO C 1 36 ? -30.19006 68.71573 12.26734 1.000 79.90518 14 PRO C CA 1
ATOM 4052 C C . PRO C 1 36 ? -30.96082 68.14563 13.45254 1.000 78.19966 14 PRO C C 1
ATOM 4053 O O . PRO C 1 36 ? -30.88238 68.71735 14.54928 1.000 80.03617 14 PRO C O 1
ATOM 4057 N N . SER C 1 37 ? -31.72061 67.06841 13.27620 1.000 75.23884 15 SER C N 1
ATOM 4058 C CA . SER C 1 37 ? -32.51922 66.54769 14.37620 1.000 74.11135 15 SER C CA 1
ATOM 4059 C C . SER C 1 37 ? -31.70930 65.68464 15.33249 1.000 77.96487 15 SER C C 1
ATOM 4060 O O . SER C 1 37 ? -32.20317 65.34922 16.41777 1.000 77.36354 15 SER C O 1
ATOM 4063 N N . LEU C 1 38 ? -30.48819 65.32178 14.95425 1.000 77.95571 16 LEU C N 1
ATOM 4064 C CA . LEU C 1 38 ? -29.64943 64.40759 15.71343 1.000 72.56181 16 LEU C CA 1
ATOM 4065 C C . LEU C 1 38 ? -28.42565 65.15176 16.22953 1.000 75.73499 16 LEU C C 1
ATOM 4066 O O . LEU C 1 38 ? -27.74985 65.85047 15.46427 1.000 78.49879 16 LEU C O 1
ATOM 4071 N N . ARG C 1 39 ? -28.14597 65.01685 17.52287 1.000 73.64086 17 ARG C N 1
ATOM 4072 C CA . ARG C 1 39 ? -26.92898 65.58492 18.08526 1.000 75.33457 17 ARG C CA 1
ATOM 4073 C C . ARG C 1 39 ? -25.81411 64.55451 17.97949 1.000 78.96732 17 ARG C C 1
ATOM 4074 O O . ARG C 1 39 ? -25.98571 63.39632 18.37892 1.000 77.46926 17 ARG C O 1
ATOM 4082 N N . CYS C 1 40 ? -24.68481 64.97755 17.41746 1.000 78.91225 18 CYS C N 1
ATOM 4083 C CA . CYS C 1 40 ? -23.55552 64.10404 17.13089 1.000 72.95701 18 CYS C CA 1
ATOM 4084 C C . CYS C 1 40 ? -22.31572 64.67362 17.80262 1.000 75.40919 18 CYS C C 1
ATOM 4085 O O . CYS C 1 40 ? -21.92721 65.81589 17.53310 1.000 78.99105 18 CYS C O 1
ATOM 4088 N N . GLU C 1 41 ? -21.71225 63.88109 18.68756 1.000 74.70555 19 GLU C N 1
ATOM 4089 C CA . GLU C 1 41 ? -20.54158 64.27474 19.46210 1.000 75.85292 19 GLU C CA 1
ATOM 4090 C C . GLU C 1 41 ? -19.41940 63.28523 19.18284 1.000 73.98378 19 GLU C C 1
ATOM 4091 O O . GLU C 1 41 ? -19.58772 62.07606 19.37878 1.000 71.58232 19 GLU C O 1
ATOM 4097 N N . LEU C 1 42 ? -18.27706 63.80008 18.73783 1.000 75.42563 20 LEU C N 1
ATOM 4098 C CA . LEU C 1 42 ? -17.10213 62.99161 18.43509 1.000 75.28245 20 LEU C CA 1
ATOM 4099 C C . LEU C 1 42 ? -16.12556 63.06441 19.59915 1.000 81.29694 20 LEU C C 1
ATOM 4100 O O . LEU C 1 42 ? -15.74143 64.16050 20.01799 1.000 92.28207 20 LEU C O 1
ATOM 4105 N N . GLY C 1 43 ? -15.76304 61.90665 20.15124 1.000 84.22712 21 GLY C N 1
ATOM 4106 C CA . GLY C 1 43 ? -14.85979 61.84751 21.27901 1.000 85.96770 21 GLY C CA 1
ATOM 4107 C C . GLY C 1 43 ? -13.42673 61.53066 20.87709 1.000 93.29869 21 GLY C C 1
ATOM 4108 O O . GLY C 1 43 ? -13.13445 61.16720 19.73993 1.000 85.84100 21 GLY C O 1
ATOM 4109 N N . ASP C 1 44 ? -12.52816 61.66566 21.85678 1.000 103.22182 22 ASP C N 1
ATOM 4110 C CA . ASP C 1 44 ? -11.13066 61.31342 21.62880 1.000 108.86992 22 ASP C CA 1
ATOM 4111 C C . ASP C 1 44 ? -10.94598 59.81316 21.44254 1.000 107.17564 22 ASP C C 1
ATOM 4112 O O . ASP C 1 44 ? -9.99588 59.38560 20.77157 1.000 109.10668 22 ASP C O 1
ATOM 4117 N N . ASP C 1 45 ? -11.84161 59.00441 22.01549 1.000 93.87734 23 ASP C N 1
ATOM 4118 C CA . ASP C 1 45 ? -11.71570 57.56236 21.89300 1.000 82.63370 23 ASP C CA 1
ATOM 4119 C C . ASP C 1 45 ? -12.06068 57.08773 20.49170 1.000 83.19547 23 ASP C C 1
ATOM 4120 O O . ASP C 1 45 ? -11.83415 55.91362 20.18082 1.000 83.99308 23 ASP C O 1
ATOM 4125 N N . GLY C 1 46 ? -12.61405 57.96425 19.65369 1.000 83.48136 24 GLY C N 1
ATOM 4126 C CA . GLY C 1 46 ? -13.07212 57.60131 18.33233 1.000 74.43294 24 GLY C CA 1
ATOM 4127 C C . GLY C 1 46 ? -14.54234 57.27319 18.25139 1.000 67.27817 24 GLY C C 1
ATOM 4128 O O . GLY C 1 46 ? -15.04061 56.99445 17.15392 1.000 71.19861 24 GLY C O 1
ATOM 4129 N N . VAL C 1 47 ? -15.25211 57.31902 19.37117 1.000 70.72903 25 VAL C N 1
ATOM 4130 C CA . VAL C 1 47 ? -16.67366 57.00114 19.41315 1.000 67.59703 25 VAL C CA 1
ATOM 4131 C C . VAL C 1 47 ? -17.49303 58.21948 19.01303 1.000 68.78098 25 VAL C C 1
ATOM 4132 O O . VAL C 1 47 ? -17.33842 59.31048 19.58281 1.000 70.06454 25 VAL C O 1
ATOM 4136 N N . LEU C 1 48 ? -18.37437 58.03688 18.03734 1.000 61.90757 26 LEU C N 1
ATOM 4137 C CA . LEU C 1 48 ? -19.35045 59.05929 17.70183 1.000 63.85344 26 LEU C CA 1
ATOM 4138 C C . LEU C 1 48 ? -20.61389 58.77193 18.50505 1.000 64.10041 26 LEU C C 1
ATOM 4139 O O . LEU C 1 48 ? -21.24972 57.72665 18.32384 1.000 64.31756 26 LEU C O 1
ATOM 4144 N N . THR C 1 49 ? -20.95858 59.67570 19.41286 1.000 62.05960 27 THR C N 1
ATOM 4145 C CA . THR C 1 49 ? -22.19033 59.54797 20.17389 1.000 63.63312 27 THR C CA 1
ATOM 4146 C C . THR C 1 49 ? -23.29958 60.23583 19.38853 1.000 68.01930 27 THR C C 1
ATOM 4147 O O . THR C 1 49 ? -23.18700 61.41740 19.04811 1.000 71.47262 27 THR C O 1
ATOM 4151 N N . VAL C 1 50 ? -24.34948 59.48303 19.07911 1.000 65.08514 28 VAL C N 1
ATOM 4152 C CA . VAL C 1 50 ? -25.51786 59.97261 18.36036 1.000 66.48484 28 VAL C CA 1
ATOM 4153 C C . VAL C 1 50 ? -26.68229 59.98518 19.34205 1.000 72.34257 28 VAL C C 1
ATOM 4154 O O . VAL C 1 50 ? -27.09261 58.92845 19.84317 1.000 70.13607 28 VAL C O 1
ATOM 4158 N N . VAL C 1 51 ? -27.21427 61.17609 19.61695 1.000 69.47300 29 VAL C N 1
ATOM 4159 C CA . VAL C 1 51 ? -28.21356 61.37410 20.66501 1.000 76.00867 29 VAL C CA 1
ATOM 4160 C C . VAL C 1 51 ? -29.55194 61.72697 20.03010 1.000 72.57270 29 VAL C C 1
ATOM 4161 O O . VAL C 1 51 ? -29.66469 62.72238 19.30135 1.000 71.52748 29 VAL C O 1
ATOM 4165 N N . LEU C 1 52 ? -30.57292 60.93772 20.35805 1.000 73.89212 30 LEU C N 1
ATOM 4166 C CA . LEU C 1 52 ? -31.94899 61.20040 19.95578 1.000 69.77485 30 LEU C CA 1
ATOM 4167 C C . LEU C 1 52 ? -32.59202 62.04584 21.04747 1.000 81.82980 30 LEU C C 1
ATOM 4168 O O . LEU C 1 52 ? -32.82625 61.55496 22.15556 1.000 85.37063 30 LEU C O 1
ATOM 4173 N N . ASP C 1 53 ? -32.85474 63.31925 20.74803 1.000 78.53624 31 ASP C N 1
ATOM 4174 C CA . ASP C 1 53 ? -33.38831 64.25747 21.73233 1.000 76.69704 31 ASP C CA 1
ATOM 4175 C C . ASP C 1 53 ? -34.49564 65.08206 21.08125 1.000 84.75333 31 ASP C C 1
ATOM 4176 O O . ASP C 1 53 ? -34.23177 65.86288 20.16063 1.000 81.73999 31 ASP C O 1
ATOM 4181 N N . SER C 1 54 ? -35.72885 64.91049 21.55184 1.000 86.69709 32 SER C N 1
ATOM 4182 C CA . SER C 1 54 ? -36.88965 65.57944 20.97771 1.000 87.58905 32 SER C CA 1
ATOM 4183 C C . SER C 1 54 ? -38.04290 65.46537 21.96620 1.000 95.02063 32 SER C C 1
ATOM 4184 O O . SER C 1 54 ? -37.98867 64.64566 22.89311 1.000 92.67797 32 SER C O 1
ATOM 4187 N N . PRO C 1 55 ? -39.06792 66.31418 21.83770 1.000 103.14211 33 PRO C N 1
ATOM 4188 C CA . PRO C 1 55 ? -40.19239 66.25554 22.78060 1.000 104.31832 33 PRO C CA 1
ATOM 4189 C C . PRO C 1 55 ? -40.92576 64.92349 22.71292 1.000 103.29472 33 PRO C C 1
ATOM 4190 O O . PRO C 1 55 ? -40.94509 64.24439 21.68343 1.000 98.64868 33 PRO C O 1
ATOM 4194 N N . GLY C 1 56 ? -41.52765 64.54960 23.83691 1.000 109.02398 34 GLY C N 1
ATOM 4195 C CA . GLY C 1 56 ? -42.38519 63.38382 23.86927 1.000 99.82379 34 GLY C CA 1
ATOM 4196 C C . GLY C 1 56 ? -41.61860 62.08548 23.97182 1.000 103.12107 34 GLY C C 1
ATOM 4197 O O . GLY C 1 56 ? -41.88386 61.13923 23.22007 1.000 103.59221 34 GLY C O 1
ATOM 4198 N N . LEU C 1 57 ? -40.66894 62.03314 24.90981 1.000 98.01182 35 LEU C N 1
ATOM 4199 C CA . LEU C 1 57 ? -39.79546 60.87304 25.09833 1.000 93.14835 35 LEU C CA 1
ATOM 4200 C C . LEU C 1 57 ? -39.02428 60.56644 23.81618 1.000 88.07492 35 LEU C C 1
ATOM 4201 O O . LEU C 1 57 ? -38.98837 59.43105 23.34001 1.000 81.10250 35 LEU C O 1
ATOM 4206 N N . ASN C 1 58 ? -38.41187 61.60805 23.25300 1.000 91.71985 36 ASN C N 1
ATOM 4207 C CA . ASN C 1 58 ? -37.57961 61.50401 22.05637 1.000 82.71476 36 ASN C CA 1
ATOM 4208 C C . ASN C 1 58 ? -38.36779 60.89435 20.89268 1.000 82.90799 36 ASN C C 1
ATOM 4209 O O . ASN C 1 58 ? -37.97979 59.89096 20.29328 1.000 82.42685 36 ASN C O 1
ATOM 4214 N N . SER C 1 59 ? -39.49318 61.52724 20.57833 1.000 86.39370 37 SER C N 1
ATOM 4215 C CA . SER C 1 59 ? -40.32728 61.07046 19.47756 1.000 81.61492 37 SER C CA 1
ATOM 4216 C C . SER C 1 59 ? -39.73089 61.49302 18.14284 1.000 80.41673 37 SER C C 1
ATOM 4217 O O . SER C 1 59 ? -39.18588 62.59188 18.00511 1.000 81.09002 37 SER C O 1
ATOM 4220 N N . VAL C 1 60 ? -39.83064 60.60143 17.16302 1.000 79.33201 38 VAL C N 1
ATOM 4221 C CA . VAL C 1 60 ? -39.24533 60.80293 15.84268 1.000 78.01365 38 VAL C CA 1
ATOM 4222 C C . VAL C 1 60 ? -40.24420 61.57113 14.98567 1.000 78.09078 38 VAL C C 1
ATOM 4223 O O . VAL C 1 60 ? -41.27045 61.02358 14.57714 1.000 81.32775 38 VAL C O 1
ATOM 4227 N N . GLY C 1 61 ? -39.93871 62.83259 14.69563 1.000 77.87809 39 GLY C N 1
ATOM 4228 C CA . GLY C 1 61 ? -40.76079 63.62739 13.81538 1.000 75.62371 39 GLY C CA 1
ATOM 4229 C C . GLY C 1 61 ? -40.40461 63.35231 12.37049 1.000 75.43910 39 GLY C C 1
ATOM 4230 O O . GLY C 1 61 ? -39.60742 62.45671 12.07236 1.000 79.17632 39 GLY C O 1
ATOM 4231 N N . PRO C 1 62 ? -41.00043 64.10059 11.43731 1.000 77.69705 40 PRO C N 1
ATOM 4232 C CA . PRO C 1 62 ? -40.65665 63.88846 10.01896 1.000 79.21125 40 PRO C CA 1
ATOM 4233 C C . PRO C 1 62 ? -39.17717 64.06865 9.70785 1.000 74.05977 40 PRO C C 1
ATOM 4234 O O . PRO C 1 62 ? -38.61301 63.26409 8.95555 1.000 69.79961 40 PRO C O 1
ATOM 4238 N N . GLN C 1 63 ? -38.51708 65.05989 10.31350 1.000 77.43316 41 GLN C N 1
ATOM 4239 C CA . GLN C 1 63 ? -37.11394 65.31544 9.99951 1.000 70.16834 41 GLN C CA 1
ATOM 4240 C C . GLN C 1 63 ? -36.21289 64.22850 10.55894 1.000 71.18072 41 GLN C C 1
ATOM 4241 O O . GLN C 1 63 ? -35.30807 63.74725 9.86726 1.000 71.66454 41 GLN C O 1
ATOM 4247 N N . MET C 1 64 ? -36.42656 63.84311 11.82033 1.000 69.31641 42 MET C N 1
ATOM 4248 C CA . MET C 1 64 ? -35.59953 62.79943 12.41577 1.000 68.46493 42 MET C CA 1
ATOM 4249 C C . MET C 1 64 ? -35.82806 61.44335 11.76319 1.000 69.15228 42 MET C C 1
ATOM 4250 O O . MET C 1 64 ? -34.96131 60.56736 11.84965 1.000 66.73873 42 MET C O 1
ATOM 4255 N N . HIS C 1 65 ? -36.97008 61.24139 11.11309 1.000 68.67857 43 HIS C N 1
ATOM 4256 C CA . HIS C 1 65 ? -37.15931 59.98063 10.41517 1.000 67.65149 43 HIS C CA 1
ATOM 4257 C C . HIS C 1 65 ? -36.22220 59.86850 9.21694 1.000 68.07452 43 HIS C C 1
ATOM 4258 O O . HIS C 1 65 ? -35.70610 58.78271 8.93302 1.000 66.69130 43 HIS C O 1
ATOM 4265 N N . ARG C 1 66 ? -35.98287 60.97255 8.50022 1.000 68.35055 44 ARG C N 1
ATOM 4266 C CA . ARG C 1 66 ? -35.03852 60.91312 7.38620 1.000 67.59517 44 ARG C CA 1
ATOM 4267 C C . ARG C 1 66 ? -33.59644 60.84764 7.87854 1.000 68.38319 44 ARG C C 1
ATOM 4268 O O . ARG C 1 66 ? -32.79563 60.05871 7.36208 1.000 66.97901 44 ARG C O 1
ATOM 4276 N N . ASP C 1 67 ? -33.25543 61.65935 8.88442 1.000 68.62587 45 ASP C N 1
ATOM 4277 C CA . ASP C 1 67 ? -31.88673 61.70826 9.38912 1.000 64.51308 45 ASP C CA 1
ATOM 4278 C C . ASP C 1 67 ? -31.44318 60.34292 9.89940 1.000 63.63964 45 ASP C C 1
ATOM 4279 O O . ASP C 1 67 ? -30.35767 59.85874 9.55557 1.000 65.03381 45 ASP C O 1
ATOM 4284 N N . LEU C 1 68 ? -32.27861 59.69625 10.71220 1.000 64.16313 46 LEU C N 1
ATOM 4285 C CA . LEU C 1 68 ? -31.94591 58.35013 11.16994 1.000 65.03468 46 LEU C CA 1
ATOM 4286 C C . LEU C 1 68 ? -31.70441 57.41569 9.98898 1.000 58.80257 46 LEU C C 1
ATOM 4287 O O . LEU C 1 68 ? -30.83580 56.54045 10.05163 1.000 62.75791 46 LEU C O 1
ATOM 4292 N N . ALA C 1 69 ? -32.44344 57.59919 8.89192 1.000 58.04076 47 ALA C N 1
ATOM 4293 C CA . ALA C 1 69 ? -32.28858 56.70028 7.75116 1.000 62.08017 47 ALA C CA 1
ATOM 4294 C C . ALA C 1 69 ? -30.96199 56.92758 7.02973 1.000 63.69380 47 ALA C C 1
ATOM 4295 O O . ALA C 1 69 ? -30.25168 55.96498 6.69853 1.000 53.51986 47 ALA C O 1
ATOM 4297 N N . ASP C 1 70 ? -30.59724 58.19239 6.81239 1.000 59.90885 48 ASP C N 1
ATOM 4298 C CA . ASP C 1 70 ? -29.52525 58.56379 5.89753 1.000 60.51561 48 ASP C CA 1
ATOM 4299 C C . ASP C 1 70 ? -28.19482 58.85127 6.58522 1.000 57.67617 48 ASP C C 1
ATOM 4300 O O . ASP C 1 70 ? -27.19643 59.07314 5.88907 1.000 55.00748 48 ASP C O 1
ATOM 4305 N N . ILE C 1 71 ? -28.13541 58.80563 7.91887 1.000 57.29897 49 ILE C N 1
ATOM 4306 C CA . ILE C 1 71 ? -26.90953 59.21514 8.60466 1.000 58.47873 49 ILE C CA 1
ATOM 4307 C C . ILE C 1 71 ? -25.81829 58.15583 8.47606 1.000 57.95772 49 ILE C C 1
ATOM 4308 O O . ILE C 1 71 ? -24.62554 58.48767 8.47359 1.000 59.38842 49 ILE C O 1
ATOM 4313 N N . TRP C 1 72 ? -26.19580 56.88684 8.34472 1.000 49.92291 50 TRP C N 1
ATOM 4314 C CA . TRP C 1 72 ? -25.27767 55.76114 8.46217 1.000 51.23144 50 TRP C CA 1
ATOM 4315 C C . TRP C 1 72 ? -24.28777 55.67835 7.29884 1.000 52.58013 50 TRP C C 1
ATOM 4316 O O . TRP C 1 72 ? -23.11696 55.34992 7.53366 1.000 54.47589 50 TRP C O 1
ATOM 4327 N N . PRO C 1 73 ? -24.68225 55.93752 6.04405 1.000 52.04514 51 PRO C N 1
ATOM 4328 C CA . PRO C 1 73 ? -23.66635 55.94158 4.97803 1.000 47.97042 51 PRO C CA 1
ATOM 4329 C C . PRO C 1 73 ? -22.58021 56.97290 5.19037 1.000 55.23666 51 PRO C C 1
ATOM 4330 O O . PRO C 1 73 ? -21.42318 56.71894 4.83110 1.000 59.37542 51 PRO C O 1
ATOM 4334 N N . VAL C 1 74 ? -22.91399 58.11933 5.78611 1.000 52.95535 52 VAL C N 1
ATOM 4335 C CA . VAL C 1 74 ? -21.92602 59.16486 6.00961 1.000 49.68669 52 VAL C CA 1
ATOM 4336 C C . VAL C 1 74 ? -21.00400 58.78469 7.15860 1.000 55.68944 52 VAL C C 1
ATOM 4337 O O . VAL C 1 74 ? -19.78315 58.96895 7.07678 1.000 61.48110 52 VAL C O 1
ATOM 4341 N N . ILE C 1 75 ? -21.56650 58.23525 8.23685 1.000 54.66751 53 ILE C N 1
ATOM 4342 C CA . ILE C 1 75 ? -20.74093 57.76856 9.34999 1.000 57.28223 53 ILE C CA 1
ATOM 4343 C C . ILE C 1 75 ? -19.79149 56.68035 8.88131 1.000 49.89854 53 ILE C C 1
ATOM 4344 O O . ILE C 1 75 ? -18.62498 56.63961 9.28341 1.000 57.50543 53 ILE C O 1
ATOM 4349 N N . ASP C 1 76 ? -20.27186 55.78362 8.02184 1.000 51.19530 54 ASP C N 1
ATOM 4350 C CA . ASP C 1 76 ? -19.43488 54.66946 7.59553 1.000 57.35821 54 ASP C CA 1
ATOM 4351 C C . ASP C 1 76 ? -18.24374 55.14355 6.77190 1.000 60.37995 54 ASP C C 1
ATOM 4352 O O . ASP C 1 76 ? -17.20402 54.47382 6.75319 1.000 58.17481 54 ASP C O 1
ATOM 4357 N N . ARG C 1 77 ? -18.37952 56.28273 6.08678 1.000 56.60702 55 ARG C N 1
ATOM 4358 C CA . ARG C 1 77 ? -17.31317 56.89357 5.30388 1.000 57.79669 55 ARG C CA 1
ATOM 4359 C C . ARG C 1 77 ? -16.47114 57.89406 6.10193 1.000 63.13677 55 ARG C C 1
ATOM 4360 O O . ARG C 1 77 ? -15.61336 58.56836 5.51682 1.000 64.35358 55 ARG C O 1
ATOM 4362 N N . ASP C 1 78 ? -16.69166 58.01083 7.41315 1.000 58.96467 56 ASP C N 1
ATOM 4363 C CA . ASP C 1 78 ? -16.00630 59.02181 8.21507 1.000 61.90541 56 ASP C CA 1
ATOM 4364 C C . ASP C 1 78 ? -14.66783 58.49299 8.71716 1.000 64.76416 56 ASP C C 1
ATOM 4365 O O . ASP C 1 78 ? -14.65136 57.54285 9.51002 1.000 64.67052 56 ASP C O 1
ATOM 4370 N N . PRO C 1 79 ? -13.53761 59.08560 8.31019 1.000 60.45617 57 PRO C N 1
ATOM 4371 C CA . PRO C 1 79 ? -12.23406 58.60409 8.79695 1.000 58.43574 57 PRO C CA 1
ATOM 4372 C C . PRO C 1 79 ? -12.01931 58.78997 10.29188 1.000 61.93449 57 PRO C C 1
ATOM 4373 O O . PRO C 1 79 ? -11.24806 58.03034 10.89314 1.000 65.56606 57 PRO C O 1
ATOM 4377 N N . ALA C 1 80 ? -12.65129 59.78798 10.90857 1.000 59.32193 58 ALA C N 1
ATOM 4378 C CA . ALA C 1 80 ? -12.43477 60.05805 12.32605 1.000 62.68506 58 ALA C CA 1
ATOM 4379 C C . ALA C 1 80 ? -13.23553 59.13682 13.23363 1.000 64.43589 58 ALA C C 1
ATOM 4380 O O . ALA C 1 80 ? -12.94494 59.06953 14.43580 1.000 63.61762 58 ALA C O 1
ATOM 4382 N N . VAL C 1 81 ? -14.24352 58.45428 12.69207 1.000 59.07246 59 VAL C N 1
ATOM 4383 C CA . VAL C 1 81 ? -15.16661 57.64165 13.47302 1.000 63.15649 59 VAL C CA 1
ATOM 4384 C C . VAL C 1 81 ? -14.74266 56.18085 13.39615 1.000 65.73393 59 VAL C C 1
ATOM 4385 O O . VAL C 1 81 ? -14.61144 55.61284 12.30216 1.000 63.30984 59 VAL C O 1
ATOM 4389 N N . ARG C 1 82 ? -14.54195 55.57032 14.56439 1.000 59.68405 60 ARG C N 1
ATOM 4390 C CA . ARG C 1 82 ? -14.19718 54.16337 14.66354 1.000 61.10909 60 ARG C CA 1
ATOM 4391 C C . ARG C 1 82 ? -15.29056 53.32140 15.30802 1.000 61.26552 60 ARG C C 1
ATOM 4392 O O . ARG C 1 82 ? -15.26634 52.09614 15.16115 1.000 62.38172 60 ARG C O 1
ATOM 4400 N N . ALA C 1 83 ? -16.25408 53.94556 15.98411 1.000 59.89997 61 ALA C N 1
ATOM 4401 C CA . ALA C 1 83 ? -17.37501 53.25407 16.60953 1.000 55.89608 61 ALA C CA 1
ATOM 4402 C C . ALA C 1 83 ? -18.48280 54.26888 16.85125 1.000 58.32177 61 ALA C C 1
ATOM 4403 O O . ALA C 1 83 ? -18.23526 55.47586 16.89967 1.000 65.03923 61 ALA C O 1
ATOM 4405 N N . VAL C 1 84 ? -19.70667 53.77167 17.02076 1.000 55.11867 62 VAL C N 1
ATOM 4406 C CA . VAL C 1 84 ? -20.87546 54.62783 17.20107 1.000 57.09179 62 VAL C CA 1
ATOM 4407 C C . VAL C 1 84 ? -21.63049 54.17045 18.44038 1.000 62.37800 62 VAL C C 1
ATOM 4408 O O . VAL C 1 84 ? -21.94245 52.98038 18.57978 1.000 58.59250 62 VAL C O 1
ATOM 4412 N N . LEU C 1 85 ? -21.96363 55.12371 19.31000 1.000 60.61296 63 LEU C N 1
ATOM 4413 C CA . LEU C 1 85 ? -22.76398 54.88221 20.50302 1.000 58.05792 63 LEU C CA 1
ATOM 4414 C C . LEU C 1 85 ? -24.05219 55.68179 20.38900 1.000 58.56422 63 LEU C C 1
ATOM 4415 O O . LEU C 1 85 ? -24.02287 56.91254 20.35630 1.000 66.00485 63 LEU C O 1
ATOM 4420 N N . VAL C 1 86 ? -25.16631 54.98712 20.30520 1.000 58.61256 64 VAL C N 1
ATOM 4421 C CA . VAL C 1 86 ? -26.47952 55.60315 20.18923 1.000 59.05562 64 VAL C CA 1
ATOM 4422 C C . VAL C 1 86 ? -27.14930 55.55199 21.54840 1.000 65.98417 64 VAL C C 1
ATOM 4423 O O . VAL C 1 86 ? -27.07601 54.53661 22.25144 1.000 70.43073 64 VAL C O 1
ATOM 4427 N N . ARG C 1 87 ? -27.81083 56.63880 21.92280 1.000 68.29566 65 ARG C N 1
ATOM 4428 C CA . ARG C 1 87 ? -28.56679 56.64845 23.16160 1.000 67.64191 65 ARG C CA 1
ATOM 4429 C C . ARG C 1 87 ? -29.68950 57.65906 23.02898 1.000 72.72672 65 ARG C C 1
ATOM 4430 O O . ARG C 1 87 ? -29.66619 58.52511 22.15031 1.000 67.97052 65 ARG C O 1
ATOM 4438 N N . GLY C 1 88 ? -30.66224 57.55681 23.92923 1.000 76.83122 66 GLY C N 1
ATOM 4439 C CA . GLY C 1 88 ? -31.72668 58.54029 24.02537 1.000 78.04064 66 GLY C CA 1
ATOM 4440 C C . GLY C 1 88 ? -31.43908 59.48999 25.16595 1.000 79.87782 66 GLY C C 1
ATOM 4441 O O . GLY C 1 88 ? -30.88911 59.09892 26.19746 1.000 83.37330 66 GLY C O 1
ATOM 4442 N N . GLU C 1 89 ? -31.81979 60.74773 24.98380 1.000 83.38484 67 GLU C N 1
ATOM 4443 C CA . GLU C 1 89 ? -31.56543 61.74470 26.00768 1.000 85.76588 67 GLU C CA 1
ATOM 4444 C C . GLU C 1 89 ? -32.62086 61.63946 27.10278 1.000 88.92229 67 GLU C C 1
ATOM 4445 O O . GLU C 1 89 ? -33.81909 61.52406 26.81657 1.000 85.05878 67 GLU C O 1
ATOM 4451 N N . GLY C 1 90 ? -32.17530 61.66880 28.35658 1.000 90.20579 68 GLY C N 1
ATOM 4452 C CA . GLY C 1 90 ? -33.10901 61.59432 29.46003 1.000 86.16704 68 GLY C CA 1
ATOM 4453 C C . GLY C 1 90 ? -33.49084 60.16001 29.78257 1.000 97.08281 68 GLY C C 1
ATOM 4454 O O . GLY C 1 90 ? -32.70570 59.22031 29.61654 1.000 98.27224 68 GLY C O 1
ATOM 4455 N N . LYS C 1 91 ? -34.72607 59.99731 30.24887 1.000 100.82163 69 LYS C N 1
ATOM 4456 C CA . LYS C 1 91 ? -35.22995 58.69081 30.66740 1.000 106.38656 69 LYS C CA 1
ATOM 4457 C C . LYS C 1 91 ? -35.98811 57.97876 29.55560 1.000 104.82461 69 LYS C C 1
ATOM 4458 O O . LYS C 1 91 ? -37.04095 57.37812 29.79857 1.000 104.07033 69 LYS C O 1
ATOM 4460 N N . ALA C 1 92 ? -35.48389 58.03329 28.32362 1.000 92.47559 70 ALA C N 1
ATOM 4461 C CA . ALA C 1 92 ? -36.13874 57.37142 27.20432 1.000 83.34102 70 ALA C CA 1
ATOM 4462 C C . ALA C 1 92 ? -35.15382 57.24420 26.05299 1.000 79.37339 70 ALA C C 1
ATOM 4463 O O . ALA C 1 92 ? -34.38968 58.17189 25.78074 1.000 87.06496 70 ALA C O 1
ATOM 4465 N N . PHE C 1 93 ? -35.16680 56.08635 25.39374 1.000 74.19651 71 PHE C N 1
ATOM 4466 C CA . PHE C 1 93 ? -34.39960 55.92065 24.15933 1.000 72.34272 71 PHE C CA 1
ATOM 4467 C C . PHE C 1 93 ? -35.11096 56.64506 23.01685 1.000 75.75188 71 PHE C C 1
ATOM 4468 O O . PHE C 1 93 ? -34.61908 57.65685 22.50754 1.000 76.86459 71 PHE C O 1
ATOM 4476 N N . SER C 1 94 ? -36.26096 56.12270 22.58606 1.000 71.10330 72 SER C N 1
ATOM 4477 C CA . SER C 1 94 ? -37.12090 56.82013 21.63680 1.000 72.34491 72 SER C CA 1
ATOM 4478 C C . SER C 1 94 ? -38.50800 56.19460 21.64762 1.000 78.16354 72 SER C C 1
ATOM 4479 O O . SER C 1 94 ? -38.64308 54.96738 21.68493 1.000 73.23944 72 SER C O 1
ATOM 4482 N N . SER C 1 95 ? -39.52843 57.05202 21.60273 1.000 82.95871 73 SER C N 1
ATOM 4483 C CA . SER C 1 95 ? -40.92568 56.64170 21.58649 1.000 78.62438 73 SER C CA 1
ATOM 4484 C C . SER C 1 95 ? -41.45342 56.35774 20.18669 1.000 77.19087 73 SER C C 1
ATOM 4485 O O . SER C 1 95 ? -42.65810 56.12621 20.03589 1.000 83.68351 73 SER C O 1
ATOM 4488 N N . GLY C 1 96 ? -40.60704 56.41516 19.16216 1.000 77.98420 74 GLY C N 1
ATOM 4489 C CA . GLY C 1 96 ? -41.03066 56.04786 17.82324 1.000 80.20918 74 GLY C CA 1
ATOM 4490 C C . GLY C 1 96 ? -41.53640 57.23009 17.01867 1.000 85.55314 74 GLY C C 1
ATOM 4491 O O . GLY C 1 96 ? -41.29129 58.39728 17.33478 1.000 87.46438 74 GLY C O 1
ATOM 4492 N N . GLY C 1 97 ? -42.23563 56.90793 15.93381 1.000 82.48509 75 GLY C N 1
ATOM 4493 C CA . GLY C 1 97 ? -42.75802 57.94701 15.06570 1.000 78.06649 75 GLY C CA 1
ATOM 4494 C C . GLY C 1 97 ? -43.81110 58.77637 15.77769 1.000 85.88565 75 GLY C C 1
ATOM 4495 O O . GLY C 1 97 ? -44.65391 58.25528 16.50949 1.000 82.71918 75 GLY C O 1
ATOM 4496 N N . SER C 1 98 ? -43.74696 60.08989 15.56397 1.000 85.24481 76 SER C N 1
ATOM 4497 C CA . SER C 1 98 ? -44.66714 61.03191 16.17748 1.000 82.76536 76 SER C CA 1
ATOM 4498 C C . SER C 1 98 ? -46.02800 60.99058 15.48367 1.000 86.94058 76 SER C C 1
ATOM 4499 O O . SER C 1 98 ? -46.18966 60.42666 14.39837 1.000 87.88281 76 SER C O 1
ATOM 4502 N N . PHE C 1 99 ? -47.02013 61.61429 16.12549 1.000 88.03807 77 PHE C N 1
ATOM 4503 C CA . PHE C 1 99 ? -48.36346 61.62425 15.55626 1.000 91.88238 77 PHE C CA 1
ATOM 4504 C C . PHE C 1 99 ? -48.42369 62.39200 14.23975 1.000 93.63777 77 PHE C C 1
ATOM 4505 O O . PHE C 1 99 ? -49.20266 62.02482 13.35154 1.000 92.93401 77 PHE C O 1
ATOM 4513 N N . ASP C 1 100 ? -47.61954 63.45132 14.08924 1.000 93.35193 78 ASP C N 1
ATOM 4514 C CA . ASP C 1 100 ? -47.55903 64.14781 12.80455 1.000 94.21836 78 ASP C CA 1
ATOM 4515 C C . ASP C 1 100 ? -46.92748 63.28086 11.72524 1.000 92.09965 78 ASP C C 1
ATOM 4516 O O . ASP C 1 100 ? -47.28327 63.40381 10.54801 1.000 93.15085 78 ASP C O 1
ATOM 4521 N N . LEU C 1 101 ? -45.97211 62.42529 12.09069 1.000 92.60632 79 LEU C N 1
ATOM 4522 C CA . LEU C 1 101 ? -45.41384 61.51230 11.10119 1.000 87.06887 79 LEU C CA 1
ATOM 4523 C C . LEU C 1 101 ? -46.45322 60.48956 10.65825 1.000 86.42182 79 LEU C C 1
ATOM 4524 O O . LEU C 1 101 ? -46.59461 60.21945 9.45958 1.000 85.80541 79 LEU C O 1
ATOM 4529 N N . ILE C 1 102 ? -47.21010 59.93693 11.61189 1.000 88.15414 80 ILE C N 1
ATOM 4530 C CA . ILE C 1 102 ? -48.25919 58.97366 11.28578 1.000 87.03470 80 ILE C CA 1
ATOM 4531 C C . ILE C 1 102 ? -49.37004 59.65087 10.49705 1.000 87.53904 80 ILE C C 1
ATOM 4532 O O . ILE C 1 102 ? -49.96914 59.05086 9.59444 1.000 78.34600 80 ILE C O 1
ATOM 4537 N N . ASP C 1 103 ? -49.67080 60.90737 10.83691 1.000 88.86250 81 ASP C N 1
ATOM 4538 C CA . ASP C 1 103 ? -50.70336 61.65090 10.12561 1.000 85.01517 81 ASP C CA 1
ATOM 4539 C C . ASP C 1 103 ? -50.34242 61.83734 8.65658 1.000 82.40162 81 ASP C C 1
ATOM 4540 O O . ASP C 1 103 ? -51.20750 61.72947 7.77816 1.000 82.27136 81 ASP C O 1
ATOM 4545 N N . GLU C 1 104 ? -49.07685 62.15446 8.37141 1.000 78.13575 82 GLU C N 1
ATOM 4546 C CA . GLU C 1 104 ? -48.65637 62.30182 6.98277 1.000 77.67179 82 GLU C CA 1
ATOM 4547 C C . GLU C 1 104 ? -48.70540 60.95961 6.26036 1.000 85.41251 82 GLU C C 1
ATOM 4548 O O . GLU C 1 104 ? -49.05839 60.89867 5.07628 1.000 84.74890 82 GLU C O 1
ATOM 4554 N N . THR C 1 105 ? -48.33400 59.87856 6.95965 1.000 82.94871 83 THR C N 1
ATOM 4555 C CA . THR C 1 105 ? -48.42809 58.52792 6.40578 1.000 79.03323 83 THR C CA 1
ATOM 4556 C C . THR C 1 105 ? -49.85738 58.18236 5.99562 1.000 79.32402 83 THR C C 1
ATOM 4557 O O . THR C 1 105 ? -50.09047 57.63293 4.91192 1.000 77.02304 83 THR C O 1
ATOM 4561 N N . ILE C 1 106 ? -50.83089 58.48631 6.85916 1.000 81.04216 84 ILE C N 1
ATOM 4562 C CA . ILE C 1 106 ? -52.21196 58.10458 6.57647 1.000 81.82344 84 ILE C CA 1
ATOM 4563 C C . ILE C 1 106 ? -52.79346 58.94771 5.45156 1.000 84.35629 84 ILE C C 1
ATOM 4564 O O . ILE C 1 106 ? -53.58824 58.44937 4.64153 1.000 89.03989 84 ILE C O 1
ATOM 4569 N N . GLY C 1 107 ? -52.40032 60.21885 5.36358 1.000 79.42487 85 GLY C N 1
ATOM 4570 C CA . GLY C 1 107 ? -53.13463 61.16750 4.55134 1.000 82.53275 85 GLY C CA 1
ATOM 4571 C C . GLY C 1 107 ? -52.59764 61.50355 3.17346 1.000 83.48403 85 GLY C C 1
ATOM 4572 O O . GLY C 1 107 ? -53.38335 61.87610 2.29537 1.000 85.23331 85 GLY C O 1
ATOM 4573 N N . ASP C 1 108 ? -51.29163 61.35588 2.94282 1.000 80.08194 86 ASP C N 1
ATOM 4574 C CA . ASP C 1 108 ? -50.66733 61.85930 1.72259 1.000 82.63919 86 ASP C CA 1
ATOM 4575 C C . ASP C 1 108 ? -49.86732 60.74425 1.07182 1.000 77.90539 86 ASP C C 1
ATOM 4576 O O . ASP C 1 108 ? -49.00442 60.14047 1.71557 1.000 77.97921 86 ASP C O 1
ATOM 4581 N N . TYR C 1 109 ? -50.13155 60.49965 -0.21388 1.000 78.96304 87 TYR C N 1
ATOM 4582 C CA . TYR C 1 109 ? -49.42079 59.44531 -0.92853 1.000 74.40496 87 TYR C CA 1
ATOM 4583 C C . TYR C 1 109 ? -47.93619 59.76295 -1.04793 1.000 74.50779 87 TYR C C 1
ATOM 4584 O O . TYR C 1 109 ? -47.08814 58.93403 -0.69702 1.000 73.32981 87 TYR C O 1
ATOM 4593 N N . GLN C 1 110 ? -47.59740 60.97088 -1.50742 1.000 75.17580 88 GLN C N 1
ATOM 4594 C CA . GLN C 1 110 ? -46.18684 61.30598 -1.67603 1.000 75.58640 88 GLN C CA 1
ATOM 4595 C C . GLN C 1 110 ? -45.45562 61.34010 -0.34022 1.000 72.45027 88 GLN C C 1
ATOM 4596 O O . GLN C 1 110 ? -44.27827 60.96726 -0.27267 1.000 70.11688 88 GLN C O 1
ATOM 4602 N N . GLY C 1 111 ? -46.13040 61.77837 0.72573 1.000 75.91773 89 GLY C N 1
ATOM 4603 C CA . GLY C 1 111 ? -45.53720 61.69241 2.05065 1.000 72.44792 89 GLY C CA 1
ATOM 4604 C C . GLY C 1 111 ? -45.39555 60.26181 2.53749 1.000 71.71977 89 GLY C C 1
ATOM 4605 O O . GLY C 1 111 ? -44.39912 59.91328 3.17830 1.000 70.94595 89 GLY C O 1
ATOM 4606 N N . ARG C 1 112 ? -46.39240 59.41430 2.24577 1.000 71.67828 90 ARG C N 1
ATOM 4607 C CA . ARG C 1 112 ? -46.31892 58.00823 2.63960 1.000 68.33883 90 ARG C CA 1
ATOM 4608 C C . ARG C 1 112 ? -45.18195 57.30042 1.92430 1.000 68.54703 90 ARG C C 1
ATOM 4609 O O . ARG C 1 112 ? -44.46126 56.50030 2.52855 1.000 69.22227 90 ARG C O 1
ATOM 4617 N N . VAL C 1 113 ? -44.99678 57.59017 0.63666 1.000 68.42676 91 VAL C N 1
ATOM 4618 C CA . VAL C 1 113 ? -43.90739 56.96447 -0.09954 1.000 61.89464 91 VAL C CA 1
ATOM 4619 C C . VAL C 1 113 ? -42.56577 57.43401 0.44909 1.000 68.38106 91 VAL C C 1
ATOM 4620 O O . VAL C 1 113 ? -41.63321 56.63437 0.60106 1.000 69.06954 91 VAL C O 1
ATOM 4624 N N . ARG C 1 114 ? -42.45433 58.72789 0.78604 1.000 70.36583 92 ARG C N 1
ATOM 4625 C CA . ARG C 1 114 ? -41.20628 59.24725 1.34358 1.000 66.26456 92 ARG C CA 1
ATOM 4626 C C . ARG C 1 114 ? -40.88424 58.58955 2.67767 1.000 68.59174 92 ARG C C 1
ATOM 4627 O O . ARG C 1 114 ? -39.75126 58.15476 2.91452 1.000 64.24551 92 ARG C O 1
ATOM 4635 N N . ILE C 1 115 ? -41.87004 58.52818 3.57229 1.000 69.29886 93 ILE C N 1
ATOM 4636 C CA . ILE C 1 115 ? -41.65816 57.89379 4.86920 1.000 67.97947 93 ILE C CA 1
ATOM 4637 C C . ILE C 1 115 ? -41.36428 56.40967 4.68393 1.000 66.58776 93 ILE C C 1
ATOM 4638 O O . ILE C 1 115 ? -40.50326 55.83952 5.36542 1.000 60.13565 93 ILE C O 1
ATOM 4643 N N . MET C 1 116 ? -42.04015 55.77848 3.71572 1.000 66.19724 94 MET C N 1
ATOM 4644 C CA . MET C 1 116 ? -41.84403 54.35576 3.44220 1.000 63.83413 94 MET C CA 1
ATOM 4645 C C . MET C 1 116 ? -40.42607 54.06820 2.96478 1.000 65.31046 94 MET C C 1
ATOM 4646 O O . MET C 1 116 ? -39.82253 53.06249 3.35984 1.000 59.52812 94 MET C O 1
ATOM 4651 N N . ARG C 1 117 ? -39.88929 54.92755 2.09001 1.000 67.54174 95 ARG C N 1
ATOM 4652 C CA . ARG C 1 117 ? -38.51315 54.76797 1.62587 1.000 63.09044 95 ARG C CA 1
ATOM 4653 C C . ARG C 1 117 ? -37.52597 54.91138 2.77799 1.000 60.08347 95 ARG C C 1
ATOM 4654 O O . ARG C 1 117 ? -36.52574 54.18787 2.84045 1.000 58.74119 95 ARG C O 1
ATOM 4662 N N . GLU C 1 118 ? -37.80810 55.82905 3.71135 1.000 60.22094 96 GLU C N 1
ATOM 4663 C CA . GLU C 1 118 ? -36.92533 56.05787 4.85268 1.000 59.63663 96 GLU C CA 1
ATOM 4664 C C . GLU C 1 118 ? -36.94310 54.87243 5.81493 1.000 58.94750 96 GLU C C 1
ATOM 4665 O O . GLU C 1 118 ? -35.89188 54.46254 6.32095 1.000 56.60782 96 GLU C O 1
ATOM 4671 N N . ALA C 1 119 ? -38.12261 54.28777 6.05529 1.000 65.83728 97 ALA C N 1
ATOM 4672 C CA . ALA C 1 119 ? -38.20946 53.11600 6.92277 1.000 57.06471 97 ALA C CA 1
ATOM 4673 C C . ALA C 1 119 ? -37.40832 51.95924 6.35280 1.000 54.73760 97 ALA C C 1
ATOM 4674 O O . ALA C 1 119 ? -36.74997 51.22364 7.09843 1.000 51.77789 97 ALA C O 1
ATOM 4676 N N . ARG C 1 120 ? -37.47280 51.77610 5.03014 1.000 59.20897 98 ARG C N 1
ATOM 4677 C CA . ARG C 1 120 ? -36.66835 50.76111 4.35166 1.000 57.04031 98 ARG C CA 1
ATOM 4678 C C . ARG C 1 120 ? -35.18299 51.04966 4.50246 1.000 53.36225 98 ARG C C 1
ATOM 4679 O O . ARG C 1 120 ? -34.40763 50.18284 4.91650 1.000 52.50521 98 ARG C O 1
ATOM 4687 N N . ASP C 1 121 ? -34.77624 52.28375 4.19793 1.000 55.50889 99 ASP C N 1
ATOM 4688 C CA . ASP C 1 121 ? -33.36362 52.63160 4.19750 1.000 54.91794 99 ASP C CA 1
ATOM 4689 C C . ASP C 1 121 ? -32.77991 52.69443 5.59987 1.000 52.18873 99 ASP C C 1
ATOM 4690 O O . ASP C 1 121 ? -31.56328 52.54921 5.75108 1.000 52.79109 99 ASP C O 1
ATOM 4695 N N . LEU C 1 122 ? -33.60228 52.90313 6.62747 1.000 48.45513 100 LEU C N 1
ATOM 4696 C CA . LEU C 1 122 ? -33.06655 52.87594 7.98310 1.000 52.30113 100 LEU C CA 1
ATOM 4697 C C . LEU C 1 122 ? -32.46436 51.51117 8.29175 1.000 55.27037 100 LEU C C 1
ATOM 4698 O O . LEU C 1 122 ? -31.28871 51.40310 8.67036 1.000 51.53654 100 LEU C O 1
ATOM 4703 N N . VAL C 1 123 ? -33.24945 50.45233 8.08576 1.000 51.73432 101 VAL C N 1
ATOM 4704 C CA . VAL C 1 123 ? -32.76614 49.09516 8.31214 1.000 49.62985 101 VAL C CA 1
ATOM 4705 C C . VAL C 1 123 ? -31.59447 48.77213 7.38531 1.000 50.72895 101 VAL C C 1
ATOM 4706 O O . VAL C 1 123 ? -30.53532 48.31317 7.83244 1.000 45.63797 101 VAL C O 1
ATOM 4710 N N . HIS C 1 124 ? -31.75928 49.02231 6.08160 1.000 48.45224 102 HIS C N 1
ATOM 4711 C CA A HIS C 1 124 ? -30.74396 48.65037 5.09804 0.534 47.03668 102 HIS C CA 1
ATOM 4712 C CA B HIS C 1 124 ? -30.72096 48.58642 5.16451 0.466 47.36126 102 HIS C CA 1
ATOM 4713 C C . HIS C 1 124 ? -29.43228 49.37478 5.35378 1.000 50.72085 102 HIS C C 1
ATOM 4714 O O . HIS C 1 124 ? -28.34744 48.80857 5.17815 1.000 51.79187 102 HIS C O 1
ATOM 4727 N N . ASN C 1 125 ? -29.50967 50.64212 5.75747 1.000 51.24303 103 ASN C N 1
ATOM 4728 C CA . ASN C 1 125 ? -28.27309 51.40326 5.90251 1.000 50.64417 103 ASN C CA 1
ATOM 4729 C C . ASN C 1 125 ? -27.53372 51.04065 7.18582 1.000 52.19754 103 ASN C C 1
ATOM 4730 O O . ASN C 1 125 ? -26.29845 51.04535 7.20711 1.000 54.34312 103 ASN C O 1
ATOM 4735 N N . MET C 1 126 ? -28.25844 50.74651 8.26940 1.000 53.20009 104 MET C N 1
ATOM 4736 C CA . MET C 1 126 ? -27.58949 50.25259 9.47093 1.000 52.60523 104 MET C CA 1
ATOM 4737 C C . MET C 1 126 ? -26.89719 48.91598 9.21262 1.000 49.99769 104 MET C C 1
ATOM 4738 O O . MET C 1 126 ? -25.76551 48.69427 9.66388 1.000 51.71034 104 MET C O 1
ATOM 4743 N N . ILE C 1 127 ? -27.55393 48.01713 8.47992 1.000 49.55434 105 ILE C N 1
ATOM 4744 C CA . ILE C 1 127 ? -26.96414 46.70795 8.21589 1.000 51.81845 105 ILE C CA 1
ATOM 4745 C C . ILE C 1 127 ? -25.73331 46.84174 7.32127 1.000 55.45911 105 ILE C C 1
ATOM 4746 O O . ILE C 1 127 ? -24.74409 46.11889 7.49641 1.000 55.16772 105 ILE C O 1
ATOM 4751 N N . ASN C 1 128 ? -25.77099 47.75765 6.34666 1.000 53.53420 106 ASN C N 1
ATOM 4752 C CA . ASN C 1 128 ? -24.66090 47.96422 5.41925 1.000 51.59293 106 ASN C CA 1
ATOM 4753 C C . ASN C 1 128 ? -23.61442 48.93852 5.94658 1.000 50.17907 106 ASN C C 1
ATOM 4754 O O . ASN C 1 128 ? -22.69208 49.30704 5.21147 1.000 51.48073 106 ASN C O 1
ATOM 4759 N N . CYS C 1 129 ? -23.72452 49.33826 7.20525 1.000 49.80092 107 CYS C N 1
ATOM 4760 C CA . CYS C 1 129 ? -22.72743 50.17486 7.85014 1.000 50.86617 107 CYS C CA 1
ATOM 4761 C C . CYS C 1 129 ? -21.71491 49.24588 8.50830 1.000 55.95242 107 CYS C C 1
ATOM 4762 O O . CYS C 1 129 ? -22.05016 48.52546 9.45013 1.000 60.20843 107 CYS C O 1
ATOM 4765 N N . ASP C 1 130 ? -20.48381 49.23337 7.99325 1.000 59.21479 108 ASP C N 1
ATOM 4766 C CA . ASP C 1 130 ? -19.45223 48.37047 8.55962 1.000 56.80518 108 ASP C CA 1
ATOM 4767 C C . ASP C 1 130 ? -18.94802 48.86873 9.91592 1.000 58.09987 108 ASP C C 1
ATOM 4768 O O . ASP C 1 130 ? -18.36931 48.07628 10.66729 1.000 60.15703 108 ASP C O 1
ATOM 4773 N N . THR C 1 131 ? -19.14811 50.15180 10.24708 1.000 54.25192 109 THR C N 1
ATOM 4774 C CA . THR C 1 131 ? -18.65520 50.69534 11.51362 1.000 50.97781 109 THR C CA 1
ATOM 4775 C C . THR C 1 131 ? -19.41587 50.08244 12.69190 1.000 54.46931 109 THR C C 1
ATOM 4776 O O . THR C 1 131 ? -20.64252 49.94237 12.62593 1.000 57.91195 109 THR C O 1
ATOM 4780 N N . PRO C 1 132 ? -18.72173 49.68410 13.77093 1.000 55.15617 110 PRO C N 1
ATOM 4781 C CA . PRO C 1 132 ? -19.42300 49.07191 14.91540 1.000 50.72715 110 PRO C CA 1
ATOM 4782 C C . PRO C 1 132 ? -20.35632 50.06021 15.59050 1.000 51.39111 110 PRO C C 1
ATOM 4783 O O . PRO C 1 132 ? -19.99904 51.21907 15.81306 1.000 52.23868 110 PRO C O 1
ATOM 4787 N N . VAL C 1 133 ? -21.54936 49.58199 15.95165 1.000 50.59176 111 VAL C N 1
ATOM 4788 C CA . VAL C 1 133 ? -22.57327 50.41777 16.57350 1.000 55.03037 111 VAL C CA 1
ATOM 4789 C C . VAL C 1 133 ? -23.01026 49.76235 17.87873 1.000 53.11726 111 VAL C C 1
ATOM 4790 O O . VAL C 1 133 ? -23.32022 48.56704 17.90357 1.000 54.16059 111 VAL C O 1
ATOM 4794 N N . VAL C 1 134 ? -23.05580 50.54961 18.95306 1.000 52.86377 112 VAL C N 1
ATOM 4795 C CA . VAL C 1 134 ? -23.45513 50.09131 20.28105 1.000 53.21980 112 VAL C CA 1
ATOM 4796 C C . VAL C 1 134 ? -24.62454 50.94803 20.75150 1.000 55.37465 112 VAL C C 1
ATOM 4797 O O . VAL C 1 134 ? -24.54536 52.17993 20.71245 1.000 60.89964 112 VAL C O 1
ATOM 4801 N N . SER C 1 135 ? -25.69022 50.31553 21.22992 1.000 54.94680 113 SER C N 1
ATOM 4802 C CA . SER C 1 135 ? -26.84892 51.06514 21.69595 1.000 62.35404 113 SER C CA 1
ATOM 4803 C C . SER C 1 135 ? -26.95073 50.99504 23.21538 1.000 63.16908 113 SER C C 1
ATOM 4804 O O . SER C 1 135 ? -26.69773 49.94881 23.82394 1.000 58.53248 113 SER C O 1
ATOM 4807 N N . ALA C 1 136 ? -27.32764 52.12229 23.81527 1.000 63.51782 114 ALA C N 1
ATOM 4808 C CA . ALA C 1 136 ? -27.49505 52.26911 25.25808 1.000 61.97941 114 ALA C CA 1
ATOM 4809 C C . ALA C 1 136 ? -28.98171 52.50983 25.50085 1.000 64.27456 114 ALA C C 1
ATOM 4810 O O . ALA C 1 136 ? -29.46252 53.64150 25.42530 1.000 67.53196 114 ALA C O 1
ATOM 4812 N N . ILE C 1 137 ? -29.70494 51.43162 25.79487 1.000 64.44679 115 ILE C N 1
ATOM 4813 C CA . ILE C 1 137 ? -31.16028 51.44995 25.89851 1.000 65.04116 115 ILE C CA 1
ATOM 4814 C C . ILE C 1 137 ? -31.51236 51.61100 27.37167 1.000 72.08346 115 ILE C C 1
ATOM 4815 O O . ILE C 1 137 ? -31.59145 50.62542 28.11421 1.000 70.29906 115 ILE C O 1
ATOM 4820 N N . ARG C 1 138 ? -31.75378 52.85013 27.79157 1.000 67.95107 116 ARG C N 1
ATOM 4821 C CA . ARG C 1 138 ? -32.32016 53.13866 29.10091 1.000 67.81530 116 ARG C CA 1
ATOM 4822 C C . ARG C 1 138 ? -33.69566 53.75732 28.88771 1.000 73.10117 116 ARG C C 1
ATOM 4823 O O . ARG C 1 138 ? -33.81951 54.80168 28.23817 1.000 80.53396 116 ARG C O 1
ATOM 4831 N N . GLY C 1 139 ? -34.71904 53.11616 29.43766 1.000 71.04756 117 GLY C N 1
ATOM 4832 C CA . GLY C 1 139 ? -36.08136 53.56999 29.30151 1.000 70.12757 117 GLY C CA 1
ATOM 4833 C C . GLY C 1 139 ? -36.74215 52.95877 28.08130 1.000 71.60035 117 GLY C C 1
ATOM 4834 O O . GLY C 1 139 ? -36.19474 52.05578 27.43938 1.000 71.72749 117 GLY C O 1
ATOM 4835 N N . PRO C 1 140 ? -37.90612 53.47644 27.69764 1.000 73.73285 118 PRO C N 1
ATOM 4836 C CA . PRO C 1 140 ? -38.66796 52.83385 26.62012 1.000 74.13289 118 PRO C CA 1
ATOM 4837 C C . PRO C 1 140 ? -38.04830 53.04443 25.24768 1.000 71.32981 118 PRO C C 1
ATOM 4838 O O . PRO C 1 140 ? -37.52160 54.11462 24.93331 1.000 71.15548 118 PRO C O 1
ATOM 4842 N N . ALA C 1 141 ? -38.14605 52.00115 24.42403 1.000 66.06280 119 ALA C N 1
ATOM 4843 C CA . ALA C 1 141 ? -37.77518 52.03764 23.01474 1.000 64.66961 119 ALA C CA 1
ATOM 4844 C C . ALA C 1 141 ? -38.91340 51.42063 22.21976 1.000 67.25743 119 ALA C C 1
ATOM 4845 O O . ALA C 1 141 ? -39.21532 50.23618 22.39107 1.000 71.53482 119 ALA C O 1
ATOM 4847 N N . VAL C 1 142 ? -39.55457 52.22338 21.36911 1.000 70.72954 120 VAL C N 1
ATOM 4848 C CA . VAL C 1 142 ? -40.76147 51.82272 20.65499 1.000 68.93963 120 VAL C CA 1
ATOM 4849 C C . VAL C 1 142 ? -40.54524 52.06404 19.16830 1.000 65.38716 120 VAL C C 1
ATOM 4850 O O . VAL C 1 142 ? -39.88410 53.03262 18.77580 1.000 69.03475 120 VAL C O 1
ATOM 4854 N N . GLY C 1 143 ? -41.10025 51.17709 18.34705 1.000 60.42033 121 GLY C N 1
ATOM 4855 C CA . GLY C 1 143 ? -41.12926 51.34243 16.90609 1.000 67.17061 121 GLY C CA 1
ATOM 4856 C C . GLY C 1 143 ? -39.82378 51.77323 16.26507 1.000 68.23126 121 GLY C C 1
ATOM 4857 O O . GLY C 1 143 ? -38.78511 51.13257 16.45598 1.000 64.51141 121 GLY C O 1
ATOM 4858 N N . ALA C 1 144 ? -39.85694 52.90181 15.54892 1.000 71.62513 122 ALA C N 1
ATOM 4859 C CA . ALA C 1 144 ? -38.67283 53.36444 14.83239 1.000 60.70710 122 ALA C CA 1
ATOM 4860 C C . ALA C 1 144 ? -37.48804 53.54723 15.76801 1.000 63.57484 122 ALA C C 1
ATOM 4861 O O . ALA C 1 144 ? -36.33507 53.46334 15.32958 1.000 64.02140 122 ALA C O 1
ATOM 4863 N N . GLY C 1 145 ? -37.74579 53.80646 17.05190 1.000 65.29561 123 GLY C N 1
ATOM 4864 C CA . GLY C 1 145 ? -36.65565 53.87673 18.01098 1.000 65.45465 123 GLY C CA 1
ATOM 4865 C C . GLY C 1 145 ? -36.11228 52.50190 18.35591 1.000 66.17656 123 GLY C C 1
ATOM 4866 O O . GLY C 1 145 ? -34.89744 52.31736 18.48685 1.000 62.83034 123 GLY C O 1
ATOM 4867 N N . LEU C 1 146 ? -37.00890 51.51917 18.51168 1.000 64.31614 124 LEU C N 1
ATOM 4868 C CA . LEU C 1 146 ? -36.59910 50.14390 18.77454 1.000 59.86958 124 LEU C CA 1
ATOM 4869 C C . LEU C 1 146 ? -35.79221 49.57017 17.61947 1.000 60.53783 124 LEU C C 1
ATOM 4870 O O . LEU C 1 146 ? -34.99342 48.64656 17.81673 1.000 57.98381 124 LEU C O 1
ATOM 4875 N N . VAL C 1 147 ? -36.00924 50.08213 16.40672 1.000 58.39426 125 VAL C N 1
ATOM 4876 C CA . VAL C 1 147 ? -35.21725 49.65342 15.25789 1.000 57.97527 125 VAL C CA 1
ATOM 4877 C C . VAL C 1 147 ? -33.74053 49.94674 15.49148 1.000 59.26864 125 VAL C C 1
ATOM 4878 O O . VAL C 1 147 ? -32.88111 49.08276 15.28761 1.000 55.30897 125 VAL C O 1
ATOM 4882 N N . VAL C 1 148 ? -33.42409 51.17468 15.91748 1.000 58.31207 126 VAL C N 1
ATOM 4883 C CA . VAL C 1 148 ? -32.03042 51.53884 16.15349 1.000 57.27108 126 VAL C CA 1
ATOM 4884 C C . VAL C 1 148 ? -31.46448 50.75121 17.32886 1.000 61.22283 126 VAL C C 1
ATOM 4885 O O . VAL C 1 148 ? -30.32482 50.26911 17.27917 1.000 61.41827 126 VAL C O 1
ATOM 4889 N N . ALA C 1 149 ? -32.26350 50.56434 18.38369 1.000 60.31153 127 ALA C N 1
ATOM 4890 C CA . ALA C 1 149 ? -31.75188 49.90874 19.58248 1.000 56.61884 127 ALA C CA 1
ATOM 4891 C C . ALA C 1 149 ? -31.34534 48.47169 19.29599 1.000 58.31606 127 ALA C C 1
ATOM 4892 O O . ALA C 1 149 ? -30.29585 48.01376 19.76225 1.000 56.79437 127 ALA C O 1
ATOM 4894 N N . LEU C 1 150 ? -32.15316 47.75069 18.51586 1.000 59.46573 128 LEU C N 1
ATOM 4895 C CA . LEU C 1 150 ? -31.95212 46.32075 18.31284 1.000 58.47102 128 LEU C CA 1
ATOM 4896 C C . LEU C 1 150 ? -31.09517 45.99367 17.09342 1.000 57.10133 128 LEU C C 1
ATOM 4897 O O . LEU C 1 150 ? -30.50368 44.90897 17.04367 1.000 53.37624 128 LEU C O 1
ATOM 4902 N N . LEU C 1 151 ? -31.03289 46.88358 16.10135 1.000 59.03497 129 LEU C N 1
ATOM 4903 C CA . LEU C 1 151 ? -30.15992 46.66815 14.95265 1.000 58.51680 129 LEU C CA 1
ATOM 4904 C C . LEU C 1 151 ? -28.72019 47.08941 15.20936 1.000 57.03095 129 LEU C C 1
ATOM 4905 O O . LEU C 1 151 ? -27.85849 46.81852 14.36894 1.000 62.52920 129 LEU C O 1
ATOM 4910 N N . ALA C 1 152 ? -28.43432 47.75969 16.32025 1.000 61.87911 130 ALA C N 1
ATOM 4911 C CA . ALA C 1 152 ? -27.04492 47.97062 16.68719 1.000 54.61689 130 ALA C CA 1
ATOM 4912 C C . ALA C 1 152 ? -26.36820 46.61763 16.90724 1.000 55.42205 130 ALA C C 1
ATOM 4913 O O . ALA C 1 152 ? -27.02014 45.58628 17.10444 1.000 50.38002 130 ALA C O 1
ATOM 4915 N N . ASP C 1 153 ? -25.04098 46.61916 16.79701 1.000 53.36527 131 ASP C N 1
ATOM 4916 C CA . ASP C 1 153 ? -24.28116 45.37970 16.92706 1.000 51.62029 131 ASP C CA 1
ATOM 4917 C C . ASP C 1 153 ? -24.38153 44.80873 18.33421 1.000 50.96051 131 ASP C C 1
ATOM 4918 O O . ASP C 1 153 ? -24.74546 43.64051 18.52133 1.000 51.45966 131 ASP C O 1
ATOM 4923 N N . ILE C 1 154 ? -24.06200 45.61869 19.33419 1.000 44.30053 132 ILE C N 1
ATOM 4924 C CA . ILE C 1 154 ? -24.10937 45.20952 20.72675 1.000 49.99898 132 ILE C CA 1
ATOM 4925 C C . ILE C 1 154 ? -25.11510 46.11596 21.41051 1.000 51.79069 132 ILE C C 1
ATOM 4926 O O . ILE C 1 154 ? -25.00018 47.34322 21.33314 1.000 57.21789 132 ILE C O 1
ATOM 4931 N N . SER C 1 155 ? -26.11239 45.52265 22.04808 1.000 52.43320 133 SER C N 1
ATOM 4932 C CA . SER C 1 155 ? -27.17155 46.27661 22.69352 1.000 52.78400 133 SER C CA 1
ATOM 4933 C C . SER C 1 155 ? -27.12324 46.06147 24.19884 1.000 57.72444 133 SER C C 1
ATOM 4934 O O . SER C 1 155 ? -27.13526 44.92029 24.66902 1.000 57.63917 133 SER C O 1
ATOM 4937 N N . VAL C 1 156 ? -27.06339 47.16443 24.94264 1.000 55.86184 134 VAL C N 1
ATOM 4938 C CA . VAL C 1 156 ? -27.06507 47.16567 26.40099 1.000 59.51423 134 VAL C CA 1
ATOM 4939 C C . VAL C 1 156 ? -28.40731 47.72592 26.83906 1.000 61.87962 134 VAL C C 1
ATOM 4940 O O . VAL C 1 156 ? -28.69850 48.90325 26.59846 1.000 66.73801 134 VAL C O 1
ATOM 4944 N N . ALA C 1 157 ? -29.22137 46.90042 27.49112 1.000 61.11630 135 ALA C N 1
ATOM 4945 C CA . ALA C 1 157 ? -30.55517 47.29530 27.92221 1.000 66.07828 135 ALA C CA 1
ATOM 4946 C C . ALA C 1 157 ? -30.63055 47.31673 29.44129 1.000 69.26460 135 ALA C C 1
ATOM 4947 O O . ALA C 1 157 ? -30.10924 46.41755 30.10796 1.000 71.34862 135 ALA C O 1
ATOM 4949 N N . GLY C 1 158 ? -31.29472 48.33578 29.98724 1.000 68.18103 136 GLY C N 1
ATOM 4950 C CA . GLY C 1 158 ? -31.52853 48.36708 31.41498 1.000 72.22970 136 GLY C CA 1
ATOM 4951 C C . GLY C 1 158 ? -32.53231 47.31752 31.84359 1.000 73.81239 136 GLY C C 1
ATOM 4952 O O . GLY C 1 158 ? -33.35336 46.84691 31.05806 1.000 74.34223 136 GLY C O 1
ATOM 4953 N N . ARG C 1 159 ? -32.45876 46.94066 33.12276 1.000 77.22146 137 ARG C N 1
ATOM 4954 C CA . ARG C 1 159 ? -33.31105 45.86062 33.61454 1.000 77.73992 137 ARG C CA 1
ATOM 4955 C C . ARG C 1 159 ? -34.78157 46.17631 33.38749 1.000 77.15158 137 ARG C C 1
ATOM 4956 O O . ARG C 1 159 ? -35.54689 45.31826 32.93162 1.000 73.72373 137 ARG C O 1
ATOM 4964 N N . THR C 1 160 ? -35.18759 47.41133 33.68182 1.000 74.94801 138 THR C N 1
ATOM 4965 C CA . THR C 1 160 ? -36.58232 47.82263 33.63399 1.000 71.06207 138 THR C CA 1
ATOM 4966 C C . THR C 1 160 ? -36.93276 48.59584 32.36522 1.000 74.66552 138 THR C C 1
ATOM 4967 O O . THR C 1 160 ? -37.97232 49.26466 32.32906 1.000 75.90692 138 THR C O 1
ATOM 4971 N N . ALA C 1 161 ? -36.08729 48.52782 31.33354 1.000 75.62877 139 ALA C N 1
ATOM 4972 C CA . ALA C 1 161 ? -36.35871 49.22791 30.08142 1.000 69.06051 139 ALA C CA 1
ATOM 4973 C C . ALA C 1 161 ? -37.46747 48.52364 29.31156 1.000 66.92869 139 ALA C C 1
ATOM 4974 O O . ALA C 1 161 ? -37.37868 47.32637 29.03519 1.000 73.55706 139 ALA C O 1
ATOM 4976 N N . LYS C 1 162 ? -38.51096 49.26636 28.95702 1.000 70.96163 140 LYS C N 1
ATOM 4977 C CA . LYS C 1 162 ? -39.63018 48.70010 28.21610 1.000 68.43830 140 LYS C CA 1
ATOM 4978 C C . LYS C 1 162 ? -39.28808 48.65653 26.72699 1.000 68.80655 140 LYS C C 1
ATOM 4979 O O . LYS C 1 162 ? -39.01480 49.69424 26.11465 1.000 70.96599 140 LYS C O 1
ATOM 4981 N N . LEU C 1 163 ? -39.29287 47.45549 26.14772 1.000 69.81675 141 LEU C N 1
ATOM 4982 C CA . LEU C 1 163 ? -39.04732 47.24388 24.72148 1.000 70.20251 141 LEU C CA 1
ATOM 4983 C C . LEU C 1 163 ? -40.35924 46.79262 24.08786 1.000 72.96599 141 LEU C C 1
ATOM 4984 O O . LEU C 1 163 ? -40.85110 45.69520 24.37429 1.000 76.02569 141 LEU C O 1
ATOM 4989 N N . ILE C 1 164 ? -40.92913 47.64407 23.23917 1.000 72.63423 142 ILE C N 1
ATOM 4990 C CA . ILE C 1 164 ? -42.24993 47.42799 22.65677 1.000 76.76908 142 ILE C CA 1
ATOM 4991 C C . ILE C 1 164 ? -42.16090 47.72016 21.16567 1.000 74.30368 142 ILE C C 1
ATOM 4992 O O . ILE C 1 164 ? -41.85847 48.85357 20.77353 1.000 75.96379 142 ILE C O 1
ATOM 4997 N N . ASP C 1 165 ? -42.41020 46.70671 20.33306 1.000 66.24263 143 ASP C N 1
ATOM 4998 C CA . ASP C 1 165 ? -42.56421 46.97459 18.90556 1.000 66.08428 143 ASP C CA 1
ATOM 4999 C C . ASP C 1 165 ? -43.78259 47.85846 18.65666 1.000 70.39983 143 ASP C C 1
ATOM 5000 O O . ASP C 1 165 ? -43.69010 48.89224 17.98170 1.000 71.87144 143 ASP C O 1
ATOM 5005 N N . GLY C 1 166 ? -44.94223 47.45188 19.18281 1.000 69.24594 144 GLY C N 1
ATOM 5006 C CA . GLY C 1 166 ? -46.09796 48.31849 19.30290 1.000 64.27867 144 GLY C CA 1
ATOM 5007 C C . GLY C 1 166 ? -47.00930 48.41188 18.09536 1.000 63.37469 144 GLY C C 1
ATOM 5008 O O . GLY C 1 166 ? -48.02862 49.11317 18.16656 1.000 60.82884 144 GLY C O 1
ATOM 5009 N N . HIS C 1 167 ? -46.69175 47.73106 16.99406 1.000 60.66125 145 HIS C N 1
ATOM 5010 C CA . HIS C 1 167 ? -47.45038 47.94035 15.76596 1.000 60.36931 145 HIS C CA 1
ATOM 5011 C C . HIS C 1 167 ? -48.85894 47.34535 15.84934 1.000 65.50335 145 HIS C C 1
ATOM 5012 O O . HIS C 1 167 ? -49.84312 48.02078 15.52417 1.000 62.66283 145 HIS C O 1
ATOM 5019 N N . THR C 1 168 ? -48.98926 46.07942 16.26410 1.000 64.74851 146 THR C N 1
ATOM 5020 C CA . THR C 1 168 ? -50.32720 45.48907 16.24805 1.000 62.89719 146 THR C CA 1
ATOM 5021 C C . THR C 1 168 ? -51.23537 46.11867 17.29697 1.000 62.41392 146 THR C C 1
ATOM 5022 O O . THR C 1 168 ? -52.45145 46.17010 17.09048 1.000 68.59828 146 THR C O 1
ATOM 5026 N N . LYS C 1 169 ? -50.68660 46.59739 18.42388 1.000 63.73669 147 LYS C N 1
ATOM 5027 C CA . LYS C 1 169 ? -51.53264 47.33793 19.36219 1.000 66.41337 147 LYS C CA 1
ATOM 5028 C C . LYS C 1 169 ? -51.97366 48.65590 18.75391 1.000 65.08535 147 LYS C C 1
ATOM 5029 O O . LYS C 1 169 ? -53.06112 49.15069 19.06840 1.000 68.03479 147 LYS C O 1
ATOM 5031 N N . LEU C 1 170 ? -51.15811 49.21304 17.85636 1.000 64.68547 148 LEU C N 1
ATOM 5032 C CA . LEU C 1 170 ? -51.53306 50.41546 17.12595 1.000 67.29811 148 LEU C CA 1
ATOM 5033 C C . LEU C 1 170 ? -52.51027 50.12020 15.99156 1.000 66.83728 148 LEU C C 1
ATOM 5034 O O . LEU C 1 170 ? -53.32471 50.97886 15.64449 1.000 73.42233 148 LEU C O 1
ATOM 5039 N N . GLY C 1 171 ? -52.46517 48.92769 15.41949 1.000 67.12474 149 GLY C N 1
ATOM 5040 C CA . GLY C 1 171 ? -53.34021 48.55782 14.33246 1.000 64.97627 149 GLY C CA 1
ATOM 5041 C C . GLY C 1 171 ? -52.70453 48.48428 12.94926 1.000 67.14983 149 GLY C C 1
ATOM 5042 O O . GLY C 1 171 ? -53.42634 48.63664 11.95269 1.000 69.07563 149 GLY C O 1
ATOM 5043 N N . VAL C 1 172 ? -51.38572 48.29279 12.85908 1.000 64.56152 150 VAL C N 1
ATOM 5044 C CA . VAL C 1 172 ? -50.67978 48.18084 11.58944 1.000 60.32067 150 VAL C CA 1
ATOM 5045 C C . VAL C 1 172 ? -49.66935 47.04850 11.69116 1.000 64.40968 150 VAL C C 1
ATOM 5046 O O . VAL C 1 172 ? -49.27894 46.62957 12.78381 1.000 62.99819 150 VAL C O 1
ATOM 5050 N N . ALA C 1 173 ? -49.24447 46.56237 10.52354 1.000 62.35146 151 ALA C N 1
ATOM 5051 C CA . ALA C 1 173 ? -48.29941 45.45896 10.44491 1.000 57.07678 151 ALA C CA 1
ATOM 5052 C C . ALA C 1 173 ? -46.93152 45.88656 10.95787 1.000 59.80484 151 ALA C C 1
ATOM 5053 O O . ALA C 1 173 ? -46.54783 47.05405 10.85642 1.000 64.64663 151 ALA C O 1
ATOM 5055 N N . ALA C 1 174 ? -46.20279 44.92790 11.54073 1.000 55.55037 152 ALA C N 1
ATOM 5056 C CA . ALA C 1 174 ? -44.89879 45.19346 12.16057 1.000 61.05434 152 ALA C CA 1
ATOM 5057 C C . ALA C 1 174 ? -43.81395 45.16081 11.08476 1.000 57.60685 152 ALA C C 1
ATOM 5058 O O . ALA C 1 174 ? -43.12431 44.16122 10.87162 1.000 52.65656 152 ALA C O 1
ATOM 5060 N N . GLY C 1 175 ? -43.65435 46.28780 10.39731 1.000 57.03402 153 GLY C N 1
ATOM 5061 C CA . GLY C 1 175 ? -42.78105 46.31262 9.24528 1.000 55.89437 153 GLY C CA 1
ATOM 5062 C C . GLY C 1 175 ? -41.65664 47.32491 9.27676 1.000 56.03167 153 GLY C C 1
ATOM 5063 O O . GLY C 1 175 ? -41.27637 47.83823 8.22258 1.000 53.43813 153 GLY C O 1
ATOM 5064 N N . ASP C 1 176 ? -41.10568 47.63548 10.45091 1.000 58.02176 154 ASP C N 1
ATOM 5065 C CA . ASP C 1 176 ? -39.99920 48.58582 10.51167 1.000 57.78172 154 ASP C CA 1
ATOM 5066 C C . ASP C 1 176 ? -38.64758 47.95777 10.82778 1.000 57.67400 154 ASP C C 1
ATOM 5067 O O . ASP C 1 176 ? -37.63946 48.66695 10.74078 1.000 58.38058 154 ASP C O 1
ATOM 5072 N N . HIS C 1 177 ? -38.59800 46.66152 11.17907 1.000 54.42631 155 HIS C N 1
ATOM 5073 C CA . HIS C 1 177 ? -37.34435 45.93503 11.39168 1.000 53.08203 155 HIS C CA 1
ATOM 5074 C C . HIS C 1 177 ? -37.56502 44.47956 11.80286 1.000 54.83557 155 HIS C C 1
ATOM 5075 O O . HIS C 1 177 ? -36.80086 43.59103 11.40274 1.000 44.03126 155 HIS C O 1
ATOM 5082 N N . ALA C 1 178 ? -38.60764 44.23056 12.60495 1.000 59.54184 156 ALA C N 1
ATOM 5083 C CA . ALA C 1 178 ? -38.70991 42.97042 13.33503 1.000 51.28520 156 ALA C CA 1
ATOM 5084 C C . ALA C 1 178 ? -38.75949 41.76821 12.40114 1.000 51.64118 156 ALA C C 1
ATOM 5085 O O . ALA C 1 178 ? -38.29075 40.68301 12.76725 1.000 50.59029 156 ALA C O 1
ATOM 5087 N N . ALA C 1 179 ? -39.30687 41.93205 11.19418 1.000 48.42408 157 ALA C N 1
ATOM 5088 C CA . ALA C 1 179 ? -39.36903 40.80140 10.27233 1.000 48.65406 157 ALA C CA 1
ATOM 5089 C C . ALA C 1 179 ? -38.00789 40.42468 9.70059 1.000 46.78705 157 ALA C C 1
ATOM 5090 O O . ALA C 1 179 ? -37.91094 39.38734 9.03176 1.000 51.92827 157 ALA C O 1
ATOM 5092 N N . ILE C 1 180 ? -36.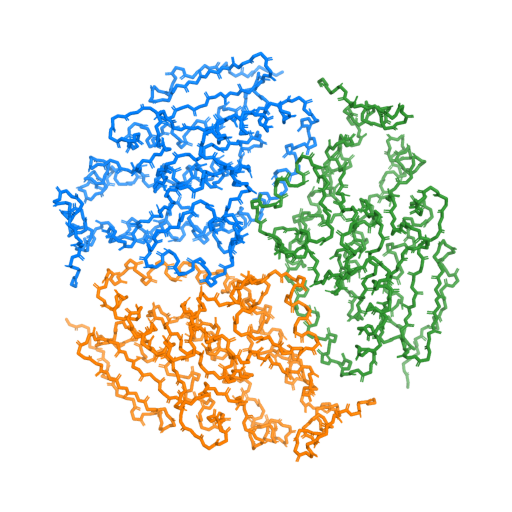96770 41.23064 9.93071 1.000 44.15089 158 ILE C N 1
ATOM 5093 C CA . ILE C 1 180 ? -35.63272 40.90785 9.43317 1.000 45.69437 158 ILE C CA 1
ATOM 5094 C C . ILE C 1 180 ? -34.73888 40.24521 10.48447 1.000 49.64714 158 ILE C C 1
ATOM 5095 O O . ILE C 1 180 ? -33.73600 39.61980 10.11163 1.000 49.84896 158 ILE C O 1
ATOM 5100 N N . CYS C 1 181 ? -35.08412 40.32439 11.77494 1.000 47.21134 159 CYS C N 1
ATOM 5101 C CA . CYS C 1 181 ? -34.12051 39.90616 12.78504 1.000 41.10051 159 CYS C CA 1
ATOM 5102 C C . CYS C 1 181 ? -34.71433 39.12606 13.95129 1.000 44.86575 159 CYS C C 1
ATOM 5103 O O . CYS C 1 181 ? -34.05782 38.21664 14.46573 1.000 50.72127 159 CYS C O 1
ATOM 5106 N N . TRP C 1 182 ? -35.90916 39.48834 14.41832 1.000 47.80516 160 TRP C N 1
ATOM 5107 C CA . TRP C 1 182 ? -36.42533 38.90395 15.65924 1.000 49.20299 160 TRP C CA 1
ATOM 5108 C C . TRP C 1 182 ? -36.38602 37.37923 15.67988 1.000 47.55267 160 TRP C C 1
ATOM 5109 O O . TRP C 1 182 ? -35.91953 36.81491 16.68402 1.000 47.34820 160 TRP C O 1
ATOM 5120 N N . PRO C 1 183 ? -36.80442 36.65848 14.62810 1.000 45.66261 161 PRO C N 1
ATOM 5121 C CA . PRO C 1 183 ? -36.65575 35.19490 14.66897 1.000 47.65531 161 PRO C CA 1
ATOM 5122 C C . PRO C 1 183 ? -35.22579 34.75235 14.90594 1.000 47.75125 161 PRO C C 1
ATOM 5123 O O . PRO C 1 183 ? -34.99852 33.76518 15.61361 1.000 51.95188 161 PRO C O 1
ATOM 5127 N N . LEU C 1 184 ? -34.25136 35.44717 14.32582 1.000 46.42396 162 LEU C N 1
ATOM 5128 C CA . LEU C 1 184 ? -32.85318 35.10799 14.54671 1.000 48.32715 162 LEU C CA 1
ATOM 5129 C C . LEU C 1 184 ? -32.29146 35.72949 15.82284 1.000 53.35997 162 LEU C C 1
ATOM 5130 O O . LEU C 1 184 ? -31.09700 35.56849 16.09724 1.000 54.82685 162 LEU C O 1
ATOM 5135 N N . LEU C 1 185 ? -33.10894 36.43195 16.60931 1.000 49.42347 163 LEU C N 1
ATOM 5136 C CA . LEU C 1 185 ? -32.66803 36.92905 17.90574 1.000 44.34349 163 LEU C CA 1
ATOM 5137 C C . LEU C 1 185 ? -33.20949 36.07644 19.04826 1.000 54.33824 163 LEU C C 1
ATOM 5138 O O . LEU C 1 185 ? -32.44512 35.63429 19.91182 1.000 57.23344 163 LEU C O 1
ATOM 5143 N N . VAL C 1 186 ? -34.51091 35.79718 19.05489 1.000 50.78204 164 VAL C N 1
ATOM 5144 C CA . VAL C 1 186 ? -35.13948 35.11364 20.17827 1.000 50.00545 164 VAL C CA 1
ATOM 5145 C C . VAL C 1 186 ? -35.74216 33.77131 19.80193 1.000 52.18574 164 VAL C C 1
ATOM 5146 O O . VAL C 1 186 ? -36.17514 33.03467 20.70337 1.000 53.85027 164 VAL C O 1
ATOM 5150 N N . GLY C 1 187 ? -35.76188 33.41027 18.52639 1.000 48.60430 165 GLY C N 1
ATOM 5151 C CA . GLY C 1 187 ? -36.47213 32.22068 18.07902 1.000 45.30166 165 GLY C CA 1
ATOM 5152 C C . GLY C 1 187 ? -37.90020 32.54158 17.69375 1.000 49.24973 165 GLY C C 1
ATOM 5153 O O . GLY C 1 187 ? -38.49702 33.50864 18.15870 1.000 52.56878 165 GLY C O 1
ATOM 5154 N N . MET C 1 188 ? -38.46361 31.71073 16.81221 1.000 48.80450 166 MET C N 1
ATOM 5155 C CA . MET C 1 188 ? -39.76280 32.05363 16.23805 1.000 48.28095 166 MET C CA 1
ATOM 5156 C C . MET C 1 188 ? -40.88083 32.05553 17.27572 1.000 51.45871 166 MET C C 1
ATOM 5157 O O . MET C 1 188 ? -41.82269 32.84903 17.16075 1.000 52.73510 166 MET C O 1
ATOM 5162 N N . ALA C 1 189 ? -40.80960 31.18364 18.28347 1.000 49.31226 167 ALA C N 1
ATOM 5163 C CA . ALA C 1 189 ? -41.91555 31.08664 19.23028 1.000 51.92785 167 ALA C CA 1
ATOM 5164 C C . ALA C 1 189 ? -42.02298 32.34087 20.09315 1.000 55.03983 167 ALA C C 1
ATOM 5165 O O . ALA C 1 189 ? -43.12898 32.83656 20.34087 1.000 54.00971 167 ALA C O 1
ATOM 5167 N N . LYS C 1 190 ? -40.89131 32.86634 20.56684 1.000 56.26058 168 LYS C N 1
ATOM 5168 C CA . LYS C 1 190 ? -40.93348 34.10514 21.33957 1.000 52.58798 168 LYS C CA 1
ATOM 5169 C C . LYS C 1 190 ? -41.18949 35.30204 20.43390 1.000 51.38341 168 LYS C C 1
ATOM 5170 O O . LYS C 1 190 ? -41.84354 36.26830 20.84162 1.000 50.16462 168 LYS C O 1
ATOM 5176 N N . ALA C 1 191 ? -40.64611 35.26940 19.21629 1.000 49.90470 169 ALA C N 1
ATOM 5177 C CA . ALA C 1 191 ? -40.84497 36.36505 18.27648 1.000 46.83155 169 ALA C CA 1
ATOM 5178 C C . ALA C 1 191 ? -42.32006 36.58053 17.98354 1.000 50.52017 169 ALA C C 1
ATOM 5179 O O . ALA C 1 191 ? -42.82939 37.69581 18.11272 1.000 56.45616 169 ALA C O 1
ATOM 5181 N N . LYS C 1 192 ? -43.03180 35.51905 17.60250 1.000 53.10051 170 LYS C N 1
ATOM 5182 C CA . LYS C 1 192 ? -44.44061 35.67630 17.25172 1.000 51.92502 170 LYS C CA 1
ATOM 5183 C C . LYS C 1 192 ? -45.26581 36.12337 18.45078 1.000 51.70595 170 LYS C C 1
ATOM 5184 O O . LYS C 1 192 ? -46.19496 36.92316 18.30637 1.000 55.89064 170 LYS C O 1
ATOM 5190 N N . TYR C 1 193 ? -44.92228 35.64754 19.64646 1.000 51.95359 171 TYR C N 1
ATOM 5191 C CA . TYR C 1 193 ? -45.68309 36.01475 20.83723 1.0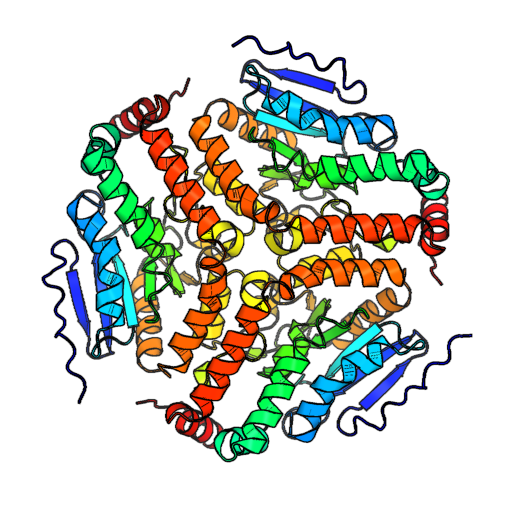00 53.30789 171 TYR C CA 1
ATOM 5192 C C . TYR C 1 193 ? -45.59526 37.51523 21.11414 1.000 55.95671 171 TYR C C 1
ATOM 5193 O O . TYR C 1 193 ? -46.61768 38.17691 21.32255 1.000 60.65024 171 TYR C O 1
ATOM 5202 N N . TYR C 1 194 ? -44.37760 38.07091 21.14413 1.000 57.76277 172 TYR C N 1
ATOM 5203 C CA . TYR C 1 194 ? -44.21355 39.48115 21.49990 1.000 57.75895 172 TYR C CA 1
ATOM 5204 C C . TYR C 1 194 ? -44.61907 40.42956 20.37050 1.000 60.27813 172 TYR C C 1
ATOM 5205 O O . TYR C 1 194 ? -45.07598 41.54882 20.64370 1.000 59.06504 172 TYR C O 1
ATOM 5214 N N . LEU C 1 195 ? -44.46301 40.01325 19.11023 1.000 56.13227 173 LEU C N 1
ATOM 5215 C CA . LEU C 1 195 ? -44.78493 40.88648 17.98447 1.000 54.10757 173 LEU C CA 1
ATOM 5216 C C . LEU C 1 195 ? -46.28140 40.94570 17.69898 1.000 57.23711 173 LEU C C 1
ATOM 5217 O O . LEU C 1 195 ? -46.78159 41.99313 17.26859 1.000 61.18525 173 LEU C O 1
ATOM 5222 N N . LEU C 1 196 ? -47.00497 39.84035 17.91354 1.000 58.21485 174 LEU C N 1
ATOM 5223 C CA . LEU C 1 196 ? -48.44324 39.80961 17.64853 1.000 59.02947 174 LEU C CA 1
ATOM 5224 C C . LEU C 1 196 ? -49.26907 40.40174 18.78928 1.000 60.47955 174 LEU C C 1
ATOM 5225 O O . LEU C 1 196 ? -50.31210 41.01645 18.53334 1.000 60.37419 174 LEU C O 1
ATOM 5230 N N . THR C 1 197 ? -48.82493 40.24055 20.04089 1.000 59.63985 175 THR C N 1
ATOM 5231 C CA . THR C 1 197 ? -49.58483 40.69334 21.20321 1.000 67.22027 175 THR C CA 1
ATOM 5232 C C . THR C 1 197 ? -49.10463 42.02015 21.78233 1.000 67.57813 175 THR C C 1
ATOM 5233 O O . THR C 1 197 ? -49.85950 42.65249 22.53308 1.000 64.97453 175 THR C O 1
ATOM 5237 N N . CYS C 1 198 ? -47.87063 42.43603 21.47700 1.000 64.59361 176 CYS C N 1
ATOM 5238 C CA . CYS C 1 198 ? -47.28729 43.69058 21.97215 1.000 70.74555 176 CYS C CA 1
ATOM 5239 C C . CYS C 1 198 ? -47.21639 43.74834 23.50174 1.000 73.23197 176 CYS C C 1
ATOM 5240 O O . CYS C 1 198 ? -47.27027 44.83010 24.09515 1.000 70.48375 176 CYS C O 1
ATOM 5243 N N . GLU C 1 199 ? -47.11656 42.58853 24.15264 1.000 76.78247 177 GLU C N 1
ATOM 5244 C CA . GLU C 1 199 ? -46.79693 42.55005 25.57497 1.000 75.19973 177 GLU C CA 1
ATOM 5245 C C . GLU C 1 199 ? -45.45203 43.21828 25.82586 1.000 79.87090 177 GLU C C 1
ATOM 5246 O O . GLU C 1 199 ? -44.48841 43.00151 25.08344 1.000 74.64241 177 GLU C O 1
ATOM 5252 N N . THR C 1 200 ? -45.37971 44.01565 26.89174 1.000 86.97180 178 THR C N 1
ATOM 5253 C CA . THR C 1 200 ? -44.14581 44.73392 27.18832 1.000 85.97277 178 THR C CA 1
ATOM 5254 C C . THR C 1 200 ? -43.02710 43.74177 27.48509 1.000 82.00328 178 THR C C 1
ATOM 5255 O O . THR C 1 200 ? -43.19984 42.80629 28.27132 1.000 82.24453 178 THR C O 1
ATOM 5259 N N . LEU C 1 201 ? -41.88970 43.92393 26.82307 1.000 72.84497 179 LEU C N 1
ATOM 5260 C CA . LEU C 1 201 ? -40.70889 43.09704 27.04823 1.000 70.84077 179 LEU C CA 1
ATOM 5261 C C . LEU C 1 201 ? -39.67775 43.94135 27.78267 1.000 69.12836 179 LEU C C 1
ATOM 5262 O O . LEU C 1 201 ? -39.13467 44.89476 27.21699 1.000 71.36667 179 LEU C O 1
ATOM 5267 N N . LEU C 1 202 ? -39.40555 43.59376 29.03399 1.000 68.26947 180 LEU C N 1
ATOM 5268 C CA . LEU C 1 202 ? -38.42490 44.33685 29.80817 1.000 66.06002 180 LEU C CA 1
ATOM 5269 C C . LEU C 1 202 ? -37.00492 43.90850 29.44120 1.000 68.26756 180 LEU C C 1
ATOM 5270 O O . LEU C 1 202 ? -36.77661 42.85463 28.84092 1.000 71.18331 180 LEU C O 1
ATOM 5275 N N . GLY C 1 203 ? -36.04356 44.76118 29.79574 1.000 68.08354 181 GLY C N 1
ATOM 5276 C CA . GLY C 1 203 ? -34.67041 44.52905 29.37802 1.000 67.51006 181 GLY C CA 1
ATOM 5277 C C . GLY C 1 203 ? -34.08346 43.25131 29.94609 1.000 70.14970 181 GLY C C 1
ATOM 5278 O O . GLY C 1 203 ? -33.31681 42.55748 29.27059 1.000 65.86177 181 GLY C O 1
ATOM 5279 N N . GLU C 1 204 ? -34.41846 42.93158 31.20184 1.000 71.75593 182 GLU C N 1
ATOM 5280 C CA . GLU C 1 204 ? -33.86985 41.73291 31.83163 1.000 67.28395 182 GLU C CA 1
ATOM 5281 C C . GLU C 1 204 ? -34.31525 40.47342 31.10114 1.000 67.21770 182 GLU C C 1
ATOM 5282 O O . GLU C 1 204 ? -33.50534 39.57893 30.83031 1.000 65.64897 182 GLU C O 1
ATOM 5288 N N . GLU C 1 205 ? -35.60866 40.38975 30.77235 1.000 64.92201 183 GLU C N 1
ATOM 5289 C CA . GLU C 1 205 ? -36.12150 39.24997 30.01908 1.000 64.46151 183 GLU C CA 1
ATOM 5290 C C . GLU C 1 205 ? -35.66588 39.29854 28.56824 1.000 66.29180 183 GLU C C 1
ATOM 5291 O O . GLU C 1 205 ? -35.53511 38.25034 27.92681 1.000 65.98056 183 GLU C O 1
ATOM 5297 N N . ALA C 1 206 ? -35.44214 40.50158 28.03037 1.000 64.69294 184 ALA C N 1
ATOM 5298 C CA . ALA C 1 206 ? -34.94294 40.62379 26.66459 1.000 63.87411 184 ALA C CA 1
ATOM 5299 C C . ALA C 1 206 ? -33.54567 40.03101 26.53205 1.000 62.12128 184 ALA C C 1
ATOM 5300 O O . ALA C 1 206 ? -33.22281 39.41219 25.51350 1.000 61.44859 184 ALA C O 1
ATOM 5302 N N . GLU C 1 207 ? -32.69210 40.23258 27.54092 1.000 64.68410 185 GLU C N 1
ATOM 5303 C CA . GLU C 1 207 ? -31.35733 39.63889 27.50762 1.000 65.07079 185 GLU C CA 1
ATOM 5304 C C . GLU C 1 207 ? -31.41645 38.12372 27.67277 1.000 66.99795 185 GLU C C 1
ATOM 5305 O O . GLU C 1 207 ? -30.62816 37.39415 27.05703 1.000 71.76488 185 GLU C O 1
ATOM 5311 N N . ARG C 1 208 ? -32.32769 37.63186 28.51451 1.000 63.87201 186 ARG C N 1
ATOM 5312 C CA . ARG C 1 208 ? -32.37852 36.19858 28.77691 1.000 64.34768 186 ARG C CA 1
ATOM 5313 C C . ARG C 1 208 ? -32.75755 35.41990 27.52069 1.000 66.46489 186 ARG C C 1
ATOM 5314 O O . ARG C 1 208 ? -32.15527 34.38174 27.22151 1.000 73.37234 186 ARG C O 1
ATOM 5322 N N . ILE C 1 209 ? -33.72407 35.92489 26.74830 1.000 63.61405 187 ILE C N 1
ATOM 5323 C CA . ILE C 1 209 ? -34.16476 35.21869 25.54740 1.000 59.65755 187 ILE C CA 1
ATOM 5324 C C . ILE C 1 209 ? -33.30244 35.51776 24.33372 1.000 59.83008 187 ILE C C 1
ATOM 5325 O O . ILE C 1 209 ? -33.46496 34.86177 23.29832 1.000 65.51570 187 ILE C O 1
ATOM 5330 N N . GLY C 1 210 ? -32.40568 36.49135 24.41782 1.000 58.03199 188 GLY C N 1
ATOM 5331 C CA . GLY C 1 210 ? -31.47906 36.76318 23.34330 1.000 56.34217 188 GLY C CA 1
ATOM 5332 C C . GLY C 1 210 ? -31.82982 37.91588 22.43043 1.000 57.46407 188 GLY C C 1
ATOM 5333 O O . GLY C 1 210 ? -31.26356 38.00037 21.33736 1.000 61.37284 188 GLY C O 1
ATOM 5334 N N . LEU C 1 211 ? -32.74335 38.79940 22.83526 1.000 57.46041 189 LEU C N 1
ATOM 5335 C CA . LEU C 1 211 ? -33.09930 39.94376 22.00485 1.000 54.50503 189 LEU C CA 1
ATOM 5336 C C . LEU C 1 211 ? -32.04549 41.03832 22.08219 1.000 56.66949 189 LEU C C 1
ATOM 5337 O O . LEU C 1 211 ? -31.84138 41.76399 21.10239 1.000 60.31340 189 LEU C O 1
ATOM 5342 N N . VAL C 1 212 ? -31.39471 41.19183 23.23802 1.000 58.42500 190 VAL C N 1
ATOM 5343 C CA . VAL C 1 212 ? -30.33273 42.17174 23.42812 1.000 57.67664 190 VAL C CA 1
ATOM 5344 C C . VAL C 1 212 ? -29.07121 41.45193 23.89573 1.000 59.75512 190 VAL C C 1
ATOM 5345 O O . VAL C 1 212 ? -29.11391 40.33333 24.41156 1.000 64.11974 190 VAL C O 1
ATOM 5349 N N . SER C 1 213 ? -27.93374 42.12815 23.73019 1.000 58.96013 191 SER C N 1
ATOM 5350 C CA . SER C 1 213 ? -26.65035 41.51468 24.05854 1.000 58.26766 191 SER C CA 1
ATOM 5351 C C . SER C 1 213 ? -26.42762 41.44374 25.56630 1.000 62.41330 191 SER C C 1
ATOM 5352 O O . SER C 1 213 ? -25.94632 40.42631 26.08048 1.000 65.49229 191 SER C O 1
ATOM 5355 N N . LEU C 1 214 ? -26.74683 42.51959 26.28592 1.000 64.24466 192 LEU C N 1
ATOM 5356 C CA . LEU C 1 214 ? -26.43328 42.64138 27.70122 1.000 59.19189 192 LEU C CA 1
ATOM 5357 C C . LEU C 1 214 ? -27.59361 43.29306 28.43377 1.000 62.35893 192 LEU C C 1
ATOM 5358 O O . LEU C 1 214 ? -28.35368 44.07321 27.85609 1.000 63.22239 192 LEU C O 1
ATOM 5363 N N . CYS C 1 215 ? -27.69657 42.99450 29.72553 1.000 64.61747 193 CYS C N 1
ATOM 5364 C CA . CYS C 1 215 ? -28.62567 43.67038 30.62174 1.000 65.56056 193 CYS C CA 1
ATOM 5365 C C . CYS C 1 215 ? -27.88427 44.06820 31.88687 1.000 68.28456 193 CYS C C 1
ATOM 5366 O O . CYS C 1 215 ? -27.28763 43.21524 32.55061 1.000 72.64939 193 CYS C O 1
ATOM 5369 N N . VAL C 1 216 ? -27.91702 45.35829 32.21575 1.000 72.20780 194 VAL C N 1
ATOM 5370 C CA . VAL C 1 216 ? -27.32005 45.88639 33.43554 1.000 76.34956 194 VAL C CA 1
ATOM 5371 C C . VAL C 1 216 ? -28.37102 46.73345 34.14304 1.000 75.45674 194 VAL C C 1
ATOM 5372 O O . VAL C 1 216 ? -29.46979 46.95038 33.62859 1.000 74.78318 194 VAL C O 1
ATOM 5376 N N . ASP C 1 217 ? -28.04145 47.17148 35.36040 1.000 74.55783 195 ASP C N 1
ATOM 5377 C CA . ASP C 1 217 ? -28.90586 48.12218 36.04931 1.000 75.09173 195 ASP C CA 1
ATOM 5378 C C . ASP C 1 217 ? -29.09870 49.37176 35.19496 1.000 76.33351 195 ASP C C 1
ATOM 5379 O O . ASP C 1 217 ? -28.23614 49.74122 34.39308 1.000 76.91414 195 ASP C O 1
ATOM 5384 N N . ASP C 1 218 ? -30.26436 50.00789 35.34872 1.000 75.61266 196 ASP C N 1
ATOM 5385 C CA . ASP C 1 218 ? -30.60739 51.14089 34.49058 1.000 79.16998 196 ASP C CA 1
ATOM 5386 C C . ASP C 1 218 ? -29.56866 52.25949 34.58219 1.000 80.94218 196 ASP C C 1
ATOM 5387 O O . ASP C 1 218 ? -29.17349 52.83197 33.55900 1.000 76.47580 196 ASP C O 1
ATOM 5392 N N . ASP C 1 219 ? -29.10161 52.57676 35.79563 1.000 80.77616 197 ASP C N 1
ATOM 5393 C CA . ASP C 1 219 ? -28.09926 53.62649 35.96850 1.000 79.47817 197 ASP C CA 1
ATOM 5394 C C . ASP C 1 219 ? -26.72266 53.23649 35.44404 1.000 81.90500 197 ASP C C 1
ATOM 5395 O O . ASP C 1 219 ? -25.83010 54.09097 35.39884 1.000 83.55496 197 ASP C O 1
ATOM 5400 N N . ASP C 1 220 ? -26.52257 51.97868 35.06165 1.000 79.16891 198 ASP C N 1
ATOM 5401 C CA . ASP C 1 220 ? -25.22665 51.48918 34.61872 1.000 75.12561 198 ASP C CA 1
ATOM 5402 C C . ASP C 1 220 ? -25.19976 51.23498 33.12455 1.000 74.22871 198 ASP C C 1
ATOM 5403 O O . ASP C 1 220 ? -24.19076 50.74456 32.60784 1.000 72.38996 198 ASP C O 1
ATOM 5408 N N . VAL C 1 221 ? -26.27795 51.58687 32.42066 1.000 76.02267 199 VAL C N 1
ATOM 5409 C CA . VAL C 1 221 ? -26.39662 51.27456 30.99858 1.000 73.97353 199 VAL C CA 1
ATOM 5410 C C . VAL C 1 221 ? -25.43606 52.12459 30.17788 1.000 71.06273 199 VAL C C 1
ATOM 5411 O O . VAL C 1 221 ? -24.75075 51.62179 29.27947 1.000 66.88658 199 VAL C O 1
ATOM 5415 N N . LEU C 1 222 ? -25.38043 53.42891 30.46358 1.000 72.02887 200 LEU C N 1
ATOM 5416 C CA . LEU C 1 222 ? -24.59030 54.32322 29.62296 1.000 71.83286 200 LEU C CA 1
ATOM 5417 C C . LEU C 1 222 ? -23.09286 54.11393 29.82279 1.000 71.36916 200 LEU C C 1
ATOM 5418 O O . LEU C 1 222 ? -22.33670 54.07702 28.84559 1.000 72.07667 200 LEU C O 1
ATOM 5423 N N . SER C 1 223 ? -22.64166 53.96807 31.07228 1.000 73.02303 201 SER C N 1
ATOM 5424 C CA . SER C 1 223 ? -21.22195 53.71517 31.30985 1.000 71.86710 201 SER C CA 1
ATOM 5425 C C . SER C 1 223 ? -20.79142 52.38020 30.70417 1.000 74.38903 201 SER C C 1
ATOM 5426 O O . SER C 1 223 ? -19.69155 52.26333 30.14916 1.000 74.62197 201 SER C O 1
ATOM 5429 N N . THR C 1 224 ? -21.64751 51.36217 30.79972 1.000 73.00209 202 THR C N 1
ATOM 5430 C CA . THR C 1 224 ? -21.32368 50.06195 30.22497 1.000 69.29259 202 THR C CA 1
ATOM 5431 C C . THR C 1 224 ? -21.23380 50.14088 28.70599 1.000 72.39832 202 THR C C 1
ATOM 5432 O O . THR C 1 224 ? -20.28280 49.62856 28.10235 1.000 74.92359 202 THR C O 1
ATOM 5436 N N . ALA C 1 225 ? -22.21486 50.78541 28.07042 1.000 68.12081 203 ALA C N 1
ATOM 5437 C CA . ALA C 1 225 ? -22.18579 50.91990 26.61975 1.000 63.28662 203 ALA C CA 1
ATOM 5438 C C . ALA C 1 225 ? -20.99597 51.75622 26.17527 1.000 69.63991 203 ALA C C 1
ATOM 5439 O O . ALA C 1 225 ? -20.30463 51.40715 25.20996 1.000 69.64715 203 ALA C O 1
ATOM 5441 N N . ALA C 1 226 ? -20.73863 52.86392 26.87341 1.000 68.71604 204 ALA C N 1
ATOM 5442 C CA . ALA C 1 226 ? -19.59767 53.70350 26.52945 1.000 67.43083 204 ALA C CA 1
ATOM 5443 C C . ALA C 1 226 ? -18.29675 52.91876 26.61493 1.000 67.20649 204 ALA C C 1
ATOM 5444 O O . ALA C 1 226 ? -17.41559 53.06857 25.75905 1.000 66.93462 204 ALA C O 1
ATOM 5446 N N . GLY C 1 227 ? -18.15973 52.06977 27.63593 1.000 67.27496 205 GLY C N 1
ATOM 5447 C CA . GLY C 1 227 ? -16.95260 51.27463 27.74710 1.000 63.71776 205 GLY C CA 1
ATOM 5448 C C . GLY C 1 227 ? -16.79579 50.30735 26.59210 1.000 69.11513 205 GLY C C 1
ATOM 5449 O O . GLY C 1 227 ? -15.70653 50.18112 26.02514 1.000 68.32576 205 GLY C O 1
ATOM 5450 N N . ILE C 1 228 ? -17.89760 49.66049 26.18687 1.000 66.06607 206 ILE C N 1
ATOM 5451 C CA . ILE C 1 228 ? -17.85251 48.71327 25.07277 1.000 61.69097 206 ILE C CA 1
ATOM 5452 C C . ILE C 1 228 ? -17.47417 49.42465 23.78325 1.000 66.51871 206 ILE C C 1
ATOM 5453 O O . ILE C 1 228 ? -16.59871 48.96763 23.03596 1.000 65.92631 206 ILE C O 1
ATOM 5458 N N . ALA C 1 229 ? -18.14092 50.54935 23.49661 1.000 66.47219 207 ALA C N 1
ATOM 5459 C CA . ALA C 1 229 ? -17.83552 51.30617 22.28644 1.000 61.53225 207 ALA C CA 1
ATOM 5460 C C . ALA C 1 229 ? -16.40615 51.82865 22.30445 1.000 64.83585 207 ALA C C 1
ATOM 5461 O O . ALA C 1 229 ? -15.77404 51.93559 21.24772 1.000 62.35622 207 ALA C O 1
ATOM 5463 N N . GLY C 1 230 ? -15.88968 52.18087 23.48594 1.000 64.48150 208 GLY C N 1
ATOM 5464 C CA . GLY C 1 230 ? -14.50406 52.60561 23.57151 1.000 59.69275 208 GLY C CA 1
ATOM 5465 C C . GLY C 1 230 ? -13.54638 51.49351 23.18951 1.000 68.43039 208 GLY C C 1
ATOM 5466 O O . GLY C 1 230 ? -12.69492 51.66542 22.31206 1.000 68.01257 208 GLY C O 1
ATOM 5467 N N . LYS C 1 231 ? -13.71802 50.31032 23.79734 1.000 68.15934 209 LYS C N 1
ATOM 5468 C CA . LYS C 1 231 ? -12.82419 49.19232 23.50208 1.000 64.46079 209 LYS C CA 1
ATOM 5469 C C . LYS C 1 231 ? -12.94923 48.73256 22.05481 1.000 63.89462 209 LYS C C 1
ATOM 5470 O O . LYS C 1 231 ? -11.98224 48.20713 21.49207 1.000 64.21852 209 LYS C O 1
ATOM 5476 N N . LEU C 1 232 ? -14.11867 48.92064 21.43653 1.000 63.77293 210 LEU C N 1
ATOM 5477 C CA . LEU C 1 232 ? -14.27453 48.56709 20.02729 1.000 59.79067 210 LEU C CA 1
ATOM 5478 C C . LEU C 1 232 ? -13.52843 49.53812 19.12053 1.000 65.32588 210 LEU C C 1
ATOM 5479 O O . LEU C 1 232 ? -12.99433 49.13641 18.08082 1.000 65.10761 210 LEU C O 1
ATOM 5484 N N . ALA C 1 233 ? -13.51113 50.82627 19.47696 1.000 65.50485 211 ALA C N 1
ATOM 5485 C CA . ALA C 1 233 ? -12.81678 51.81776 18.66518 1.000 65.75462 211 ALA C CA 1
ATOM 5486 C C . ALA C 1 233 ? -11.30110 51.71945 18.78473 1.000 68.79656 211 ALA C C 1
ATOM 5487 O O . ALA C 1 233 ? -10.59152 52.26583 17.93218 1.000 67.85925 211 ALA C O 1
ATOM 5489 N N . GLN C 1 234 ? -10.78967 51.04519 19.81554 1.000 70.39362 212 GLN C N 1
ATOM 5490 C CA . GLN C 1 234 ? -9.35505 50.85766 19.99794 1.000 70.72688 212 GLN C CA 1
ATOM 5491 C C . GLN C 1 234 ? -8.88795 49.47388 19.56088 1.000 69.60262 212 GLN C C 1
ATOM 5492 O O . GLN C 1 234 ? -7.71637 49.13629 19.75981 1.000 74.02360 212 GLN C O 1
ATOM 5498 N N . GLY C 1 235 ? -9.76953 48.67347 18.96331 1.000 63.49089 213 GLY C N 1
ATOM 5499 C CA . GLY C 1 235 ? -9.43602 47.33038 18.54533 1.000 58.49337 213 GLY C CA 1
ATOM 5500 C C . GLY C 1 235 ? -9.00693 47.27394 17.09236 1.000 60.88407 213 GLY C C 1
ATOM 5501 O O . GLY C 1 235 ? -8.71874 48.28807 16.45038 1.000 60.75221 213 GLY C O 1
ATOM 5502 N N . ALA C 1 236 ? -8.95113 46.04825 16.57372 1.000 56.77819 214 ALA C N 1
ATOM 5503 C CA . ALA C 1 236 ? -8.57222 45.83400 15.18186 1.000 56.80798 214 ALA C CA 1
ATOM 5504 C C . ALA C 1 236 ? -9.74403 46.23193 14.29485 1.000 57.67121 214 ALA C C 1
ATOM 5505 O O . ALA C 1 236 ? -10.76710 45.53995 14.25933 1.000 56.15780 214 ALA C O 1
ATOM 5507 N N A GLN C 1 237 ? -9.59117 47.35920 13.59143 0.555 56.83516 215 GLN C N 1
ATOM 5508 N N B GLN C 1 237 ? -9.60825 47.34405 13.57107 0.445 58.28563 215 GLN C N 1
ATOM 5509 C CA A GLN C 1 237 ? -10.68375 47.92408 12.80478 0.555 57.12369 215 GLN C CA 1
ATOM 5510 C CA B GLN C 1 237 ? -10.75678 47.87828 12.84619 0.445 57.48066 215 GLN C CA 1
ATOM 5511 C C A GLN C 1 237 ? -11.14833 46.94286 11.74009 0.555 52.83748 215 GLN C C 1
ATOM 5512 C C B GLN C 1 237 ? -11.17918 46.95315 11.71081 0.445 51.77540 215 GLN C C 1
ATOM 5513 O O A GLN C 1 237 ? -12.31187 46.52726 11.71913 0.555 54.23458 215 GLN C O 1
ATOM 5514 O O B GLN C 1 237 ? -12.35480 46.58443 11.61091 0.445 54.27785 215 GLN C O 1
ATOM 5525 N N . HIS C 1 238 ? -10.23601 46.54148 10.85850 1.000 54.33351 216 HIS C N 1
ATOM 5526 C CA . HIS C 1 238 ? -10.60455 45.63828 9.77336 1.000 52.91826 216 HIS C CA 1
ATOM 5527 C C . HIS C 1 238 ? -11.11893 44.30574 10.29550 1.000 49.46267 216 HIS C C 1
ATOM 5528 O O . HIS C 1 238 ? -12.03322 43.72567 9.70411 1.000 48.07125 216 HIS C O 1
ATOM 5535 N N . ALA C 1 239 ? -10.57697 43.81528 11.40823 1.000 50.70770 217 ALA C N 1
ATOM 5536 C CA . ALA C 1 239 ? -11.07833 42.55789 11.95448 1.000 47.71836 217 ALA C CA 1
ATOM 5537 C C . ALA C 1 239 ? -12.49872 42.71801 12.48073 1.000 50.90723 217 ALA C C 1
ATOM 5538 O O . ALA C 1 239 ? -13.38104 41.90696 12.16922 1.000 50.81901 217 ALA C O 1
ATOM 5540 N N . ILE C 1 240 ? -12.73772 43.76112 13.28241 1.000 49.39923 218 ILE C N 1
ATOM 5541 C CA . ILE C 1 240 ? -14.06078 43.96065 13.86576 1.000 50.44906 218 ILE C CA 1
ATOM 5542 C C . ILE C 1 240 ? -15.09144 44.29357 12.78691 1.000 49.74851 218 ILE C C 1
ATOM 5543 O O . ILE C 1 240 ? -16.20254 43.74446 12.77923 1.000 45.08096 218 ILE C O 1
ATOM 5548 N N . GLN C 1 241 ? -14.73611 45.16079 11.83868 1.000 49.19066 219 GLN C N 1
ATOM 5549 C CA . GLN C 1 241 ? -15.71722 45.57739 10.84371 1.000 49.35287 219 GLN C CA 1
ATOM 5550 C C . GLN C 1 241 ? -16.04681 44.43711 9.88832 1.000 48.85536 219 GLN C C 1
ATOM 5551 O O . GLN C 1 241 ? -17.20678 44.26170 9.49500 1.000 44.19444 219 GLN C O 1
ATOM 5557 N N . TRP C 1 242 ? -15.04318 43.64828 9.50408 1.000 51.26429 220 TRP C N 1
ATOM 5558 C CA . TRP C 1 242 ? -15.29943 42.54277 8.59130 1.000 45.84002 220 TRP C CA 1
ATOM 5559 C C . TRP C 1 242 ? -15.98418 41.37643 9.29157 1.000 42.37999 220 TRP C C 1
ATOM 5560 O O . TRP C 1 242 ? -16.78813 40.67400 8.66937 1.000 40.39919 220 TRP C O 1
ATOM 5571 N N . THR C 1 243 ? -15.68642 41.14466 10.57126 1.000 42.92543 221 THR C N 1
ATOM 5572 C CA . THR C 1 243 ? -16.44520 40.14353 11.31436 1.000 43.22582 221 THR C CA 1
ATOM 5573 C C . THR C 1 243 ? -17.90642 40.55035 11.41113 1.000 47.62690 221 THR C C 1
ATOM 5574 O O . THR C 1 243 ? -18.81173 39.73737 11.18008 1.000 49.76595 221 THR C O 1
ATOM 5578 N N . LYS C 1 244 ? -18.14680 41.82791 11.70137 1.000 49.89915 222 LYS C N 1
ATOM 5579 C CA . LYS C 1 244 ? -19.50281 42.35106 11.76462 1.000 44.00842 222 LYS C CA 1
ATOM 5580 C C . LYS C 1 244 ? -20.20426 42.25447 10.41150 1.000 43.35152 222 LYS C C 1
ATOM 5581 O O . LYS C 1 244 ? -21.38746 41.90623 10.34519 1.000 43.12891 222 LYS C O 1
ATOM 5587 N N . ARG C 1 245 ? -19.49714 42.58070 9.32046 1.000 47.42317 223 ARG C N 1
ATOM 5588 C CA . ARG C 1 245 ? -20.12247 42.58128 7.99674 1.000 45.73024 223 ARG C CA 1
ATOM 5589 C C . ARG C 1 245 ? -20.53843 41.17634 7.57044 1.000 44.81367 223 ARG C C 1
ATOM 5590 O O . ARG C 1 245 ? -21.60580 40.99801 6.96837 1.000 49.01658 223 ARG C O 1
ATOM 5598 N N . SER C 1 246 ? -19.70017 40.17094 7.83925 1.000 45.19340 224 SER C N 1
ATOM 5599 C CA . SER C 1 246 ? -20.07520 38.79722 7.51205 1.000 42.85861 224 SER C CA 1
ATOM 5600 C C . SER C 1 246 ? -21.30426 38.36571 8.29980 1.000 43.69207 224 SER C C 1
ATOM 5601 O O . SER C 1 246 ? -22.23515 37.77565 7.74320 1.000 47.41473 224 SER C O 1
ATOM 5604 N N . LEU C 1 247 ? -21.32874 38.65469 9.60098 1.000 40.05479 225 LEU C N 1
ATOM 5605 C CA . LEU C 1 247 ? -22.50304 38.31628 10.39054 1.000 42.22967 225 LEU C CA 1
ATOM 5606 C C . LEU C 1 247 ? -23.74809 39.00899 9.84264 1.000 47.32045 225 LEU C C 1
ATOM 5607 O O . LEU C 1 247 ? -24.85437 38.46154 9.91175 1.000 46.28112 225 LEU C O 1
ATOM 5612 N N . ASN C 1 248 ? -23.58435 40.18014 9.24039 1.000 49.49684 226 ASN C N 1
ATOM 5613 C CA . ASN C 1 248 ? -24.73329 40.92610 8.75338 1.000 48.73130 226 ASN C CA 1
ATOM 5614 C C . ASN C 1 248 ? -25.31750 40.35823 7.47104 1.000 49.60568 226 ASN C C 1
ATOM 5615 O O . ASN C 1 248 ? -26.42400 40.75760 7.09520 1.000 53.27664 226 ASN C O 1
ATOM 5620 N N . HIS C 1 249 ? -24.61198 39.44883 6.78774 1.000 47.86459 227 HIS C N 1
ATOM 5621 C CA . HIS C 1 249 ? -25.21036 38.78593 5.63115 1.000 44.41630 227 HIS C CA 1
ATOM 5622 C C . HIS C 1 249 ? -26.43266 37.98534 6.03795 1.000 42.97207 227 HIS C C 1
ATOM 5623 O O . HIS C 1 249 ? -27.33158 37.78458 5.22009 1.000 47.58026 227 HIS C O 1
ATOM 5630 N N . TRP C 1 250 ? -26.46801 37.49607 7.28418 1.000 45.87863 228 TRP C N 1
ATOM 5631 C CA . TRP C 1 250 ? -27.64869 36.79120 7.78162 1.000 46.45570 228 TRP C CA 1
ATOM 5632 C C . TRP C 1 250 ? -28.89898 37.65247 7.67448 1.000 46.39826 228 TRP C C 1
ATOM 5633 O O . TRP C 1 250 ? -29.94987 37.17473 7.24239 1.000 49.85587 228 TRP C O 1
ATOM 5644 N N . TYR C 1 251 ? -28.80640 38.92390 8.06517 1.000 48.46424 229 TYR C N 1
ATOM 5645 C CA . TYR C 1 251 ? -29.92687 39.84678 7.89495 1.000 47.42393 229 TYR C CA 1
ATOM 5646 C C . TYR C 1 251 ? -30.16057 40.18027 6.42408 1.000 48.90637 229 TYR C C 1
ATOM 5647 O O . TYR C 1 251 ? -31.30259 40.16030 5.94872 1.000 49.75307 229 TYR C O 1
ATOM 5656 N N . ARG C 1 252 ? -29.08813 40.50071 5.69060 1.000 45.14463 230 ARG C N 1
ATOM 5657 C CA . ARG C 1 252 ? -29.23158 40.90649 4.29491 1.000 47.69382 230 ARG C CA 1
ATOM 5658 C C . ARG C 1 252 ? -29.97400 39.85262 3.48040 1.000 52.07421 230 ARG C C 1
ATOM 5659 O O . ARG C 1 252 ? -30.80844 40.18364 2.62560 1.000 47.53191 230 ARG C O 1
ATOM 5667 N N . MET C 1 253 ? -29.70241 38.57423 3.74716 1.000 51.30313 231 MET C N 1
ATOM 5668 C CA A MET C 1 253 ? -30.37866 37.51699 3.01142 0.482 49.96632 231 MET C CA 1
ATOM 5669 C CA B MET C 1 253 ? -30.37770 37.50739 3.01810 0.518 49.94013 231 MET C CA 1
ATOM 5670 C C . MET C 1 253 ? -31.87320 37.48689 3.29234 1.000 48.59745 231 MET C C 1
ATOM 5671 O O . MET C 1 253 ? -32.61945 36.86046 2.53345 1.000 49.53345 231 MET C O 1
ATOM 5680 N N . MET C 1 254 ? -32.32484 38.14713 4.35781 1.000 48.06954 232 MET C N 1
ATOM 5681 C CA . MET C 1 254 ? -33.74424 38.25919 4.66063 1.000 49.76516 232 MET C CA 1
ATOM 5682 C C . MET C 1 254 ? -34.32332 39.58260 4.19061 1.000 48.08582 232 MET C C 1
ATOM 5683 O O . MET C 1 254 ? -35.45103 39.91785 4.56137 1.000 45.38997 232 MET C O 1
ATOM 5688 N N . GLY C 1 255 ? -33.58048 40.32670 3.37189 1.000 48.81016 233 GLY C N 1
ATOM 5689 C CA . GLY C 1 255 ? -34.02388 41.59409 2.84342 1.000 46.96534 233 GLY C CA 1
ATOM 5690 C C . GLY C 1 255 ? -35.41291 41.55393 2.23892 1.000 43.79392 233 GLY C C 1
ATOM 5691 O O . GLY C 1 255 ? -36.30301 42.30734 2.64518 1.000 47.10754 233 GLY C O 1
ATOM 5692 N N . PRO C 1 256 ? -35.62532 40.69306 1.23928 1.000 44.89560 234 PRO C N 1
ATOM 5693 C CA . PRO C 1 256 ? -36.97262 40.59914 0.64254 1.000 49.37727 234 PRO C CA 1
ATOM 5694 C C . PRO C 1 256 ? -38.06827 40.31594 1.65806 1.000 44.84936 234 PRO C C 1
ATOM 5695 O O . PRO C 1 256 ? -39.17958 40.83702 1.51269 1.000 45.71474 234 PRO C O 1
ATOM 5699 N N . THR C 1 257 ? -37.79356 39.50417 2.68260 1.000 47.64227 235 THR C N 1
ATOM 5700 C CA . THR C 1 257 ? -38.78719 39.29156 3.73219 1.000 45.02651 235 THR C CA 1
ATOM 5701 C C . THR C 1 257 ? -39.08780 40.58568 4.47268 1.000 47.48947 235 THR C C 1
ATOM 5702 O O . THR C 1 257 ? -40.25441 40.89882 4.74375 1.000 54.21931 235 THR C O 1
ATOM 5706 N N . PHE C 1 258 ? -38.04510 41.36006 4.79345 1.000 48.52654 236 PHE C N 1
ATOM 5707 C CA . PHE C 1 258 ? -38.23709 42.62550 5.49677 1.000 48.97403 236 PHE C CA 1
ATOM 5708 C C . PHE C 1 258 ? -39.03423 43.61265 4.65291 1.000 51.10214 236 PHE C C 1
ATOM 5709 O O . PHE C 1 258 ? -39.94493 44.28416 5.15944 1.000 48.54033 236 PHE C O 1
ATOM 5717 N N . GLU C 1 259 ? -38.69599 43.72419 3.36483 1.000 45.84562 237 GLU C N 1
ATOM 5718 C CA . GLU C 1 259 ? -39.39332 44.65428 2.48732 1.000 48.80587 237 GLU C CA 1
ATOM 5719 C C . GLU C 1 259 ? -40.83536 44.23279 2.22466 1.000 54.34010 237 GLU C C 1
ATOM 5720 O O . GLU C 1 259 ? -41.67201 45.09208 1.91440 1.000 57.20536 237 GLU C O 1
ATOM 5726 N N . THR C 1 260 ? -41.14476 42.93944 2.34908 1.000 47.86539 238 THR C N 1
ATOM 5727 C CA . THR C 1 260 ? -42.53670 42.50769 2.32172 1.000 54.50299 238 THR C CA 1
ATOM 5728 C C . THR C 1 260 ? -43.31249 43.10546 3.49027 1.000 57.50957 238 THR C C 1
ATOM 5729 O O . THR C 1 260 ? -44.40917 43.65461 3.31070 1.000 57.89901 238 THR C O 1
ATOM 5733 N N . SER C 1 261 ? -42.73377 43.04849 4.69332 1.000 54.95273 239 SER C N 1
ATOM 5734 C CA . SER C 1 261 ? -43.40680 43.61072 5.85886 1.000 53.11436 239 SER C CA 1
ATOM 5735 C C . SER C 1 261 ? -43.50558 45.12585 5.76652 1.000 57.64506 239 SER C C 1
ATOM 5736 O O . SER C 1 261 ? -44.47189 45.71312 6.26938 1.000 62.24080 239 SER C O 1
ATOM 5739 N N . VAL C 1 262 ? -42.51706 45.78033 5.15144 1.000 59.71173 240 VAL C N 1
ATOM 5740 C CA . VAL C 1 262 ? -42.60617 47.22678 4.96783 1.000 60.30941 240 VAL C CA 1
ATOM 5741 C C . VAL C 1 262 ? -43.83147 47.56721 4.13281 1.000 58.96901 240 VAL C C 1
ATOM 5742 O O . VAL C 1 262 ? -44.63707 48.43050 4.50032 1.000 64.37921 240 VAL C O 1
ATOM 5746 N N . GLY C 1 263 ? -44.00172 46.87307 3.00525 1.000 60.69635 241 GLY C N 1
ATOM 5747 C CA . GLY C 1 263 ? -45.13927 47.15112 2.14599 1.000 59.82021 241 GLY C CA 1
ATOM 5748 C C . GLY C 1 263 ? -46.45646 46.84742 2.82463 1.000 62.13363 241 GLY C C 1
ATOM 5749 O O . GLY C 1 263 ? -47.43165 47.58343 2.66610 1.000 59.04597 241 GLY C O 1
ATOM 5750 N N . LEU C 1 264 ? -46.49818 45.76440 3.60186 1.000 61.84878 242 LEU C N 1
ATOM 5751 C CA . LEU C 1 264 ? -47.71901 45.42669 4.32048 1.000 62.66862 242 LEU C CA 1
ATOM 5752 C C . LEU C 1 264 ? -48.07124 46.49254 5.35529 1.000 65.62218 242 LEU C C 1
ATOM 5753 O O . LEU C 1 264 ? -49.24688 46.85783 5.50500 1.000 62.31065 242 LEU C O 1
ATOM 5758 N N . GLU C 1 265 ? -47.06289 47.02688 6.05601 1.000 63.58188 243 GLU C N 1
ATOM 5759 C CA . GLU C 1 265 ? -47.32093 48.05312 7.06422 1.000 61.93105 243 GLU C CA 1
ATOM 5760 C C . GLU C 1 265 ? -47.95290 49.28268 6.43819 1.000 60.45527 243 GLU C C 1
ATOM 5761 O O . GLU C 1 265 ? -48.92505 49.83273 6.96712 1.000 65.59350 243 GLU C O 1
ATOM 5767 N N . PHE C 1 266 ? -47.40174 49.74335 5.31834 1.000 60.48310 244 PHE C N 1
ATOM 5768 C CA . PHE C 1 266 ? -47.91867 50.95686 4.70235 1.000 66.70153 244 PHE C CA 1
ATOM 5769 C C . PHE C 1 266 ? -49.21727 50.72384 3.94035 1.000 60.29156 244 PHE C C 1
ATOM 5770 O O . PHE C 1 266 ? -50.00167 51.66155 3.77015 1.000 69.70838 244 PHE C O 1
ATOM 5778 N N . LEU C 1 267 ? -49.49031 49.49130 3.52823 1.000 60.02809 245 LEU C N 1
ATOM 5779 C CA . LEU C 1 267 ? -50.82491 49.17433 3.04586 1.000 63.42658 245 LEU C CA 1
ATOM 5780 C C . LEU C 1 267 ? -51.83917 49.24738 4.18204 1.000 65.62719 245 LEU C C 1
ATOM 5781 O O . LEU C 1 267 ? -52.96472 49.72281 3.98646 1.000 66.71810 245 LEU C O 1
ATOM 5786 N N . SER C 1 268 ? -51.45728 48.78864 5.37951 1.000 61.51242 246 SER C N 1
ATOM 5787 C CA . SER C 1 268 ? -52.38293 48.78688 6.50812 1.000 61.88096 246 SER C CA 1
ATOM 5788 C C . SER C 1 268 ? -52.63742 50.18209 7.06221 1.000 70.96403 246 SER C C 1
ATOM 5789 O O . SER C 1 268 ? -53.68046 50.40645 7.69989 1.000 66.82896 246 SER C O 1
ATOM 5792 N N . PHE C 1 269 ? -51.72314 51.12829 6.82002 1.000 67.93797 247 PHE C N 1
ATOM 5793 C CA . PHE C 1 269 ? -51.95640 52.49530 7.26433 1.000 65.31376 247 PHE C CA 1
ATOM 5794 C C . PHE C 1 269 ? -53.16123 53.12370 6.57571 1.000 70.22177 247 PHE C C 1
ATOM 5795 O O . PHE C 1 269 ? -53.75487 54.06040 7.12316 1.000 70.91533 247 PHE C O 1
ATOM 5803 N N . SER C 1 270 ? -53.56443 52.60210 5.41982 1.000 67.04570 248 SER C N 1
ATOM 5804 C CA . SER C 1 270 ? -54.75521 53.07033 4.72780 1.000 69.79089 248 SER C CA 1
ATOM 5805 C C . SER C 1 270 ? -56.01607 52.36398 5.18966 1.000 71.54131 248 SER C C 1
ATOM 5806 O O . SER C 1 270 ? -57.09353 52.64167 4.65501 1.000 73.16961 248 SER C O 1
ATOM 5809 N N . GLY C 1 271 ? -55.90897 51.47015 6.16886 1.000 72.10991 249 GLY C N 1
ATOM 5810 C CA . GLY C 1 271 ? -57.04892 50.73183 6.65937 1.000 76.89430 249 GLY C CA 1
ATOM 5811 C C . GLY C 1 271 ? -57.77312 51.40662 7.81319 1.000 75.77583 249 GLY C C 1
ATOM 5812 O O . GLY C 1 271 ? -57.34560 52.43928 8.34519 1.000 73.64597 249 GLY C O 1
ATOM 5813 N N . PRO C 1 272 ? -58.91203 50.83049 8.20860 1.000 78.58305 250 PRO C N 1
ATOM 5814 C CA . PRO C 1 272 ? -59.69461 51.42254 9.29921 1.000 76.65958 250 PRO C CA 1
ATOM 5815 C C . PRO C 1 272 ? -59.16137 51.11245 10.68662 1.000 77.60994 250 PRO C C 1
ATOM 5816 O O . PRO C 1 272 ? -59.47457 51.85810 11.62365 1.000 77.78714 250 PRO C O 1
ATOM 5820 N N . ASP C 1 273 ? -58.36908 50.04991 10.85629 1.000 79.10850 251 ASP C N 1
ATOM 5821 C CA . ASP C 1 273 ? -57.95228 49.66205 12.20006 1.000 74.83915 251 ASP C CA 1
ATOM 5822 C C . ASP C 1 273 ? -57.07501 50.72708 12.84639 1.000 76.39993 251 ASP C C 1
ATOM 5823 O O . ASP C 1 273 ? -57.25382 51.04835 14.02523 1.000 78.49324 251 ASP C O 1
ATOM 5828 N N . VAL C 1 274 ? -56.13776 51.30270 12.08692 1.000 80.65059 252 VAL C N 1
ATOM 5829 C CA . VAL C 1 274 ? -55.16044 52.22533 12.66764 1.000 78.07913 252 VAL C CA 1
ATOM 5830 C C . VAL C 1 274 ? -55.84086 53.49578 13.16786 1.000 82.70998 252 VAL C C 1
ATOM 5831 O O . VAL C 1 274 ? -55.45530 54.05679 14.20035 1.000 84.50937 252 VAL C O 1
ATOM 5835 N N . GLN C 1 275 ? -56.86583 53.96229 12.45367 1.000 83.81739 253 GLN C N 1
ATOM 5836 C CA . GLN C 1 275 ? -57.59778 55.14999 12.87880 1.000 81.32541 253 GLN C CA 1
ATOM 5837 C C . GLN C 1 275 ? -58.18115 54.97994 14.27845 1.000 88.03023 253 GLN C C 1
ATOM 5838 O O . GLN C 1 275 ? -58.23048 55.93989 15.05640 1.000 93.58129 253 GLN C O 1
ATOM 5844 N N . GLU C 1 276 ? -58.65660 53.77313 14.60986 1.000 90.26134 254 GLU C N 1
ATOM 5845 C CA . GLU C 1 276 ? -59.13111 53.51456 15.96828 1.000 90.80273 254 GLU C CA 1
ATOM 5846 C C . GLU C 1 276 ? -57.96770 53.35391 16.93742 1.000 95.12664 254 GLU C C 1
ATOM 5847 O O . GLU C 1 276 ? -57.99655 53.90473 18.04454 1.000 100.41959 254 GLU C O 1
ATOM 5853 N N . GLY C 1 277 ? -56.93328 52.61156 16.53160 1.000 92.58512 255 GLY C N 1
ATOM 5854 C CA . GLY C 1 277 ? -55.78574 52.41604 17.39988 1.000 89.39007 255 GLY C CA 1
ATOM 5855 C C . GLY C 1 277 ? -55.06799 53.71283 17.70371 1.000 98.31940 255 GLY C C 1
ATOM 5856 O O . GLY C 1 277 ? -54.54193 53.89605 18.80534 1.000 100.95172 255 GLY C O 1
ATOM 5857 N N . LEU C 1 278 ? -55.02398 54.62224 16.72830 1.000 98.22391 256 LEU C N 1
ATOM 5858 C CA . LEU C 1 278 ? -54.43556 55.93679 16.95383 1.000 99.66960 256 LEU C CA 1
ATOM 5859 C C . LEU C 1 278 ? -55.29459 56.76206 17.90896 1.000 105.98223 256 LEU C C 1
ATOM 5860 O O . LEU C 1 278 ? -54.77200 57.39478 18.83394 1.000 109.90785 256 LEU C O 1
ATOM 5865 N N . ALA C 1 279 ? -56.61744 56.76027 17.70204 1.000 108.95890 257 ALA C N 1
ATOM 5866 C CA . ALA C 1 279 ? -57.52939 57.46354 18.60185 1.000 107.39346 257 ALA C CA 1
ATOM 5867 C C . ALA C 1 279 ? -57.49139 56.89232 20.01361 1.000 115.05396 257 ALA C C 1
ATOM 5868 O O . ALA C 1 279 ? -57.66863 57.63248 20.98576 1.000 120.13294 257 ALA C O 1
ATOM 5870 N N . ALA C 1 280 ? -57.31040 55.57862 20.14977 1.000 127.12389 258 ALA C N 1
ATOM 5871 C CA . ALA C 1 280 ? -57.22157 54.98871 21.48196 1.000 130.64637 258 ALA C CA 1
ATOM 5872 C C . ALA C 1 280 ? -55.94192 55.41173 22.19224 1.000 134.48339 258 ALA C C 1
ATOM 5873 O O . ALA C 1 280 ? -55.94673 55.63459 23.40860 1.000 137.96038 258 ALA C O 1
ATOM 5875 N N . HIS C 1 281 ? -54.83272 55.51355 21.45379 1.000 125.99886 259 HIS C N 1
ATOM 5876 C CA . HIS C 1 281 ? -53.59090 55.99465 22.05103 1.000 122.05347 259 HIS C CA 1
ATOM 5877 C C . HIS C 1 281 ? -53.71759 57.45464 22.47087 1.000 129.19807 259 HIS C C 1
ATOM 5878 O O . HIS C 1 281 ? -53.22139 57.84567 23.53441 1.000 131.95653 259 HIS C O 1
ATOM 5880 N N . ARG C 1 282 ? -54.37892 58.27495 21.64587 1.000 125.16976 260 ARG C N 1
ATOM 5881 C CA . ARG C 1 282 ? -54.55701 59.69175 21.95522 1.000 127.54624 260 ARG C CA 1
ATOM 5882 C C . ARG C 1 282 ? -55.46727 59.93102 23.15228 1.000 126.65582 260 ARG C C 1
ATOM 5883 O O . ARG C 1 282 ? -55.38961 61.00143 23.76185 1.000 131.33444 260 ARG C O 1
ATOM 5891 N N . GLU C 1 283 ? -56.33106 58.97786 23.49823 1.000 131.54586 261 GLU C N 1
ATOM 5892 C CA . GLU C 1 283 ? -57.24155 59.13623 24.62461 1.000 127.05361 261 GLU C CA 1
ATOM 5893 C C . GLU C 1 283 ? -56.79838 58.30713 25.82312 1.000 136.82209 261 GLU C C 1
ATOM 5894 O O . GLU C 1 283 ? -57.51520 58.25713 26.83114 1.000 128.44532 261 GLU C O 1
ATOM 5900 N N . LYS C 1 284 ? -55.62847 57.66004 25.72714 1.000 153.47511 262 LYS C N 1
ATOM 5901 C CA . LYS C 1 284 ? -55.04124 56.85726 26.80354 1.000 152.11051 262 LYS C CA 1
ATOM 5902 C C . LYS C 1 284 ? -55.98379 55.73268 27.23715 1.000 152.43419 262 LYS C C 1
ATOM 5903 O O . LYS C 1 284 ? -56.23552 55.51975 28.42383 1.000 160.42927 262 LYS C O 1
ATOM 5905 N N . ARG C 1 285 ? -56.49408 54.99219 26.25703 1.000 130.28303 263 ARG C N 1
ATOM 5906 C CA . ARG C 1 285 ? -57.43334 53.91256 26.51702 1.000 124.63404 263 ARG C CA 1
ATOM 5907 C C . ARG C 1 285 ? -57.11123 52.74561 25.59675 1.000 127.77654 263 ARG C C 1
ATOM 5908 O O . ARG C 1 285 ? -56.29505 52.85344 24.67555 1.000 128.14467 263 ARG C O 1
ATOM 5916 N N . ALA C 1 286 ? -57.75890 51.61550 25.86666 1.000 124.61421 264 ALA C N 1
ATOM 5917 C CA . ALA C 1 286 ? -57.62530 50.44032 25.01997 1.000 115.02973 264 ALA C CA 1
ATOM 5918 C C . ALA C 1 286 ? -58.45516 50.58648 23.75103 1.000 112.50605 264 ALA C C 1
ATOM 5919 O O . ALA C 1 286 ? -59.55429 51.14777 23.76686 1.000 112.96321 264 ALA C O 1
ATOM 5921 N N . ALA C 1 287 ? -57.91486 50.06900 22.65130 1.000 111.30336 265 ALA C N 1
ATOM 5922 C CA . ALA C 1 287 ? -58.56259 50.13957 21.35038 1.000 102.44127 265 ALA C CA 1
ATOM 5923 C C . ALA C 1 287 ? -59.62569 49.05940 21.20966 1.000 101.87488 265 ALA C C 1
ATOM 5924 O O . ALA C 1 287 ? -59.41130 47.90369 21.58691 1.000 109.85688 265 ALA C O 1
ATOM 5926 N N . ARG C 1 288 ? -60.77705 49.44178 20.66664 1.000 98.90309 266 ARG C N 1
ATOM 5927 C CA . ARG C 1 288 ? -61.86795 48.51412 20.37366 1.000 96.92221 266 ARG C CA 1
ATOM 5928 C C . ARG C 1 288 ? -61.88904 48.27964 18.85989 1.000 94.10280 266 ARG C C 1
ATOM 5929 O O . ARG C 1 288 ? -62.55573 48.99929 18.11353 1.000 97.75700 266 ARG C O 1
ATOM 5931 N N . PHE C 1 289 ? -61.15400 47.26697 18.40464 1.000 89.72181 267 PHE C N 1
ATOM 5932 C CA . PHE C 1 289 ? -61.11123 46.98528 16.97858 1.000 88.23828 267 PHE C CA 1
ATOM 5933 C C . PHE C 1 289 ? -62.35727 46.21507 16.55597 1.000 96.20964 267 PHE C C 1
ATOM 5934 O O . PHE C 1 289 ? -62.89438 45.39608 17.30889 1.000 97.05063 267 PHE C O 1
ATOM 5942 N N . THR C 1 290 ? -62.79924 46.46629 15.32613 1.000 114.34775 268 THR C N 1
ATOM 5943 C CA . THR C 1 290 ? -63.97847 45.78927 14.77530 1.000 119.87784 268 THR C CA 1
ATOM 5944 C C . THR C 1 290 ? -63.67538 45.13311 13.42612 1.000 118.10118 268 THR C C 1
ATOM 5945 O O . THR C 1 290 ? -62.81534 45.59811 12.67365 1.000 115.08234 268 THR C O 1
#

Radius of gyration: 26.87 Å; Cα contacts (8 Å, |Δi|>4): 1884; chains: 3; bounding box: 74×76×42 Å

InterPro domains:
  IPR001753 Enoyl-CoA hydratase/isomerase-like domain [PF00378] (23-269)
  IPR014748 Enoyl-CoA hydratase, C-terminal [G3DSA:1.10.12.10] (212-273)
  IPR018376 Enoyl-CoA hydratase/isomerase, conserved site [PS00166] (112-132)
  IPR029045 ClpP/crotonase-like domain superfamily [SSF52096] (22-267)